Protein AF-A0A2Z7A1F0-F1 (afdb_monomer)

pLDDT: mean 88.59, std 11.19, range [42.72, 98.81]

Radius of gyration: 43.14 Å; Cα contacts (8 Å, |Δi|>4): 1505; chains: 1; bounding box: 91×86×120 Å

InterPro domains:
  IPR006034 Asparaginase/glutaminase-like [PIRSF001220] (378-522)
  IPR006034 Asparaginase/glutaminase-like [PR00139] (382-393)
  IPR006034 Asparaginase/glutaminase-like [PR00139] (453-471)
  IPR006034 Asparaginase/glutaminase-like [SM00870] (381-658)
  IPR006091 Acyl-CoA dehydrogenase/oxidase, middle domain [PF02770] (1-97)
  IPR009075 Acyl-CoA dehydrogenase/oxidase, C-terminal [PF00441] (109-264)
  IPR009100 Acyl-CoA dehydrogenase/oxidase, N-terminal and middle domain superfamily [SSF56645] (1-118)
  IPR011856 tRNA endonuclease-like domain superfamily [G3DSA:3.40.1350.10] (558-695)
  IPR025364 Domain of unknown function DUF4268 [PF14088] (758-892)
  IPR027474 L-asparaginase, N-terminal [PF00710] (382-523)
  IPR036152 Asparaginase/glutaminase-like superfamily [SSF53774] (375-522)
  IPR036250 Acyl-CoA dehydrogenase-like, C-terminal [SSF47203] (115-269)
  IPR037152 L-asparaginase, N-terminal domain superfamily [G3DSA:3.40.50.1170] (377-557)
  IPR052904 Acyl-CoA dehydrogenase-like protein [PTHR42707] (1-348)

Nearest PDB structures (foldseek):
  4y9j-assembly1_B  TM=9.525E-01  e=9.363E-28  Caenorhabditis elegans
  6sd8-assembly1_X  TM=9.276E-01  e=2.674E-24  Bdellovibrio bacteriovorus HD100
  8up3-assembly2_F  TM=8.622E-01  e=9.710E-15  Rhodospirillum rubrum ATCC 11170
  8upc-assembly1_B-2  TM=8.561E-01  e=1.422E-14  Rhodospirillum rubrum ATCC 11170
  8up6-assembly1_A  TM=8.627E-01  e=4.253E-14  Rhodospirillum rubrum ATCC 11170

Solvent-accessible surface area (backbone atoms only — not comparable to full-atom values): 47850 Å² total; per-residue (Å²): 103,28,29,91,88,26,62,92,53,56,35,73,63,75,26,32,28,42,64,50,100,87,63,51,36,19,33,36,38,58,36,49,60,37,69,53,71,82,47,58,57,48,72,39,62,28,27,43,72,91,50,66,77,45,45,59,25,20,16,26,25,43,31,65,46,41,55,86,96,41,69,33,86,23,57,41,76,79,42,73,64,91,62,88,36,56,79,89,52,55,31,24,27,34,38,33,56,62,26,60,39,43,77,52,80,56,84,37,37,17,66,68,70,48,42,67,58,50,53,52,53,28,44,50,42,15,46,51,19,39,53,50,29,52,51,26,53,51,53,36,52,60,46,22,66,67,43,70,55,98,93,39,34,34,54,74,34,67,70,54,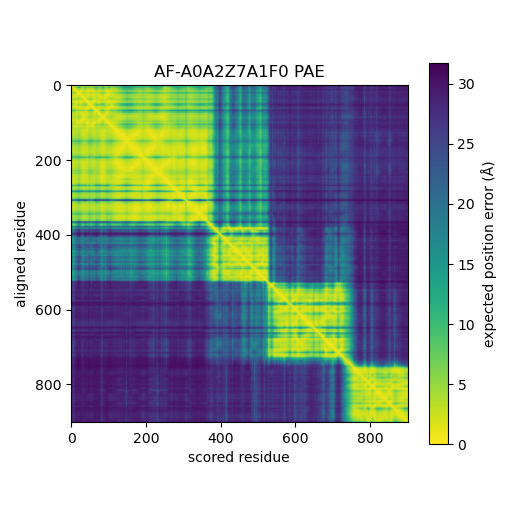36,49,54,54,51,49,50,50,20,51,46,52,28,43,40,49,38,30,51,49,43,52,51,43,50,51,28,52,77,69,72,67,48,57,100,43,42,66,62,33,42,63,34,43,36,41,30,33,20,38,47,26,10,53,46,18,32,52,41,22,49,53,27,26,56,70,52,46,75,59,20,73,35,64,93,70,54,46,40,53,53,33,36,38,28,50,48,40,32,48,58,96,53,32,43,65,59,27,13,54,48,36,53,59,51,30,73,80,58,59,61,50,48,53,53,58,52,40,57,62,34,38,65,82,35,56,68,67,60,49,50,57,37,49,52,43,51,50,53,48,48,52,66,72,68,41,93,75,69,47,65,68,57,53,61,70,34,22,48,22,42,38,50,20,54,40,40,34,52,12,50,25,48,34,29,34,49,16,37,61,32,46,80,71,76,39,62,64,47,45,52,33,36,56,51,40,56,72,72,55,46,74,44,70,62,89,75,54,68,64,60,53,50,60,75,67,61,67,77,62,49,39,41,32,40,32,38,26,16,32,39,20,42,43,75,80,53,98,82,74,56,70,47,54,53,69,82,46,64,65,58,54,47,59,76,69,62,61,96,46,48,72,50,81,47,80,79,44,68,42,53,30,90,70,62,46,73,68,53,44,51,50,56,43,55,55,57,69,72,45,92,60,44,28,30,38,32,40,31,16,72,85,39,40,58,62,46,43,58,69,46,57,79,55,79,84,24,16,38,22,35,29,38,28,92,32,27,50,86,45,90,89,33,49,20,66,59,9,50,52,41,25,57,50,46,34,73,73,51,68,73,43,46,36,38,15,43,88,82,44,77,41,52,72,88,68,71,96,76,56,64,48,74,38,82,89,78,72,45,71,43,81,53,49,78,54,55,43,72,82,69,71,57,45,51,74,82,36,59,49,47,51,42,66,76,44,39,52,60,75,79,48,71,50,47,72,37,36,70,58,48,51,89,52,88,98,52,98,58,66,45,53,33,37,28,33,39,73,81,31,26,42,34,37,36,44,76,34,49,61,49,38,57,75,56,48,58,60,52,50,52,51,50,38,60,60,57,51,72,46,47,60,68,58,52,35,52,50,24,35,57,37,37,60,73,72,67,58,88,74,77,55,39,51,58,53,52,16,52,67,55,76,61,48,59,60,89,76,61,65,49,44,58,79,83,53,48,30,39,40,38,35,15,45,33,78,40,67,70,32,54,53,48,46,55,52,38,44,76,69,75,40,54,52,37,34,29,36,44,48,42,30,53,56,97,94,43,78,47,78,44,58,44,61,66,35,59,39,69,79,54,46,63,54,49,54,58,49,50,55,48,52,50,51,49,53,53,48,52,55,52,50,57,54,50,33,53,53,32,32,55,48,38,45,54,41,50,53,50,29,50,76,68,71,45,70,73,53,75,88,59,76,64,43,65,52,56,53,53,70,31,75,68,86,47,92,45,32,33,41,34,37,37,56,43,63,56,30,37,35,33,34,46,36,27,58,34,62,46,69,58,13,47,54,54,44,53,59,52,56,75,41,39,72,62,52,29,61,72,58,72,50,88,68,45,80,42,63,46,87,95,44,44,43,20,37,42,33,48,76,45,81,39,57,54,78,42,72,88,49,43,68,60,56,40,51,51,44,48,55,48,42,50,42,50,47,66,61,48,56,79,45,46,66,57,56,55,54,78,75,107

Organism: NCBI:txid472368

Structure (mmCIF, N/CA/C/O backbone):
data_AF-A0A2Z7A1F0-F1
#
_entry.id   AF-A0A2Z7A1F0-F1
#
loop_
_atom_site.group_PDB
_atom_site.id
_atom_site.type_symbol
_atom_site.label_atom_id
_atom_site.label_alt_id
_atom_site.label_comp_id
_atom_site.label_asym_id
_atom_site.label_entity_id
_atom_site.label_seq_id
_atom_site.pdbx_PDB_ins_code
_atom_site.Cartn_x
_atom_site.Cartn_y
_atom_site.Cartn_z
_atom_site.occupancy
_atom_site.B_iso_or_equiv
_atom_site.auth_seq_id
_atom_site.auth_comp_id
_atom_site.auth_asym_id
_atom_site.auth_atom_id
_atom_site.pdbx_PDB_model_num
ATOM 1 N N . MET A 1 1 ? 14.629 -7.605 -24.950 1.00 87.38 1 MET A N 1
ATOM 2 C CA . MET A 1 1 ? 15.715 -6.772 -24.371 1.00 87.38 1 MET A CA 1
ATOM 3 C C . MET A 1 1 ? 16.144 -7.298 -23.003 1.00 87.38 1 MET A C 1
ATOM 5 O O . MET A 1 1 ? 17.285 -7.714 -22.891 1.00 87.38 1 MET A O 1
ATOM 9 N N . THR A 1 2 ? 15.239 -7.325 -22.020 1.00 89.56 2 THR A N 1
ATOM 10 C CA . THR A 1 2 ? 15.468 -7.676 -20.603 1.00 89.56 2 THR A CA 1
ATOM 11 C C . THR A 1 2 ? 16.031 -9.076 -20.340 1.00 89.56 2 THR A C 1
ATOM 13 O O . THR A 1 2 ? 15.585 -10.057 -20.940 1.00 89.56 2 THR A O 1
ATOM 16 N N . GLU A 1 3 ? 16.928 -9.161 -19.358 1.00 91.69 3 GLU A N 1
ATOM 17 C CA . GLU A 1 3 ? 17.524 -10.391 -18.816 1.00 91.69 3 GLU A CA 1
ATOM 18 C C . GLU A 1 3 ? 17.419 -10.408 -17.282 1.00 91.69 3 GLU A C 1
ATOM 20 O O . GLU A 1 3 ? 16.985 -9.424 -16.680 1.00 91.69 3 GLU A O 1
ATOM 25 N N . THR A 1 4 ? 17.784 -11.520 -16.637 1.00 83.62 4 THR A N 1
ATOM 26 C CA . THR A 1 4 ? 17.645 -11.701 -15.178 1.00 83.62 4 THR A CA 1
ATOM 27 C C . THR A 1 4 ? 18.424 -10.649 -14.388 1.00 83.62 4 THR A C 1
ATOM 29 O O . THR A 1 4 ? 17.934 -10.148 -13.380 1.00 83.62 4 THR A O 1
ATOM 32 N N . HIS A 1 5 ? 19.603 -10.267 -14.883 1.00 76.50 5 HIS A N 1
ATOM 33 C CA . HIS A 1 5 ? 20.470 -9.270 -14.255 1.00 76.50 5 HIS A CA 1
ATOM 34 C C . HIS A 1 5 ? 20.023 -7.818 -14.484 1.00 76.50 5 HIS A C 1
ATOM 36 O O . HIS A 1 5 ? 20.512 -6.925 -13.797 1.00 76.50 5 HIS A O 1
ATOM 42 N N . GLY A 1 6 ? 19.087 -7.551 -15.406 1.00 73.38 6 GLY A N 1
ATOM 43 C CA . GLY A 1 6 ? 18.656 -6.179 -15.665 1.00 73.38 6 GLY A CA 1
ATOM 44 C C . GLY A 1 6 ? 17.650 -5.997 -16.802 1.00 73.38 6 GLY A C 1
ATOM 45 O O . GLY A 1 6 ? 17.761 -6.572 -17.887 1.00 73.38 6 GLY A O 1
ATOM 46 N N . GLY A 1 7 ? 16.655 -5.139 -16.552 1.00 78.31 7 GLY A N 1
ATOM 47 C CA . GLY A 1 7 ? 15.722 -4.625 -17.563 1.00 78.31 7 GLY A CA 1
ATOM 48 C C . GLY A 1 7 ? 15.906 -3.135 -17.841 1.00 78.31 7 GLY A C 1
ATOM 49 O O . GLY A 1 7 ? 16.023 -2.741 -18.996 1.00 78.31 7 GLY A O 1
ATOM 50 N N . SER A 1 8 ? 15.954 -2.317 -16.786 1.00 79.69 8 SER A N 1
ATOM 51 C CA . SER A 1 8 ? 16.215 -0.873 -16.890 1.00 79.69 8 SER A CA 1
ATOM 52 C C . SER A 1 8 ? 17.673 -0.572 -17.238 1.00 79.69 8 SER A C 1
ATOM 54 O O . SER A 1 8 ? 17.939 0.365 -17.988 1.00 79.69 8 SER A O 1
ATOM 56 N N . ASP A 1 9 ? 18.599 -1.385 -16.723 1.00 84.75 9 ASP A N 1
ATOM 57 C CA . ASP A 1 9 ? 20.003 -1.375 -17.116 1.00 84.75 9 ASP A CA 1
ATOM 58 C C . ASP A 1 9 ? 20.290 -2.567 -18.030 1.00 84.75 9 ASP A C 1
ATOM 60 O O . ASP A 1 9 ? 20.507 -3.695 -17.592 1.00 84.75 9 ASP A O 1
ATOM 64 N N . VAL A 1 10 ? 20.244 -2.307 -19.333 1.00 84.81 10 VAL A N 1
ATOM 65 C CA . VAL A 1 10 ? 20.545 -3.309 -20.360 1.00 84.81 10 VAL A CA 1
ATOM 66 C C . VAL A 1 10 ? 22.049 -3.483 -20.586 1.00 84.81 10 VAL A C 1
ATOM 68 O O . VAL A 1 10 ? 22.439 -4.405 -21.297 1.00 84.81 10 VAL A O 1
ATOM 71 N N . GLY A 1 11 ? 22.910 -2.637 -20.004 1.00 84.38 11 GLY A N 1
ATOM 72 C CA . GLY A 1 11 ? 24.362 -2.666 -20.224 1.00 84.38 11 GLY A CA 1
ATOM 73 C C . GLY A 1 11 ? 25.027 -3.969 -19.776 1.00 84.38 11 GLY A C 1
ATOM 74 O O . GLY A 1 11 ? 26.025 -4.385 -20.374 1.00 84.38 11 GLY A O 1
ATOM 75 N N . HIS A 1 12 ? 24.415 -4.644 -18.801 1.00 86.81 12 HIS A N 1
ATOM 76 C CA . HIS A 1 12 ? 24.808 -5.950 -18.268 1.00 86.81 12 HIS A CA 1
ATOM 77 C C . HIS A 1 12 ? 24.223 -7.146 -19.039 1.00 86.81 12 HIS A C 1
ATOM 79 O O . HIS A 1 12 ? 24.210 -8.254 -18.522 1.00 86.81 12 HIS A O 1
ATOM 85 N N . THR A 1 13 ? 23.757 -6.942 -20.278 1.00 89.75 13 THR A N 1
ATOM 86 C CA . THR A 1 13 ? 23.323 -8.033 -21.170 1.00 89.75 13 THR A CA 1
ATOM 87 C C . THR A 1 13 ? 24.425 -9.093 -21.314 1.00 89.75 13 THR A C 1
ATOM 89 O O . THR A 1 13 ? 25.560 -8.766 -21.692 1.00 89.75 13 THR A O 1
ATOM 92 N N . GLU A 1 14 ? 24.049 -10.346 -21.060 1.00 92.75 14 GLU A N 1
ATOM 93 C CA . GLU A 1 14 ? 24.846 -11.571 -21.166 1.00 92.75 14 GLU A CA 1
ATOM 94 C C . GLU A 1 14 ? 24.609 -12.315 -22.483 1.00 92.75 14 GLU A C 1
ATOM 96 O O . GLU A 1 14 ? 25.438 -13.134 -22.870 1.00 92.75 14 GLU A O 1
ATOM 101 N N . THR A 1 15 ? 23.512 -12.040 -23.204 1.00 96.25 15 THR A N 1
ATOM 102 C CA . THR A 1 15 ? 23.315 -12.620 -24.544 1.00 96.25 15 THR A CA 1
ATOM 103 C C . THR A 1 15 ? 24.455 -12.203 -25.477 1.00 96.25 15 THR A C 1
ATOM 105 O O . THR A 1 15 ? 24.663 -11.010 -25.718 1.00 96.25 15 THR A O 1
ATOM 108 N N . VAL A 1 16 ? 25.147 -13.188 -26.051 1.00 97.19 16 VAL A N 1
ATOM 109 C CA . VAL A 1 16 ? 26.273 -13.013 -26.978 1.00 97.19 16 VAL A CA 1
ATOM 110 C C . VAL A 1 16 ? 25.825 -13.303 -28.409 1.00 97.19 16 VAL A C 1
ATOM 112 O O . VAL A 1 16 ? 25.050 -14.229 -28.648 1.00 97.19 16 VAL A O 1
ATOM 115 N N . ALA A 1 17 ? 26.328 -12.524 -29.364 1.00 97.94 17 ALA A N 1
ATOM 116 C CA . ALA A 1 17 ? 26.225 -12.803 -30.790 1.00 97.94 17 ALA A CA 1
ATOM 117 C C . ALA A 1 17 ? 27.575 -13.325 -31.308 1.00 97.94 17 ALA A C 1
ATOM 119 O O . ALA A 1 17 ? 28.592 -12.651 -31.149 1.00 97.94 17 ALA A O 1
ATOM 120 N N . ARG A 1 18 ? 27.586 -14.508 -31.928 1.00 97.81 18 ARG A N 1
ATOM 121 C CA . ARG A 1 18 ? 28.780 -15.141 -32.522 1.00 97.81 18 ARG A CA 1
ATOM 122 C C . ARG A 1 18 ? 28.551 -15.403 -34.002 1.00 97.81 18 ARG A C 1
ATOM 124 O O . ARG A 1 18 ? 27.425 -15.708 -34.380 1.00 97.81 18 ARG A O 1
ATOM 131 N N . GLN A 1 19 ? 29.588 -15.306 -34.825 1.00 97.50 19 GLN A N 1
ATOM 132 C CA . GLN A 1 19 ? 29.507 -15.792 -36.203 1.00 97.50 19 GLN A CA 1
ATOM 133 C C . GLN A 1 19 ? 29.776 -17.299 -36.228 1.00 97.50 19 GLN A C 1
ATOM 135 O O . GLN A 1 19 ? 30.673 -17.778 -35.535 1.00 97.50 19 GLN A O 1
ATOM 140 N N . ASP A 1 20 ? 28.990 -18.046 -36.999 1.00 95.75 20 ASP A N 1
ATOM 141 C CA . ASP A 1 20 ? 29.297 -19.443 -37.307 1.00 95.75 20 ASP A CA 1
ATOM 142 C C . ASP A 1 20 ? 30.356 -19.568 -38.419 1.00 95.75 20 ASP A C 1
ATOM 144 O O . ASP A 1 20 ? 30.902 -18.572 -38.901 1.00 95.75 20 ASP A O 1
ATOM 148 N N . ALA A 1 21 ? 30.668 -20.806 -38.817 1.00 94.81 21 ALA A N 1
ATOM 149 C CA . ALA A 1 21 ? 31.671 -21.095 -39.844 1.00 94.81 21 ALA A CA 1
ATOM 150 C C . ALA A 1 21 ? 31.342 -20.482 -41.219 1.00 94.81 21 ALA A C 1
ATOM 152 O O . ALA A 1 21 ? 32.260 -20.216 -41.993 1.00 94.81 21 ALA A O 1
ATOM 153 N N . ASP A 1 22 ? 30.062 -20.220 -41.496 1.00 94.75 22 ASP A N 1
ATOM 154 C CA . ASP A 1 22 ? 29.583 -19.610 -42.739 1.00 94.75 22 ASP A CA 1
ATOM 155 C C . ASP A 1 22 ? 29.486 -18.072 -42.628 1.00 94.75 22 ASP A C 1
ATOM 157 O O . ASP A 1 22 ? 29.095 -17.389 -43.576 1.00 94.75 22 ASP A O 1
ATOM 161 N N . GLY A 1 23 ? 29.856 -17.503 -41.473 1.00 93.62 23 GLY A N 1
ATOM 162 C CA . GLY A 1 23 ? 29.822 -16.067 -41.191 1.00 93.62 23 GLY A CA 1
ATOM 163 C C . GLY A 1 23 ? 28.461 -15.541 -40.718 1.00 93.62 23 GLY A C 1
ATOM 164 O O . GLY A 1 23 ? 28.322 -14.331 -40.500 1.00 93.62 23 GLY A O 1
ATOM 165 N N . GLN A 1 24 ? 27.464 -16.410 -40.524 1.00 96.88 24 GLN A N 1
ATOM 166 C CA . GLN A 1 24 ? 26.128 -16.042 -40.060 1.00 96.88 24 GLN A CA 1
ATOM 167 C C . GLN A 1 24 ? 26.150 -15.748 -38.556 1.00 96.88 24 GLN A C 1
ATOM 169 O O . GLN A 1 24 ? 26.597 -16.563 -37.750 1.00 96.88 24 GLN A O 1
ATOM 174 N N . TRP A 1 25 ? 25.618 -14.589 -38.156 1.00 98.06 25 TRP A N 1
ATOM 175 C CA . TRP A 1 25 ? 25.472 -14.248 -36.741 1.00 98.06 25 TRP A CA 1
ATOM 176 C C . TRP A 1 25 ? 24.408 -15.117 -36.073 1.00 98.06 25 TRP A C 1
ATOM 178 O O . TRP A 1 25 ? 23.324 -15.335 -36.624 1.00 98.06 25 TRP A O 1
ATOM 188 N N . ARG A 1 26 ? 24.715 -15.574 -34.861 1.00 98.19 26 ARG A N 1
ATOM 189 C CA . ARG A 1 26 ? 23.868 -16.421 -34.027 1.00 98.19 26 ARG A CA 1
ATOM 190 C C . ARG A 1 26 ? 23.846 -15.928 -32.591 1.00 98.19 26 ARG A C 1
ATOM 192 O O . ARG A 1 26 ? 24.893 -15.604 -32.030 1.00 98.19 26 ARG A O 1
ATOM 199 N N . LEU A 1 27 ? 22.657 -15.875 -31.996 1.00 98.31 27 LEU A N 1
ATOM 200 C CA . LEU A 1 27 ? 22.483 -15.443 -30.611 1.00 98.31 27 LEU A CA 1
ATOM 201 C C . LEU A 1 27 ? 22.499 -16.631 -29.653 1.00 98.31 27 LEU A C 1
ATOM 203 O O . LEU A 1 27 ? 21.802 -17.623 -29.868 1.00 98.31 27 LEU A O 1
ATOM 207 N N . HIS A 1 28 ? 23.247 -16.474 -28.564 1.00 98.00 28 HIS A N 1
ATOM 208 C CA . HIS A 1 28 ? 23.307 -17.409 -27.447 1.00 98.00 28 HIS A CA 1
ATOM 209 C C . HIS A 1 28 ? 23.071 -16.653 -26.140 1.00 98.00 28 HIS A C 1
ATOM 211 O O . HIS A 1 28 ? 23.770 -15.681 -25.854 1.00 98.00 28 HIS A O 1
ATOM 217 N N . GLY A 1 29 ? 22.092 -17.070 -25.340 1.00 95.94 29 GLY A N 1
ATOM 218 C CA . GLY A 1 29 ? 21.779 -16.393 -24.082 1.00 95.94 29 GLY A CA 1
ATOM 219 C C . GLY A 1 29 ? 20.383 -16.687 -23.552 1.00 95.94 29 GLY A C 1
ATOM 220 O O . GLY A 1 29 ? 19.725 -17.646 -23.955 1.00 95.94 29 GLY A O 1
ATOM 221 N N . ARG A 1 30 ? 19.918 -15.858 -22.617 1.00 95.50 30 ARG A N 1
ATOM 222 C CA . ARG A 1 30 ? 18.574 -15.961 -22.036 1.00 95.50 30 ARG A CA 1
ATOM 223 C C . ARG A 1 30 ? 17.905 -14.601 -22.017 1.00 95.50 30 ARG A C 1
ATOM 225 O O . ARG A 1 30 ? 18.516 -13.619 -21.609 1.00 95.50 30 ARG A O 1
ATOM 232 N N . LYS A 1 31 ? 16.635 -14.543 -22.420 1.00 96.00 31 LYS A N 1
ATOM 233 C CA . LYS A 1 31 ? 15.797 -13.348 -22.268 1.00 96.00 31 LYS A CA 1
ATOM 234 C C . LYS A 1 31 ? 14.712 -13.623 -21.242 1.00 96.00 31 LYS A C 1
ATOM 236 O O . LYS A 1 31 ? 13.958 -14.588 -21.345 1.00 96.00 31 LYS A O 1
ATOM 241 N N . TRP A 1 32 ? 14.650 -12.748 -20.243 1.00 94.50 32 TRP A N 1
ATOM 242 C CA . TRP A 1 32 ? 13.833 -12.957 -19.053 1.00 94.50 32 TRP A CA 1
ATOM 243 C C . TRP A 1 32 ? 12.364 -12.596 -19.280 1.00 94.50 32 TRP A C 1
ATOM 245 O O . TRP A 1 32 ? 11.496 -13.293 -18.769 1.00 94.50 32 TRP A O 1
ATOM 255 N N . PHE A 1 33 ? 12.080 -11.547 -20.059 1.00 94.06 33 PHE A N 1
ATOM 256 C CA . PHE A 1 33 ? 10.723 -11.158 -20.459 1.00 94.06 33 PHE A CA 1
ATOM 257 C C . PHE A 1 33 ? 10.636 -10.995 -21.979 1.00 94.06 33 PHE A C 1
ATOM 259 O O . PHE A 1 33 ? 11.135 -10.013 -22.534 1.00 94.06 33 PHE A O 1
ATOM 266 N N . SER A 1 34 ? 9.949 -11.936 -22.624 1.00 95.56 34 SER A N 1
ATOM 267 C CA . SER A 1 34 ? 9.634 -11.921 -24.055 1.00 95.56 34 SER A CA 1
ATOM 268 C C . SER A 1 34 ? 8.124 -12.036 -24.248 1.00 95.56 34 SER A C 1
ATOM 270 O O . SER A 1 34 ? 7.560 -13.130 -24.234 1.00 95.56 34 SER A O 1
ATOM 272 N N . SER A 1 35 ? 7.455 -10.889 -24.360 1.00 95.06 35 SER A N 1
ATOM 273 C CA . SER A 1 35 ? 6.019 -10.814 -24.649 1.00 95.06 35 SER A CA 1
ATOM 274 C C . SER A 1 35 ? 5.721 -11.164 -26.104 1.00 95.06 35 SER A C 1
ATOM 276 O O . SER A 1 35 ? 6.557 -10.933 -26.972 1.00 95.06 35 SER A O 1
ATOM 278 N N . ALA A 1 36 ? 4.519 -11.691 -26.357 1.00 94.00 36 ALA A N 1
ATOM 279 C CA . ALA A 1 36 ? 4.073 -12.125 -27.681 1.00 94.00 36 ALA A CA 1
ATOM 280 C C . ALA A 1 36 ? 5.047 -13.123 -28.336 1.00 94.00 36 ALA A C 1
ATOM 282 O O . ALA A 1 36 ? 5.388 -13.000 -29.506 1.00 94.00 36 ALA A O 1
ATOM 283 N N . VAL A 1 37 ? 5.467 -14.156 -27.595 1.00 91.25 37 VAL A N 1
ATOM 284 C CA . VAL A 1 37 ? 6.425 -15.193 -28.058 1.00 91.25 37 VAL A CA 1
ATOM 285 C C . VAL A 1 37 ? 5.915 -16.073 -29.222 1.00 91.25 37 VAL A C 1
ATOM 287 O O . VAL A 1 37 ? 6.589 -16.994 -29.685 1.00 91.25 37 VAL A O 1
ATOM 290 N N . VAL A 1 38 ? 4.690 -15.814 -29.673 1.00 90.56 38 VAL A N 1
ATOM 291 C CA . VAL A 1 38 ? 4.079 -16.382 -30.881 1.00 90.56 38 VAL A CA 1
ATOM 292 C C . VAL A 1 38 ? 4.322 -15.522 -32.127 1.00 90.56 38 VAL A C 1
ATOM 294 O O . VAL A 1 38 ? 3.952 -15.937 -33.216 1.00 90.56 38 VAL A O 1
ATOM 297 N N . GLY A 1 39 ? 4.909 -14.328 -31.977 1.00 91.56 39 GLY A N 1
ATOM 298 C CA . GLY A 1 39 ? 5.285 -13.470 -33.098 1.00 91.56 39 GLY A CA 1
ATOM 299 C C . GLY A 1 39 ? 6.344 -14.127 -33.981 1.00 91.56 39 GLY A C 1
ATOM 300 O O . GLY A 1 39 ? 7.088 -14.985 -33.511 1.00 91.56 39 GLY A O 1
ATOM 301 N N . GLU A 1 40 ? 6.398 -13.714 -35.247 1.00 94.38 40 GLU A N 1
ATOM 302 C CA . GLU A 1 40 ? 7.246 -14.306 -36.299 1.00 94.38 40 GLU A CA 1
ATOM 303 C C . GLU A 1 40 ? 8.675 -13.745 -36.317 1.00 94.38 40 GLU A C 1
ATOM 305 O O . GLU A 1 40 ? 9.597 -14.377 -36.837 1.00 94.38 40 GLU A O 1
ATOM 310 N N . ALA A 1 41 ? 8.868 -12.573 -35.712 1.00 94.75 41 ALA A N 1
ATOM 311 C CA . ALA A 1 41 ? 10.161 -11.926 -35.592 1.00 94.75 41 ALA A CA 1
ATOM 312 C C . ALA A 1 41 ? 10.270 -11.099 -34.308 1.00 94.75 41 ALA A C 1
ATOM 314 O O . ALA A 1 41 ? 9.270 -10.714 -33.697 1.00 94.75 41 ALA A O 1
ATOM 315 N N . ALA A 1 42 ? 11.505 -10.794 -33.917 1.00 95.56 42 ALA A N 1
ATOM 316 C CA . ALA A 1 42 ? 11.810 -9.929 -32.790 1.00 95.56 42 ALA A CA 1
ATOM 317 C C . ALA A 1 42 ? 13.060 -9.079 -33.046 1.00 95.56 42 ALA A C 1
ATOM 319 O O . ALA A 1 42 ? 13.912 -9.404 -33.873 1.00 95.56 42 ALA A O 1
ATOM 320 N N . LEU A 1 43 ? 13.181 -7.999 -32.273 1.00 96.00 43 LEU A N 1
ATOM 321 C CA . LEU A 1 43 ? 14.423 -7.248 -32.138 1.00 96.00 43 LEU A CA 1
ATOM 322 C C . LEU A 1 43 ? 15.123 -7.641 -30.836 1.00 96.00 43 LEU A C 1
ATOM 324 O O . LEU A 1 43 ? 14.540 -7.588 -29.747 1.00 96.00 43 LEU A O 1
ATOM 328 N N . ALA A 1 44 ? 16.389 -8.028 -30.942 1.00 95.75 44 ALA A N 1
ATOM 329 C CA . ALA A 1 44 ? 17.197 -8.500 -29.831 1.00 95.75 44 ALA A CA 1
ATOM 330 C C . ALA A 1 44 ? 18.457 -7.647 -29.671 1.00 95.75 44 ALA A C 1
ATOM 332 O O . ALA A 1 44 ? 19.171 -7.371 -30.629 1.00 95.75 44 ALA A O 1
ATOM 333 N N . LEU A 1 45 ? 18.748 -7.257 -28.429 1.00 96.06 45 LEU A N 1
ATOM 334 C CA . LEU A 1 45 ? 20.065 -6.745 -28.065 1.00 96.06 45 LEU A CA 1
ATOM 335 C C . LEU A 1 45 ? 20.954 -7.917 -27.663 1.00 96.06 45 LEU A C 1
ATOM 337 O O . LEU A 1 45 ? 20.545 -8.747 -26.842 1.00 96.06 45 LEU A O 1
ATOM 341 N N . ALA A 1 46 ? 22.156 -7.948 -28.220 1.00 97.00 46 ALA A N 1
ATOM 342 C CA . ALA A 1 46 ? 23.193 -8.908 -27.881 1.00 97.00 46 ALA A CA 1
ATOM 343 C C . ALA A 1 46 ? 24.570 -8.247 -27.983 1.00 97.00 46 ALA A C 1
ATOM 345 O O . ALA A 1 46 ? 24.740 -7.234 -28.667 1.00 97.00 46 ALA A O 1
ATOM 346 N N . ARG A 1 47 ? 25.551 -8.819 -27.290 1.00 96.75 47 ARG A N 1
ATOM 347 C CA . ARG A 1 47 ? 26.946 -8.386 -27.333 1.00 96.75 47 ARG A CA 1
ATOM 348 C C . ARG A 1 47 ? 27.692 -9.191 -28.398 1.00 96.75 47 ARG A C 1
ATOM 350 O O . ARG A 1 47 ? 27.803 -10.404 -28.228 1.00 96.75 47 ARG A O 1
ATOM 357 N N . PRO A 1 48 ? 28.193 -8.576 -29.481 1.00 97.06 48 PRO A N 1
ATOM 358 C CA . PRO A 1 48 ? 29.077 -9.273 -30.409 1.00 97.06 48 PRO A CA 1
ATOM 359 C C . PRO A 1 48 ? 30.294 -9.849 -29.675 1.00 97.06 48 PRO A C 1
ATOM 361 O O . PRO A 1 48 ? 30.841 -9.213 -28.773 1.00 97.06 48 PRO A O 1
ATOM 364 N N . GLU A 1 49 ? 30.713 -11.059 -30.032 1.00 94.88 49 GLU A N 1
ATOM 365 C CA . GLU A 1 49 ? 31.891 -11.686 -29.436 1.00 94.88 49 GLU A CA 1
ATOM 366 C C . GLU A 1 49 ? 33.144 -10.822 -29.647 1.00 94.88 49 GLU A C 1
ATOM 368 O O . GLU A 1 49 ? 33.388 -10.303 -30.735 1.00 94.88 49 GLU A O 1
ATOM 373 N N . GLY A 1 50 ? 33.91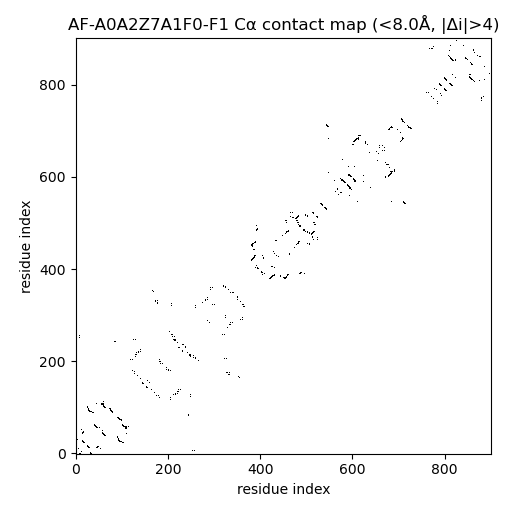1 -10.617 -28.573 1.00 90.94 50 GLY A N 1
ATOM 374 C CA . GLY A 1 50 ? 35.064 -9.713 -28.567 1.00 90.94 50 GLY A CA 1
ATOM 375 C C . GLY A 1 50 ? 34.730 -8.227 -28.371 1.00 90.94 50 GLY A C 1
ATOM 376 O O . GLY A 1 50 ? 35.652 -7.427 -28.216 1.00 90.94 50 GLY A O 1
ATOM 377 N N . ALA A 1 51 ? 33.452 -7.832 -28.323 1.00 91.31 51 ALA A N 1
ATOM 378 C CA . ALA A 1 51 ? 33.068 -6.467 -27.964 1.00 91.31 51 ALA A CA 1
ATOM 379 C C . ALA A 1 51 ? 33.272 -6.195 -26.460 1.00 91.31 51 ALA A C 1
ATOM 381 O O . ALA A 1 51 ? 33.195 -7.098 -25.625 1.00 91.31 51 ALA A O 1
ATOM 382 N N . GLY A 1 52 ? 33.515 -4.927 -26.110 1.00 88.94 52 GLY A N 1
ATOM 383 C CA . GLY A 1 52 ? 33.715 -4.489 -24.724 1.00 88.94 52 GLY A CA 1
ATOM 384 C C . GLY A 1 52 ? 32.474 -4.632 -23.829 1.00 88.94 52 GLY A C 1
ATOM 385 O O . GLY A 1 52 ? 31.434 -5.163 -24.223 1.00 88.94 52 GLY A O 1
ATOM 386 N N . SER A 1 53 ? 32.565 -4.136 -22.596 1.00 87.75 53 SER A N 1
ATOM 387 C CA . SER A 1 53 ? 31.453 -4.120 -21.637 1.00 87.75 53 SER A CA 1
ATOM 388 C C . SER A 1 53 ? 30.556 -2.879 -21.790 1.00 87.75 53 SER A C 1
ATOM 390 O O . SER A 1 53 ? 30.862 -1.941 -22.527 1.00 87.75 53 SER A O 1
ATOM 392 N N . GLY A 1 54 ? 29.413 -2.878 -21.096 1.00 87.31 54 GLY A N 1
ATOM 393 C CA . GLY A 1 54 ? 28.487 -1.743 -21.063 1.00 87.31 54 GLY A CA 1
ATOM 394 C C . GLY A 1 54 ? 27.537 -1.657 -22.262 1.00 87.31 54 GLY A C 1
ATOM 395 O O . GLY A 1 54 ? 27.541 -2.504 -23.160 1.00 87.31 54 GLY A O 1
ATOM 396 N N . SER A 1 55 ? 26.690 -0.624 -22.248 1.00 86.44 55 SER A N 1
ATOM 397 C CA . SER A 1 55 ? 25.585 -0.424 -23.199 1.00 86.44 55 SER A CA 1
ATOM 398 C C . SER A 1 55 ? 26.032 -0.006 -24.605 1.00 86.44 55 SER A C 1
ATOM 400 O O . SER A 1 55 ? 25.363 -0.351 -25.579 1.00 86.44 55 SER A O 1
ATOM 402 N N . GLY A 1 56 ? 27.166 0.692 -24.728 1.00 89.62 56 GLY A N 1
ATOM 403 C CA . GLY A 1 56 ? 27.738 1.101 -26.019 1.00 89.62 56 GLY A CA 1
ATOM 404 C C . GLY A 1 56 ? 28.273 -0.067 -26.855 1.00 89.62 56 GLY A C 1
ATOM 405 O O . GLY A 1 56 ? 28.304 0.022 -28.077 1.00 89.62 56 GLY A O 1
ATOM 406 N N . ALA A 1 57 ? 28.629 -1.181 -26.212 1.00 93.38 57 ALA A N 1
ATOM 407 C CA . ALA A 1 57 ? 29.139 -2.384 -26.870 1.00 93.38 57 ALA A CA 1
ATOM 408 C C . ALA A 1 57 ? 28.040 -3.376 -27.301 1.00 93.38 57 ALA A C 1
ATOM 410 O O . ALA A 1 57 ? 28.340 -4.435 -27.847 1.00 93.38 57 ALA A O 1
ATOM 411 N N . LEU A 1 58 ? 26.767 -3.066 -27.040 1.00 95.62 58 LEU A N 1
ATOM 412 C CA . LEU A 1 58 ? 25.647 -3.874 -27.518 1.00 95.62 58 LEU A CA 1
ATOM 413 C C . LEU A 1 58 ? 25.328 -3.524 -28.967 1.00 95.62 58 LEU A C 1
ATOM 415 O O . LEU A 1 58 ? 25.372 -2.355 -29.345 1.00 95.62 58 LEU A O 1
ATOM 419 N N . ALA A 1 59 ? 24.921 -4.521 -29.743 1.00 96.69 59 ALA A N 1
ATOM 420 C CA . ALA A 1 59 ? 24.393 -4.355 -31.090 1.00 96.69 59 ALA A CA 1
ATOM 421 C C . ALA A 1 59 ? 22.915 -4.767 -31.136 1.00 96.69 59 ALA A C 1
ATOM 423 O O . ALA A 1 59 ? 22.437 -5.532 -30.290 1.00 96.69 59 ALA A O 1
ATOM 424 N N . LEU A 1 60 ? 22.185 -4.218 -32.107 1.00 97.56 60 LEU A N 1
ATOM 425 C CA . LEU A 1 60 ? 20.790 -4.557 -32.362 1.00 97.56 60 LEU A CA 1
ATOM 426 C C . LEU A 1 60 ? 20.719 -5.608 -33.469 1.00 97.56 60 LEU A C 1
ATOM 428 O O . LEU A 1 60 ? 21.358 -5.466 -34.507 1.00 97.56 60 LEU A O 1
ATOM 432 N N . PHE A 1 61 ? 19.922 -6.645 -33.249 1.00 97.81 61 PHE A N 1
ATOM 433 C CA . PHE A 1 61 ? 19.722 -7.728 -34.199 1.00 97.81 61 PHE A CA 1
ATOM 434 C C . PHE A 1 61 ? 18.239 -7.917 -34.494 1.00 97.81 61 PHE A C 1
ATOM 436 O O . PHE A 1 61 ? 17.407 -7.902 -33.586 1.00 97.81 61 PHE A O 1
ATOM 443 N N . TYR A 1 62 ? 17.928 -8.145 -35.762 1.00 97.56 62 TYR A N 1
ATOM 444 C CA . TYR A 1 62 ? 16.685 -8.757 -36.202 1.00 97.56 62 TYR A CA 1
ATOM 445 C C . TYR A 1 62 ? 16.808 -10.275 -36.066 1.00 97.56 62 TYR A C 1
ATOM 447 O O . TYR A 1 62 ? 17.829 -10.845 -36.452 1.00 97.56 62 TYR A O 1
ATOM 455 N N . VAL A 1 63 ? 15.788 -10.929 -35.516 1.00 96.81 63 VAL A N 1
ATOM 456 C CA . VAL A 1 63 ? 15.700 -12.391 -35.464 1.00 96.81 63 VAL A CA 1
ATOM 457 C C . VAL A 1 63 ? 14.334 -12.843 -35.944 1.00 96.81 63 VAL A C 1
ATOM 459 O O . VAL A 1 63 ? 13.313 -12.280 -35.556 1.00 96.81 63 VAL A O 1
ATOM 462 N N . GLU A 1 64 ? 14.319 -13.896 -36.747 1.00 96.25 64 GLU A N 1
ATOM 463 C CA . GLU A 1 64 ? 13.106 -14.643 -37.054 1.00 96.25 64 GLU A CA 1
ATOM 464 C C . GLU A 1 64 ? 12.932 -15.736 -35.998 1.00 96.25 64 GLU A C 1
ATOM 466 O O . GLU A 1 64 ? 13.847 -16.516 -35.726 1.00 96.25 64 GLU A O 1
ATOM 471 N N . THR A 1 65 ? 11.756 -15.805 -35.396 1.00 94.44 65 THR A N 1
ATOM 472 C CA . THR A 1 65 ? 11.453 -16.717 -34.280 1.00 94.44 65 THR A CA 1
ATOM 473 C C . THR A 1 65 ? 10.697 -17.961 -34.742 1.00 94.44 65 THR A C 1
ATOM 475 O O . THR A 1 65 ? 10.689 -18.974 -34.036 1.00 94.44 65 THR A O 1
ATOM 478 N N . MET A 1 66 ? 10.106 -17.908 -35.936 1.00 92.50 66 MET A N 1
ATOM 479 C CA . MET A 1 66 ? 9.284 -18.964 -36.524 1.00 92.50 66 MET A CA 1
ATOM 480 C C . MET A 1 66 ? 9.872 -19.462 -37.859 1.00 92.50 66 MET A C 1
ATOM 482 O O . MET A 1 66 ? 10.685 -18.797 -38.503 1.00 92.50 66 MET A O 1
ATOM 486 N N . ASP A 1 67 ? 9.481 -20.670 -38.247 1.00 89.12 67 ASP A N 1
ATOM 487 C CA . ASP A 1 67 ? 9.698 -21.309 -39.543 1.00 89.12 67 ASP A CA 1
ATOM 488 C C . ASP A 1 67 ? 8.353 -21.898 -39.999 1.00 89.12 67 ASP A C 1
ATOM 490 O O . ASP A 1 67 ? 7.916 -22.963 -39.547 1.00 89.12 67 ASP A O 1
ATOM 494 N N . GLY A 1 68 ? 7.609 -21.116 -40.786 1.00 86.94 68 GLY A N 1
ATOM 495 C CA . GLY A 1 68 ? 6.185 -21.356 -41.019 1.00 86.94 68 GLY A CA 1
ATOM 496 C C . GLY A 1 68 ? 5.399 -21.376 -39.702 1.00 86.94 68 GLY A C 1
ATOM 497 O O . GLY A 1 68 ? 5.462 -20.438 -38.913 1.00 86.94 68 GLY A O 1
ATOM 498 N N . ALA A 1 69 ? 4.665 -22.462 -39.445 1.00 85.50 69 ALA A N 1
ATOM 499 C CA . ALA A 1 69 ? 3.907 -22.639 -38.201 1.00 85.50 69 ALA A CA 1
ATOM 500 C C . ALA A 1 69 ? 4.756 -23.162 -37.021 1.00 85.50 69 ALA A C 1
ATOM 502 O O . ALA A 1 69 ? 4.268 -23.211 -35.890 1.00 85.50 69 ALA A O 1
ATOM 503 N N . ALA A 1 70 ? 6.001 -23.585 -37.263 1.00 90.31 70 ALA A N 1
ATOM 504 C CA . ALA A 1 70 ? 6.884 -24.137 -36.241 1.00 90.31 70 ALA A CA 1
ATOM 505 C C . ALA A 1 70 ? 7.810 -23.059 -35.665 1.00 90.31 70 ALA A C 1
ATOM 507 O O . ALA A 1 70 ? 8.130 -22.075 -36.320 1.00 90.31 70 ALA A O 1
ATOM 508 N N . ARG A 1 71 ? 8.277 -23.242 -34.429 1.00 91.75 71 ARG A N 1
ATOM 509 C CA . ARG A 1 71 ? 9.295 -22.365 -33.834 1.00 91.75 71 ARG A CA 1
ATOM 510 C C . ARG A 1 71 ? 10.684 -22.758 -34.328 1.00 91.75 71 ARG A C 1
ATOM 512 O O . ARG A 1 71 ? 10.974 -23.950 -34.428 1.00 91.75 71 ARG A O 1
ATOM 519 N N . LYS A 1 72 ? 11.564 -21.779 -34.570 1.00 94.38 72 LYS A N 1
ATOM 520 C CA . LYS A 1 72 ? 12.959 -22.084 -34.915 1.00 94.38 72 LYS A CA 1
ATOM 521 C C . LYS A 1 72 ? 13.646 -22.837 -33.760 1.00 94.38 72 LYS A C 1
ATOM 523 O O . LYS A 1 72 ? 13.541 -22.384 -32.621 1.00 94.38 72 LYS A O 1
ATOM 528 N N . PRO A 1 73 ? 14.405 -23.919 -34.030 1.00 91.69 73 PRO A N 1
ATOM 529 C CA . PRO A 1 73 ? 15.028 -24.738 -32.983 1.00 91.69 73 PRO A CA 1
ATOM 530 C C . PRO A 1 73 ? 15.940 -23.969 -32.018 1.00 91.69 73 PRO A C 1
ATOM 532 O O . PRO A 1 73 ? 16.027 -24.326 -30.850 1.00 91.69 73 PRO A O 1
A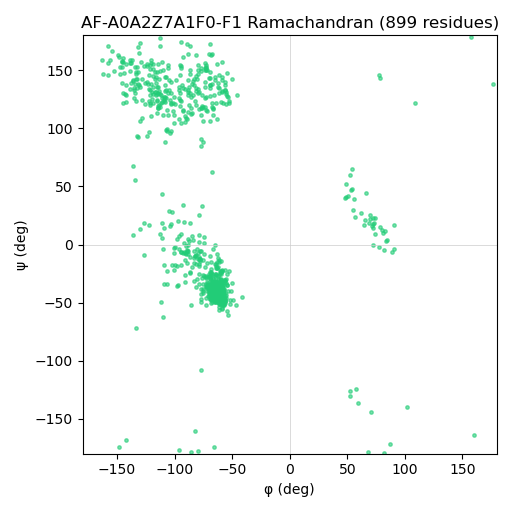TOM 535 N N . GLY A 1 74 ? 16.581 -22.892 -32.487 1.00 93.75 74 GLY A N 1
ATOM 536 C CA . GLY A 1 74 ? 17.463 -22.058 -31.665 1.00 93.75 74 GLY A CA 1
ATOM 537 C C . GLY A 1 74 ? 16.750 -21.143 -30.661 1.00 93.75 74 GLY A C 1
ATOM 538 O O . GLY A 1 74 ? 17.421 -20.383 -29.968 1.00 93.75 74 GLY A O 1
ATOM 539 N N . LEU A 1 75 ? 15.413 -21.175 -30.585 1.00 95.94 75 LEU A N 1
ATOM 540 C CA . LEU A 1 75 ? 14.623 -20.472 -29.573 1.00 95.94 75 LEU A CA 1
ATOM 541 C C . LEU A 1 75 ? 13.799 -21.486 -28.777 1.00 95.94 75 LEU A C 1
ATOM 543 O O . LEU A 1 75 ? 12.815 -22.040 -29.267 1.00 95.94 75 LEU A O 1
ATOM 547 N N . VAL A 1 76 ? 14.161 -21.675 -27.513 1.00 95.00 76 VAL A N 1
ATOM 548 C CA . VAL A 1 76 ? 13.448 -22.543 -26.572 1.00 95.00 76 VAL A CA 1
ATOM 549 C C . VAL A 1 76 ? 12.653 -21.670 -25.603 1.00 95.00 76 VAL A C 1
ATOM 551 O O . VAL A 1 76 ? 13.170 -20.684 -25.085 1.00 95.00 76 VAL A O 1
ATOM 554 N N . ILE A 1 77 ? 11.382 -22.007 -25.369 1.00 95.50 77 ILE A N 1
ATOM 555 C CA . ILE A 1 77 ? 10.617 -21.420 -24.260 1.00 95.50 77 ILE A CA 1
ATOM 556 C C . ILE A 1 77 ? 10.869 -22.272 -23.028 1.00 95.50 77 ILE A C 1
ATOM 558 O O . ILE A 1 77 ? 10.489 -23.440 -23.017 1.00 95.50 77 ILE A O 1
ATOM 562 N N . ASP A 1 78 ? 11.421 -21.662 -21.984 1.00 94.69 78 ASP A N 1
ATOM 563 C CA . ASP A 1 78 ? 11.620 -22.336 -20.702 1.00 94.69 78 ASP A CA 1
ATOM 564 C C . ASP A 1 78 ? 10.295 -22.416 -19.934 1.00 94.69 78 ASP A C 1
ATOM 566 O O . ASP A 1 78 ? 9.905 -23.465 -19.426 1.00 94.69 78 ASP A O 1
ATOM 570 N N . ARG A 1 79 ? 9.573 -21.289 -19.867 1.00 95.81 79 ARG A N 1
ATOM 571 C CA . ARG A 1 79 ? 8.252 -21.189 -19.231 1.00 95.81 79 ARG A CA 1
ATOM 572 C C . ARG A 1 79 ? 7.502 -19.933 -19.656 1.00 95.81 79 ARG A C 1
ATOM 574 O O . ARG A 1 79 ? 8.107 -18.924 -20.024 1.00 95.81 79 ARG A O 1
ATOM 581 N N . LEU A 1 80 ? 6.181 -19.961 -19.497 1.00 97.69 80 LEU A N 1
ATOM 582 C CA . LEU A 1 80 ? 5.369 -18.746 -19.468 1.00 97.69 80 LEU A CA 1
ATOM 583 C C . LEU A 1 80 ? 5.458 -18.082 -18.088 1.00 97.69 80 LEU A C 1
ATOM 585 O O . LEU A 1 80 ? 5.667 -18.743 -17.068 1.00 97.69 80 LEU A O 1
ATOM 589 N N . LYS A 1 81 ? 5.334 -16.756 -18.057 1.00 96.44 81 LYS A N 1
ATOM 590 C CA . LYS A 1 81 ? 5.278 -15.992 -16.811 1.00 96.44 81 LYS A CA 1
ATOM 591 C C . LYS A 1 81 ? 3.870 -16.069 -16.228 1.00 96.44 81 LYS A C 1
ATOM 593 O O . LYS A 1 81 ? 2.905 -15.774 -16.927 1.00 96.44 81 LYS A O 1
ATOM 598 N N . ASP A 1 82 ? 3.790 -16.404 -14.945 1.00 97.44 82 ASP A N 1
ATOM 599 C CA . ASP A 1 82 ? 2.599 -16.182 -14.128 1.00 97.44 82 ASP A CA 1
ATOM 600 C C . ASP A 1 82 ? 2.571 -14.700 -13.719 1.00 97.44 82 ASP A C 1
ATOM 602 O O . ASP A 1 82 ? 3.534 -14.194 -13.134 1.00 97.44 82 ASP A O 1
ATOM 606 N N . LYS A 1 83 ? 1.548 -13.965 -14.159 1.00 97.38 83 LYS A N 1
ATOM 607 C CA . LYS A 1 83 ? 1.505 -12.492 -14.140 1.00 97.38 83 LYS A CA 1
ATOM 608 C C . LYS A 1 83 ? 0.276 -12.004 -13.384 1.00 97.38 83 LYS A C 1
ATOM 610 O O . LYS A 1 83 ? -0.749 -12.667 -13.375 1.00 97.38 83 LYS A O 1
ATOM 615 N N . LEU A 1 84 ? 0.338 -10.785 -12.846 1.00 97.69 84 LEU A N 1
ATOM 616 C CA . LEU A 1 84 ? -0.821 -10.120 -12.234 1.00 97.69 84 LEU A CA 1
ATOM 617 C C . LEU A 1 84 ? -1.983 -9.924 -13.229 1.00 97.69 84 LEU A C 1
ATOM 619 O O . LEU A 1 84 ? -3.128 -10.238 -12.924 1.00 97.69 84 LEU A O 1
ATOM 623 N N . GLY A 1 85 ? -1.683 -9.407 -14.418 1.00 96.75 85 GLY A N 1
ATOM 624 C CA . GLY A 1 85 ? -2.639 -9.179 -15.505 1.00 96.75 85 GLY A CA 1
ATOM 625 C C . GLY A 1 85 ? -2.008 -9.483 -16.860 1.00 96.75 85 GLY A C 1
ATOM 626 O O . GLY A 1 85 ? -0.906 -10.041 -16.934 1.00 96.75 85 GLY A O 1
ATOM 627 N N . THR A 1 86 ? -2.668 -9.087 -17.944 1.00 97.12 86 THR A N 1
ATOM 628 C CA . THR A 1 86 ? -2.313 -9.388 -19.340 1.00 97.12 86 THR A CA 1
ATOM 629 C C . THR A 1 86 ? -2.204 -10.892 -19.593 1.00 97.12 86 THR A C 1
ATOM 631 O O . THR A 1 86 ? -1.272 -11.358 -20.254 1.00 97.12 86 THR A O 1
ATOM 634 N N . HIS A 1 87 ? -3.100 -11.677 -18.996 1.00 96.19 87 HIS A N 1
ATOM 635 C CA . HIS A 1 87 ? -3.055 -13.144 -19.054 1.00 96.19 87 HIS A CA 1
ATOM 636 C C . HIS A 1 87 ? -3.202 -13.667 -20.483 1.00 96.19 87 HIS A C 1
ATOM 638 O O . HIS A 1 87 ? -2.587 -14.669 -20.835 1.00 96.19 87 HIS A O 1
ATOM 644 N N . GLU A 1 88 ? -3.921 -12.935 -21.331 1.00 94.38 88 GLU A N 1
ATOM 645 C CA . GLU A 1 88 ? -4.118 -13.240 -22.748 1.00 94.38 88 GLU A CA 1
ATOM 646 C C . GLU A 1 88 ? -2.833 -13.085 -23.574 1.00 94.38 88 GLU A C 1
ATOM 648 O O . GLU A 1 88 ? -2.719 -13.654 -24.658 1.00 94.38 88 GLU A O 1
ATOM 653 N N . LEU A 1 89 ? -1.854 -12.318 -23.081 1.00 96.50 89 LEU A N 1
ATOM 654 C CA . LEU A 1 89 ? -0.582 -12.086 -23.759 1.00 96.50 89 LEU A CA 1
ATOM 655 C C . LEU A 1 89 ? 0.446 -13.142 -23.322 1.00 96.50 89 LEU A C 1
ATOM 657 O O . LEU A 1 89 ? 0.944 -13.059 -22.193 1.00 96.50 89 LEU A O 1
ATOM 661 N N . PRO A 1 90 ? 0.853 -14.087 -24.193 1.00 95.94 90 PRO A N 1
ATOM 662 C CA . PRO A 1 90 ? 1.861 -15.078 -23.843 1.00 95.94 90 PRO A CA 1
ATOM 663 C C . PRO A 1 90 ? 3.226 -14.401 -23.690 1.00 95.94 90 PRO A C 1
ATOM 665 O O . PRO A 1 90 ? 3.871 -14.005 -24.666 1.00 95.94 90 PRO A O 1
ATOM 668 N N . THR A 1 91 ? 3.660 -14.262 -22.441 1.00 97.38 91 THR A N 1
ATOM 669 C CA . THR A 1 91 ? 4.966 -13.714 -22.073 1.00 97.38 91 THR A CA 1
ATOM 670 C C . THR A 1 91 ? 5.832 -14.837 -21.536 1.00 97.38 91 THR A C 1
ATOM 672 O O . THR A 1 91 ? 5.446 -15.506 -20.580 1.00 97.38 91 THR A O 1
ATOM 675 N N . ALA A 1 92 ? 6.999 -15.035 -22.139 1.00 96.31 92 ALA A N 1
ATOM 676 C CA . ALA A 1 92 ? 7.871 -16.162 -21.849 1.00 96.31 92 ALA A CA 1
ATOM 677 C C . ALA A 1 92 ? 9.239 -15.736 -21.315 1.00 96.31 92 ALA A C 1
ATOM 679 O O . ALA A 1 92 ? 9.732 -14.638 -21.585 1.00 96.31 92 ALA A O 1
ATOM 680 N N . GLU A 1 93 ? 9.845 -16.661 -20.584 1.00 97.06 93 GLU A N 1
ATOM 681 C CA . GLU A 1 93 ? 11.292 -16.784 -20.471 1.00 97.06 93 GLU A CA 1
ATOM 682 C C . GLU A 1 93 ? 11.792 -17.641 -21.631 1.00 97.06 93 GLU A C 1
ATOM 684 O O . GLU A 1 93 ? 11.208 -18.697 -21.904 1.00 97.06 93 GLU A O 1
ATOM 689 N N . ILE A 1 94 ? 12.815 -17.164 -22.340 1.00 96.19 94 ILE A N 1
ATOM 690 C CA . ILE A 1 94 ? 13.339 -17.856 -23.518 1.00 96.19 94 ILE A CA 1
ATOM 691 C C . ILE A 1 94 ? 14.845 -18.054 -23.423 1.00 96.19 94 ILE A C 1
ATOM 693 O O . ILE A 1 94 ? 15.584 -17.156 -23.002 1.00 96.19 94 ILE A O 1
ATOM 697 N N . HIS A 1 95 ? 15.286 -19.204 -23.910 1.00 96.50 95 HIS A N 1
ATOM 698 C CA . HIS A 1 95 ? 16.678 -19.536 -24.121 1.00 96.50 95 HIS A CA 1
ATOM 699 C C . HIS A 1 95 ? 16.995 -19.487 -25.618 1.00 96.50 95 HIS A C 1
ATOM 701 O O . HIS A 1 95 ? 16.258 -20.025 -26.446 1.00 96.50 95 HIS A O 1
ATOM 707 N N . LEU A 1 96 ? 18.073 -18.783 -25.957 1.00 97.44 96 LEU A N 1
ATOM 708 C CA . LEU A 1 96 ? 18.601 -18.672 -27.308 1.00 97.44 96 LEU A CA 1
ATOM 709 C C . LEU A 1 96 ? 19.829 -19.570 -27.401 1.00 97.44 96 LEU A C 1
ATOM 711 O O . LEU A 1 96 ? 20.788 -19.364 -26.652 1.00 97.44 96 LEU A O 1
ATOM 715 N N . ASP A 1 97 ? 19.797 -20.527 -28.318 1.00 96.69 97 ASP A N 1
ATOM 716 C CA . ASP A 1 97 ? 20.920 -21.410 -28.609 1.00 96.69 97 ASP A CA 1
ATOM 717 C C . ASP A 1 97 ? 21.161 -21.469 -30.116 1.00 96.69 97 ASP A C 1
ATOM 719 O O . ASP A 1 97 ? 20.531 -22.220 -30.860 1.00 96.69 97 ASP A O 1
ATOM 723 N N . GLY A 1 98 ? 22.040 -20.593 -30.595 1.00 96.69 98 GLY A N 1
ATOM 724 C CA . GLY A 1 98 ? 22.420 -20.570 -31.999 1.00 96.69 98 GLY A CA 1
ATOM 725 C C . GLY A 1 98 ? 21.351 -19.988 -32.928 1.00 96.69 98 GLY A C 1
ATOM 726 O O . GLY A 1 98 ? 21.368 -20.299 -34.124 1.00 96.69 98 GLY A O 1
ATOM 727 N N . LEU A 1 99 ? 20.427 -19.161 -32.415 1.00 97.62 99 LEU A N 1
ATOM 728 C CA . LEU A 1 99 ? 19.349 -18.562 -33.212 1.00 97.62 99 LEU A CA 1
ATOM 729 C C . LEU A 1 99 ? 19.933 -17.622 -34.283 1.00 97.62 99 LEU A C 1
ATOM 731 O O . LEU A 1 99 ? 20.609 -16.662 -33.900 1.00 97.62 99 LEU A O 1
ATOM 735 N N . PRO A 1 100 ? 19.673 -17.844 -35.589 1.00 97.25 100 PRO A N 1
ATOM 736 C CA . PRO A 1 100 ? 20.129 -16.947 -36.647 1.00 97.25 100 PRO A CA 1
ATOM 737 C C . PRO A 1 100 ? 19.646 -15.511 -36.438 1.00 97.25 100 PRO A C 1
ATOM 739 O O . PRO A 1 100 ? 18.491 -15.276 -36.077 1.00 97.25 100 PRO A O 1
ATOM 742 N N . ALA A 1 101 ? 20.545 -14.560 -36.668 1.00 97.81 101 ALA A N 1
ATOM 743 C CA . ALA A 1 101 ? 20.315 -13.152 -36.404 1.00 97.81 101 ALA A CA 1
ATOM 744 C C . ALA A 1 101 ? 20.973 -12.259 -37.454 1.00 97.81 101 ALA A C 1
ATOM 746 O O . ALA A 1 101 ? 22.052 -12.559 -37.955 1.00 97.81 101 ALA A O 1
ATOM 747 N N . TRP A 1 102 ? 20.354 -11.122 -37.750 1.00 97.88 102 TRP A N 1
ATOM 748 C CA . TRP A 1 102 ? 20.857 -10.157 -38.722 1.00 97.88 102 TRP A CA 1
ATOM 749 C C . TRP A 1 102 ? 21.122 -8.825 -38.029 1.00 97.88 102 TRP A C 1
ATOM 751 O O . TRP A 1 102 ? 20.196 -8.273 -37.430 1.00 97.88 102 TRP A O 1
ATOM 761 N N . PRO A 1 103 ? 22.359 -8.300 -38.070 1.00 96.69 103 PRO A N 1
ATOM 762 C CA . PRO A 1 103 ? 22.653 -6.984 -37.523 1.00 96.69 103 PRO A CA 1
ATOM 763 C C . PRO A 1 103 ? 21.760 -5.915 -38.157 1.00 96.69 103 PRO A C 1
ATOM 765 O O . PRO A 1 103 ? 21.624 -5.852 -39.379 1.00 96.69 103 PRO A O 1
ATOM 768 N N . LEU A 1 104 ? 21.174 -5.061 -37.325 1.00 95.19 104 LEU A N 1
ATOM 769 C CA . LEU A 1 104 ? 20.491 -3.851 -37.760 1.00 95.19 104 LEU A CA 1
ATOM 770 C C . LEU A 1 104 ? 21.372 -2.657 -37.416 1.00 95.19 104 LEU A C 1
ATOM 772 O O . LEU A 1 104 ? 21.559 -2.351 -36.241 1.00 95.19 104 LEU A O 1
ATOM 776 N N . GLY A 1 105 ? 21.901 -2.011 -38.457 1.00 93.25 105 GLY A N 1
ATOM 777 C CA . GLY A 1 105 ? 22.832 -0.891 -38.347 1.00 93.25 105 GLY A CA 1
ATOM 778 C C . GLY A 1 105 ? 24.215 -1.305 -37.841 1.00 93.25 105 GLY A C 1
ATOM 779 O O . GLY A 1 105 ? 24.740 -2.352 -38.217 1.00 93.25 105 GLY A O 1
ATOM 780 N N . GLU A 1 106 ? 24.846 -0.449 -37.038 1.00 93.25 106 GLU A N 1
ATOM 781 C CA . GLU A 1 106 ? 26.214 -0.673 -36.558 1.00 93.25 106 GLU A CA 1
ATOM 782 C C . GLU A 1 106 ? 26.269 -1.781 -35.493 1.00 93.25 106 GLU A C 1
ATOM 784 O O . GLU A 1 106 ? 25.352 -1.934 -34.684 1.00 93.25 106 GLU A O 1
ATOM 789 N N . LEU A 1 107 ? 27.394 -2.504 -35.409 1.00 95.44 107 LEU A N 1
ATOM 790 C CA . LEU A 1 107 ? 27.665 -3.494 -34.351 1.00 95.44 107 LEU A CA 1
ATOM 791 C C . LEU A 1 107 ? 28.042 -2.845 -33.001 1.00 95.44 107 LEU A C 1
ATOM 793 O O . LEU A 1 107 ? 28.855 -3.365 -32.241 1.00 95.44 107 LEU A O 1
ATOM 797 N N . ALA A 1 108 ? 27.458 -1.686 -32.714 1.00 93.38 108 ALA A N 1
ATOM 798 C CA . ALA A 1 108 ? 27.653 -0.904 -31.505 1.00 93.38 108 ALA A CA 1
ATOM 799 C C . ALA A 1 108 ? 26.415 -0.035 -31.249 1.00 93.38 108 ALA A C 1
ATOM 801 O O . ALA A 1 108 ? 25.574 0.170 -32.125 1.00 93.38 108 ALA A O 1
ATOM 802 N N . ASN A 1 109 ? 26.303 0.526 -30.047 1.00 91.88 109 ASN A N 1
ATOM 803 C CA . ASN A 1 109 ? 25.259 1.486 -29.683 1.00 91.88 109 ASN A CA 1
ATOM 804 C C . ASN A 1 109 ? 23.817 0.991 -29.925 1.00 91.88 109 ASN A C 1
ATOM 806 O O . ASN A 1 109 ? 22.915 1.800 -30.146 1.00 91.88 109 ASN A O 1
ATOM 810 N N . GLY A 1 110 ? 23.561 -0.316 -29.846 1.00 92.25 110 GLY A N 1
ATOM 811 C CA . GLY A 1 110 ? 22.254 -0.928 -30.118 1.00 92.25 110 GLY A CA 1
ATOM 812 C C . GLY A 1 110 ? 21.111 -0.342 -29.280 1.00 92.25 110 GLY A C 1
ATOM 813 O O . GLY A 1 110 ? 19.984 -0.232 -29.755 1.00 92.25 110 GLY A O 1
ATOM 814 N N . VAL A 1 111 ? 21.401 0.136 -28.062 1.00 88.88 111 VAL A N 1
ATOM 815 C CA . VAL A 1 111 ? 20.426 0.846 -27.209 1.00 88.88 111 VAL A CA 1
ATOM 816 C C . VAL A 1 111 ? 19.949 2.158 -27.846 1.00 88.88 111 VAL A C 1
ATOM 818 O O . VAL A 1 111 ? 18.775 2.507 -27.748 1.00 88.88 111 VAL A O 1
ATOM 821 N N . ARG A 1 112 ? 20.836 2.886 -28.533 1.00 89.50 112 ARG A N 1
ATOM 822 C CA . ARG A 1 112 ? 20.465 4.086 -29.296 1.00 89.50 112 ARG A CA 1
ATOM 823 C C . ARG A 1 112 ? 19.656 3.708 -30.535 1.00 89.50 112 ARG A C 1
ATOM 825 O O . ARG A 1 112 ? 18.698 4.400 -30.863 1.00 89.50 112 ARG A O 1
ATOM 832 N N . GLN A 1 113 ? 20.017 2.604 -31.186 1.00 92.12 113 GLN A N 1
ATOM 833 C CA . GLN A 1 113 ? 19.361 2.133 -32.407 1.00 92.12 113 GLN A CA 1
ATOM 834 C C . GLN A 1 113 ? 17.932 1.625 -32.166 1.00 92.12 113 GLN A C 1
ATOM 836 O O . GLN A 1 113 ? 17.081 1.774 -33.035 1.00 92.12 113 GLN A O 1
ATOM 841 N N . VAL A 1 114 ? 17.630 1.093 -30.975 1.00 91.31 114 VAL A N 1
ATOM 842 C CA . VAL A 1 114 ? 16.267 0.657 -30.609 1.00 91.31 114 VAL A CA 1
ATOM 843 C C . VAL A 1 114 ? 15.368 1.809 -30.125 1.00 91.31 114 VAL A C 1
ATOM 845 O O . VAL A 1 114 ? 14.158 1.638 -29.986 1.00 91.31 114 VAL A O 1
ATOM 848 N N . ALA A 1 115 ? 15.915 3.007 -29.888 1.00 87.31 115 ALA A N 1
ATOM 849 C CA . ALA A 1 115 ? 15.156 4.142 -29.357 1.00 87.31 115 ALA A CA 1
ATOM 850 C C . ALA A 1 115 ? 13.921 4.551 -30.197 1.00 87.31 115 ALA A C 1
ATOM 852 O O . ALA A 1 115 ? 12.890 4.840 -29.588 1.00 87.31 115 ALA A O 1
ATOM 853 N N . PRO A 1 116 ? 13.946 4.535 -31.548 1.00 89.62 116 PRO A N 1
ATOM 854 C CA . PRO A 1 116 ? 12.750 4.802 -32.351 1.00 89.62 116 PRO A CA 1
ATOM 855 C C . PRO A 1 116 ? 11.604 3.822 -32.063 1.00 89.62 116 PRO A C 1
ATOM 857 O O . PRO A 1 116 ? 10.469 4.253 -31.885 1.00 89.62 116 PRO A O 1
ATOM 860 N N . MET A 1 117 ? 11.905 2.524 -31.911 1.00 91.81 117 MET A N 1
ATOM 861 C CA . MET A 1 117 ? 10.912 1.517 -31.510 1.00 91.81 117 MET A CA 1
ATOM 862 C C . MET A 1 117 ? 10.325 1.856 -30.136 1.00 91.81 117 MET A C 1
ATOM 864 O O . MET A 1 117 ? 9.108 1.841 -29.973 1.00 91.81 117 MET A O 1
ATOM 868 N N . LEU A 1 118 ? 11.176 2.223 -29.170 1.00 90.50 118 LEU A N 1
ATOM 869 C CA . LEU A 1 118 ? 10.727 2.614 -27.830 1.00 90.50 118 LEU A CA 1
ATOM 870 C C . LEU A 1 118 ? 9.806 3.844 -27.858 1.00 90.50 118 LEU A C 1
ATOM 872 O O . LEU A 1 118 ? 8.879 3.930 -27.058 1.00 90.50 118 LEU A O 1
ATOM 876 N N . ASN A 1 119 ? 10.014 4.800 -28.766 1.00 89.88 119 ASN A N 1
ATOM 877 C CA . ASN A 1 119 ? 9.115 5.951 -28.894 1.00 89.88 119 ASN A CA 1
ATOM 878 C C . ASN A 1 119 ? 7.710 5.530 -29.349 1.00 89.88 119 ASN A C 1
ATOM 880 O O . ASN A 1 119 ? 6.716 6.011 -28.797 1.00 89.88 119 ASN A O 1
ATOM 884 N N . VAL A 1 120 ? 7.624 4.584 -30.289 1.00 95.50 120 VAL A N 1
ATOM 885 C CA . VAL A 1 120 ? 6.349 4.022 -30.758 1.00 95.50 120 VAL A CA 1
ATOM 886 C C . VAL A 1 120 ? 5.679 3.210 -29.648 1.00 95.50 120 VAL A C 1
ATOM 888 O O . VAL A 1 120 ? 4.515 3.454 -29.333 1.00 95.50 120 VAL A O 1
ATOM 891 N N . THR A 1 121 ? 6.403 2.299 -28.986 1.00 96.44 121 THR A N 1
ATOM 892 C CA . THR A 1 121 ? 5.831 1.450 -27.922 1.00 96.44 121 THR A CA 1
ATOM 893 C C . THR A 1 121 ? 5.395 2.263 -26.705 1.00 96.44 121 THR A C 1
ATOM 895 O O . THR A 1 121 ? 4.350 1.978 -26.124 1.00 96.44 121 THR A O 1
ATOM 898 N N . ARG A 1 122 ? 6.126 3.321 -26.333 1.00 97.94 122 ARG A N 1
ATOM 899 C CA . ARG A 1 122 ? 5.742 4.232 -25.239 1.00 97.94 122 ARG A CA 1
ATOM 900 C C . ARG A 1 122 ? 4.521 5.079 -25.590 1.00 97.94 122 ARG A C 1
ATOM 902 O O . ARG A 1 122 ? 3.665 5.275 -24.729 1.00 97.94 122 ARG A O 1
ATOM 909 N N . THR A 1 123 ? 4.411 5.534 -26.838 1.00 97.75 123 THR A N 1
ATOM 910 C CA . THR A 1 123 ? 3.199 6.204 -27.335 1.00 97.75 123 THR A CA 1
ATOM 911 C C . THR A 1 123 ? 2.006 5.246 -27.292 1.00 97.75 123 THR A C 1
ATOM 913 O O . THR A 1 123 ? 0.971 5.577 -26.715 1.00 97.75 123 THR A O 1
ATOM 916 N N . TRP A 1 124 ? 2.170 4.017 -27.790 1.00 97.50 124 TRP A N 1
ATOM 917 C CA . TRP A 1 124 ? 1.140 2.975 -27.737 1.00 97.50 124 TRP A CA 1
ATOM 918 C C . TRP A 1 124 ? 0.728 2.629 -26.303 1.00 97.50 124 TRP A C 1
ATOM 920 O O . TRP A 1 124 ? -0.455 2.501 -26.002 1.00 97.50 124 TRP A O 1
ATOM 930 N N . ASN A 1 125 ? 1.693 2.547 -25.387 1.00 98.50 125 ASN A N 1
ATOM 931 C CA . ASN A 1 125 ? 1.439 2.360 -23.965 1.00 98.50 125 ASN A CA 1
ATOM 932 C C . ASN A 1 125 ? 0.555 3.478 -23.399 1.00 98.50 125 ASN A C 1
ATOM 934 O O . ASN A 1 125 ? -0.370 3.188 -22.646 1.00 98.50 125 ASN A O 1
ATOM 938 N N . ALA A 1 126 ? 0.843 4.743 -23.721 1.00 98.69 126 ALA A N 1
ATOM 939 C CA . ALA A 1 126 ? 0.037 5.870 -23.255 1.00 98.69 126 ALA A CA 1
ATOM 940 C C . ALA A 1 126 ? -1.403 5.794 -23.791 1.00 98.69 126 ALA A C 1
ATOM 942 O O . ALA A 1 126 ? -2.353 5.978 -23.032 1.00 98.69 126 ALA A O 1
ATOM 943 N N . VAL A 1 127 ? -1.573 5.432 -25.066 1.00 98.62 127 VAL A N 1
ATOM 944 C CA . VAL A 1 127 ? -2.895 5.200 -25.672 1.00 98.62 127 VAL A CA 1
ATOM 945 C C . VAL A 1 127 ? -3.624 4.037 -24.991 1.00 98.62 127 VAL A C 1
ATOM 947 O O . VAL A 1 127 ? -4.790 4.179 -24.631 1.00 98.62 127 VAL A O 1
ATOM 950 N N . GLY A 1 128 ? -2.946 2.912 -24.747 1.00 98.50 128 GLY A N 1
ATOM 951 C CA . GLY A 1 128 ? -3.514 1.757 -24.046 1.00 98.50 128 GLY A CA 1
ATOM 952 C C . GLY A 1 128 ? -3.970 2.092 -22.623 1.00 98.50 128 GLY A C 1
ATOM 953 O O . GLY A 1 128 ? -5.075 1.720 -22.225 1.00 98.50 128 GLY A O 1
ATOM 954 N N . ALA A 1 129 ? -3.167 2.865 -21.889 1.00 98.75 129 ALA A N 1
ATOM 955 C CA . ALA A 1 129 ? -3.510 3.363 -20.560 1.00 98.75 129 ALA A CA 1
ATOM 956 C C . ALA A 1 129 ? -4.777 4.237 -20.592 1.00 98.75 129 ALA A C 1
ATOM 958 O O . ALA A 1 129 ? -5.690 4.038 -19.792 1.00 98.75 129 ALA A O 1
ATOM 959 N N . VAL A 1 130 ? -4.869 5.166 -21.547 1.00 98.75 130 VAL A N 1
ATOM 960 C CA . VAL A 1 130 ? -6.048 6.026 -21.744 1.00 98.75 130 VAL A CA 1
ATOM 961 C C . VAL A 1 130 ? -7.279 5.218 -22.166 1.00 98.75 130 VAL A C 1
ATOM 963 O O . VAL A 1 130 ? -8.377 5.501 -21.691 1.00 98.75 130 VAL A O 1
ATOM 966 N N . ALA A 1 131 ? -7.126 4.178 -22.987 1.00 98.69 131 ALA A N 1
ATOM 967 C CA . ALA A 1 131 ? -8.231 3.296 -23.364 1.00 98.69 131 ALA A CA 1
ATOM 968 C C . ALA A 1 131 ? -8.813 2.537 -22.155 1.00 98.69 131 ALA A C 1
ATOM 970 O O . ALA A 1 131 ? -10.035 2.424 -22.031 1.00 98.69 131 ALA A O 1
ATOM 971 N N . HIS A 1 132 ? -7.961 2.080 -21.230 1.00 98.38 132 HIS A N 1
ATOM 972 C CA . HIS A 1 132 ? -8.407 1.458 -19.977 1.00 98.38 132 HIS A CA 1
ATOM 973 C C . HIS A 1 132 ? -9.144 2.457 -19.083 1.00 98.38 132 HIS A C 1
ATOM 975 O O . HIS A 1 132 ? -10.233 2.150 -18.601 1.00 98.38 132 HIS A O 1
ATOM 981 N N . MET A 1 133 ? -8.609 3.676 -18.931 1.00 98.81 133 MET A N 1
ATOM 982 C CA . MET A 1 133 ? -9.289 4.759 -18.208 1.00 98.81 133 MET A CA 1
ATOM 983 C C . MET A 1 133 ? -10.671 5.053 -18.806 1.00 98.81 133 MET A C 1
ATOM 985 O O . MET A 1 133 ? -11.652 5.130 -18.070 1.00 98.81 133 MET A O 1
ATOM 989 N N . ALA A 1 134 ? -10.768 5.157 -20.136 1.00 98.62 134 ALA A N 1
ATOM 990 C CA . ALA A 1 134 ? -12.030 5.400 -20.832 1.00 98.62 134 ALA A CA 1
ATOM 991 C C . ALA A 1 134 ? -13.061 4.305 -20.533 1.00 98.62 134 ALA A C 1
ATOM 993 O O . ALA A 1 134 ? -14.216 4.607 -20.228 1.00 98.62 134 ALA A O 1
ATOM 994 N N . ARG A 1 135 ? -12.645 3.030 -20.593 1.00 98.62 135 ARG A N 1
ATOM 995 C CA . ARG A 1 135 ? -13.517 1.892 -20.278 1.00 98.62 135 ARG A CA 1
ATOM 996 C C . ARG A 1 135 ? -13.975 1.930 -18.822 1.00 98.62 135 ARG A C 1
ATOM 998 O O . ARG A 1 135 ? -15.165 1.761 -18.572 1.00 98.62 135 ARG A O 1
ATOM 1005 N N . ALA A 1 136 ? -13.054 2.170 -17.895 1.00 98.44 136 ALA A N 1
ATOM 1006 C CA . ALA A 1 136 ? -13.331 2.229 -16.465 1.00 98.44 136 ALA A CA 1
ATOM 1007 C C . ALA A 1 136 ? -14.349 3.336 -16.127 1.00 98.44 136 ALA A C 1
ATOM 1009 O O . ALA A 1 136 ? -15.367 3.064 -15.494 1.00 98.44 136 ALA A O 1
ATOM 1010 N N . VAL A 1 137 ? -14.133 4.558 -16.630 1.00 98.62 137 VAL A N 1
ATOM 1011 C CA . VAL A 1 137 ? -15.050 5.696 -16.437 1.00 98.62 137 VAL A CA 1
ATOM 1012 C C . VAL A 1 137 ? -16.418 5.431 -17.069 1.00 98.62 137 VAL A C 1
ATOM 1014 O O . VAL A 1 137 ? -17.443 5.727 -16.456 1.00 98.62 137 VAL A O 1
ATOM 1017 N N . ALA A 1 138 ? -16.456 4.857 -18.276 1.00 98.62 138 ALA A N 1
ATOM 1018 C CA . ALA A 1 138 ? -17.712 4.549 -18.955 1.00 98.62 138 ALA A CA 1
ATOM 1019 C C . ALA A 1 138 ? -18.559 3.548 -18.160 1.00 98.62 138 ALA A C 1
ATOM 1021 O O . ALA A 1 138 ? -19.741 3.803 -17.949 1.00 98.62 138 ALA A O 1
ATOM 1022 N N . LEU A 1 139 ? -17.951 2.455 -17.689 1.00 98.62 139 LEU A N 1
ATOM 1023 C CA . LEU A 1 139 ? -18.630 1.444 -16.880 1.00 98.62 139 LEU A CA 1
ATOM 1024 C C . LEU A 1 139 ? -19.104 2.019 -15.540 1.00 98.62 139 LEU A C 1
ATOM 1026 O O . LEU A 1 139 ? -20.257 1.816 -15.169 1.00 98.62 139 LEU A O 1
ATOM 1030 N N . ALA A 1 140 ? -18.250 2.766 -14.834 1.00 98.56 140 ALA A N 1
ATOM 1031 C CA . ALA A 1 140 ? -18.603 3.356 -13.543 1.00 98.56 140 ALA A CA 1
ATOM 1032 C C . ALA A 1 140 ? -19.779 4.340 -13.661 1.00 98.56 140 ALA A C 1
ATOM 1034 O O . ALA A 1 140 ? -20.725 4.267 -12.879 1.00 98.56 140 ALA A O 1
ATOM 1035 N N . ARG A 1 141 ? -19.772 5.211 -14.680 1.00 98.50 141 ARG A N 1
ATOM 1036 C CA . ARG A 1 141 ? -20.881 6.143 -14.945 1.00 98.50 141 ARG A CA 1
ATOM 1037 C C . ARG A 1 141 ? -22.179 5.405 -15.271 1.00 98.50 141 ARG A C 1
ATOM 1039 O O . ARG A 1 141 ? -23.219 5.706 -14.698 1.00 98.50 141 ARG A O 1
ATOM 1046 N N . ASP A 1 142 ? -22.101 4.430 -16.167 1.00 98.62 142 ASP A N 1
ATOM 1047 C CA . ASP A 1 142 ? -23.234 3.618 -16.615 1.00 98.62 142 ASP A CA 1
ATOM 1048 C C . ASP A 1 142 ? -23.870 2.814 -15.462 1.00 98.62 142 ASP A C 1
ATOM 1050 O O . ASP A 1 142 ? -25.094 2.691 -15.353 1.00 98.62 142 ASP A O 1
ATOM 1054 N N . TYR A 1 143 ? -23.048 2.313 -14.540 1.00 98.50 143 TYR A N 1
ATOM 1055 C CA . TYR A 1 143 ? -23.523 1.692 -13.308 1.00 98.50 143 TYR A CA 1
ATOM 1056 C C . TYR A 1 143 ? -24.161 2.710 -12.362 1.00 98.50 143 TYR A C 1
ATOM 1058 O O . TYR A 1 143 ? -25.225 2.440 -11.798 1.00 98.50 143 TYR A O 1
ATOM 1066 N N . ALA A 1 144 ? -23.565 3.896 -12.223 1.00 98.31 144 ALA A N 1
ATOM 1067 C CA . ALA A 1 144 ? -24.064 4.939 -11.336 1.00 98.31 144 ALA A CA 1
ATOM 1068 C C . ALA A 1 144 ? -25.448 5.476 -11.741 1.00 98.31 144 ALA A C 1
ATOM 1070 O O . ALA A 1 144 ? -26.240 5.854 -10.877 1.00 98.31 144 ALA A O 1
ATOM 1071 N N . GLU A 1 145 ? -25.764 5.466 -13.037 1.00 98.38 145 GLU A N 1
ATOM 1072 C CA . GLU A 1 145 ? -27.086 5.828 -13.570 1.00 98.38 145 GLU A CA 1
ATOM 1073 C C . GLU A 1 145 ? -28.182 4.815 -13.199 1.00 98.38 145 GLU A C 1
ATOM 1075 O O . GLU A 1 145 ? -29.357 5.174 -13.141 1.00 98.38 145 GLU A O 1
ATOM 1080 N N . ARG A 1 146 ? -27.827 3.553 -12.920 1.00 97.75 146 ARG A N 1
ATOM 1081 C CA . ARG A 1 146 ? -28.802 2.474 -12.660 1.00 97.75 146 ARG A CA 1
ATOM 1082 C C . ARG A 1 146 ? -28.852 2.020 -11.212 1.00 97.75 146 ARG A C 1
ATOM 1084 O O . ARG A 1 146 ? -29.909 1.621 -10.722 1.00 97.75 146 ARG A O 1
ATOM 1091 N N . ARG A 1 147 ? -27.716 2.027 -10.518 1.00 97.94 147 ARG A N 1
ATOM 1092 C CA . ARG A 1 147 ? -27.626 1.530 -9.148 1.00 97.94 147 ARG A CA 1
ATOM 1093 C C . ARG A 1 147 ? -28.292 2.515 -8.197 1.00 97.94 147 ARG A C 1
ATOM 1095 O O . ARG A 1 147 ? -27.824 3.637 -8.035 1.00 97.94 147 ARG A O 1
ATOM 1102 N N . GLN A 1 148 ? -29.339 2.064 -7.511 1.00 97.94 148 GLN A N 1
ATOM 1103 C CA . GLN A 1 148 ? -29.969 2.841 -6.448 1.00 97.94 148 GLN A CA 1
ATOM 1104 C C . GLN A 1 148 ? -29.293 2.603 -5.095 1.00 97.94 148 GLN A C 1
ATOM 1106 O O . GLN A 1 148 ? -29.038 1.460 -4.703 1.00 97.94 148 GLN A O 1
ATOM 1111 N N . ALA A 1 149 ? -29.050 3.688 -4.365 1.00 94.75 149 ALA A N 1
ATOM 1112 C CA . ALA A 1 149 ? -28.641 3.673 -2.966 1.00 94.75 149 ALA A CA 1
ATOM 1113 C C . ALA A 1 149 ? -29.241 4.888 -2.253 1.00 94.75 149 ALA A C 1
ATOM 1115 O O . ALA A 1 149 ? -29.279 5.984 -2.813 1.00 94.75 149 ALA A O 1
ATOM 1116 N N . PHE A 1 150 ? -29.717 4.695 -1.020 1.00 95.94 150 PHE A N 1
ATOM 1117 C CA . PHE A 1 150 ? -30.350 5.755 -0.223 1.00 95.94 150 PHE A CA 1
ATOM 1118 C C . PHE A 1 150 ? -31.463 6.509 -0.983 1.00 95.94 150 PHE A C 1
ATOM 1120 O O . PHE A 1 150 ? -31.552 7.732 -0.921 1.00 95.94 150 PHE A O 1
ATOM 1127 N N . GLY A 1 151 ? -32.294 5.772 -1.731 1.00 95.44 151 GLY A N 1
ATOM 1128 C CA . GLY A 1 151 ? -33.503 6.299 -2.378 1.00 95.44 151 GLY A CA 1
ATOM 1129 C C . GLY A 1 151 ? -33.320 6.995 -3.732 1.00 95.44 151 GLY A C 1
ATOM 1130 O O . GLY A 1 151 ? -34.308 7.479 -4.272 1.00 95.44 151 GLY A O 1
ATOM 1131 N N . ARG A 1 152 ? -32.106 7.043 -4.300 1.00 97.31 152 ARG A N 1
ATOM 1132 C CA . ARG A 1 152 ? -31.849 7.606 -5.642 1.00 97.31 152 ARG A CA 1
ATOM 1133 C C . ARG A 1 152 ? -30.679 6.910 -6.357 1.00 97.31 152 ARG A C 1
ATOM 1135 O O . ARG A 1 152 ? -29.903 6.217 -5.689 1.00 97.31 152 ARG A O 1
ATOM 1142 N N . PRO A 1 153 ? -30.541 7.052 -7.688 1.00 98.38 153 PRO A N 1
ATOM 1143 C CA . PRO A 1 153 ? -29.361 6.595 -8.419 1.00 98.38 153 PRO A CA 1
ATOM 1144 C C . PRO A 1 153 ? -28.059 7.174 -7.849 1.00 98.38 153 PRO A C 1
ATOM 1146 O O . PRO A 1 153 ? -28.032 8.310 -7.370 1.00 98.38 153 PRO A O 1
ATOM 1149 N N . LEU A 1 154 ? -26.961 6.419 -7.919 1.00 98.06 154 LEU A N 1
ATOM 1150 C CA . LEU A 1 154 ? -25.651 6.882 -7.446 1.00 98.06 154 LEU A CA 1
ATOM 1151 C C . LEU A 1 154 ? -25.179 8.144 -8.176 1.00 98.06 154 LEU A C 1
ATOM 1153 O O . LEU A 1 154 ? -24.548 8.990 -7.552 1.00 98.06 154 LEU A O 1
ATOM 1157 N N . ILE A 1 155 ? -25.522 8.320 -9.454 1.00 98.25 155 ILE A N 1
ATOM 1158 C CA . ILE A 1 155 ? -25.161 9.532 -10.203 1.00 98.25 155 ILE A CA 1
ATOM 1159 C C . ILE A 1 155 ? -25.816 10.806 -9.638 1.00 98.25 155 ILE A C 1
ATOM 1161 O O . ILE A 1 155 ? -25.312 11.905 -9.849 1.00 98.25 155 ILE A O 1
ATOM 1165 N N . GLU A 1 156 ? -26.904 10.673 -8.873 1.00 98.12 156 GLU A N 1
ATOM 1166 C CA . GLU A 1 156 ? -27.562 11.783 -8.173 1.00 98.12 156 GLU A CA 1
ATOM 1167 C C . GLU A 1 156 ? -27.045 11.974 -6.738 1.00 98.12 156 GLU A C 1
ATOM 1169 O O . GLU A 1 156 ? -27.414 12.940 -6.064 1.00 98.12 156 GLU A O 1
ATOM 1174 N N . GLN A 1 157 ? -26.194 11.070 -6.240 1.00 97.94 157 GLN A N 1
ATOM 1175 C CA . GLN A 1 157 ? -25.517 11.244 -4.959 1.00 97.94 157 GLN A CA 1
ATOM 1176 C C . GLN A 1 157 ? -24.357 12.230 -5.143 1.00 97.94 157 GLN A C 1
ATOM 1178 O O . GLN A 1 157 ? -23.412 11.909 -5.868 1.00 97.94 157 GLN A O 1
ATOM 1183 N N . PRO A 1 158 ? -24.364 13.405 -4.475 1.00 97.94 158 PRO A N 1
ATOM 1184 C CA . PRO A 1 158 ? -23.399 14.461 -4.763 1.00 97.94 158 PRO A CA 1
ATOM 1185 C C . PRO A 1 158 ? -21.949 14.000 -4.657 1.00 97.94 158 PRO A C 1
ATOM 1187 O O . PRO A 1 158 ? -21.162 14.287 -5.547 1.00 97.94 158 PRO A O 1
ATOM 1190 N N . LEU A 1 159 ? -21.603 13.237 -3.617 1.00 98.12 159 LEU A N 1
ATOM 1191 C CA . LEU A 1 159 ? -20.235 12.754 -3.430 1.00 98.12 159 LEU A CA 1
ATOM 1192 C C . LEU A 1 159 ? -19.790 11.815 -4.563 1.00 98.12 159 LEU A C 1
ATOM 1194 O O . LEU A 1 159 ? -18.707 11.990 -5.106 1.00 98.12 159 LEU A O 1
ATOM 1198 N N . HIS A 1 160 ? -20.644 10.876 -4.972 1.00 98.44 160 HIS A N 1
ATOM 1199 C CA . HIS A 1 160 ? -20.321 9.934 -6.045 1.00 98.44 160 HIS A CA 1
ATOM 1200 C C . HIS A 1 160 ? -20.209 10.638 -7.407 1.00 98.44 160 HIS A C 1
ATOM 1202 O O . HIS A 1 160 ? -19.291 10.372 -8.181 1.00 98.44 160 HIS A O 1
ATOM 1208 N N . ALA A 1 161 ? -21.095 11.601 -7.679 1.00 97.88 161 ALA A N 1
ATOM 1209 C CA . ALA A 1 161 ? -21.018 12.434 -8.875 1.00 97.88 161 ALA A CA 1
ATOM 1210 C C . ALA A 1 161 ? -19.718 13.259 -8.932 1.00 97.88 161 ALA A C 1
ATOM 1212 O O . ALA A 1 161 ? -19.144 13.418 -10.009 1.00 97.88 161 ALA A O 1
ATOM 1213 N N . GLN A 1 162 ? -19.232 13.759 -7.787 1.00 98.12 162 GLN A N 1
ATOM 1214 C CA . GLN A 1 162 ? -17.943 14.454 -7.699 1.00 98.12 162 GLN A CA 1
ATOM 1215 C C . GLN A 1 162 ? -16.779 13.512 -8.035 1.00 98.12 162 GLN A C 1
ATOM 1217 O O . GLN A 1 162 ? -15.957 13.871 -8.874 1.00 98.12 162 GLN A O 1
ATOM 1222 N N . THR A 1 163 ? -16.756 12.294 -7.481 1.00 98.56 163 THR A N 1
ATOM 1223 C CA . THR A 1 163 ? -15.739 11.277 -7.810 1.00 98.56 163 THR A CA 1
ATOM 1224 C C . THR A 1 163 ? -15.710 10.963 -9.309 1.00 98.56 163 THR A C 1
ATOM 1226 O O . THR A 1 163 ? -14.649 10.993 -9.933 1.00 98.56 163 THR A O 1
ATOM 1229 N N . LEU A 1 164 ? -16.874 10.738 -9.930 1.00 98.50 164 LEU A N 1
ATOM 1230 C CA . LEU A 1 164 ? -16.959 10.478 -11.372 1.00 98.50 164 LEU A CA 1
ATOM 1231 C C . LEU A 1 164 ? -16.485 11.675 -12.209 1.00 98.50 164 LEU A C 1
ATOM 1233 O O . LEU A 1 164 ? -15.796 11.487 -13.215 1.00 98.50 164 LEU A O 1
ATOM 1237 N N . ALA A 1 165 ? -16.826 12.901 -11.804 1.00 98.44 165 ALA A N 1
ATOM 1238 C CA . ALA A 1 165 ? -16.361 14.114 -12.473 1.00 98.44 165 ALA A CA 1
ATOM 1239 C C . ALA A 1 165 ? -14.831 14.274 -12.382 1.00 98.44 165 ALA A C 1
ATOM 1241 O O . ALA A 1 165 ? -14.203 14.685 -13.361 1.00 98.44 165 ALA A O 1
ATOM 1242 N N . ASP A 1 166 ? -14.225 13.891 -11.256 1.00 98.50 166 ASP A N 1
ATOM 1243 C CA . ASP A 1 166 ? -12.772 13.929 -11.048 1.00 98.50 166 ASP A CA 1
ATOM 1244 C C . ASP A 1 166 ? -12.042 12.941 -11.942 1.00 98.50 166 ASP A C 1
ATOM 1246 O O . ASP A 1 166 ? -11.077 13.305 -12.622 1.00 98.50 166 ASP A O 1
ATOM 1250 N N . MET A 1 167 ? -12.538 11.703 -11.987 1.00 98.62 167 MET A N 1
ATOM 1251 C CA . MET A 1 167 ? -12.017 10.672 -12.881 1.00 98.62 167 MET A CA 1
ATOM 1252 C C . MET A 1 167 ? -12.127 11.109 -14.345 1.00 98.62 167 MET A C 1
ATOM 1254 O O . MET A 1 167 ? -11.176 10.945 -15.108 1.00 98.62 167 MET A O 1
ATOM 1258 N N . GLN A 1 168 ? -13.262 11.701 -14.732 1.00 98.62 168 GLN A N 1
ATOM 1259 C CA . GLN A 1 168 ? -13.502 12.185 -16.090 1.00 98.62 168 GLN A CA 1
ATOM 1260 C C . GLN A 1 168 ? -12.534 13.315 -16.478 1.00 98.62 168 GLN A C 1
ATOM 1262 O O . GLN A 1 168 ? -11.975 13.271 -17.573 1.00 98.62 168 GLN A O 1
ATOM 1267 N N . ALA A 1 169 ? -12.296 14.294 -15.599 1.00 98.56 169 ALA A N 1
ATOM 1268 C CA . ALA A 1 169 ? -11.382 15.407 -15.869 1.00 98.56 169 ALA A CA 1
ATOM 1269 C C . ALA A 1 169 ? -9.915 14.952 -15.997 1.00 98.56 169 ALA A C 1
ATOM 1271 O O . ALA A 1 169 ? -9.202 15.387 -16.902 1.00 98.56 169 ALA A O 1
ATOM 1272 N N . GLU A 1 170 ? -9.460 14.046 -15.126 1.00 98.56 170 GLU A N 1
ATOM 1273 C CA . GLU A 1 170 ? -8.111 13.467 -15.214 1.00 98.56 170 GLU A CA 1
ATOM 1274 C C . GLU A 1 170 ? -7.939 12.614 -16.482 1.00 98.56 170 GLU A C 1
ATOM 1276 O O . GLU A 1 170 ? -6.918 12.725 -17.166 1.00 98.56 170 GLU A O 1
ATOM 1281 N N . PHE A 1 171 ? -8.948 11.812 -16.840 1.00 98.75 171 PHE A N 1
ATOM 1282 C CA . PHE A 1 171 ? -8.964 11.053 -18.092 1.00 98.75 171 PHE A CA 1
ATOM 1283 C C . PHE A 1 171 ? -8.872 11.967 -19.323 1.00 98.75 171 PHE A C 1
ATOM 1285 O O . PHE A 1 171 ? -8.091 11.679 -20.228 1.00 98.75 171 PHE A O 1
ATOM 1292 N N . GLU A 1 172 ? -9.622 13.070 -19.367 1.00 98.69 172 GLU A N 1
ATOM 1293 C CA . GLU A 1 172 ? -9.590 14.012 -20.496 1.00 98.69 172 GLU A CA 1
ATOM 1294 C C . GLU A 1 172 ? -8.203 14.640 -20.681 1.00 98.69 172 GLU A C 1
ATOM 1296 O O . GLU A 1 172 ? -7.704 14.702 -21.807 1.00 98.69 172 GLU A O 1
ATOM 1301 N N . GLY A 1 173 ? -7.537 15.037 -19.591 1.00 98.56 173 GLY A N 1
ATOM 1302 C CA . GLY A 1 173 ? -6.165 15.551 -19.654 1.00 98.56 173 GLY A CA 1
ATOM 1303 C C . GLY A 1 173 ? -5.165 14.500 -20.150 1.00 98.56 173 GLY A C 1
ATOM 1304 O O . GLY A 1 173 ? -4.312 14.790 -20.992 1.00 98.56 173 GLY A O 1
ATOM 1305 N N . ALA A 1 174 ? -5.293 13.262 -19.669 1.00 98.75 174 ALA A N 1
ATOM 1306 C CA . ALA A 1 174 ? -4.475 12.131 -20.106 1.00 98.75 174 ALA A CA 1
ATOM 1307 C C . ALA A 1 174 ? -4.672 11.808 -21.591 1.00 98.75 174 ALA A C 1
ATOM 1309 O O . ALA A 1 174 ? -3.698 11.592 -22.315 1.00 98.75 174 ALA A O 1
ATOM 1310 N N . PHE A 1 175 ? -5.927 11.813 -22.046 1.00 98.81 175 PHE A N 1
ATOM 1311 C CA . PHE A 1 175 ? -6.297 11.617 -23.441 1.00 98.81 175 PHE A CA 1
ATOM 1312 C C . PHE A 1 175 ? -5.677 12.694 -24.329 1.00 98.81 175 PHE A C 1
ATOM 1314 O O . PHE A 1 175 ? -4.999 12.366 -25.303 1.00 98.81 175 PHE A O 1
ATOM 1321 N N . ALA A 1 176 ? -5.843 13.968 -23.966 1.00 98.62 176 ALA A N 1
ATOM 1322 C CA . ALA A 1 176 ? -5.312 15.082 -24.741 1.00 98.62 176 ALA A CA 1
ATOM 1323 C C . ALA A 1 176 ? -3.786 14.986 -24.905 1.00 98.62 176 ALA A C 1
ATOM 1325 O O . ALA A 1 176 ? -3.281 15.119 -26.019 1.00 98.62 176 ALA A O 1
ATOM 1326 N N . LEU A 1 177 ? -3.053 14.678 -23.827 1.00 98.81 177 LEU A N 1
ATOM 1327 C CA . LEU A 1 177 ? -1.598 14.530 -23.887 1.00 98.81 177 LEU A CA 1
ATOM 1328 C C . LEU A 1 177 ? -1.158 13.323 -24.730 1.00 98.81 177 LEU A C 1
ATOM 1330 O O . LEU A 1 177 ? -0.236 13.447 -25.535 1.00 98.81 177 LEU A O 1
ATOM 1334 N N . ALA A 1 178 ? -1.799 12.160 -24.566 1.00 98.75 178 ALA A N 1
ATOM 1335 C CA . ALA A 1 178 ? -1.445 10.957 -25.321 1.00 98.75 178 ALA A CA 1
ATOM 1336 C C . ALA A 1 178 ? -1.635 11.154 -26.835 1.00 98.75 178 ALA A C 1
ATOM 1338 O O . ALA A 1 178 ? -0.774 10.764 -27.626 1.00 98.75 178 ALA A O 1
ATOM 1339 N N . PHE A 1 179 ? -2.730 11.802 -27.240 1.00 98.50 179 PHE A N 1
ATOM 1340 C CA . PHE A 1 179 ? -3.005 12.072 -28.650 1.00 98.50 179 PHE A CA 1
ATOM 1341 C C . PHE A 1 179 ? -2.174 13.227 -29.222 1.00 98.50 179 PHE A C 1
ATOM 1343 O O . PHE A 1 179 ? -1.826 13.172 -30.399 1.00 98.50 179 PHE A O 1
ATOM 1350 N N . GLU A 1 180 ? -1.773 14.217 -28.419 1.00 98.19 180 GLU A N 1
ATOM 1351 C CA . GLU A 1 180 ? -0.794 15.224 -28.857 1.00 98.19 180 GLU A CA 1
ATOM 1352 C C . GLU A 1 180 ? 0.567 14.574 -29.156 1.00 98.19 180 GLU A C 1
ATOM 1354 O O . GLU A 1 180 ? 1.177 14.880 -30.178 1.00 98.19 180 GLU A O 1
ATOM 1359 N N . VAL A 1 181 ? 1.019 13.613 -28.337 1.00 98.31 181 VAL A N 1
ATOM 1360 C CA . VAL A 1 181 ? 2.242 12.837 -28.626 1.00 98.31 181 VAL A CA 1
ATOM 1361 C C . VAL A 1 181 ? 2.101 12.036 -29.920 1.00 98.31 181 VAL A C 1
ATOM 1363 O O . VAL A 1 181 ? 3.009 12.066 -30.747 1.00 98.31 181 VAL A O 1
ATOM 1366 N N . ALA A 1 182 ? 0.964 11.370 -30.139 1.00 97.75 182 ALA A N 1
ATOM 1367 C CA . ALA A 1 182 ? 0.711 10.647 -31.387 1.00 97.75 182 ALA A CA 1
ATOM 1368 C C . ALA A 1 182 ? 0.718 11.585 -32.612 1.00 97.75 182 ALA A C 1
ATOM 1370 O O . ALA A 1 182 ? 1.304 11.261 -33.645 1.00 97.75 182 ALA A O 1
ATOM 1371 N N . GLN A 1 183 ? 0.121 12.774 -32.490 1.00 97.06 183 GLN A N 1
ATOM 1372 C CA . GLN A 1 183 ? 0.121 13.785 -33.547 1.00 97.06 183 GLN A CA 1
ATOM 1373 C C . GLN A 1 183 ? 1.528 14.340 -33.819 1.00 97.06 183 GLN A C 1
ATOM 1375 O O . GLN A 1 183 ? 1.895 14.546 -34.977 1.00 97.06 183 GLN A O 1
ATOM 1380 N N . LEU A 1 184 ? 2.321 14.593 -32.774 1.00 96.25 184 LEU A N 1
ATOM 1381 C CA . LEU A 1 184 ? 3.716 15.026 -32.892 1.00 96.25 184 LEU A CA 1
ATOM 1382 C C . LEU A 1 184 ? 4.581 13.963 -33.567 1.00 96.25 184 LEU A C 1
ATOM 1384 O O . LEU A 1 184 ? 5.348 14.299 -34.467 1.00 96.25 184 LEU A O 1
ATOM 1388 N N . LEU A 1 185 ? 4.423 12.694 -33.180 1.00 95.81 185 LEU A N 1
ATOM 1389 C CA . LEU A 1 185 ? 5.115 11.572 -33.811 1.00 95.81 185 LEU A CA 1
ATOM 1390 C C . LEU A 1 185 ? 4.822 11.538 -35.315 1.00 95.81 185 LEU A C 1
ATOM 1392 O O . LEU A 1 185 ? 5.754 11.565 -36.115 1.00 95.81 185 LEU A O 1
ATOM 1396 N N . GLY A 1 186 ? 3.542 11.611 -35.695 1.00 95.38 186 GLY A N 1
ATOM 1397 C CA . GLY A 1 186 ? 3.140 11.650 -37.100 1.00 95.38 186 GLY A CA 1
ATOM 1398 C C . GLY A 1 186 ? 3.746 12.831 -37.866 1.00 95.38 186 GLY A C 1
ATOM 1399 O O . GLY A 1 186 ? 4.274 12.639 -38.960 1.00 95.38 186 GLY A O 1
ATOM 1400 N N . ARG A 1 187 ? 3.740 14.044 -37.291 1.00 95.12 187 ARG A N 1
ATOM 1401 C CA . ARG A 1 187 ? 4.364 15.231 -37.911 1.00 95.12 187 ARG A CA 1
ATOM 1402 C C . ARG A 1 187 ? 5.862 15.049 -38.144 1.00 95.12 187 ARG A C 1
ATOM 1404 O O . ARG A 1 187 ? 6.349 15.410 -39.213 1.00 95.12 187 ARG A O 1
ATOM 1411 N N . VAL A 1 188 ? 6.580 14.494 -37.167 1.00 93.56 188 VAL A N 1
ATOM 1412 C CA . VAL A 1 188 ? 8.022 14.230 -37.273 1.00 93.56 188 VAL A CA 1
ATOM 1413 C C . VAL A 1 188 ? 8.308 13.190 -38.356 1.00 93.56 188 VAL A C 1
ATOM 1415 O O . VAL A 1 188 ? 9.156 13.433 -39.210 1.00 93.56 188 VAL A O 1
ATOM 1418 N N . GLU A 1 189 ? 7.570 12.081 -38.382 1.00 92.62 189 GLU A N 1
ATOM 1419 C CA . GLU A 1 189 ? 7.752 11.016 -39.380 1.00 92.62 189 GLU A CA 1
ATOM 1420 C C . GLU A 1 189 ? 7.432 11.473 -40.811 1.00 92.62 189 GLU A C 1
ATOM 1422 O O . GLU A 1 189 ? 8.076 11.031 -41.759 1.00 92.62 189 GLU A O 1
ATOM 1427 N N . HIS A 1 190 ? 6.483 12.399 -40.975 1.00 94.06 190 HIS A N 1
ATOM 1428 C CA . HIS A 1 190 ? 6.099 12.945 -42.282 1.00 94.06 190 HIS A CA 1
ATOM 1429 C C . HIS A 1 190 ? 6.940 14.154 -42.718 1.00 94.06 190 HIS A C 1
ATOM 1431 O O . HIS A 1 190 ? 6.655 14.752 -43.755 1.00 94.06 190 HIS A O 1
ATOM 1437 N N . GLY A 1 191 ? 7.947 14.562 -41.937 1.00 92.62 191 GLY A N 1
ATOM 1438 C CA . GLY A 1 191 ? 8.752 15.749 -42.243 1.00 92.62 191 GLY A CA 1
ATOM 1439 C C . GLY A 1 191 ? 7.969 17.069 -42.184 1.00 92.62 191 GLY A C 1
ATOM 1440 O O . GLY A 1 191 ? 8.395 18.059 -42.769 1.00 92.62 191 GLY A O 1
ATOM 1441 N N . ALA A 1 192 ? 6.835 17.096 -41.475 1.00 94.19 192 ALA A N 1
ATOM 1442 C CA . ALA A 1 192 ? 5.970 18.264 -41.272 1.00 94.19 192 ALA A CA 1
ATOM 1443 C C . ALA A 1 192 ? 6.147 18.897 -39.873 1.00 94.19 192 ALA A C 1
ATOM 1445 O O . ALA A 1 192 ? 5.278 19.627 -39.393 1.00 94.19 192 ALA A O 1
ATOM 1446 N N . ALA A 1 193 ? 7.249 18.573 -39.195 1.00 90.94 193 ALA A N 1
ATOM 1447 C CA . ALA A 1 193 ? 7.580 19.047 -37.859 1.00 90.94 193 ALA A CA 1
ATOM 1448 C C . ALA A 1 193 ? 8.015 20.523 -37.854 1.00 90.94 193 ALA A C 1
ATOM 1450 O O . ALA A 1 193 ? 8.845 20.946 -38.659 1.00 90.94 193 ALA A O 1
ATOM 1451 N N . ALA A 1 194 ? 7.499 21.297 -36.899 1.00 88.94 194 ALA A N 1
ATOM 1452 C CA . ALA A 1 194 ? 8.003 22.632 -36.587 1.00 88.94 194 ALA A CA 1
ATOM 1453 C C . ALA A 1 194 ? 9.420 22.563 -35.958 1.00 88.94 194 ALA A C 1
ATOM 1455 O O . ALA A 1 194 ? 9.804 21.507 -35.447 1.00 88.94 194 ALA A O 1
ATOM 1456 N N . PRO A 1 195 ? 10.192 23.675 -35.914 1.00 83.19 195 PRO A N 1
ATOM 1457 C CA . PRO A 1 195 ? 11.588 23.688 -35.442 1.00 83.19 195 PRO A CA 1
ATOM 1458 C C . PRO A 1 195 ? 11.848 23.079 -34.051 1.00 83.19 195 PRO A C 1
ATOM 1460 O O . PRO A 1 195 ? 12.960 22.632 -33.787 1.00 83.19 195 PRO A O 1
ATOM 1463 N N . HIS A 1 196 ? 10.832 23.009 -33.183 1.00 87.44 196 HIS A N 1
ATOM 1464 C CA . HIS A 1 196 ? 10.927 22.439 -31.831 1.00 87.44 196 HIS A CA 1
ATOM 1465 C C . HIS A 1 19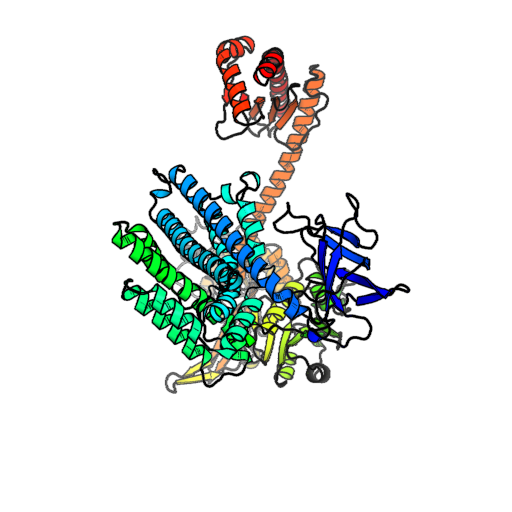6 ? 10.172 21.112 -31.650 1.00 87.44 196 HIS A C 1
ATOM 1467 O O . HIS A 1 196 ? 10.269 20.500 -30.588 1.00 87.44 196 HIS A O 1
ATOM 1473 N N . ASP A 1 197 ? 9.442 20.627 -32.662 1.00 91.31 197 ASP A N 1
ATOM 1474 C CA . ASP A 1 197 ? 8.565 19.454 -32.522 1.00 91.31 197 ASP A CA 1
ATOM 1475 C C . ASP A 1 197 ? 9.361 18.179 -32.198 1.00 91.31 197 ASP A C 1
ATOM 1477 O O . ASP A 1 197 ? 8.899 17.347 -31.422 1.00 91.31 197 ASP A O 1
ATOM 1481 N N . ALA A 1 198 ? 10.581 18.032 -32.725 1.00 91.62 198 ALA A N 1
ATOM 1482 C CA . ALA A 1 198 ? 11.431 16.876 -32.428 1.00 91.62 198 ALA A CA 1
ATOM 1483 C C . ALA A 1 198 ? 11.904 16.852 -30.960 1.00 91.62 198 ALA A C 1
ATOM 1485 O O . ALA A 1 198 ? 11.893 15.801 -30.314 1.00 91.62 198 ALA A O 1
ATOM 1486 N N . GLN A 1 199 ? 12.288 18.011 -30.414 1.00 92.56 199 GLN A N 1
ATOM 1487 C CA . GLN A 1 199 ? 12.665 18.158 -29.002 1.00 92.56 199 GLN A CA 1
ATOM 1488 C C . GLN A 1 199 ? 11.447 17.974 -28.092 1.00 92.56 199 GLN A C 1
ATOM 1490 O O . GLN A 1 199 ? 11.516 17.262 -27.087 1.00 92.56 199 GLN A O 1
ATOM 1495 N N . LEU A 1 200 ? 10.308 18.548 -28.484 1.00 95.44 200 LEU A N 1
ATOM 1496 C CA . LEU A 1 200 ? 9.048 18.388 -27.774 1.00 95.44 200 LEU A CA 1
ATOM 1497 C C . LEU A 1 200 ? 8.609 16.921 -27.746 1.00 95.44 200 LEU A C 1
ATOM 1499 O O . LEU A 1 200 ? 8.258 16.421 -26.684 1.00 95.44 200 LEU A O 1
ATOM 1503 N N . LEU A 1 201 ? 8.697 16.196 -28.864 1.00 95.94 201 LEU A N 1
ATOM 1504 C CA . LEU A 1 201 ? 8.398 14.763 -28.933 1.00 95.94 201 LEU A CA 1
ATOM 1505 C C . LEU A 1 201 ? 9.326 13.948 -28.019 1.00 95.94 201 LEU A C 1
ATOM 1507 O O . LEU A 1 201 ? 8.858 13.067 -27.290 1.00 95.94 201 LEU A O 1
ATOM 1511 N N . ARG A 1 202 ? 10.630 14.263 -28.011 1.00 94.81 202 ARG A N 1
ATOM 1512 C CA . ARG A 1 202 ? 11.636 13.616 -27.151 1.00 94.81 202 ARG A CA 1
ATOM 1513 C C . ARG A 1 202 ? 11.323 13.768 -25.659 1.00 94.81 202 ARG A C 1
ATOM 1515 O O . ARG A 1 202 ? 11.641 12.853 -24.892 1.00 94.81 202 ARG A O 1
ATOM 1522 N N . LEU A 1 203 ? 10.714 14.889 -25.270 1.00 96.75 203 LEU A N 1
ATOM 1523 C CA . LEU A 1 203 ? 10.285 15.176 -23.903 1.00 96.75 203 LEU A CA 1
ATOM 1524 C C . LEU A 1 203 ? 8.894 14.605 -23.594 1.00 96.75 203 LEU A C 1
ATOM 1526 O O . LEU A 1 203 ? 8.731 13.891 -22.610 1.00 96.75 203 LEU A O 1
ATOM 1530 N N . LEU A 1 204 ? 7.882 14.882 -24.417 1.00 97.94 204 LEU A N 1
ATOM 1531 C CA . LEU A 1 204 ? 6.495 14.517 -24.120 1.00 97.94 204 LEU A CA 1
ATOM 1532 C C . LEU A 1 204 ? 6.242 13.010 -24.181 1.00 97.94 204 LEU A C 1
ATOM 1534 O O . LEU A 1 204 ? 5.398 12.525 -23.436 1.00 97.94 204 LEU A O 1
ATOM 1538 N N . THR A 1 205 ? 6.977 12.247 -24.995 1.00 98.19 205 THR A N 1
ATOM 1539 C CA . THR A 1 205 ? 6.802 10.785 -25.082 1.00 98.19 205 THR A CA 1
ATOM 1540 C C . THR A 1 205 ? 7.009 10.079 -23.729 1.00 98.19 205 THR A C 1
ATOM 1542 O O . THR A 1 205 ? 6.093 9.383 -23.276 1.00 98.19 205 THR A O 1
ATOM 1545 N N . PRO A 1 206 ? 8.155 10.239 -23.026 1.00 97.88 206 PRO A N 1
ATOM 1546 C CA . PRO A 1 206 ? 8.319 9.655 -21.696 1.00 97.88 206 PRO A CA 1
ATOM 1547 C C . PRO A 1 206 ? 7.346 10.249 -20.666 1.00 97.88 206 PRO A C 1
ATOM 1549 O O . PRO A 1 206 ? 6.837 9.489 -19.840 1.00 97.88 206 PRO A O 1
ATOM 1552 N N . LEU A 1 207 ? 7.031 11.552 -20.733 1.00 98.62 207 LEU A N 1
ATOM 1553 C CA . LEU A 1 207 ? 6.075 12.207 -19.825 1.00 98.62 207 LEU A CA 1
ATOM 1554 C C . LEU A 1 207 ? 4.652 11.640 -19.952 1.00 98.62 207 LEU A C 1
ATOM 1556 O O . LEU A 1 207 ? 4.018 11.315 -18.946 1.00 98.62 207 LEU A O 1
ATOM 1560 N N . ALA A 1 208 ? 4.161 11.468 -21.179 1.00 98.75 208 ALA A N 1
ATOM 1561 C CA . ALA A 1 208 ? 2.854 10.885 -21.447 1.00 98.75 208 ALA A CA 1
ATOM 1562 C C . ALA A 1 208 ? 2.800 9.447 -20.933 1.00 98.75 208 ALA A C 1
ATOM 1564 O O . ALA A 1 208 ? 1.904 9.103 -20.164 1.00 98.75 208 ALA A O 1
ATOM 1565 N N . LYS A 1 209 ? 3.795 8.619 -21.270 1.00 98.56 209 LYS A N 1
ATOM 1566 C CA . LYS A 1 209 ? 3.862 7.221 -20.827 1.00 98.56 209 LYS A CA 1
ATOM 1567 C C . LYS A 1 209 ? 3.858 7.110 -19.300 1.00 98.56 209 LYS A C 1
ATOM 1569 O O . LYS A 1 209 ? 3.049 6.369 -18.741 1.00 98.56 209 LYS A O 1
ATOM 1574 N N . LEU A 1 210 ? 4.748 7.832 -18.614 1.00 98.38 210 LEU A N 1
ATOM 1575 C CA . LEU A 1 210 ? 4.898 7.707 -17.161 1.00 98.38 210 LEU A CA 1
ATOM 1576 C C . LEU A 1 210 ? 3.660 8.202 -16.407 1.00 98.38 210 LEU A C 1
ATOM 1578 O O . LEU A 1 210 ? 3.267 7.575 -15.421 1.00 98.38 210 LEU A O 1
ATOM 1582 N N . TRP A 1 211 ? 3.041 9.296 -16.865 1.00 98.69 211 TRP A N 1
ATOM 1583 C CA . TRP A 1 211 ? 1.903 9.894 -16.171 1.00 98.69 211 TRP A CA 1
ATOM 1584 C C . TRP A 1 211 ? 0.626 9.095 -16.422 1.00 98.69 211 TRP A C 1
ATOM 1586 O O . TRP A 1 211 ? -0.023 8.682 -15.460 1.00 98.69 211 TRP A O 1
ATOM 1596 N N . THR A 1 212 ? 0.317 8.787 -17.686 1.00 98.81 212 THR A N 1
ATOM 1597 C CA . THR A 1 212 ? -0.875 7.999 -18.041 1.00 98.81 212 THR A CA 1
ATOM 1598 C C . THR A 1 212 ? -0.825 6.595 -17.444 1.00 98.81 212 THR A C 1
ATOM 1600 O O . THR A 1 212 ? -1.832 6.138 -16.913 1.00 98.81 212 THR A O 1
ATOM 1603 N N . GLY A 1 213 ? 0.341 5.936 -17.419 1.00 98.50 213 GLY A N 1
ATOM 1604 C CA . GLY A 1 213 ? 0.489 4.617 -16.798 1.00 98.50 213 GLY A CA 1
ATOM 1605 C C . GLY A 1 213 ? 0.196 4.624 -15.293 1.00 98.50 213 GLY A C 1
ATOM 1606 O O . GLY A 1 213 ? -0.465 3.722 -14.789 1.00 98.50 213 GLY A O 1
ATOM 1607 N N . LYS A 1 214 ? 0.630 5.660 -14.560 1.00 98.38 214 LYS A N 1
ATOM 1608 C CA . LYS A 1 214 ? 0.293 5.811 -13.133 1.00 98.38 214 LYS A CA 1
ATOM 1609 C C . LYS A 1 214 ? -1.170 6.186 -12.913 1.00 98.38 214 LYS A C 1
ATOM 1611 O O . LYS A 1 214 ? -1.767 5.716 -11.946 1.00 98.38 214 LYS A O 1
ATOM 1616 N N . LEU A 1 215 ? -1.725 7.022 -13.784 1.00 98.62 215 LEU A N 1
ATOM 1617 C CA . LEU A 1 215 ? -3.104 7.478 -13.682 1.00 98.62 215 LEU A CA 1
ATOM 1618 C C . LEU A 1 215 ? -4.111 6.370 -14.022 1.00 98.62 215 LEU A C 1
ATOM 1620 O O . LEU A 1 215 ? -5.133 6.279 -13.350 1.00 98.62 215 LEU A O 1
ATOM 1624 N N . ALA A 1 216 ? -3.798 5.487 -14.978 1.00 98.81 216 ALA A N 1
ATOM 1625 C CA . ALA A 1 216 ? -4.645 4.349 -15.337 1.00 98.81 216 ALA A CA 1
ATOM 1626 C C . ALA A 1 216 ? -4.968 3.467 -14.130 1.00 98.81 216 ALA A C 1
ATOM 1628 O O . ALA A 1 216 ? -6.129 3.143 -13.907 1.00 98.81 216 ALA A O 1
ATOM 1629 N N . VAL A 1 217 ? -3.959 3.141 -13.319 1.00 98.75 217 VAL A N 1
ATOM 1630 C CA . VAL A 1 217 ? -4.127 2.332 -12.103 1.00 98.75 217 VAL A CA 1
ATOM 1631 C C . VAL A 1 217 ? -5.059 3.024 -11.113 1.00 98.75 217 VAL A C 1
ATOM 1633 O O . VAL A 1 217 ? -5.986 2.400 -10.608 1.00 98.75 217 VAL A O 1
ATOM 1636 N N . ARG A 1 218 ? -4.852 4.328 -10.877 1.00 98.56 218 ARG A N 1
ATOM 1637 C CA . ARG A 1 218 ? -5.698 5.122 -9.974 1.00 98.56 218 ARG A CA 1
ATOM 1638 C C . ARG A 1 218 ? -7.152 5.137 -10.447 1.00 98.56 218 ARG A C 1
ATOM 1640 O O . ARG A 1 218 ? -8.036 4.825 -9.663 1.00 98.56 218 ARG A O 1
ATOM 1647 N N . ILE A 1 219 ? -7.392 5.470 -11.716 1.00 98.75 219 ILE A N 1
ATOM 1648 C CA . ILE A 1 219 ? -8.750 5.558 -12.271 1.00 98.75 219 ILE A CA 1
ATOM 1649 C C . ILE A 1 219 ? -9.425 4.187 -12.305 1.00 98.75 219 ILE A C 1
ATOM 1651 O O . ILE A 1 219 ? -10.597 4.095 -11.963 1.00 98.75 219 ILE A O 1
ATOM 1655 N N . CYS A 1 220 ? -8.717 3.120 -12.683 1.00 98.75 220 CYS A N 1
ATOM 1656 C CA . CYS A 1 220 ? -9.304 1.781 -12.671 1.00 98.75 220 CYS A CA 1
ATOM 1657 C C . CYS A 1 220 ? -9.654 1.351 -11.242 1.00 98.75 220 CYS A C 1
ATOM 1659 O O . CYS A 1 220 ? -10.748 0.848 -11.029 1.00 98.75 220 CYS A O 1
ATOM 1661 N N . SER A 1 221 ? -8.786 1.609 -10.259 1.00 98.75 221 SER A N 1
ATOM 1662 C CA . SER A 1 221 ? -9.067 1.298 -8.851 1.00 98.75 221 SER A CA 1
ATOM 1663 C C . SER A 1 221 ? -10.304 2.037 -8.332 1.00 98.75 221 SER A C 1
ATOM 1665 O O . SER A 1 221 ? -11.183 1.413 -7.748 1.00 98.75 221 SER A O 1
ATOM 1667 N N . GLU A 1 222 ? -10.404 3.342 -8.592 1.00 98.75 222 GLU A N 1
ATOM 1668 C CA . GLU A 1 222 ? -11.565 4.155 -8.205 1.00 98.75 222 GLU A CA 1
ATOM 1669 C C . GLU A 1 222 ? -12.844 3.684 -8.920 1.00 98.75 222 GLU A C 1
ATOM 1671 O O . GLU A 1 222 ? -13.920 3.608 -8.329 1.00 98.75 222 GLU A O 1
ATOM 1676 N N . ALA A 1 223 ? -12.728 3.298 -10.197 1.00 98.56 223 ALA A N 1
ATOM 1677 C CA . ALA A 1 223 ? -13.847 2.750 -10.951 1.00 98.56 223 ALA A CA 1
ATOM 1678 C C . ALA A 1 223 ? -14.359 1.449 -10.335 1.00 98.56 223 ALA A C 1
ATOM 1680 O O . ALA A 1 223 ? -15.567 1.303 -10.225 1.00 98.56 223 ALA A O 1
ATOM 1681 N N . LEU A 1 224 ? -13.481 0.532 -9.912 1.00 98.56 224 LEU A N 1
ATOM 1682 C CA . LEU A 1 224 ? -13.886 -0.682 -9.195 1.00 98.56 224 LEU A CA 1
ATOM 1683 C C . LEU A 1 224 ? -14.651 -0.336 -7.913 1.00 98.56 224 LEU A C 1
ATOM 1685 O O . LEU A 1 224 ? -15.714 -0.901 -7.662 1.00 98.56 224 LEU A O 1
ATOM 1689 N N . GLU A 1 225 ? -14.148 0.619 -7.131 1.00 98.69 225 GLU A N 1
ATOM 1690 C CA . GLU A 1 225 ? -14.798 1.061 -5.894 1.00 98.69 225 GLU A CA 1
ATOM 1691 C C . GLU A 1 225 ? -16.203 1.634 -6.146 1.00 98.69 225 GLU A C 1
ATOM 1693 O O . GLU A 1 225 ? -17.119 1.385 -5.359 1.00 98.69 225 GLU A O 1
ATOM 1698 N N . CYS A 1 226 ? -16.436 2.278 -7.297 1.00 98.44 226 CYS A N 1
ATOM 1699 C CA . CYS A 1 226 ? -17.770 2.741 -7.696 1.00 98.44 226 CYS A CA 1
ATOM 1700 C C . CYS A 1 226 ? -18.808 1.604 -7.810 1.00 98.44 226 CYS A C 1
ATOM 1702 O O . CYS A 1 226 ? -20.008 1.857 -7.672 1.00 98.44 226 CYS A O 1
ATOM 1704 N N . PHE A 1 227 ? -18.376 0.354 -8.022 1.00 98.31 227 PHE A N 1
ATOM 1705 C CA . PHE A 1 227 ? -19.243 -0.833 -8.033 1.00 98.31 227 PHE A CA 1
ATOM 1706 C C . PHE A 1 227 ? -19.420 -1.478 -6.647 1.00 98.31 227 PHE A C 1
ATOM 1708 O O . PHE A 1 227 ? -20.222 -2.407 -6.496 1.00 98.31 227 PHE A O 1
ATOM 1715 N N . GLY A 1 228 ? -18.705 -1.004 -5.623 1.00 97.38 228 GLY A N 1
ATOM 1716 C CA . GLY A 1 228 ? -18.659 -1.620 -4.300 1.00 97.38 228 GLY A CA 1
ATOM 1717 C C . GLY A 1 228 ? -18.149 -3.060 -4.371 1.00 97.38 228 GLY A C 1
ATOM 1718 O O . GLY A 1 228 ? -17.218 -3.365 -5.112 1.00 97.38 228 GLY A O 1
ATOM 1719 N N . GLY A 1 229 ? -18.795 -3.977 -3.643 1.00 97.19 229 GLY A N 1
ATOM 1720 C CA . GLY A 1 229 ? -18.388 -5.387 -3.612 1.00 97.19 229 GLY A CA 1
ATOM 1721 C C . GLY A 1 229 ? -18.316 -6.052 -4.992 1.00 97.19 229 GLY A C 1
ATOM 1722 O O . GLY A 1 229 ? -17.425 -6.863 -5.212 1.00 97.19 229 GLY A O 1
ATOM 1723 N N . ALA A 1 230 ? -19.182 -5.670 -5.942 1.00 96.88 230 ALA A N 1
ATOM 1724 C CA . ALA A 1 230 ? -19.167 -6.222 -7.300 1.00 96.88 230 ALA A CA 1
ATOM 1725 C C . ALA A 1 230 ? -17.882 -5.868 -8.066 1.00 96.88 230 ALA A C 1
ATOM 1727 O O . ALA A 1 230 ? -17.389 -6.684 -8.838 1.00 96.88 230 ALA A O 1
ATOM 1728 N N . GLY A 1 231 ? -17.291 -4.699 -7.802 1.00 97.75 231 GLY A N 1
ATOM 1729 C CA . GLY A 1 231 ? -16.023 -4.295 -8.410 1.00 97.75 231 GLY A CA 1
ATOM 1730 C C . GLY A 1 231 ? -14.846 -5.188 -8.029 1.00 97.75 231 GLY A C 1
ATOM 1731 O O . GLY A 1 231 ? -13.846 -5.205 -8.736 1.00 97.75 231 GLY A O 1
ATOM 1732 N N . TYR A 1 232 ? -14.967 -5.956 -6.946 1.00 98.00 232 TYR A N 1
ATOM 1733 C CA . TYR A 1 232 ? -13.927 -6.861 -6.464 1.00 98.00 232 TYR A CA 1
ATOM 1734 C C . TYR A 1 232 ? -14.090 -8.309 -6.961 1.00 98.00 232 TYR A C 1
ATOM 1736 O O . TYR A 1 232 ? -13.214 -9.137 -6.719 1.00 98.00 232 TYR A O 1
ATOM 1744 N N . ILE A 1 233 ? -15.191 -8.643 -7.647 1.00 98.06 233 ILE A N 1
ATOM 1745 C CA . ILE A 1 233 ? -15.472 -10.018 -8.089 1.00 98.06 233 ILE A CA 1
ATOM 1746 C C . ILE A 1 233 ? -15.001 -10.220 -9.534 1.00 98.06 233 ILE A C 1
ATOM 1748 O O . ILE A 1 233 ? -15.415 -9.498 -10.440 1.00 98.06 233 ILE A O 1
ATOM 1752 N N . GLU A 1 234 ? -14.141 -11.217 -9.753 1.00 97.44 234 GLU A N 1
ATOM 1753 C CA . GLU A 1 234 ? -13.495 -11.488 -11.051 1.00 97.44 234 GLU A CA 1
ATOM 1754 C C . GLU A 1 234 ? -14.481 -11.800 -12.188 1.00 97.44 234 GLU A C 1
ATOM 1756 O O . GLU A 1 234 ? -14.246 -11.399 -13.326 1.00 97.44 234 GLU A O 1
ATOM 1761 N N . ASP A 1 235 ? -15.614 -12.449 -11.903 1.00 96.75 235 ASP A N 1
ATOM 1762 C CA . ASP A 1 235 ? -16.608 -12.816 -12.924 1.00 96.75 235 ASP A CA 1
ATOM 1763 C C . ASP A 1 235 ? -17.364 -11.615 -13.525 1.00 96.75 235 ASP A C 1
ATOM 1765 O O . ASP A 1 235 ? -18.020 -11.748 -14.559 1.00 96.75 235 ASP A O 1
ATOM 1769 N N . THR A 1 236 ? -17.212 -10.421 -12.944 1.00 97.00 236 THR A N 1
ATOM 1770 C CA . THR A 1 236 ? -17.706 -9.161 -13.521 1.00 97.00 236 THR A CA 1
ATOM 1771 C C . THR A 1 236 ? -16.811 -8.619 -14.637 1.00 97.00 236 THR A C 1
ATOM 1773 O O . THR A 1 236 ? -17.228 -7.733 -15.385 1.00 97.00 236 THR A O 1
ATOM 1776 N N . GLY A 1 237 ? -15.565 -9.097 -14.732 1.00 95.44 237 GLY A N 1
ATOM 1777 C CA . GLY A 1 237 ? -14.536 -8.556 -15.623 1.00 95.44 237 GLY A CA 1
ATOM 1778 C C . GLY A 1 237 ? -13.964 -7.196 -15.194 1.00 95.44 237 GLY A C 1
ATOM 1779 O O . GLY A 1 237 ? -13.071 -6.679 -15.865 1.00 95.44 237 GLY A O 1
ATOM 1780 N N . LEU A 1 238 ? -14.427 -6.602 -14.085 1.00 97.25 238 LEU A N 1
ATOM 1781 C CA . LEU A 1 238 ? -13.902 -5.328 -13.582 1.00 97.25 238 LEU A CA 1
ATOM 1782 C C . LEU A 1 238 ? -12.471 -5.464 -13.032 1.00 97.25 238 LEU A C 1
ATOM 1784 O O . LEU A 1 238 ? -11.625 -4.671 -13.455 1.00 97.25 238 LEU A O 1
ATOM 1788 N N . PRO A 1 239 ? -12.131 -6.467 -12.188 1.00 98.38 239 PRO A N 1
ATOM 1789 C CA . PRO A 1 239 ? -10.766 -6.627 -11.677 1.00 98.38 239 PRO A CA 1
ATOM 1790 C C . PRO A 1 239 ? -9.693 -6.745 -12.753 1.00 98.38 239 PRO A C 1
ATOM 1792 O O . PRO A 1 239 ? -8.584 -6.237 -12.567 1.00 98.38 239 PRO A O 1
ATOM 1795 N N . GLN A 1 240 ? -10.033 -7.321 -13.908 1.00 97.94 240 GLN A N 1
ATOM 1796 C CA . GLN A 1 240 ? -9.132 -7.385 -15.052 1.00 97.94 240 GLN A CA 1
ATOM 1797 C C . GLN A 1 240 ? -8.643 -5.997 -15.487 1.00 97.94 240 GLN A C 1
ATOM 1799 O O . GLN A 1 240 ? -7.449 -5.833 -15.726 1.00 97.94 240 GLN A O 1
ATOM 1804 N N . LEU A 1 241 ? -9.510 -4.976 -15.512 1.00 97.12 241 LEU A N 1
ATOM 1805 C CA . LEU A 1 241 ? -9.112 -3.617 -15.902 1.00 97.12 241 LEU A CA 1
ATOM 1806 C C . LEU A 1 241 ? -7.993 -3.074 -15.008 1.00 97.12 241 LEU A C 1
ATOM 1808 O O . LEU A 1 241 ? -7.049 -2.466 -15.510 1.00 97.12 241 LEU A O 1
ATOM 1812 N N . LEU A 1 242 ? -8.074 -3.310 -13.695 1.00 98.38 242 LEU A N 1
ATOM 1813 C CA . LEU A 1 242 ? -7.053 -2.872 -12.744 1.00 98.38 242 LEU A CA 1
ATOM 1814 C C . LEU A 1 242 ? -5.771 -3.707 -12.859 1.00 98.38 242 LEU A C 1
ATOM 1816 O O . LEU A 1 242 ? -4.674 -3.141 -12.894 1.00 98.38 242 LEU A O 1
ATOM 1820 N N . ARG A 1 243 ? -5.901 -5.039 -12.937 1.00 98.44 243 ARG A N 1
ATOM 1821 C CA . ARG A 1 243 ? -4.761 -5.957 -13.085 1.00 98.44 243 ARG A CA 1
ATOM 1822 C C . ARG A 1 243 ? -3.961 -5.649 -14.352 1.00 98.44 243 ARG A C 1
ATOM 1824 O O . ARG A 1 243 ? -2.731 -5.609 -14.299 1.00 98.44 243 ARG A O 1
ATOM 1831 N N . ASP A 1 244 ? -4.647 -5.361 -15.454 1.00 98.50 244 ASP A N 1
ATOM 1832 C CA . ASP A 1 244 ? -4.033 -5.040 -16.740 1.00 98.50 244 ASP A CA 1
ATOM 1833 C C . ASP A 1 244 ? -3.460 -3.618 -16.746 1.00 98.50 244 ASP A C 1
ATOM 1835 O O . ASP A 1 244 ? -2.322 -3.422 -17.174 1.00 98.50 244 ASP A O 1
ATOM 1839 N N . ALA A 1 245 ? -4.163 -2.628 -16.178 1.00 98.31 245 ALA A N 1
ATOM 1840 C CA . ALA A 1 245 ? -3.679 -1.246 -16.107 1.00 98.31 245 ALA A CA 1
ATOM 1841 C C . ALA A 1 245 ? -2.322 -1.107 -15.391 1.00 98.31 245 ALA A C 1
ATOM 1843 O O . ALA A 1 245 ? -1.524 -0.228 -15.736 1.00 98.31 245 ALA A O 1
ATOM 1844 N N . GLN A 1 246 ? -2.027 -1.983 -14.425 1.00 98.44 246 GLN A N 1
ATOM 1845 C CA . GLN A 1 246 ? -0.768 -1.969 -13.676 1.00 98.44 246 GLN A CA 1
ATOM 1846 C C . GLN A 1 246 ? 0.468 -2.148 -14.570 1.00 98.44 246 GLN A C 1
ATOM 1848 O O . GLN A 1 246 ? 1.529 -1.589 -14.270 1.00 98.44 246 GLN A O 1
ATOM 1853 N N . VAL A 1 247 ? 0.353 -2.869 -15.691 1.00 98.00 247 VAL A N 1
ATOM 1854 C CA . VAL A 1 247 ? 1.497 -3.133 -16.577 1.00 98.00 247 VAL A CA 1
ATOM 1855 C C . VAL A 1 247 ? 2.048 -1.847 -17.206 1.00 98.00 247 VAL A C 1
ATOM 1857 O O . VAL A 1 247 ? 3.264 -1.712 -17.366 1.00 98.00 247 VAL A O 1
ATOM 1860 N N . TYR A 1 248 ? 1.186 -0.855 -17.472 1.00 98.19 248 TYR A N 1
ATOM 1861 C CA . TYR A 1 248 ? 1.552 0.392 -18.152 1.00 98.19 248 TYR A CA 1
ATOM 1862 C C . TYR A 1 248 ? 2.554 1.244 -17.370 1.00 98.19 248 TYR A C 1
ATOM 1864 O O . TYR A 1 248 ? 3.312 2.017 -17.961 1.00 98.19 248 TYR A O 1
ATOM 1872 N N . ALA A 1 249 ? 2.600 1.106 -16.043 1.00 97.62 249 ALA A N 1
ATOM 1873 C CA . ALA A 1 249 ? 3.580 1.785 -15.198 1.00 97.62 249 ALA A CA 1
ATOM 1874 C C . ALA A 1 249 ? 4.935 1.050 -15.121 1.00 97.62 249 ALA A C 1
ATOM 1876 O O . ALA A 1 249 ? 5.905 1.627 -14.625 1.00 97.62 249 ALA A O 1
ATOM 1877 N N . ILE A 1 250 ? 5.010 -0.194 -15.610 1.00 97.06 250 ILE A N 1
ATOM 1878 C CA . ILE A 1 250 ? 6.137 -1.113 -15.402 1.00 97.06 250 ILE A CA 1
ATOM 1879 C C . ILE A 1 250 ? 6.926 -1.341 -16.695 1.00 97.06 250 ILE A C 1
ATOM 1881 O O . ILE A 1 250 ? 8.111 -1.008 -16.747 1.00 97.06 250 ILE A O 1
ATOM 1885 N N . TRP A 1 251 ? 6.297 -1.904 -17.735 1.00 94.56 251 TRP A N 1
ATOM 1886 C CA . TRP A 1 251 ? 6.998 -2.264 -18.977 1.00 94.56 251 TRP A CA 1
ATOM 1887 C C . TRP A 1 251 ? 7.430 -1.024 -19.774 1.00 94.56 251 TRP A C 1
ATOM 1889 O O . TRP A 1 251 ? 6.963 0.081 -19.502 1.00 94.56 251 TRP A O 1
ATOM 1899 N N . GLU A 1 252 ? 8.350 -1.168 -20.731 1.00 91.88 252 GLU A N 1
ATOM 1900 C CA . GLU A 1 252 ? 8.820 -0.055 -21.587 1.00 91.88 252 GLU A CA 1
ATOM 1901 C C . GLU A 1 252 ? 9.393 1.165 -20.816 1.00 91.88 252 GLU A C 1
ATOM 1903 O O . GLU A 1 252 ? 9.435 2.293 -21.319 1.00 91.88 252 GLU A O 1
ATOM 1908 N N . GLY A 1 253 ? 9.859 0.934 -19.582 1.00 93.50 253 GLY A N 1
ATOM 1909 C CA . GLY A 1 253 ? 10.456 1.925 -18.684 1.00 93.50 253 GLY A CA 1
ATOM 1910 C C . GLY A 1 253 ? 9.549 2.277 -17.504 1.00 93.50 253 GLY A C 1
ATOM 1911 O O . GLY A 1 253 ? 8.432 2.766 -17.682 1.00 93.50 253 GLY A O 1
ATOM 1912 N N . THR A 1 254 ? 10.038 2.069 -16.282 1.00 97.44 254 THR A N 1
ATOM 1913 C CA . THR A 1 254 ? 9.297 2.431 -15.065 1.00 97.44 254 THR A CA 1
ATOM 1914 C C . THR A 1 254 ? 9.166 3.947 -14.927 1.00 97.44 254 THR A C 1
ATOM 1916 O O . THR A 1 254 ? 9.907 4.708 -15.553 1.00 97.44 254 THR A O 1
ATOM 1919 N N . THR A 1 255 ? 8.249 4.410 -14.072 1.00 97.75 255 THR A N 1
ATOM 1920 C CA . THR A 1 255 ? 8.040 5.849 -13.840 1.00 97.75 255 THR A CA 1
ATOM 1921 C C . THR A 1 255 ? 9.344 6.577 -13.504 1.00 97.75 255 THR A C 1
ATOM 1923 O O . THR A 1 255 ? 9.641 7.572 -14.148 1.00 97.75 255 THR A O 1
ATOM 1926 N N . ASN A 1 256 ? 10.161 6.054 -12.580 1.00 96.81 256 ASN A N 1
ATOM 1927 C CA . ASN A 1 256 ? 11.425 6.696 -12.195 1.00 96.81 256 ASN A CA 1
ATOM 1928 C C . ASN A 1 256 ? 12.442 6.707 -13.350 1.00 96.81 256 ASN A C 1
ATOM 1930 O O . ASN A 1 256 ? 13.085 7.725 -13.589 1.00 96.81 256 ASN A O 1
ATOM 1934 N N . VAL A 1 257 ? 12.557 5.608 -14.107 1.00 95.88 257 VAL A N 1
ATOM 1935 C CA . VAL A 1 257 ? 13.469 5.533 -15.264 1.00 95.88 257 VAL A CA 1
ATOM 1936 C C . VAL A 1 257 ? 13.093 6.568 -16.323 1.00 95.88 257 VAL A C 1
ATOM 1938 O O . VAL A 1 257 ? 13.971 7.231 -16.874 1.00 95.88 257 VAL A O 1
ATOM 1941 N N . LEU A 1 258 ? 11.796 6.739 -16.591 1.00 97.31 258 LEU A N 1
ATOM 1942 C CA . LEU A 1 258 ? 11.306 7.736 -17.543 1.00 97.31 258 LEU A CA 1
ATOM 1943 C C . LEU A 1 258 ? 11.375 9.166 -16.998 1.00 97.31 258 LEU A C 1
ATOM 1945 O O . LEU A 1 258 ? 11.555 10.090 -17.782 1.00 97.31 258 LEU A O 1
ATOM 1949 N N . SER A 1 259 ? 11.307 9.365 -15.680 1.00 97.12 259 SER A N 1
ATOM 1950 C CA . SER A 1 259 ? 11.590 10.663 -15.056 1.00 97.12 259 SER A CA 1
ATOM 1951 C C . SER A 1 259 ? 13.052 11.075 -15.242 1.00 97.12 259 SER A C 1
ATOM 1953 O O . SER A 1 259 ? 13.322 12.208 -15.631 1.00 97.12 259 SER A O 1
ATOM 1955 N N . LEU A 1 260 ? 13.996 10.144 -15.072 1.00 95.44 260 LEU A N 1
ATOM 1956 C CA . LEU A 1 260 ? 15.416 10.377 -15.370 1.00 95.44 260 LEU A CA 1
ATOM 1957 C C . LEU A 1 260 ? 15.679 10.541 -16.876 1.00 95.44 260 LEU A C 1
ATOM 1959 O O . LEU A 1 260 ? 16.616 11.225 -17.284 1.00 95.44 260 LEU A O 1
ATOM 1963 N N . ASP A 1 261 ? 14.886 9.891 -17.729 1.00 94.19 261 ASP A N 1
ATOM 1964 C CA . ASP A 1 261 ? 14.936 10.098 -19.180 1.00 94.19 261 ASP A CA 1
ATOM 1965 C C . ASP A 1 261 ? 14.423 11.488 -19.585 1.00 94.19 261 ASP A C 1
ATOM 1967 O O . ASP A 1 261 ? 15.035 12.142 -20.427 1.00 94.19 261 ASP A O 1
ATOM 1971 N N . ALA A 1 262 ? 13.353 11.971 -18.946 1.00 94.88 262 ALA A N 1
ATOM 1972 C CA . ALA A 1 262 ? 12.857 13.332 -19.123 1.00 94.88 262 ALA A CA 1
ATOM 1973 C C . ALA A 1 262 ? 13.896 14.363 -18.659 1.00 94.88 262 ALA A C 1
ATOM 1975 O O . ALA A 1 262 ? 14.183 15.296 -19.400 1.00 94.88 262 ALA A O 1
ATOM 1976 N N . LEU A 1 263 ? 14.543 14.152 -17.505 1.00 93.19 263 LEU A N 1
ATOM 1977 C CA . LEU A 1 263 ? 15.633 15.017 -17.036 1.00 93.19 263 LEU A CA 1
ATOM 1978 C C . LEU A 1 263 ? 16.785 15.091 -18.056 1.00 93.19 263 LEU A C 1
ATOM 1980 O O . LEU A 1 263 ? 17.286 16.172 -18.354 1.00 93.19 263 LEU A O 1
ATOM 1984 N N . ARG A 1 264 ? 17.153 13.959 -18.674 1.00 91.94 264 ARG A N 1
ATOM 1985 C CA . ARG A 1 264 ? 18.143 13.925 -19.767 1.00 91.94 264 ARG A CA 1
ATOM 1986 C C . ARG A 1 264 ? 17.682 14.667 -21.022 1.00 91.94 264 ARG A C 1
ATOM 1988 O O . ARG A 1 264 ? 18.511 15.288 -21.679 1.00 91.94 264 ARG A O 1
ATOM 1995 N N . ALA A 1 265 ? 16.396 14.612 -21.368 1.00 92.44 265 ALA A N 1
ATOM 1996 C CA . ALA A 1 265 ? 15.850 15.373 -22.494 1.00 92.44 265 ALA A CA 1
ATOM 1997 C C . ALA A 1 265 ? 15.927 16.894 -22.253 1.00 92.44 265 ALA A C 1
ATOM 1999 O O . ALA A 1 265 ? 16.227 17.646 -23.178 1.00 92.44 265 ALA A O 1
ATOM 2000 N N . LEU A 1 266 ? 15.729 17.326 -21.004 1.00 92.31 266 LEU A N 1
ATOM 2001 C CA . LEU A 1 266 ? 15.778 18.731 -20.584 1.00 92.31 266 LEU A CA 1
ATOM 2002 C C . LEU A 1 266 ? 17.202 19.308 -20.533 1.00 92.31 266 LEU A C 1
ATOM 2004 O O . LEU A 1 266 ? 17.363 20.520 -20.600 1.00 92.31 266 LEU A O 1
ATOM 2008 N N . ALA A 1 267 ? 18.242 18.471 -20.475 1.00 85.81 267 ALA A N 1
ATOM 2009 C CA . ALA A 1 267 ? 19.631 18.924 -20.339 1.00 85.81 267 ALA A CA 1
ATOM 2010 C C . ALA A 1 267 ? 20.142 19.797 -21.506 1.00 85.81 267 ALA A C 1
ATOM 2012 O O . ALA A 1 267 ? 21.150 20.479 -21.354 1.00 85.81 267 ALA A O 1
ATOM 2013 N N . SER A 1 268 ? 19.487 19.752 -22.673 1.00 75.25 268 SER A N 1
ATOM 2014 C CA . SER A 1 268 ? 19.938 20.462 -23.882 1.00 75.25 268 SER A CA 1
ATOM 2015 C C . SER A 1 268 ? 19.266 21.819 -24.130 1.00 75.25 268 SER A C 1
ATOM 2017 O O . SER A 1 268 ? 19.932 22.718 -24.630 1.00 75.25 268 SER A O 1
ATOM 2019 N N . ASP A 1 269 ? 17.982 21.975 -23.785 1.00 79.31 269 ASP A N 1
ATOM 2020 C CA . ASP A 1 269 ? 17.164 23.172 -24.091 1.00 79.31 269 ASP A CA 1
ATOM 2021 C C . ASP A 1 269 ? 16.309 23.635 -22.889 1.00 79.31 269 ASP A C 1
ATOM 2023 O O . ASP A 1 269 ? 15.425 24.486 -23.005 1.00 79.31 269 ASP A O 1
ATOM 2027 N N . GLY A 1 270 ? 16.519 23.041 -21.708 1.00 87.75 270 GLY A N 1
ATOM 2028 C CA . GLY A 1 270 ? 15.664 23.267 -20.546 1.00 87.75 270 GLY A CA 1
ATOM 2029 C C . GLY A 1 270 ? 14.190 23.037 -20.893 1.00 87.75 270 GLY A C 1
ATOM 2030 O O . GLY A 1 270 ? 13.825 22.025 -21.494 1.00 87.75 270 GLY A O 1
ATOM 2031 N N . LEU A 1 271 ? 13.335 23.999 -20.536 1.00 93.56 271 LEU A N 1
ATOM 2032 C CA . LEU A 1 271 ? 11.896 23.976 -20.830 1.00 93.56 271 LEU A CA 1
ATOM 2033 C C . LEU A 1 271 ? 11.504 24.715 -22.125 1.00 93.56 271 LEU A C 1
ATOM 2035 O O . LEU A 1 271 ? 10.308 24.898 -22.355 1.00 93.56 271 LEU A O 1
ATOM 2039 N N . GLY A 1 272 ? 12.458 25.141 -22.963 1.00 93.38 272 GLY A N 1
ATOM 2040 C CA . GLY A 1 272 ? 12.219 26.006 -24.129 1.00 93.38 272 GLY A CA 1
ATOM 2041 C C . GLY A 1 272 ? 11.153 25.470 -25.088 1.00 93.38 272 GLY A C 1
ATOM 2042 O O . GLY A 1 272 ? 10.091 26.080 -25.251 1.00 93.38 272 GLY A O 1
ATOM 2043 N N . ALA A 1 273 ? 11.386 24.285 -25.659 1.00 93.56 273 ALA A N 1
ATOM 2044 C CA . ALA A 1 273 ? 10.429 23.621 -26.550 1.00 93.56 273 ALA A CA 1
ATOM 2045 C C . ALA A 1 273 ? 9.023 23.451 -25.934 1.00 93.56 273 ALA A C 1
ATOM 2047 O O . ALA A 1 273 ? 8.017 23.653 -26.620 1.00 93.56 273 ALA A O 1
ATOM 2048 N N . LEU A 1 274 ? 8.934 23.116 -24.639 1.00 95.94 274 LEU A N 1
ATOM 2049 C CA . LEU A 1 274 ? 7.652 22.937 -23.950 1.00 95.94 274 LEU A CA 1
ATOM 2050 C C . LEU A 1 274 ? 6.920 24.266 -23.735 1.00 95.94 274 LEU A C 1
ATOM 2052 O O . LEU A 1 274 ? 5.722 24.336 -23.994 1.00 95.94 274 LEU A O 1
ATOM 2056 N N . ARG A 1 275 ? 7.619 25.321 -23.297 1.00 95.81 275 ARG A N 1
ATOM 2057 C CA . ARG A 1 275 ? 7.027 26.655 -23.101 1.00 95.81 275 ARG A CA 1
ATOM 2058 C C . ARG A 1 275 ? 6.486 27.227 -24.404 1.00 95.81 275 ARG A C 1
ATOM 2060 O O . ARG A 1 275 ? 5.377 27.749 -24.413 1.00 95.81 275 ARG A O 1
ATOM 2067 N N . ASN A 1 276 ? 7.218 27.056 -25.504 1.00 94.69 276 ASN A N 1
ATOM 2068 C CA . ASN A 1 276 ? 6.765 27.485 -26.826 1.00 94.69 276 ASN A CA 1
ATOM 2069 C C . ASN A 1 276 ? 5.462 26.781 -27.237 1.00 94.69 276 ASN A C 1
ATOM 2071 O O . ASN A 1 276 ? 4.530 27.427 -27.717 1.00 94.69 276 ASN A O 1
ATOM 2075 N N . ALA A 1 277 ? 5.371 25.466 -27.014 1.00 95.31 277 ALA A N 1
ATOM 2076 C CA . ALA A 1 277 ? 4.166 24.698 -27.315 1.00 95.31 277 ALA A CA 1
ATOM 2077 C C . ALA A 1 277 ? 2.982 25.090 -26.416 1.00 95.31 277 ALA A C 1
ATOM 2079 O O . ALA A 1 277 ? 1.880 25.323 -26.911 1.00 95.31 277 ALA A O 1
ATOM 2080 N N . VAL A 1 278 ? 3.219 25.221 -25.108 1.00 96.38 278 VAL A N 1
ATOM 2081 C CA . VAL A 1 278 ? 2.203 25.616 -24.123 1.00 96.38 278 VAL A CA 1
ATOM 2082 C C . VAL A 1 278 ? 1.643 27.005 -24.430 1.00 96.38 278 VAL A C 1
ATOM 2084 O O . VAL A 1 278 ? 0.424 27.146 -24.516 1.00 96.38 278 VAL A O 1
ATOM 2087 N N . ALA A 1 279 ? 2.504 27.986 -24.714 1.00 94.38 279 ALA A N 1
ATOM 2088 C CA . ALA A 1 279 ? 2.082 29.333 -25.092 1.00 94.38 279 ALA A CA 1
ATOM 2089 C C . ALA A 1 279 ? 1.206 29.332 -26.358 1.00 94.38 279 ALA A C 1
ATOM 2091 O O . ALA A 1 279 ? 0.221 30.067 -26.437 1.00 94.38 279 ALA A O 1
ATOM 2092 N N . ALA A 1 280 ? 1.521 28.479 -27.341 1.00 93.50 280 ALA A N 1
ATOM 2093 C CA . ALA A 1 280 ? 0.697 28.315 -28.537 1.00 93.50 280 ALA A CA 1
ATOM 2094 C C . ALA A 1 280 ? -0.665 27.667 -28.226 1.00 93.50 280 ALA A C 1
ATOM 2096 O O . ALA A 1 280 ? -1.686 28.090 -28.766 1.00 93.50 280 ALA A O 1
ATOM 2097 N N . TRP A 1 281 ? -0.712 26.664 -27.344 1.00 95.06 281 TRP A N 1
ATOM 2098 C CA . TRP A 1 281 ? -1.959 25.996 -26.954 1.00 95.06 281 TRP A CA 1
ATOM 2099 C C . TRP A 1 281 ? -2.881 26.876 -26.103 1.00 95.06 281 TRP A C 1
ATOM 2101 O O . TRP A 1 281 ? -4.096 26.704 -26.154 1.00 95.06 281 TRP A O 1
ATOM 2111 N N . GLN A 1 282 ? -2.326 27.832 -25.360 1.00 90.12 282 GLN A N 1
ATOM 2112 C CA . GLN A 1 282 ? -3.076 28.751 -24.500 1.00 90.12 282 GLN A CA 1
ATOM 2113 C C . GLN A 1 282 ? -3.671 29.963 -25.239 1.00 90.12 282 GLN A C 1
ATOM 2115 O O . GLN A 1 282 ? -4.402 30.742 -24.623 1.00 90.12 282 GLN A O 1
ATOM 2120 N N . GLN A 1 283 ? -3.392 30.157 -26.535 1.00 86.00 283 GLN A N 1
ATOM 2121 C CA . GLN A 1 283 ? -3.899 31.318 -27.277 1.00 86.00 283 GLN A CA 1
ATOM 2122 C C . GLN A 1 283 ? -5.435 31.381 -27.254 1.00 86.00 283 GLN A C 1
ATOM 2124 O O . GLN A 1 283 ? -6.118 30.461 -27.700 1.00 86.00 283 GLN A O 1
ATOM 2129 N N . GLY A 1 284 ? -5.979 32.490 -26.739 1.00 77.69 284 GLY A N 1
ATOM 2130 C CA . GLY A 1 284 ? -7.427 32.684 -26.587 1.00 77.69 284 GLY A CA 1
ATOM 2131 C C . GLY A 1 284 ? -8.074 31.851 -25.468 1.00 77.69 284 GLY A C 1
ATOM 2132 O O . GLY A 1 284 ? -9.296 31.714 -25.457 1.00 77.69 284 GLY A O 1
ATOM 2133 N N . GLY A 1 285 ? -7.274 31.278 -24.561 1.00 80.44 285 GLY A N 1
ATOM 2134 C CA . GLY A 1 285 ? -7.721 30.479 -23.418 1.00 80.44 285 GLY A CA 1
ATOM 2135 C C . GLY A 1 285 ? -8.080 31.285 -22.163 1.00 80.44 285 GLY A C 1
ATOM 2136 O O . GLY A 1 285 ? -8.018 32.512 -22.136 1.00 80.44 285 GLY A O 1
ATOM 2137 N N . ASP A 1 286 ? -8.462 30.569 -21.103 1.00 87.56 286 ASP A N 1
ATOM 2138 C CA . ASP A 1 286 ? -8.799 31.131 -19.787 1.00 87.56 286 ASP A CA 1
ATOM 2139 C C . ASP A 1 286 ? -7.550 31.731 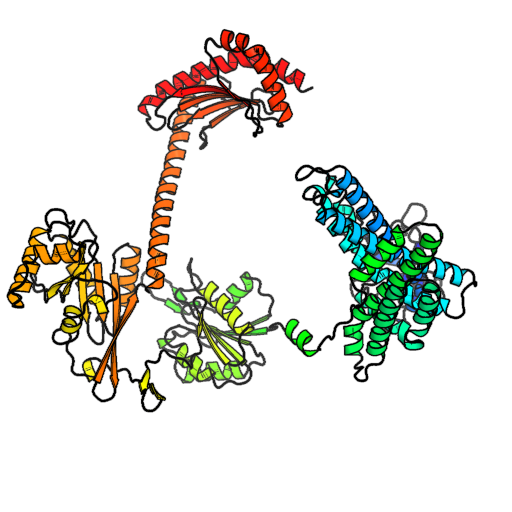-19.095 1.00 87.56 286 ASP A C 1
ATOM 2141 O O . ASP A 1 286 ? -6.591 30.992 -18.843 1.00 87.56 286 ASP A O 1
ATOM 2145 N N . PRO A 1 287 ? -7.542 33.033 -18.732 1.00 91.25 287 PRO A N 1
ATOM 2146 C CA . PRO A 1 287 ? -6.418 33.670 -18.041 1.00 91.25 287 PRO A CA 1
ATOM 2147 C C . PRO A 1 287 ? -6.038 33.005 -16.714 1.00 91.25 287 PRO A C 1
ATOM 2149 O O . PRO A 1 287 ? -4.863 32.990 -16.348 1.00 91.25 287 PRO A O 1
ATOM 2152 N N . HIS A 1 288 ? -7.007 32.438 -15.987 1.00 92.00 288 HIS A N 1
ATOM 2153 C CA . HIS A 1 288 ? -6.726 31.748 -14.729 1.00 92.00 288 HIS A CA 1
ATOM 2154 C C . HIS A 1 288 ? -5.976 30.433 -14.969 1.00 92.00 288 HIS A C 1
ATOM 2156 O O . HIS A 1 288 ? -5.014 30.124 -14.264 1.00 92.00 288 HIS A O 1
ATOM 2162 N N . ALA A 1 289 ? -6.379 29.690 -16.004 1.00 94.94 289 ALA A N 1
ATOM 2163 C CA . ALA A 1 289 ? -5.667 28.494 -16.434 1.00 94.94 289 ALA A CA 1
ATOM 2164 C C . ALA A 1 289 ? -4.246 28.835 -16.899 1.00 94.94 289 ALA A C 1
ATOM 2166 O O . ALA A 1 289 ? -3.308 28.137 -16.519 1.00 94.94 289 ALA A O 1
ATOM 2167 N N . ALA A 1 290 ? -4.085 29.918 -17.669 1.00 96.06 290 ALA A N 1
ATOM 2168 C CA . ALA A 1 290 ? -2.778 30.382 -18.125 1.00 96.06 290 ALA A CA 1
ATOM 2169 C C . ALA A 1 290 ? -1.833 30.655 -16.947 1.00 96.06 290 ALA A C 1
ATOM 2171 O O . ALA A 1 290 ? -0.772 30.043 -16.865 1.00 96.06 290 ALA A O 1
ATOM 2172 N N . PHE A 1 291 ? -2.284 31.448 -15.969 1.00 96.19 291 PHE A N 1
ATOM 2173 C CA . PHE A 1 291 ? -1.514 31.739 -14.760 1.00 96.19 291 PHE A CA 1
ATOM 2174 C C . PHE A 1 291 ? -1.089 30.473 -14.001 1.00 96.19 291 PHE A C 1
ATOM 2176 O O . PHE A 1 291 ? 0.072 30.341 -13.620 1.00 96.19 291 PHE A O 1
ATOM 2183 N N . ALA A 1 292 ? -2.009 29.527 -13.782 1.00 97.12 292 ALA A N 1
ATOM 2184 C CA . ALA A 1 292 ? -1.705 28.301 -13.044 1.00 97.12 292 ALA A CA 1
ATOM 2185 C C . ALA A 1 292 ? -0.668 27.420 -13.765 1.00 97.12 292 ALA A C 1
ATOM 2187 O O . ALA A 1 292 ? 0.200 26.826 -13.120 1.00 97.12 292 ALA A O 1
ATOM 2188 N N . ILE A 1 293 ? -0.758 27.332 -15.095 1.00 97.94 293 ILE A N 1
ATOM 2189 C CA . ILE A 1 293 ? 0.183 26.580 -15.931 1.00 97.94 293 ILE A CA 1
ATOM 2190 C C . ILE A 1 293 ? 1.561 27.247 -15.912 1.00 97.94 293 ILE A C 1
ATOM 2192 O O . ILE A 1 293 ? 2.556 26.558 -15.676 1.00 97.94 293 ILE A O 1
ATOM 2196 N N . ASP A 1 294 ? 1.615 28.565 -16.106 1.00 97.06 294 ASP A N 1
ATOM 2197 C CA . ASP A 1 294 ? 2.865 29.328 -16.135 1.00 97.06 294 ASP A CA 1
ATOM 2198 C C . ASP A 1 294 ? 3.576 29.262 -14.784 1.00 97.06 294 ASP A C 1
ATOM 2200 O O . ASP A 1 294 ? 4.752 28.912 -14.733 1.00 97.06 294 ASP A O 1
ATOM 2204 N N . ALA A 1 295 ? 2.845 29.437 -13.679 1.00 97.38 295 ALA A N 1
ATOM 2205 C CA . ALA A 1 295 ? 3.393 29.299 -12.332 1.00 97.38 295 ALA A CA 1
ATOM 2206 C C . ALA A 1 295 ? 3.997 27.903 -12.081 1.00 97.38 295 ALA A C 1
ATOM 2208 O O . ALA A 1 295 ? 5.055 27.778 -11.462 1.00 97.38 295 ALA A O 1
ATOM 2209 N N . ALA A 1 296 ? 3.358 26.837 -12.577 1.00 97.75 296 ALA A N 1
ATOM 2210 C CA . ALA A 1 296 ? 3.887 25.480 -12.453 1.00 97.75 296 ALA A CA 1
ATOM 2211 C C . ALA A 1 296 ? 5.145 25.256 -13.314 1.00 97.75 296 ALA A C 1
ATOM 2213 O O . ALA A 1 296 ? 6.069 24.564 -12.880 1.00 97.75 296 ALA A O 1
ATOM 2214 N N . LEU A 1 297 ? 5.202 25.837 -14.518 1.00 97.62 297 LEU A N 1
ATOM 2215 C CA . LEU A 1 297 ? 6.391 25.788 -15.375 1.00 97.62 297 LEU A CA 1
ATOM 2216 C C . LEU A 1 297 ? 7.541 26.633 -14.812 1.00 97.62 297 LEU A C 1
ATOM 2218 O O . LEU A 1 297 ? 8.699 26.236 -14.935 1.00 97.62 297 LEU A O 1
ATOM 2222 N N . ASP A 1 298 ? 7.243 27.764 -14.176 1.00 96.31 298 ASP A N 1
ATOM 2223 C CA . ASP A 1 298 ? 8.223 28.624 -13.507 1.00 96.31 298 ASP A CA 1
ATOM 2224 C C . ASP A 1 298 ? 8.825 27.926 -12.289 1.00 96.31 298 ASP A C 1
ATOM 2226 O O . ASP A 1 298 ? 10.046 27.900 -12.142 1.00 96.31 298 ASP A O 1
ATOM 2230 N N . ALA A 1 299 ? 8.002 27.256 -11.479 1.00 94.31 299 ALA A N 1
ATOM 2231 C CA . ALA A 1 299 ? 8.493 26.417 -10.388 1.00 94.31 299 ALA A CA 1
ATOM 2232 C C . ALA A 1 299 ? 9.378 25.265 -10.901 1.00 94.31 299 ALA A C 1
ATOM 2234 O O . ALA A 1 299 ? 10.428 24.981 -10.327 1.00 94.31 299 ALA A O 1
ATOM 2235 N N . ALA A 1 300 ? 8.988 24.620 -12.008 1.00 94.38 300 ALA A N 1
ATOM 2236 C CA . ALA A 1 300 ? 9.787 23.573 -12.643 1.00 94.38 300 ALA A CA 1
ATOM 2237 C C . ALA A 1 300 ? 11.129 24.097 -13.188 1.00 94.38 300 ALA A C 1
ATOM 2239 O O . ALA A 1 300 ? 12.138 23.407 -13.056 1.00 94.38 300 ALA A O 1
ATOM 2240 N N . ALA A 1 301 ? 11.155 25.304 -13.764 1.00 92.94 301 ALA A N 1
ATOM 2241 C CA . ALA A 1 301 ? 12.388 25.965 -14.196 1.00 92.94 301 ALA A CA 1
ATOM 2242 C C . ALA A 1 301 ? 13.294 26.281 -12.999 1.00 92.94 301 ALA A C 1
ATOM 2244 O O . ALA A 1 301 ? 14.452 25.884 -12.990 1.00 92.94 301 ALA A O 1
ATOM 2245 N N . GLY A 1 302 ? 12.743 26.886 -11.941 1.00 89.94 302 GLY A N 1
ATOM 2246 C CA . GLY A 1 302 ? 13.495 27.185 -10.722 1.00 89.94 302 GLY A CA 1
ATOM 2247 C C . GLY A 1 302 ? 14.102 25.940 -10.067 1.00 89.94 302 GLY A C 1
ATOM 2248 O O . GLY A 1 302 ? 15.213 26.001 -9.552 1.00 89.94 302 GLY A O 1
ATOM 2249 N N . HIS A 1 303 ? 13.415 24.796 -10.137 1.00 87.25 303 HIS A N 1
ATOM 2250 C CA . HIS A 1 303 ? 13.947 23.519 -9.655 1.00 87.25 303 HIS A CA 1
ATOM 2251 C C . HIS A 1 303 ? 15.108 22.984 -10.510 1.00 87.25 303 HIS A C 1
ATOM 2253 O O . HIS A 1 303 ? 16.024 22.372 -9.970 1.00 87.25 303 HIS A O 1
ATOM 2259 N N . LEU A 1 304 ? 15.088 23.215 -11.827 1.00 87.56 304 LEU A N 1
ATOM 2260 C CA . LEU A 1 304 ? 16.194 22.863 -12.727 1.00 87.56 304 LEU A CA 1
ATOM 2261 C C . LEU A 1 304 ? 17.412 23.782 -12.538 1.00 87.56 304 LEU A C 1
ATOM 2263 O O . LEU A 1 304 ? 18.541 23.305 -12.625 1.00 87.56 304 LEU A O 1
ATOM 2267 N N . ASP A 1 305 ? 17.176 25.067 -12.261 1.00 82.44 305 ASP A N 1
ATOM 2268 C CA . ASP A 1 305 ? 18.203 26.116 -12.180 1.00 82.44 305 ASP A CA 1
ATOM 2269 C C . ASP A 1 305 ? 18.802 26.299 -10.766 1.00 82.44 305 ASP A C 1
ATOM 2271 O O . ASP A 1 305 ? 19.678 27.143 -10.560 1.00 82.44 305 ASP A O 1
ATOM 2275 N N . ALA A 1 306 ? 18.333 25.542 -9.766 1.00 73.19 306 ALA A N 1
ATOM 2276 C CA . ALA A 1 306 ? 18.712 25.725 -8.367 1.00 73.19 306 ALA A CA 1
ATOM 2277 C C . ALA A 1 306 ? 20.245 25.581 -8.135 1.00 73.19 306 ALA A C 1
ATOM 2279 O O . ALA A 1 306 ? 20.834 24.572 -8.535 1.00 73.19 306 ALA A O 1
ATOM 2280 N N . PRO A 1 307 ? 20.907 26.524 -7.418 1.00 56.88 307 PRO A N 1
ATOM 2281 C CA . PRO A 1 307 ? 22.371 26.559 -7.223 1.00 56.88 307 PRO A CA 1
ATOM 2282 C C . PRO A 1 307 ? 22.990 25.371 -6.467 1.00 56.88 307 PRO A C 1
ATOM 2284 O O . PRO A 1 307 ? 24.212 25.274 -6.373 1.00 56.88 307 PRO A O 1
ATOM 2287 N N . SER A 1 308 ? 22.170 24.483 -5.903 1.00 54.06 308 SER A N 1
ATOM 2288 C CA . SER A 1 308 ? 22.577 23.306 -5.131 1.00 54.06 308 SER A CA 1
ATOM 2289 C C . SER A 1 308 ? 22.471 22.005 -5.929 1.00 54.06 308 SER A C 1
ATOM 2291 O O . SER A 1 308 ? 22.217 20.962 -5.331 1.00 54.06 308 SER A O 1
ATOM 2293 N N . ALA A 1 309 ? 22.605 22.045 -7.258 1.00 56.66 309 ALA A N 1
ATOM 2294 C CA . ALA A 1 309 ? 22.511 20.873 -8.126 1.00 56.66 309 ALA A CA 1
ATOM 2295 C C . ALA A 1 309 ? 23.684 19.887 -7.925 1.00 56.66 309 ALA A C 1
ATOM 2297 O O . ALA A 1 309 ? 24.443 19.590 -8.848 1.00 56.66 309 ALA A O 1
ATOM 2298 N N . ASP A 1 310 ? 23.814 19.323 -6.722 1.00 70.44 310 ASP A N 1
ATOM 2299 C CA . ASP A 1 310 ? 24.236 17.940 -6.611 1.00 70.44 310 ASP A CA 1
ATOM 2300 C C . ASP A 1 310 ? 23.295 17.142 -7.512 1.00 70.44 310 ASP A C 1
ATOM 2302 O O . ASP A 1 310 ? 22.065 17.199 -7.400 1.00 70.44 310 ASP A O 1
ATOM 2306 N N . ARG A 1 311 ? 23.891 16.424 -8.456 1.00 78.62 311 ARG A N 1
ATOM 2307 C CA . ARG A 1 311 ? 23.180 15.547 -9.375 1.00 78.62 311 ARG A CA 1
ATOM 2308 C C . ARG A 1 311 ? 22.231 14.612 -8.621 1.00 78.62 311 ARG A C 1
ATOM 2310 O O . ARG A 1 311 ? 21.149 14.336 -9.131 1.00 78.62 311 ARG A O 1
ATOM 2317 N N . ALA A 1 312 ? 22.589 14.193 -7.407 1.00 81.88 312 ALA A N 1
ATOM 2318 C CA . ALA A 1 312 ? 21.733 13.372 -6.558 1.00 81.88 312 ALA A CA 1
ATOM 2319 C C . ALA A 1 312 ? 20.409 14.064 -6.181 1.00 81.88 312 ALA A C 1
ATOM 2321 O O . ALA A 1 312 ? 19.358 13.424 -6.218 1.00 81.88 312 ALA A O 1
ATOM 2322 N N . ALA A 1 313 ? 20.423 15.367 -5.882 1.00 80.12 313 ALA A N 1
ATOM 2323 C CA . ALA A 1 313 ? 19.220 16.121 -5.525 1.00 80.12 313 ALA A CA 1
ATOM 2324 C C . ALA A 1 313 ? 18.276 16.299 -6.728 1.00 80.12 313 ALA A C 1
ATOM 2326 O O . ALA A 1 313 ? 17.066 16.098 -6.607 1.00 80.12 313 ALA A O 1
ATOM 2327 N N . LEU A 1 314 ? 18.826 16.590 -7.914 1.00 84.69 314 LEU A N 1
ATOM 2328 C CA . LEU A 1 314 ? 18.042 16.654 -9.154 1.00 84.69 314 LEU A CA 1
ATOM 2329 C C . LEU A 1 314 ? 17.454 15.287 -9.531 1.00 84.69 314 LEU A C 1
ATOM 2331 O O . LEU A 1 314 ? 16.298 15.201 -9.949 1.00 84.69 314 LEU A O 1
ATOM 2335 N N . GLU A 1 315 ? 18.221 14.205 -9.370 1.00 89.06 315 GLU A N 1
ATOM 2336 C CA . GLU A 1 315 ? 17.733 12.842 -9.602 1.00 89.06 315 GLU A CA 1
ATOM 2337 C C . GLU A 1 315 ? 16.626 12.458 -8.601 1.00 89.06 315 GLU A C 1
ATOM 2339 O O . GLU A 1 315 ? 15.625 11.860 -9.007 1.00 89.06 315 GLU A O 1
ATOM 2344 N N . ALA A 1 316 ? 16.738 12.870 -7.331 1.00 87.94 316 ALA A N 1
ATOM 2345 C CA . ALA A 1 316 ? 15.706 12.670 -6.310 1.00 87.94 316 ALA A CA 1
ATOM 2346 C C . ALA A 1 316 ? 14.400 13.422 -6.639 1.00 87.94 316 ALA A C 1
ATOM 2348 O O . ALA A 1 316 ? 13.307 12.861 -6.516 1.00 87.94 316 ALA A O 1
ATOM 2349 N N . GLY A 1 317 ? 14.501 14.664 -7.127 1.00 89.38 317 GLY A N 1
ATOM 2350 C CA . GLY A 1 317 ? 13.360 15.494 -7.538 1.00 89.38 317 GLY A CA 1
ATOM 2351 C C . GLY A 1 317 ? 12.763 15.149 -8.911 1.00 89.38 317 GLY A C 1
ATOM 2352 O O . GLY A 1 317 ? 11.632 15.546 -9.217 1.00 89.38 317 GLY A O 1
ATOM 2353 N N . ALA A 1 318 ? 13.464 14.361 -9.738 1.00 92.94 318 ALA A N 1
ATOM 2354 C CA . ALA A 1 318 ? 13.137 14.140 -11.151 1.00 92.94 318 ALA A CA 1
ATOM 2355 C C . ALA A 1 318 ? 11.701 13.649 -11.391 1.00 92.94 318 ALA A C 1
ATOM 2357 O O . ALA A 1 318 ? 11.066 14.008 -12.388 1.00 92.94 318 ALA A O 1
ATOM 2358 N N . ARG A 1 319 ? 11.156 12.826 -10.486 1.00 95.50 319 ARG A N 1
ATOM 2359 C CA . ARG A 1 319 ? 9.781 12.324 -10.611 1.00 95.50 319 ARG A CA 1
ATOM 2360 C C . ARG A 1 319 ? 8.739 13.414 -10.398 1.00 95.50 319 ARG A C 1
ATOM 2362 O O . ARG A 1 319 ? 7.775 13.480 -11.163 1.00 95.50 319 ARG A O 1
ATOM 2369 N N . GLY A 1 320 ? 8.931 14.253 -9.383 1.00 95.38 320 GLY A N 1
ATOM 2370 C CA . GLY A 1 320 ? 8.056 15.391 -9.111 1.00 95.38 320 GLY A CA 1
ATOM 2371 C C . GLY A 1 320 ? 8.076 16.396 -10.258 1.00 95.38 320 GLY A C 1
ATOM 2372 O O . GLY A 1 320 ? 7.021 16.843 -10.718 1.00 95.38 320 GLY A O 1
ATOM 2373 N N . LEU A 1 321 ? 9.269 16.662 -10.796 1.00 95.62 321 LEU A N 1
ATOM 2374 C CA . LEU A 1 321 ? 9.456 17.498 -11.978 1.00 95.62 321 LEU A CA 1
ATOM 2375 C C . LEU A 1 321 ? 8.700 16.931 -13.186 1.00 95.62 321 LEU A C 1
ATOM 2377 O O . LEU A 1 321 ? 7.851 17.610 -13.757 1.00 95.62 321 LEU A O 1
ATOM 2381 N N . ALA A 1 322 ? 8.938 15.666 -13.537 1.00 97.62 322 ALA A N 1
ATOM 2382 C CA . ALA A 1 322 ? 8.306 15.032 -14.691 1.00 97.62 322 ALA A CA 1
ATOM 2383 C C . ALA A 1 322 ? 6.767 15.038 -14.607 1.00 97.62 322 ALA A C 1
ATOM 2385 O O . ALA A 1 322 ? 6.088 15.352 -15.585 1.00 97.62 322 ALA A O 1
ATOM 2386 N N . LEU A 1 323 ? 6.196 14.736 -13.435 1.00 98.19 323 LEU A N 1
ATOM 2387 C CA . LEU A 1 323 ? 4.744 14.779 -13.237 1.00 98.19 323 LEU A CA 1
ATOM 2388 C C . LEU A 1 323 ? 4.183 16.204 -13.325 1.00 98.19 323 LEU A C 1
ATOM 2390 O O . LEU A 1 323 ? 3.092 16.377 -13.864 1.00 98.19 323 LEU A O 1
ATOM 2394 N N . THR A 1 324 ? 4.924 17.206 -12.843 1.00 98.38 324 THR A N 1
ATOM 2395 C CA . THR A 1 324 ? 4.547 18.622 -12.985 1.00 98.38 324 THR A CA 1
ATOM 2396 C C . THR A 1 324 ? 4.465 19.003 -14.462 1.00 98.38 324 THR A C 1
ATOM 2398 O O . THR A 1 324 ? 3.431 19.487 -14.915 1.00 98.38 324 THR A O 1
ATOM 2401 N N . LEU A 1 325 ? 5.501 18.690 -15.247 1.00 98.50 325 LEU A N 1
ATOM 2402 C CA . LEU A 1 325 ? 5.541 19.003 -16.680 1.00 98.50 325 LEU A CA 1
ATOM 2403 C C . LEU A 1 325 ? 4.431 18.296 -17.471 1.00 98.50 325 LEU A C 1
ATOM 2405 O O . LEU A 1 325 ? 3.780 18.924 -18.306 1.00 98.50 325 LEU A O 1
ATOM 2409 N N . ALA A 1 326 ? 4.176 17.012 -17.190 1.00 98.69 326 ALA A N 1
ATOM 2410 C CA . ALA A 1 326 ? 3.107 16.256 -17.843 1.00 98.69 326 ALA A CA 1
ATOM 2411 C C . ALA A 1 326 ? 1.724 16.879 -17.582 1.00 98.69 326 ALA A C 1
ATOM 2413 O O . ALA A 1 326 ? 0.929 17.038 -18.510 1.00 98.69 326 ALA A O 1
ATOM 2414 N N . ARG A 1 327 ? 1.449 17.274 -16.330 1.00 98.56 327 ARG A N 1
ATOM 2415 C CA . ARG A 1 327 ? 0.179 17.907 -15.950 1.00 98.56 327 ARG A CA 1
ATOM 2416 C C . ARG A 1 327 ? 0.040 19.312 -16.523 1.00 98.56 327 ARG A C 1
ATOM 2418 O O . ARG A 1 327 ? -1.045 19.645 -16.986 1.00 98.56 327 ARG A O 1
ATOM 2425 N N . SER A 1 328 ? 1.108 20.108 -16.552 1.00 98.62 328 SER A N 1
ATOM 2426 C CA . SER A 1 328 ? 1.093 21.435 -17.183 1.00 98.62 328 SER A CA 1
ATOM 2427 C C . SER A 1 328 ? 0.806 21.349 -18.684 1.00 98.62 328 SER A C 1
ATOM 2429 O O . SER A 1 328 ? -0.039 22.089 -19.186 1.00 98.62 328 SER A O 1
ATOM 2431 N N . ALA A 1 329 ? 1.427 20.398 -19.393 1.00 98.56 329 ALA A N 1
ATOM 2432 C CA . ALA A 1 329 ? 1.137 20.149 -20.806 1.00 98.56 329 ALA A CA 1
ATOM 2433 C C . ALA A 1 329 ? -0.326 19.719 -21.021 1.00 98.56 329 ALA A C 1
ATOM 2435 O O . ALA A 1 329 ? -1.016 20.269 -21.877 1.00 98.56 329 ALA A O 1
ATOM 2436 N N . ALA A 1 330 ? -0.829 18.784 -20.207 1.00 98.62 330 ALA A N 1
ATOM 2437 C CA . ALA A 1 330 ? -2.220 18.340 -20.268 1.00 98.62 330 ALA A CA 1
ATOM 2438 C C . ALA A 1 330 ? -3.219 19.479 -19.993 1.00 98.62 330 ALA A C 1
ATOM 2440 O O . ALA A 1 330 ? -4.198 19.624 -20.722 1.00 98.62 330 ALA A O 1
ATOM 2441 N N . ALA A 1 331 ? -2.956 20.327 -18.994 1.00 98.44 331 ALA A N 1
ATOM 2442 C CA . ALA A 1 331 ? -3.787 21.490 -18.684 1.00 98.44 331 ALA A CA 1
ATOM 2443 C C . ALA A 1 331 ? -3.829 22.497 -19.842 1.00 98.44 331 ALA A C 1
ATOM 2445 O O . ALA A 1 331 ? -4.902 22.997 -20.174 1.00 98.44 331 ALA A O 1
ATOM 2446 N N . ALA A 1 332 ? -2.693 22.763 -20.493 1.00 98.38 332 ALA A N 1
ATOM 2447 C CA . ALA A 1 332 ? -2.637 23.644 -21.659 1.00 98.38 332 ALA A CA 1
ATOM 2448 C C . ALA A 1 332 ? -3.445 23.086 -22.844 1.00 98.38 332 ALA A C 1
ATOM 2450 O O . ALA A 1 332 ? -4.166 23.826 -23.515 1.00 98.38 332 ALA A O 1
ATOM 2451 N N . LEU A 1 333 ? -3.401 21.769 -23.065 1.00 98.19 333 LEU A N 1
ATOM 2452 C CA . LEU A 1 333 ? -4.206 21.103 -24.092 1.00 98.19 333 LEU A CA 1
ATOM 2453 C C . LEU A 1 333 ? -5.710 21.131 -23.766 1.00 98.19 333 LEU A C 1
ATOM 2455 O O . LEU A 1 333 ? -6.525 21.361 -24.662 1.00 98.19 333 LEU A O 1
ATOM 2459 N N . LEU A 1 334 ? -6.088 20.966 -22.494 1.00 97.81 334 LEU A N 1
ATOM 2460 C CA . LEU A 1 334 ? -7.472 21.146 -22.043 1.00 97.81 334 LEU A CA 1
ATOM 2461 C C . LEU A 1 334 ? -7.938 22.599 -22.201 1.00 97.81 334 LEU A C 1
ATOM 2463 O O . LEU A 1 334 ? -9.072 22.829 -22.612 1.00 97.81 334 LEU A O 1
ATOM 2467 N N . ALA A 1 335 ? -7.071 23.583 -21.943 1.00 97.19 335 ALA A N 1
ATOM 2468 C CA . ALA A 1 335 ? -7.367 24.997 -22.169 1.00 97.19 335 ALA A CA 1
ATOM 2469 C C . ALA A 1 335 ? -7.627 25.296 -23.652 1.00 97.19 335 ALA A C 1
ATOM 2471 O O . ALA A 1 335 ? -8.621 25.949 -23.978 1.00 97.19 335 ALA A O 1
ATOM 2472 N N . ARG A 1 336 ? -6.811 24.727 -24.551 1.00 96.44 336 ARG A N 1
ATOM 2473 C CA . ARG A 1 336 ? -7.024 24.774 -26.008 1.00 96.44 336 ARG A CA 1
ATOM 2474 C C . ARG A 1 336 ? -8.397 24.219 -26.392 1.00 96.44 336 ARG A C 1
ATOM 2476 O O . ARG A 1 336 ? -9.139 24.844 -27.150 1.00 96.44 336 ARG A O 1
ATOM 2483 N N . GLN A 1 337 ? -8.751 23.048 -25.859 1.00 95.62 337 GLN A N 1
ATOM 2484 C CA . GLN A 1 337 ? -10.041 22.407 -26.125 1.00 95.62 337 GLN A CA 1
ATOM 2485 C C . GLN A 1 337 ? -11.215 23.221 -25.564 1.00 95.62 337 GLN A C 1
ATOM 2487 O O . GLN A 1 337 ? -12.227 23.380 -26.246 1.00 95.62 337 GLN A O 1
ATOM 2492 N N . ALA A 1 338 ? -11.079 23.764 -24.353 1.00 96.00 338 ALA A N 1
ATOM 2493 C CA . ALA A 1 338 ? -12.085 24.609 -23.721 1.00 96.00 338 ALA A CA 1
ATOM 2494 C C . ALA A 1 338 ? -12.360 25.877 -24.533 1.00 96.00 338 ALA A C 1
ATOM 2496 O O . ALA A 1 338 ? -13.522 26.171 -24.800 1.00 96.00 338 ALA A O 1
ATOM 2497 N N . ALA A 1 339 ? -11.323 26.576 -24.999 1.00 94.75 339 ALA A N 1
ATOM 2498 C CA . ALA A 1 339 ? -11.481 27.750 -25.857 1.00 94.75 339 ALA A CA 1
ATOM 2499 C C . ALA A 1 339 ? -12.204 27.404 -27.172 1.00 94.75 339 ALA A C 1
ATOM 2501 O O . ALA A 1 339 ? -13.150 28.085 -27.578 1.00 94.75 339 ALA A O 1
ATOM 2502 N N . TRP A 1 340 ? -11.809 26.297 -27.810 1.00 94.31 340 TRP A N 1
ATOM 2503 C CA . TRP A 1 340 ? -12.424 25.829 -29.054 1.00 94.31 340 TRP A CA 1
ATOM 2504 C C . TRP A 1 340 ? -13.911 25.465 -28.892 1.00 94.31 340 TRP A C 1
ATOM 2506 O O . TRP A 1 340 ? -14.718 25.773 -29.778 1.00 94.31 340 TRP A O 1
ATOM 2516 N N . ALA A 1 341 ? -14.270 24.818 -27.780 1.00 94.88 341 ALA A N 1
ATOM 2517 C CA . ALA A 1 341 ? -15.634 24.386 -27.472 1.00 94.88 341 ALA A CA 1
ATOM 2518 C C . ALA A 1 341 ? -16.526 25.556 -27.033 1.00 94.88 341 ALA A C 1
ATOM 2520 O O . ALA A 1 341 ? -17.661 25.678 -27.497 1.00 94.88 341 ALA A O 1
ATOM 2521 N N . GLN A 1 342 ? -15.984 26.478 -26.232 1.00 92.81 342 GLN A N 1
ATOM 2522 C CA . GLN A 1 342 ? -16.681 27.681 -25.780 1.00 92.81 342 GLN A CA 1
ATOM 2523 C C . GLN A 1 342 ? -17.118 28.551 -26.964 1.00 92.81 342 GLN A C 1
ATOM 2525 O O . GLN A 1 342 ? -18.253 29.023 -26.996 1.00 92.81 342 GLN A O 1
ATOM 2530 N N . ALA A 1 343 ? -16.262 28.698 -27.983 1.00 91.44 343 ALA A N 1
ATOM 2531 C CA . ALA A 1 343 ? -16.596 29.403 -29.224 1.00 91.44 343 ALA A CA 1
ATOM 2532 C C . ALA A 1 343 ? -17.770 28.766 -30.003 1.00 91.44 343 ALA A C 1
ATOM 2534 O O . ALA A 1 343 ? -18.314 29.384 -30.916 1.00 91.44 343 ALA A O 1
ATOM 2535 N N . ARG A 1 344 ? -18.163 27.536 -29.652 1.00 94.81 344 ARG A N 1
ATOM 2536 C CA . ARG A 1 344 ? -19.271 26.764 -30.240 1.00 94.81 344 ARG A CA 1
ATOM 2537 C C . ARG A 1 344 ? -20.439 26.557 -29.270 1.00 94.81 344 ARG A C 1
ATOM 2539 O O . ARG A 1 344 ? -21.355 25.807 -29.587 1.00 94.81 344 ARG A O 1
ATOM 2546 N N . GLY A 1 345 ? -20.419 27.220 -28.112 1.00 94.56 345 GLY A N 1
ATOM 2547 C CA . GLY A 1 345 ? -21.481 27.141 -27.109 1.00 94.56 345 GLY A CA 1
ATOM 2548 C C . GLY A 1 345 ? -21.438 25.902 -26.207 1.00 94.56 345 GLY A C 1
ATOM 2549 O O . GLY A 1 345 ? -22.410 25.661 -25.497 1.00 94.56 345 GLY A O 1
ATOM 2550 N N . ASP A 1 346 ? -20.344 25.131 -26.199 1.00 95.62 346 ASP A N 1
ATOM 2551 C CA . ASP A 1 346 ? -20.166 23.989 -25.293 1.00 95.62 346 ASP A CA 1
ATOM 2552 C C . ASP A 1 346 ? -19.254 24.350 -24.108 1.00 95.62 346 ASP A C 1
ATOM 2554 O O . ASP A 1 346 ? -18.060 24.611 -24.267 1.00 95.62 346 ASP A O 1
ATOM 2558 N N . ALA A 1 347 ? -19.827 24.335 -22.902 1.00 95.06 347 ALA A N 1
ATOM 2559 C CA . ALA A 1 347 ? -19.138 24.667 -21.657 1.00 95.06 347 ALA A CA 1
ATOM 2560 C C . ALA A 1 347 ? -18.529 23.451 -20.924 1.00 95.06 347 ALA A C 1
ATOM 2562 O O . ALA A 1 347 ? -17.819 23.638 -19.928 1.00 95.06 347 ALA A O 1
ATOM 2563 N N . ARG A 1 348 ? -18.781 22.207 -21.367 1.00 96.56 348 ARG A N 1
ATOM 2564 C CA . ARG A 1 348 ? -18.323 20.985 -20.672 1.00 96.56 348 ARG A CA 1
ATOM 2565 C C . ARG A 1 348 ? -16.794 20.892 -20.598 1.00 96.56 348 ARG A C 1
ATOM 2567 O O . ARG A 1 348 ? -16.293 20.672 -19.494 1.00 96.56 348 ARG A O 1
ATOM 2574 N N . PRO A 1 349 ? -16.024 21.138 -21.676 1.00 96.31 349 PRO A N 1
ATOM 2575 C CA . PRO A 1 349 ? -14.563 21.098 -21.589 1.00 96.31 349 PRO A CA 1
ATOM 2576 C C . PRO A 1 349 ? -13.979 22.163 -20.647 1.00 96.31 349 PRO A C 1
ATOM 2578 O O . PRO A 1 349 ? -12.994 21.906 -19.961 1.00 96.31 349 PRO A O 1
ATOM 2581 N N . ALA A 1 350 ? -14.618 23.333 -20.529 1.00 95.50 350 ALA A N 1
ATOM 2582 C CA . ALA A 1 350 ? -14.208 24.353 -19.562 1.00 95.50 350 ALA A CA 1
ATOM 2583 C C . ALA A 1 350 ? -14.445 23.903 -18.106 1.00 95.50 350 ALA A C 1
ATOM 2585 O O . ALA A 1 350 ? -13.654 24.228 -17.220 1.00 95.50 350 ALA A O 1
ATOM 2586 N N . ALA A 1 351 ? -15.508 23.133 -17.841 1.00 96.75 351 ALA A N 1
ATOM 2587 C CA . ALA A 1 351 ? -15.720 22.509 -16.534 1.00 96.75 351 ALA A CA 1
ATOM 2588 C C . ALA A 1 351 ? -14.658 21.437 -16.232 1.00 96.75 351 ALA A C 1
ATOM 2590 O O . ALA A 1 351 ? -14.114 21.430 -15.126 1.00 96.75 351 ALA A O 1
ATOM 2591 N N . GLY A 1 352 ? -14.312 20.605 -17.222 1.00 97.31 352 GLY A N 1
ATOM 2592 C CA . GLY A 1 352 ? -13.223 19.626 -17.128 1.00 97.31 352 GLY A CA 1
ATOM 2593 C C . GLY A 1 352 ? -11.877 20.282 -16.806 1.00 97.31 352 GLY A C 1
ATOM 2594 O O . GLY A 1 352 ? -11.212 19.876 -15.855 1.00 97.31 352 GLY A O 1
ATOM 2595 N N . LEU A 1 353 ? -11.524 21.365 -17.509 1.00 97.75 353 LEU A N 1
ATOM 2596 C CA . LEU A 1 353 ? -10.313 22.151 -17.245 1.00 97.75 353 LEU A CA 1
ATOM 2597 C C . LEU A 1 353 ? -10.269 22.688 -15.811 1.00 97.75 353 LEU A C 1
ATOM 2599 O O . LEU A 1 353 ? -9.280 22.477 -15.111 1.00 97.75 353 LEU A O 1
ATOM 2603 N N . ARG A 1 354 ? -11.332 23.366 -15.353 1.00 97.12 354 ARG A N 1
ATOM 2604 C CA . ARG A 1 354 ? -11.383 23.910 -13.984 1.00 97.12 354 ARG A CA 1
ATOM 2605 C C . ARG A 1 354 ? -11.209 22.813 -12.940 1.00 97.12 354 ARG A C 1
ATOM 2607 O O . ARG A 1 354 ? -10.498 23.013 -11.958 1.00 97.12 354 ARG A O 1
ATOM 2614 N N . ARG A 1 355 ? -11.828 21.650 -13.160 1.00 97.38 355 ARG A N 1
ATOM 2615 C CA . ARG A 1 355 ? -11.710 20.515 -12.244 1.00 97.38 355 ARG A CA 1
ATOM 2616 C C . ARG A 1 355 ? -10.302 19.927 -12.236 1.00 97.38 355 ARG A C 1
ATOM 2618 O O . ARG A 1 355 ? -9.734 19.742 -11.166 1.00 97.38 355 ARG A O 1
ATOM 2625 N N . PHE A 1 356 ? -9.707 19.738 -13.412 1.00 98.31 356 PHE A N 1
ATOM 2626 C CA . PHE A 1 356 ? -8.329 19.273 -13.554 1.00 98.31 356 PHE A CA 1
ATOM 2627 C C . PHE A 1 356 ? -7.325 20.202 -12.851 1.00 98.31 356 PHE A C 1
ATOM 2629 O O . PHE A 1 356 ? -6.447 19.732 -12.125 1.00 98.31 356 PHE A O 1
ATOM 2636 N N . LEU A 1 357 ? -7.485 21.522 -13.007 1.00 97.62 357 LEU A N 1
ATOM 2637 C CA . LEU A 1 357 ? -6.674 22.527 -12.309 1.00 97.62 357 LEU A CA 1
ATOM 2638 C C . LEU A 1 357 ? -6.865 22.469 -10.788 1.00 97.62 357 LEU A C 1
ATOM 2640 O O . LEU A 1 357 ? -5.888 22.592 -10.050 1.00 97.62 357 LEU A O 1
ATOM 2644 N N . GLY A 1 358 ? -8.089 22.211 -10.317 1.00 96.50 358 GLY A N 1
ATOM 2645 C CA . GLY A 1 358 ? -8.403 22.034 -8.896 1.00 96.50 358 GLY A CA 1
ATOM 2646 C C . GLY A 1 358 ? -7.646 20.883 -8.222 1.00 96.50 358 GLY A C 1
ATOM 2647 O O . GLY A 1 358 ? -7.405 20.933 -7.020 1.00 96.50 358 GLY A O 1
ATOM 2648 N N . HIS A 1 359 ? -7.190 19.880 -8.979 1.00 96.25 359 HIS A N 1
ATOM 2649 C CA . HIS A 1 359 ? -6.342 18.798 -8.459 1.00 96.25 359 HIS A CA 1
ATOM 2650 C C . HIS A 1 359 ? -4.855 19.180 -8.338 1.00 96.25 359 HIS A C 1
ATOM 2652 O O . HIS A 1 359 ? -4.038 18.375 -7.872 1.00 96.25 359 HIS A O 1
ATOM 2658 N N . GLY A 1 360 ? -4.483 20.385 -8.774 1.00 95.75 360 GLY A N 1
ATOM 2659 C CA . GLY A 1 360 ? -3.126 20.920 -8.740 1.00 95.75 360 GLY A CA 1
ATOM 2660 C C . GLY A 1 360 ? -2.219 20.375 -9.846 1.00 95.75 360 GLY A C 1
ATOM 2661 O O . GLY A 1 360 ? -2.309 19.210 -10.246 1.00 95.75 360 GLY A O 1
ATOM 2662 N N . LEU A 1 361 ? -1.313 21.225 -10.332 1.00 97.12 361 LEU A N 1
ATOM 2663 C CA . LEU A 1 361 ? -0.307 20.877 -11.345 1.00 97.12 361 LEU A CA 1
ATOM 2664 C C . LEU A 1 361 ? 1.051 20.541 -10.718 1.00 97.12 361 LEU A C 1
ATOM 2666 O O . LEU A 1 361 ? 1.733 19.631 -11.183 1.00 97.12 361 LEU A O 1
ATOM 2670 N N . LEU A 1 362 ? 1.411 21.232 -9.633 1.00 95.38 362 LEU A N 1
ATOM 2671 C CA . LEU A 1 362 ? 2.706 21.105 -8.975 1.00 95.38 362 LEU A CA 1
ATOM 2672 C C . LEU A 1 362 ? 2.830 19.778 -8.210 1.00 95.38 362 LEU A C 1
ATOM 2674 O O . LEU A 1 362 ? 1.979 19.427 -7.386 1.00 95.38 362 LEU A O 1
ATOM 2678 N N . ARG A 1 363 ? 3.903 19.038 -8.498 1.00 94.62 363 ARG A N 1
ATOM 2679 C CA . ARG A 1 363 ? 4.289 17.778 -7.837 1.00 94.62 363 ARG A CA 1
ATOM 2680 C C . ARG A 1 363 ? 5.751 17.780 -7.381 1.00 94.62 363 ARG A C 1
ATOM 2682 O O . ARG A 1 363 ? 6.284 16.720 -7.069 1.00 94.62 363 ARG A O 1
ATOM 2689 N N . LEU A 1 364 ? 6.393 18.948 -7.377 1.00 89.00 364 LEU A N 1
ATOM 2690 C CA . LEU A 1 364 ? 7.719 19.133 -6.793 1.00 89.00 364 LEU A CA 1
ATOM 2691 C C . LEU A 1 364 ? 7.643 18.908 -5.279 1.00 89.00 364 LEU A C 1
ATOM 2693 O O . LEU A 1 364 ? 6.662 19.296 -4.647 1.00 89.00 364 LEU A O 1
ATOM 2697 N N . ALA A 1 365 ? 8.669 18.277 -4.721 1.00 71.56 365 ALA A N 1
ATOM 2698 C CA . ALA A 1 365 ? 8.835 18.118 -3.286 1.00 71.56 365 ALA A CA 1
ATOM 2699 C C . ALA A 1 365 ? 10.267 18.517 -2.925 1.00 71.56 365 ALA A C 1
ATOM 2701 O O . ALA A 1 365 ? 11.196 18.130 -3.638 1.00 71.56 365 ALA A O 1
ATOM 2702 N N . ASP A 1 366 ? 10.439 19.252 -1.827 1.00 63.75 366 ASP A N 1
ATOM 2703 C CA . ASP A 1 366 ? 11.756 19.491 -1.239 1.00 63.75 366 ASP A CA 1
ATOM 2704 C C . ASP A 1 366 ? 12.184 18.208 -0.523 1.00 63.75 366 ASP A C 1
ATOM 2706 O O . ASP A 1 366 ? 11.867 17.975 0.642 1.00 63.75 366 ASP A O 1
ATOM 2710 N N . ALA A 1 367 ? 12.829 17.304 -1.257 1.00 58.84 367 ALA A N 1
ATOM 2711 C CA . ALA A 1 367 ? 13.357 16.077 -0.682 1.00 58.84 367 ALA A CA 1
ATOM 2712 C C . ALA A 1 367 ? 14.651 16.401 0.074 1.00 58.84 367 ALA A C 1
ATOM 2714 O O . ALA A 1 367 ? 15.737 16.381 -0.505 1.00 58.84 367 ALA A O 1
ATOM 2715 N N . GLY A 1 368 ? 14.541 16.704 1.369 1.00 60.50 368 GLY A N 1
ATOM 2716 C CA . GLY A 1 368 ? 15.699 16.688 2.257 1.00 60.50 368 GLY A CA 1
ATOM 2717 C C . GLY A 1 368 ? 16.361 15.308 2.190 1.00 60.50 368 GLY A C 1
ATOM 2718 O O . GLY A 1 368 ? 15.720 14.285 2.454 1.00 60.50 368 GLY A O 1
ATOM 2719 N N . THR A 1 369 ? 17.636 15.256 1.803 1.00 61.81 369 THR A N 1
ATOM 2720 C CA . THR A 1 369 ? 18.405 14.000 1.749 1.00 61.81 369 THR A CA 1
ATOM 2721 C C . THR A 1 369 ? 18.484 13.329 3.120 1.00 61.81 369 THR A C 1
ATOM 2723 O O . THR A 1 369 ? 18.494 12.102 3.202 1.00 61.81 369 THR A O 1
ATOM 2726 N N . ASP A 1 370 ? 18.453 14.130 4.185 1.00 66.38 370 ASP A N 1
ATOM 2727 C CA . ASP A 1 370 ? 18.559 13.679 5.571 1.00 66.38 370 ASP A CA 1
ATOM 2728 C C . ASP A 1 370 ? 17.312 12.905 6.015 1.00 66.38 370 ASP A C 1
ATOM 2730 O O . ASP A 1 370 ? 17.434 11.792 6.521 1.00 66.38 370 ASP A O 1
ATOM 2734 N N . ASP A 1 371 ? 16.109 13.414 5.732 1.00 71.44 371 ASP A N 1
ATOM 2735 C CA . ASP A 1 371 ? 14.853 12.717 6.045 1.00 71.44 371 ASP A CA 1
ATOM 2736 C C . ASP A 1 371 ? 14.738 11.401 5.274 1.00 71.44 371 ASP A C 1
ATOM 2738 O O . ASP A 1 371 ? 14.304 10.385 5.814 1.00 71.44 371 ASP A O 1
ATOM 2742 N N . THR A 1 372 ? 15.178 11.389 4.012 1.00 73.38 372 THR A N 1
ATOM 2743 C CA . THR A 1 372 ? 15.194 10.163 3.204 1.00 73.38 372 THR A CA 1
ATOM 2744 C C . THR A 1 372 ? 16.127 9.121 3.817 1.00 73.38 372 THR A C 1
ATOM 2746 O O . THR A 1 372 ? 15.746 7.957 3.950 1.00 73.38 372 THR A O 1
ATOM 2749 N N . ALA A 1 373 ? 17.333 9.527 4.225 1.00 68.38 373 ALA A N 1
ATOM 2750 C CA . ALA A 1 373 ? 18.278 8.639 4.890 1.00 68.38 373 ALA A CA 1
ATOM 2751 C C . ALA A 1 373 ? 17.723 8.119 6.225 1.00 68.38 373 ALA A C 1
ATOM 2753 O O . ALA A 1 373 ? 17.849 6.930 6.502 1.00 68.38 373 ALA A O 1
ATOM 2754 N N . LEU A 1 374 ? 17.054 8.966 7.013 1.00 71.56 374 LEU A N 1
ATOM 2755 C CA . LEU A 1 374 ? 16.419 8.580 8.276 1.00 71.56 374 LEU A CA 1
ATOM 2756 C C . LEU A 1 374 ? 15.266 7.588 8.077 1.00 71.56 374 LEU A C 1
ATOM 2758 O O . LEU A 1 374 ? 15.161 6.622 8.826 1.00 71.56 374 LEU A O 1
ATOM 2762 N N . LEU A 1 375 ? 14.423 7.791 7.062 1.00 71.69 375 LEU A N 1
ATOM 2763 C CA . LEU A 1 375 ? 13.285 6.913 6.769 1.00 71.69 375 LEU A CA 1
ATOM 2764 C C . LEU A 1 375 ? 13.705 5.561 6.176 1.00 71.69 375 LEU A C 1
ATOM 2766 O O . LEU A 1 375 ? 12.993 4.572 6.343 1.00 71.69 375 LEU A O 1
ATOM 2770 N N . LEU A 1 376 ? 14.840 5.510 5.473 1.00 73.50 376 LEU A N 1
ATOM 2771 C CA . LEU A 1 376 ? 15.397 4.275 4.911 1.00 73.50 376 LEU A CA 1
ATOM 2772 C C . LEU A 1 376 ? 16.379 3.570 5.858 1.00 73.50 376 LEU A C 1
ATOM 2774 O O . LEU A 1 376 ? 16.727 2.413 5.613 1.00 73.50 376 LEU A O 1
ATOM 2778 N N . ALA A 1 377 ? 16.835 4.239 6.920 1.00 65.25 377 ALA A N 1
ATOM 2779 C CA . ALA A 1 377 ? 17.730 3.656 7.905 1.00 65.25 377 ALA A CA 1
ATOM 2780 C C . ALA A 1 377 ? 17.010 2.546 8.679 1.00 65.25 377 ALA A C 1
ATOM 2782 O O . ALA A 1 377 ? 16.121 2.787 9.491 1.00 65.25 377 ALA A O 1
ATOM 2783 N N . THR A 1 378 ? 17.434 1.308 8.455 1.00 66.88 378 THR A N 1
ATOM 2784 C CA . THR A 1 378 ? 16.994 0.141 9.222 1.00 66.88 378 THR A CA 1
ATOM 2785 C C . THR A 1 378 ? 18.185 -0.500 9.920 1.00 66.88 378 THR A C 1
ATOM 2787 O O . THR A 1 378 ? 19.323 -0.425 9.447 1.00 66.88 378 THR A O 1
ATOM 2790 N N . MET A 1 379 ? 17.946 -1.138 11.068 1.00 78.75 379 MET A N 1
ATOM 2791 C CA . MET A 1 379 ? 18.971 -1.952 11.718 1.00 78.75 379 MET A CA 1
ATOM 2792 C C . MET A 1 379 ? 19.340 -3.119 10.796 1.00 78.75 379 MET A C 1
ATOM 2794 O O . MET A 1 379 ? 18.571 -4.058 10.634 1.00 78.75 379 MET A O 1
ATOM 2798 N N . GLN A 1 380 ? 20.536 -3.067 10.212 1.00 80.56 380 GLN A N 1
ATOM 2799 C CA . GLN A 1 380 ? 21.036 -4.132 9.338 1.00 80.56 380 GLN A CA 1
ATOM 2800 C C . GLN A 1 380 ? 21.574 -5.328 10.135 1.00 80.56 380 GLN A C 1
ATOM 2802 O O . GLN A 1 380 ? 21.435 -6.471 9.702 1.00 80.56 380 GLN A O 1
ATOM 2807 N N . HIS A 1 381 ? 22.174 -5.064 11.305 1.00 90.19 381 HIS A N 1
ATOM 2808 C CA . HIS A 1 381 ? 22.845 -6.082 12.110 1.00 90.19 381 HIS A CA 1
ATOM 2809 C C . HIS A 1 381 ? 22.685 -5.824 13.622 1.00 90.19 381 HIS A C 1
ATOM 2811 O O . HIS A 1 381 ? 22.947 -4.712 14.092 1.00 90.19 381 HIS A O 1
ATOM 2817 N N . LEU A 1 382 ? 22.279 -6.860 14.364 1.00 93.94 382 LEU A N 1
ATOM 2818 C CA . LEU A 1 382 ? 22.232 -6.938 15.825 1.00 93.94 382 LEU A CA 1
ATOM 2819 C C . LEU A 1 382 ? 23.320 -7.870 16.394 1.00 93.94 382 LEU A C 1
ATOM 2821 O O . LEU A 1 382 ? 23.328 -9.066 16.117 1.00 93.94 382 LEU A O 1
ATOM 2825 N N . THR A 1 383 ? 24.183 -7.362 17.274 1.00 96.12 383 THR A N 1
ATOM 2826 C CA . THR A 1 383 ? 25.060 -8.222 18.087 1.00 96.12 383 THR A CA 1
ATOM 2827 C C . THR A 1 383 ? 24.313 -8.704 19.321 1.00 96.12 383 THR A C 1
ATOM 2829 O O . THR A 1 383 ? 23.804 -7.891 20.089 1.00 96.12 383 THR A O 1
ATOM 2832 N N . ILE A 1 384 ? 24.312 -10.008 19.574 1.00 95.62 384 ILE A N 1
ATOM 2833 C CA . ILE A 1 384 ? 23.700 -10.603 20.759 1.00 95.62 384 ILE A CA 1
ATOM 2834 C C . ILE A 1 384 ? 24.792 -11.194 21.641 1.00 95.62 384 ILE A C 1
ATOM 2836 O O . ILE A 1 384 ? 25.506 -12.103 21.235 1.00 95.62 384 ILE A O 1
ATOM 2840 N N . VAL A 1 385 ? 24.907 -10.711 22.870 1.00 94.44 385 VAL A N 1
ATOM 2841 C CA . VAL A 1 385 ? 25.850 -11.222 23.866 1.00 94.44 385 VAL A CA 1
ATOM 2842 C C . VAL A 1 385 ? 25.071 -11.986 24.928 1.00 94.44 385 VAL A C 1
ATOM 2844 O O . VAL A 1 385 ? 24.124 -11.458 25.508 1.00 94.44 385 VAL A O 1
ATOM 2847 N N . THR A 1 386 ? 25.436 -13.237 25.199 1.00 92.19 386 THR A N 1
ATOM 2848 C CA . THR A 1 386 ? 24.687 -14.064 26.159 1.00 92.19 386 THR A CA 1
ATOM 2849 C C . THR A 1 386 ? 25.535 -14.410 27.368 1.00 92.19 386 THR A C 1
ATOM 2851 O O . THR A 1 386 ? 26.618 -14.990 27.227 1.00 92.19 386 THR A O 1
ATOM 2854 N N . THR A 1 387 ? 25.042 -14.070 28.561 1.00 86.31 387 THR A N 1
ATOM 2855 C CA . THR A 1 387 ? 25.732 -14.363 29.828 1.00 86.31 387 THR A CA 1
ATOM 2856 C C . THR A 1 387 ? 25.174 -15.592 30.554 1.00 86.31 387 THR A C 1
ATOM 2858 O O . THR A 1 387 ? 25.749 -16.054 31.547 1.00 86.31 387 THR A O 1
ATOM 2861 N N . GLY A 1 388 ? 24.068 -16.138 30.043 1.00 71.12 388 GLY A N 1
ATOM 2862 C CA . GLY A 1 388 ? 23.250 -17.152 30.691 1.00 71.12 388 GLY A CA 1
ATOM 2863 C C . GLY A 1 388 ? 21.994 -16.537 31.308 1.00 71.12 388 GLY A C 1
ATOM 2864 O O . GLY A 1 388 ? 21.359 -15.653 30.736 1.00 71.12 388 GLY A O 1
ATOM 2865 N N . GLY A 1 389 ? 21.632 -17.001 32.504 1.00 75.31 389 GLY A N 1
ATOM 2866 C CA . GLY A 1 389 ? 20.394 -16.602 33.171 1.00 75.31 389 GLY A CA 1
ATOM 2867 C C . GLY A 1 389 ? 19.195 -17.462 32.774 1.00 75.31 389 GLY A C 1
ATOM 2868 O O . GLY A 1 389 ? 19.331 -18.514 32.152 1.00 75.31 389 GLY A O 1
ATOM 2869 N N . THR A 1 390 ? 18.006 -17.044 33.206 1.00 75.12 390 THR A N 1
ATOM 2870 C CA . THR A 1 390 ? 16.795 -17.871 33.160 1.00 75.12 390 THR A CA 1
ATOM 2871 C C . THR A 1 390 ? 16.399 -18.300 31.753 1.00 75.12 390 THR A C 1
ATOM 2873 O O . THR A 1 390 ? 16.012 -19.451 31.593 1.00 75.12 390 THR A O 1
ATOM 2876 N N . ILE A 1 391 ? 16.575 -17.439 30.742 1.00 79.69 391 ILE A N 1
ATOM 2877 C CA . ILE A 1 391 ? 16.267 -17.735 29.328 1.00 79.69 391 ILE A CA 1
ATOM 2878 C C . ILE A 1 391 ? 16.918 -19.055 28.880 1.00 79.69 391 ILE A C 1
ATOM 2880 O O . ILE A 1 391 ? 16.268 -19.863 28.218 1.00 79.69 391 ILE A O 1
ATOM 2884 N N . ASP A 1 392 ? 18.153 -19.307 29.319 1.00 79.12 392 ASP A N 1
ATOM 2885 C CA . ASP A 1 392 ? 18.967 -20.453 28.907 1.00 79.12 392 ASP A CA 1
ATOM 2886 C C . ASP A 1 392 ? 18.920 -21.636 29.903 1.00 79.12 392 ASP A C 1
ATOM 2888 O O . ASP A 1 392 ? 19.650 -22.615 29.726 1.00 79.12 392 ASP A O 1
ATOM 2892 N N . LYS A 1 393 ? 18.106 -21.587 30.972 1.00 76.88 393 LYS A N 1
ATOM 2893 C CA . LYS A 1 393 ? 18.054 -22.660 31.991 1.00 76.88 393 LYS A CA 1
ATOM 2894 C C . LYS A 1 393 ? 17.430 -23.953 31.445 1.00 76.88 393 LYS A C 1
ATOM 2896 O O . LYS A 1 393 ? 16.394 -23.944 30.785 1.00 76.88 393 LYS A O 1
ATOM 2901 N N . ILE A 1 394 ? 18.046 -25.085 31.789 1.00 66.19 394 ILE A N 1
ATOM 2902 C CA . ILE A 1 394 ? 17.567 -26.447 31.523 1.00 66.19 394 ILE A CA 1
ATOM 2903 C C . ILE A 1 394 ? 17.423 -27.167 32.870 1.00 66.19 394 ILE A C 1
ATOM 2905 O O . ILE A 1 394 ? 18.398 -27.276 33.618 1.00 66.19 394 ILE A O 1
ATOM 2909 N N . TYR A 1 395 ? 16.213 -27.643 33.165 1.00 58.66 395 TYR A N 1
ATOM 2910 C CA . TYR A 1 395 ? 15.890 -28.444 34.350 1.00 58.66 395 TYR A CA 1
ATOM 2911 C C . TYR A 1 395 ? 15.924 -29.932 33.985 1.00 58.66 395 TYR A C 1
ATOM 2913 O O . TYR A 1 395 ? 15.430 -30.302 32.918 1.00 58.66 395 TYR A O 1
ATOM 2921 N N . PHE A 1 396 ? 16.538 -30.764 34.832 1.00 47.19 396 PHE A N 1
ATOM 2922 C CA . PHE A 1 396 ? 16.767 -32.186 34.534 1.00 47.19 396 PHE A CA 1
ATOM 2923 C C . PHE A 1 396 ? 15.907 -33.147 35.367 1.00 47.19 396 PHE A C 1
ATOM 2925 O O . PHE A 1 396 ? 15.766 -34.298 34.957 1.00 47.19 396 PHE A O 1
ATOM 2932 N N . ASP A 1 397 ? 15.324 -32.710 36.490 1.00 43.75 397 ASP A N 1
ATOM 2933 C CA . ASP A 1 397 ? 14.520 -33.571 37.364 1.00 43.75 397 ASP A CA 1
ATOM 2934 C C . ASP A 1 397 ? 13.526 -32.817 38.279 1.00 43.75 397 ASP A C 1
ATOM 2936 O O . ASP A 1 397 ? 13.562 -31.592 38.422 1.00 43.75 397 ASP A O 1
ATOM 2940 N N . ASP A 1 398 ? 12.651 -33.590 38.937 1.00 43.03 398 ASP A N 1
ATOM 2941 C CA . ASP A 1 398 ? 11.655 -33.137 39.923 1.00 43.03 398 ASP A CA 1
ATOM 2942 C C . ASP A 1 398 ? 12.283 -32.580 41.222 1.00 43.03 398 ASP A C 1
ATOM 2944 O O . ASP A 1 398 ? 11.572 -32.096 42.105 1.00 43.03 398 ASP A O 1
ATOM 2948 N N . LYS A 1 399 ? 13.618 -32.637 41.368 1.00 42.72 399 LYS A N 1
ATOM 2949 C CA . LYS A 1 399 ? 14.361 -32.142 42.541 1.00 42.72 399 LYS A CA 1
ATOM 2950 C C . LYS A 1 399 ? 14.911 -30.726 42.363 1.00 42.72 399 LYS A C 1
ATOM 2952 O O . LYS A 1 399 ? 15.564 -30.221 43.272 1.00 42.72 399 LYS A O 1
ATOM 2957 N N . SER A 1 400 ? 14.556 -30.047 41.270 1.00 51.78 400 SER A N 1
ATOM 2958 C CA . SER A 1 400 ? 14.911 -28.646 40.990 1.00 51.78 400 SER A CA 1
ATOM 2959 C C . SER A 1 400 ? 16.400 -28.386 40.711 1.00 51.78 400 SER A C 1
ATOM 2961 O O . SER A 1 400 ? 16.822 -27.226 40.739 1.00 51.78 400 SER A O 1
ATOM 2963 N N . ASP A 1 401 ? 17.189 -29.411 40.373 1.00 46.75 401 ASP A N 1
ATOM 2964 C CA . ASP A 1 401 ? 18.561 -29.206 39.897 1.00 46.75 401 ASP A CA 1
ATOM 2965 C C . ASP A 1 401 ? 18.547 -28.661 38.453 1.00 46.75 401 ASP A C 1
ATOM 2967 O O . ASP A 1 401 ? 17.932 -29.227 37.540 1.00 46.75 401 ASP A O 1
ATOM 2971 N N . TYR A 1 402 ? 19.232 -27.532 38.226 1.00 61.09 402 TYR A N 1
ATOM 2972 C CA . TYR A 1 402 ? 19.278 -26.850 36.925 1.00 61.09 402 TYR A CA 1
ATOM 2973 C C . TYR A 1 402 ? 20.707 -26.596 36.440 1.00 61.09 402 TYR A C 1
ATOM 2975 O O . TYR A 1 402 ? 21.643 -26.440 37.224 1.00 61.09 402 TYR A O 1
ATOM 2983 N N . LYS A 1 403 ? 20.877 -26.498 35.116 1.00 70.38 403 LYS A N 1
ATOM 2984 C CA . LYS A 1 403 ? 22.094 -25.955 34.487 1.00 70.38 403 LYS A CA 1
ATOM 2985 C C . LYS A 1 403 ? 21.737 -24.891 33.461 1.00 70.38 403 LYS A C 1
ATOM 2987 O O . LYS A 1 403 ? 20.639 -24.884 32.913 1.00 70.38 403 LYS A O 1
ATOM 2992 N N . ILE A 1 404 ? 22.688 -24.009 33.174 1.00 66.25 404 ILE A N 1
ATOM 2993 C CA . ILE A 1 404 ? 22.575 -23.045 32.076 1.00 66.25 404 ILE A CA 1
ATOM 2994 C C . ILE A 1 404 ? 23.055 -23.727 30.791 1.00 66.25 404 ILE A C 1
ATOM 2996 O O . ILE A 1 404 ? 24.198 -24.183 30.704 1.00 66.25 404 ILE A O 1
ATOM 3000 N N . GLY A 1 405 ? 22.138 -23.857 29.836 1.00 64.69 405 GLY A N 1
ATOM 3001 C CA . GLY A 1 405 ? 22.305 -24.547 28.564 1.00 64.69 405 GLY A CA 1
ATOM 3002 C C . GLY A 1 405 ? 22.990 -23.711 27.483 1.00 64.69 405 GLY A C 1
ATOM 3003 O O . GLY A 1 405 ? 23.705 -22.749 27.757 1.00 64.69 405 GLY A O 1
ATOM 3004 N N . ALA A 1 406 ? 22.805 -24.120 26.227 1.00 77.75 406 ALA A N 1
ATOM 3005 C CA . ALA A 1 406 ? 23.223 -23.326 25.075 1.00 77.75 406 ALA A CA 1
ATOM 3006 C C . ALA A 1 406 ? 22.285 -22.115 24.885 1.00 77.75 406 ALA A C 1
ATOM 3008 O O . ALA A 1 406 ? 21.097 -22.247 25.194 1.00 77.75 406 ALA A O 1
ATOM 3009 N N . PRO A 1 407 ? 22.775 -20.988 24.335 1.00 82.12 407 PRO A N 1
ATOM 3010 C CA . PRO A 1 407 ? 21.953 -19.805 24.087 1.00 82.12 407 PRO A CA 1
ATOM 3011 C C . PRO A 1 407 ? 20.693 -20.137 23.286 1.00 82.12 407 PRO A C 1
ATOM 3013 O O . PRO A 1 407 ? 20.791 -20.668 22.180 1.00 82.12 407 PRO A O 1
ATOM 3016 N N . GLN A 1 408 ? 19.514 -19.837 23.829 1.00 86.00 408 GLN A N 1
ATOM 3017 C CA . GLN A 1 408 ? 18.237 -20.133 23.159 1.00 86.00 408 GLN A CA 1
ATOM 3018 C C . GLN A 1 408 ? 17.796 -19.011 22.207 1.00 86.00 408 GLN A C 1
ATOM 3020 O O . GLN A 1 408 ? 17.072 -19.254 21.246 1.00 86.00 408 GLN A O 1
ATOM 3025 N N . ILE A 1 409 ? 18.270 -17.782 22.428 1.00 88.38 409 ILE A N 1
ATOM 3026 C CA . ILE A 1 409 ? 17.842 -16.596 21.673 1.00 88.38 409 ILE A CA 1
ATOM 3027 C C . ILE A 1 409 ? 18.059 -16.704 20.156 1.00 88.38 409 ILE A C 1
ATOM 3029 O O . ILE A 1 409 ? 17.212 -16.248 19.393 1.00 88.38 409 ILE A O 1
ATOM 3033 N N . GLY A 1 410 ? 19.146 -17.339 19.704 1.00 87.69 410 GLY A N 1
ATOM 3034 C CA . GLY A 1 410 ? 19.411 -17.502 18.271 1.00 87.69 410 GLY A CA 1
ATOM 3035 C C . GLY A 1 410 ? 18.372 -18.379 17.567 1.00 87.69 410 GLY A C 1
ATOM 3036 O O . GLY A 1 410 ? 17.929 -18.054 16.469 1.00 87.69 410 GLY A O 1
ATOM 3037 N N . GLU A 1 411 ? 17.932 -19.455 18.223 1.00 87.69 411 GLU A N 1
ATOM 3038 C CA . GLU A 1 411 ? 16.887 -20.339 17.700 1.00 87.69 411 GLU A CA 1
ATOM 3039 C C . GLU A 1 411 ? 15.530 -19.625 17.661 1.00 87.69 411 GLU A C 1
ATOM 3041 O O . GLU A 1 411 ? 14.830 -19.692 16.652 1.00 87.69 411 GLU A O 1
ATOM 3046 N N . ILE A 1 412 ? 15.205 -18.865 18.713 1.00 88.50 412 ILE A N 1
ATOM 3047 C CA . ILE A 1 412 ? 13.967 -18.076 18.802 1.00 88.50 412 ILE A CA 1
ATOM 3048 C C . ILE A 1 412 ? 13.885 -17.065 17.650 1.00 88.50 412 ILE A C 1
ATOM 3050 O O . ILE A 1 412 ? 12.890 -17.029 16.931 1.00 88.50 412 ILE A O 1
ATOM 3054 N N . LEU A 1 413 ? 14.933 -16.263 17.433 1.00 89.81 413 LEU A N 1
ATOM 3055 C CA . LEU A 1 413 ? 14.940 -15.263 16.358 1.00 89.81 413 LEU A CA 1
ATOM 3056 C C . LEU A 1 413 ? 14.918 -15.905 14.963 1.00 89.81 413 LEU A C 1
ATOM 3058 O O . LEU A 1 413 ? 14.276 -15.371 14.058 1.00 89.81 413 LEU A O 1
ATOM 3062 N N . GLY A 1 414 ? 15.565 -17.064 14.800 1.00 87.31 414 GLY A N 1
ATOM 3063 C CA . GLY A 1 414 ? 15.519 -17.841 13.561 1.00 87.31 414 GLY A CA 1
ATOM 3064 C C . GLY A 1 414 ? 14.112 -18.348 13.233 1.00 87.31 414 GLY A C 1
ATOM 3065 O O . GLY A 1 414 ? 13.657 -18.197 12.101 1.00 87.31 414 GLY A O 1
ATOM 3066 N N . GLN A 1 415 ? 13.393 -18.887 14.221 1.00 87.31 415 GLN A N 1
ATOM 3067 C CA . GLN A 1 415 ? 12.009 -19.349 14.052 1.00 87.31 415 GLN A CA 1
ATOM 3068 C C . GLN A 1 415 ? 11.032 -18.197 13.774 1.00 87.31 415 GLN A C 1
ATOM 3070 O O . GLN A 1 415 ? 10.078 -18.374 13.020 1.00 87.31 415 GLN A O 1
ATOM 3075 N N . LEU A 1 416 ? 11.280 -17.015 14.349 1.00 86.50 416 LEU A N 1
ATOM 3076 C CA . LEU A 1 416 ? 10.472 -15.814 14.116 1.00 86.50 416 LEU A CA 1
ATOM 3077 C C . LEU A 1 416 ? 10.721 -15.158 12.746 1.00 86.50 416 LEU A C 1
ATOM 3079 O O . LEU A 1 416 ? 9.940 -14.297 12.349 1.00 86.50 416 LEU A O 1
ATOM 3083 N N . GLY A 1 417 ? 11.781 -15.539 12.023 1.00 83.06 417 GLY A N 1
ATOM 3084 C CA . GLY A 1 417 ? 12.067 -15.023 10.680 1.00 83.06 417 GLY A CA 1
ATOM 3085 C C . GLY A 1 417 ? 12.411 -13.531 10.651 1.00 83.06 417 GLY A C 1
ATOM 3086 O O . GLY A 1 417 ? 11.896 -12.795 9.809 1.00 83.06 417 GLY A O 1
ATOM 3087 N N . VAL A 1 418 ? 13.250 -13.065 11.582 1.00 89.25 418 VAL A N 1
ATOM 3088 C CA . VAL A 1 418 ? 13.626 -11.643 11.676 1.00 89.25 418 VAL A CA 1
ATOM 3089 C C . VAL A 1 418 ? 14.290 -11.110 10.396 1.00 89.25 418 VAL A C 1
ATOM 3091 O O . VAL A 1 418 ? 15.056 -11.805 9.735 1.00 89.25 418 VAL A O 1
ATOM 3094 N N . ALA A 1 419 ? 14.016 -9.845 10.057 1.00 84.19 419 ALA A N 1
ATOM 3095 C CA . ALA A 1 419 ? 14.460 -9.206 8.809 1.00 84.19 419 ALA A CA 1
ATOM 3096 C C . ALA A 1 419 ? 15.891 -8.626 8.847 1.00 84.19 419 ALA A C 1
ATOM 3098 O O . ALA A 1 419 ? 16.323 -7.988 7.888 1.00 84.19 419 ALA A O 1
ATOM 3099 N N . PHE A 1 420 ? 16.616 -8.815 9.950 1.00 88.44 420 PHE A N 1
ATOM 3100 C CA . PHE A 1 420 ? 17.969 -8.304 10.171 1.00 88.44 420 PHE A CA 1
ATOM 3101 C C . PHE A 1 420 ? 18.949 -9.451 10.429 1.00 88.44 420 PHE A C 1
ATOM 3103 O O . PHE A 1 420 ? 18.561 -10.525 10.890 1.00 88.44 420 PHE A O 1
ATOM 3110 N N . GLN A 1 421 ? 20.233 -9.216 10.161 1.00 91.00 421 GLN A N 1
ATOM 3111 C CA . GLN A 1 421 ? 21.289 -10.169 10.501 1.00 91.00 421 GLN A CA 1
ATOM 3112 C C . GLN A 1 421 ? 21.604 -10.101 11.997 1.00 91.00 421 GLN A C 1
ATOM 3114 O O . GLN A 1 421 ? 21.470 -9.043 12.621 1.00 91.00 421 GLN A O 1
ATOM 3119 N N . PHE A 1 422 ? 22.021 -11.218 12.587 1.00 93.62 422 PHE A N 1
ATOM 3120 C CA . PHE A 1 422 ? 22.456 -11.240 13.976 1.00 93.62 422 PHE A CA 1
ATOM 3121 C C . PHE A 1 422 ? 23.552 -12.270 14.225 1.00 93.62 422 PHE A C 1
ATOM 3123 O O . PHE A 1 422 ? 23.528 -13.363 13.661 1.00 93.62 422 PHE A O 1
ATOM 3130 N N . ASP A 1 423 ? 24.445 -11.930 15.150 1.00 93.38 423 ASP A N 1
ATOM 3131 C CA . ASP A 1 423 ? 25.481 -12.816 15.671 1.00 93.38 423 ASP A CA 1
ATOM 3132 C C . ASP A 1 423 ? 25.228 -13.079 17.155 1.00 93.38 423 ASP A C 1
ATOM 3134 O O . ASP A 1 423 ? 24.954 -12.152 17.919 1.00 93.38 423 ASP A O 1
ATOM 3138 N N . VAL A 1 424 ? 25.345 -14.339 17.584 1.00 93.12 424 VAL A N 1
ATOM 3139 C CA . VAL A 1 424 ? 25.220 -14.724 18.998 1.00 93.12 424 VAL A CA 1
ATOM 3140 C C . VAL A 1 424 ? 26.599 -15.060 19.554 1.00 93.12 424 VAL A C 1
ATOM 3142 O O . VAL A 1 424 ? 27.220 -16.040 19.145 1.00 93.12 424 VAL A O 1
ATOM 3145 N N . ILE A 1 425 ? 27.059 -14.266 20.518 1.00 92.19 425 ILE A N 1
ATOM 3146 C CA . ILE A 1 425 ? 28.348 -14.404 21.197 1.00 92.19 425 ILE A CA 1
ATOM 3147 C C . ILE A 1 425 ? 28.108 -14.924 22.625 1.00 92.19 425 ILE A C 1
ATOM 3149 O O . ILE A 1 425 ? 27.783 -14.145 23.531 1.00 92.19 425 ILE A O 1
ATOM 3153 N N . PRO A 1 426 ? 28.259 -16.240 22.861 1.00 89.00 426 PRO A N 1
ATOM 3154 C CA . PRO A 1 426 ? 28.168 -16.808 24.197 1.00 89.00 426 PRO A CA 1
ATOM 3155 C C . PRO A 1 426 ? 29.439 -16.540 24.993 1.00 89.00 426 PRO A C 1
ATOM 3157 O O . PRO A 1 426 ? 30.485 -17.121 24.711 1.00 89.00 426 PRO A O 1
ATOM 3160 N N . ILE A 1 427 ? 29.340 -15.694 26.016 1.00 85.88 427 ILE A N 1
ATOM 3161 C CA . ILE A 1 427 ? 30.497 -15.292 26.829 1.00 85.88 427 ILE A CA 1
ATOM 3162 C C . ILE A 1 427 ? 30.516 -15.926 28.216 1.00 85.88 427 ILE A C 1
ATOM 3164 O O . ILE A 1 427 ? 31.586 -16.227 28.735 1.00 85.88 427 ILE A O 1
ATOM 3168 N N . LEU A 1 428 ? 29.348 -16.153 28.820 1.00 82.31 428 LEU A N 1
ATOM 3169 C CA . LEU A 1 428 ? 29.220 -16.738 30.152 1.00 82.31 428 LEU A CA 1
ATOM 3170 C C . LEU A 1 428 ? 28.068 -17.750 30.160 1.00 82.31 428 LEU A C 1
ATOM 3172 O O . LEU A 1 428 ? 27.173 -17.712 29.317 1.00 82.31 428 LEU A O 1
ATOM 3176 N N . ARG A 1 429 ? 28.100 -18.662 31.134 1.00 82.25 429 ARG A N 1
ATOM 3177 C CA . ARG A 1 429 ? 26.996 -19.579 31.466 1.00 82.25 429 ARG A CA 1
ATOM 3178 C C . ARG A 1 429 ? 26.794 -19.603 32.977 1.00 82.25 429 ARG A C 1
ATOM 3180 O O . ARG A 1 429 ? 26.920 -20.649 33.613 1.00 82.25 429 ARG A O 1
ATOM 3187 N N . LYS A 1 430 ? 26.585 -18.421 33.558 1.00 79.06 430 LYS A N 1
ATOM 3188 C CA . LYS A 1 430 ? 26.512 -18.213 35.010 1.00 79.06 430 LYS A CA 1
ATOM 3189 C C . LYS A 1 430 ? 25.137 -17.704 35.419 1.00 79.06 430 LYS A C 1
ATOM 3191 O O . LYS A 1 430 ? 24.460 -17.017 34.658 1.00 79.06 430 LYS A O 1
ATOM 3196 N N . ASP A 1 431 ? 24.718 -18.073 36.625 1.00 77.81 431 ASP A N 1
ATOM 3197 C CA . ASP A 1 431 ? 23.558 -17.445 37.253 1.00 77.81 431 ASP A CA 1
ATOM 3198 C C . ASP A 1 431 ? 23.923 -15.999 37.629 1.00 77.81 431 ASP A C 1
ATOM 3200 O O . ASP A 1 431 ? 25.069 -15.742 38.010 1.00 77.81 431 ASP A O 1
ATOM 3204 N N . SER A 1 432 ? 22.983 -15.054 37.512 1.00 82.38 432 SER A N 1
ATOM 3205 C CA . SER A 1 432 ? 23.235 -13.626 37.761 1.00 82.38 432 SER A CA 1
ATOM 3206 C C . SER A 1 432 ? 23.828 -13.368 39.144 1.00 82.38 432 SER A C 1
ATOM 3208 O O . SER A 1 432 ? 24.692 -12.502 39.282 1.00 82.38 432 SER A O 1
ATOM 3210 N N . LEU A 1 433 ? 23.432 -14.148 40.153 1.00 78.44 433 LEU A N 1
ATOM 3211 C CA . LEU A 1 433 ? 23.947 -14.034 41.522 1.00 78.44 433 LEU A CA 1
ATOM 3212 C C . LEU A 1 433 ? 25.448 -14.353 41.646 1.00 78.44 433 LEU A C 1
ATOM 3214 O O . LEU A 1 433 ? 26.075 -13.987 42.637 1.00 78.44 433 LEU A O 1
ATOM 3218 N N . HIS A 1 434 ? 26.034 -15.014 40.646 1.00 83.75 434 HIS A N 1
ATOM 3219 C CA . HIS A 1 434 ? 27.449 -15.386 40.606 1.00 83.75 434 HIS A CA 1
ATOM 3220 C C . HIS A 1 434 ? 28.256 -14.610 39.556 1.00 83.75 434 HIS A C 1
ATOM 3222 O O . HIS A 1 434 ? 29.431 -14.913 39.352 1.00 83.75 434 HIS A O 1
ATOM 3228 N N . VAL A 1 435 ? 27.651 -13.623 38.886 1.00 84.38 435 VAL A N 1
ATOM 3229 C CA . VAL A 1 435 ? 28.356 -12.731 37.954 1.00 84.38 435 VAL A CA 1
ATOM 3230 C C . VAL A 1 435 ? 29.236 -11.769 38.757 1.00 84.38 435 VAL A C 1
ATOM 3232 O O . VAL A 1 435 ? 28.733 -10.947 39.532 1.00 84.38 435 VAL A O 1
ATOM 3235 N N . THR A 1 436 ? 30.553 -11.873 38.580 1.00 90.31 436 THR A N 1
ATOM 3236 C CA . THR A 1 436 ? 31.558 -11.048 39.272 1.00 90.31 436 THR A CA 1
ATOM 3237 C C . THR A 1 436 ? 31.877 -9.764 38.500 1.00 90.31 436 THR A C 1
ATOM 3239 O O . THR A 1 436 ? 31.441 -9.568 37.367 1.00 90.31 436 THR A O 1
ATOM 3242 N N . ASP A 1 437 ? 32.661 -8.863 39.094 1.00 89.31 437 ASP A N 1
ATOM 3243 C CA . ASP A 1 437 ? 33.104 -7.648 38.396 1.00 89.31 437 ASP A CA 1
ATOM 3244 C C . ASP A 1 437 ? 34.059 -7.947 37.232 1.00 89.31 437 ASP A C 1
ATOM 3246 O O . ASP A 1 437 ? 34.032 -7.251 36.217 1.00 89.31 437 ASP A O 1
ATOM 3250 N N . GLU A 1 438 ? 34.841 -9.026 37.330 1.00 90.62 438 GLU A N 1
ATOM 3251 C CA . GLU A 1 438 ? 35.672 -9.527 36.229 1.00 90.62 438 GLU A CA 1
ATOM 3252 C C . GLU A 1 438 ? 34.805 -10.025 35.062 1.00 90.62 438 GLU A C 1
ATOM 3254 O O . GLU A 1 438 ? 35.072 -9.696 33.905 1.00 90.62 438 GLU A O 1
ATOM 3259 N N . ASP A 1 439 ? 33.699 -10.716 35.361 1.00 92.00 439 ASP A N 1
ATOM 3260 C CA . ASP A 1 439 ? 32.716 -11.116 34.351 1.00 92.00 439 ASP A CA 1
ATOM 3261 C C . ASP A 1 439 ? 32.097 -9.887 33.659 1.00 92.00 439 ASP A C 1
ATOM 3263 O O . ASP A 1 439 ? 31.972 -9.859 32.436 1.00 92.00 439 ASP A O 1
ATOM 3267 N N . ARG A 1 440 ? 31.756 -8.830 34.412 1.00 93.38 440 ARG A N 1
ATOM 3268 C CA . ARG A 1 440 ? 31.221 -7.573 33.847 1.00 93.38 440 ARG A CA 1
ATOM 3269 C C . ARG A 1 440 ? 32.229 -6.858 32.952 1.00 93.38 440 ARG A C 1
ATOM 3271 O O . ARG A 1 440 ? 31.844 -6.332 31.905 1.00 93.38 440 ARG A O 1
ATOM 3278 N N . ALA A 1 441 ? 33.507 -6.869 33.324 1.00 91.19 441 ALA A N 1
ATOM 3279 C CA . ALA A 1 441 ? 34.581 -6.333 32.493 1.00 91.19 441 ALA A CA 1
ATOM 3280 C C . ALA A 1 441 ? 34.728 -7.115 31.176 1.00 91.19 441 ALA A C 1
ATOM 3282 O O . ALA A 1 441 ? 34.920 -6.503 30.124 1.00 91.19 441 ALA A O 1
ATOM 3283 N N . LEU A 1 442 ? 34.561 -8.442 31.209 1.00 93.19 442 LEU A N 1
ATOM 3284 C CA . LEU A 1 442 ? 34.563 -9.291 30.015 1.00 93.19 442 LEU A CA 1
ATOM 3285 C C . LEU A 1 442 ? 33.358 -9.026 29.096 1.00 93.19 442 LEU A C 1
ATOM 3287 O O . LEU A 1 442 ? 33.526 -8.942 27.877 1.00 93.19 442 LEU A O 1
ATOM 3291 N N . ILE A 1 443 ? 32.151 -8.859 29.657 1.00 93.75 443 ILE A N 1
ATOM 3292 C CA . ILE A 1 443 ? 30.953 -8.475 28.885 1.00 93.75 443 ILE A CA 1
ATOM 3293 C C . ILE A 1 443 ? 31.230 -7.168 28.135 1.00 93.75 443 ILE A C 1
ATOM 3295 O O . ILE A 1 443 ? 30.997 -7.069 26.930 1.00 93.75 443 ILE A O 1
ATOM 3299 N N . ARG A 1 444 ? 31.773 -6.173 28.844 1.00 94.25 444 ARG A N 1
ATOM 3300 C CA . ARG A 1 444 ? 32.088 -4.859 28.283 1.00 94.25 444 ARG A CA 1
ATOM 3301 C C . ARG A 1 444 ? 33.109 -4.936 27.150 1.00 94.25 444 ARG A C 1
ATOM 3303 O O . ARG A 1 444 ? 32.822 -4.442 26.062 1.00 94.25 444 ARG A O 1
ATOM 3310 N N . SER A 1 445 ? 34.264 -5.559 27.383 1.00 93.56 445 SER A N 1
ATOM 3311 C CA . SER A 1 445 ? 35.329 -5.636 26.375 1.00 93.56 445 SER A CA 1
ATOM 3312 C C . SER A 1 445 ? 34.882 -6.400 25.125 1.00 93.56 445 SER A C 1
ATOM 3314 O O . SER A 1 445 ? 35.240 -6.022 24.011 1.00 93.56 445 SER A O 1
ATOM 3316 N N . THR A 1 446 ? 34.023 -7.414 25.288 1.00 94.12 446 THR A N 1
ATOM 3317 C CA . THR A 1 446 ? 33.414 -8.137 24.162 1.00 94.12 446 THR A CA 1
ATOM 3318 C C . THR A 1 446 ? 32.538 -7.218 23.314 1.00 94.12 446 THR A C 1
ATOM 3320 O O . THR A 1 446 ? 32.647 -7.243 22.090 1.00 94.12 446 THR A O 1
ATOM 3323 N N . ILE A 1 447 ? 31.688 -6.400 23.946 1.00 94.94 447 ILE A N 1
ATOM 3324 C CA . ILE A 1 447 ? 30.789 -5.460 23.257 1.00 94.94 447 ILE A CA 1
ATOM 3325 C C . ILE A 1 447 ? 31.576 -4.346 22.552 1.00 94.94 447 ILE A C 1
ATOM 3327 O O . ILE A 1 447 ? 31.248 -3.982 21.419 1.00 94.94 447 ILE A O 1
ATOM 3331 N N . GLU A 1 448 ? 32.613 -3.815 23.203 1.00 94.00 448 GLU A N 1
ATOM 3332 C CA . GLU A 1 448 ? 33.505 -2.792 22.639 1.00 94.00 448 GLU A CA 1
ATOM 3333 C C . GLU A 1 448 ? 34.264 -3.310 21.407 1.00 94.00 448 GLU A C 1
ATOM 3335 O O . GLU A 1 448 ? 34.469 -2.553 20.460 1.00 94.00 448 GLU A O 1
ATOM 3340 N N . ALA A 1 449 ? 34.612 -4.600 21.371 1.00 93.06 449 ALA A N 1
ATOM 3341 C CA . ALA A 1 449 ? 35.286 -5.220 20.232 1.00 93.06 449 ALA A CA 1
ATOM 3342 C C . ALA A 1 449 ? 34.390 -5.407 18.990 1.00 93.06 449 ALA A C 1
ATOM 3344 O O . ALA A 1 449 ? 34.911 -5.650 17.902 1.00 93.06 449 ALA A O 1
ATOM 3345 N N . GLN A 1 450 ? 33.060 -5.307 19.121 1.00 92.31 450 GLN A N 1
ATOM 3346 C CA . GLN A 1 450 ? 32.150 -5.483 17.985 1.00 92.31 450 GLN A CA 1
ATOM 3347 C C . GLN A 1 450 ? 31.989 -4.188 17.178 1.00 92.31 450 GLN A C 1
ATOM 3349 O O . GLN A 1 450 ? 31.834 -3.117 17.767 1.00 92.31 450 GLN A O 1
ATOM 3354 N N . PRO A 1 451 ? 31.919 -4.249 15.838 1.00 89.50 451 PRO A N 1
ATOM 3355 C CA . PRO A 1 451 ? 31.766 -3.054 15.004 1.00 89.50 451 PRO A CA 1
ATOM 3356 C C . PRO A 1 451 ? 30.323 -2.520 14.969 1.00 89.50 451 PRO A C 1
ATOM 3358 O O . PRO A 1 451 ? 30.081 -1.416 14.488 1.00 89.50 451 PRO A O 1
ATOM 3361 N N . HIS A 1 452 ? 29.348 -3.291 15.458 1.00 91.69 452 HIS A N 1
ATOM 3362 C CA . HIS A 1 452 ? 27.926 -2.981 15.317 1.00 91.69 452 HIS A CA 1
ATOM 3363 C C . HIS A 1 452 ? 27.422 -2.002 16.387 1.00 91.69 452 HIS A C 1
ATOM 3365 O O . HIS A 1 452 ? 27.824 -2.063 17.552 1.00 91.69 452 HIS A O 1
ATOM 3371 N N . ARG A 1 453 ? 26.515 -1.103 15.984 1.00 91.62 453 ARG A N 1
ATOM 3372 C CA . ARG A 1 453 ? 25.874 -0.107 16.861 1.00 91.62 453 ARG A CA 1
ATOM 3373 C C . ARG A 1 453 ? 24.863 -0.731 17.827 1.00 91.62 453 ARG A C 1
ATOM 3375 O O . ARG A 1 453 ? 24.797 -0.318 18.979 1.00 91.62 453 ARG A O 1
ATOM 3382 N N . HIS A 1 454 ? 24.076 -1.700 17.362 1.00 95.38 454 HIS A N 1
ATOM 3383 C CA . HIS A 1 454 ? 22.969 -2.286 18.120 1.00 95.38 454 HIS A CA 1
ATOM 3384 C C . HIS A 1 454 ? 23.411 -3.572 18.817 1.00 95.38 454 HIS A C 1
ATOM 3386 O O . HIS A 1 454 ? 23.935 -4.486 18.173 1.00 95.38 454 HIS A O 1
ATOM 3392 N N . VAL A 1 455 ? 23.191 -3.637 20.129 1.00 96.38 455 VAL A N 1
ATOM 3393 C CA . VAL A 1 455 ? 23.637 -4.738 20.981 1.00 96.38 455 VAL A CA 1
ATOM 3394 C C . VAL A 1 455 ? 22.514 -5.168 21.919 1.00 96.38 455 VAL A C 1
ATOM 3396 O O . VAL A 1 455 ? 21.928 -4.351 22.626 1.00 96.38 455 VAL A O 1
ATOM 3399 N N . LEU A 1 456 ? 22.248 -6.468 21.965 1.00 96.56 456 LEU A N 1
ATOM 3400 C CA . LEU A 1 456 ? 21.323 -7.090 22.903 1.00 96.56 456 LEU A CA 1
ATOM 3401 C C . LEU A 1 456 ? 22.097 -8.011 23.844 1.00 96.56 456 LEU A C 1
ATOM 3403 O O . LEU A 1 456 ? 22.866 -8.855 23.397 1.00 96.56 456 LEU A O 1
ATOM 3407 N N . VAL A 1 457 ? 21.882 -7.878 25.147 1.00 95.94 457 VAL A N 1
ATOM 3408 C CA . VAL A 1 457 ? 22.497 -8.736 26.159 1.00 95.94 457 VAL A CA 1
ATOM 3409 C C . VAL A 1 457 ? 21.414 -9.555 26.845 1.00 95.94 457 VAL A C 1
ATOM 3411 O O . VAL A 1 457 ? 20.523 -8.999 27.485 1.00 95.94 457 VAL A O 1
ATOM 3414 N N . THR A 1 458 ? 21.495 -10.880 26.750 1.00 94.06 458 THR A N 1
ATOM 3415 C CA . THR A 1 458 ? 20.658 -11.757 27.585 1.00 94.06 458 THR A CA 1
ATOM 3416 C C . THR A 1 458 ? 21.351 -11.984 28.921 1.00 94.06 458 THR A C 1
ATOM 3418 O O . THR A 1 458 ? 22.536 -12.325 28.961 1.00 94.06 458 THR A O 1
ATOM 3421 N N . HIS A 1 459 ? 20.627 -11.723 30.009 1.00 92.75 459 HIS A N 1
ATOM 3422 C CA . HIS A 1 459 ? 21.163 -11.713 31.365 1.00 92.75 459 HIS A CA 1
ATOM 3423 C C . HIS A 1 459 ? 20.130 -12.228 32.381 1.00 92.75 459 HIS A C 1
ATOM 3425 O O . HIS A 1 459 ? 18.920 -12.094 32.194 1.00 92.75 459 HIS A O 1
ATOM 3431 N N . GLY A 1 460 ? 20.600 -12.795 33.496 1.00 85.19 460 GLY A N 1
ATOM 3432 C CA . GLY A 1 460 ? 19.741 -13.111 34.644 1.00 85.19 460 GLY A CA 1
ATOM 3433 C C . GLY A 1 460 ? 19.248 -11.847 35.363 1.00 85.19 460 GLY A C 1
ATOM 3434 O O . GLY A 1 460 ? 19.933 -10.825 35.372 1.00 85.19 460 GLY A O 1
ATOM 3435 N N . THR A 1 461 ? 18.055 -11.884 35.949 1.00 82.81 461 THR A N 1
ATOM 3436 C CA . THR A 1 461 ? 17.372 -10.677 36.445 1.00 82.81 461 THR A CA 1
ATOM 3437 C C . THR A 1 461 ? 17.983 -10.083 37.713 1.00 82.81 461 THR A C 1
ATOM 3439 O O . THR A 1 461 ? 17.886 -8.875 37.903 1.00 82.81 461 THR A O 1
ATOM 3442 N N . ASP A 1 462 ? 18.644 -10.884 38.554 1.00 79.81 462 ASP A N 1
ATOM 3443 C CA . ASP A 1 462 ? 19.055 -10.455 39.902 1.00 79.81 462 ASP A CA 1
ATOM 3444 C C . ASP A 1 462 ? 20.139 -9.373 39.916 1.00 79.81 462 ASP A C 1
ATOM 3446 O O . ASP A 1 462 ? 20.144 -8.529 40.805 1.00 79.81 462 ASP A O 1
ATOM 3450 N N . THR A 1 463 ? 21.061 -9.398 38.947 1.00 86.31 463 THR A N 1
ATOM 3451 C CA . THR A 1 463 ? 22.218 -8.478 38.892 1.00 86.31 463 THR A CA 1
ATOM 3452 C C . THR A 1 463 ? 22.339 -7.733 37.558 1.00 86.31 463 THR A C 1
ATOM 3454 O O . THR A 1 463 ? 23.402 -7.230 37.179 1.00 86.31 463 THR A O 1
ATOM 3457 N N . MET A 1 464 ? 21.246 -7.692 36.789 1.00 89.50 464 MET A N 1
ATOM 3458 C CA . MET A 1 464 ? 21.210 -7.075 35.458 1.00 89.50 464 MET A CA 1
ATOM 3459 C C . MET A 1 464 ? 21.496 -5.570 35.509 1.00 89.50 464 MET A C 1
ATOM 3461 O O . MET A 1 464 ? 22.153 -5.035 34.617 1.00 89.50 464 MET A O 1
ATOM 3465 N N . VAL A 1 465 ? 21.032 -4.886 36.557 1.00 88.81 465 VAL A N 1
ATOM 3466 C CA . VAL A 1 465 ? 21.196 -3.434 36.726 1.00 88.81 465 VAL A CA 1
ATOM 3467 C C . VAL A 1 465 ? 22.666 -3.072 36.959 1.00 88.81 465 VAL A C 1
ATOM 3469 O O . VAL A 1 465 ? 23.156 -2.070 36.444 1.00 88.81 465 VAL A O 1
ATOM 3472 N N . GLU A 1 466 ? 23.391 -3.895 37.705 1.00 88.81 466 GLU A N 1
ATOM 3473 C CA . GLU A 1 466 ? 24.818 -3.774 37.993 1.00 88.81 466 GLU A CA 1
ATOM 3474 C C . GLU A 1 466 ? 25.630 -3.929 36.709 1.00 88.81 466 GLU A C 1
ATOM 3476 O O . GLU A 1 466 ? 26.491 -3.099 36.418 1.00 88.81 466 GLU A O 1
ATOM 3481 N N . THR A 1 467 ? 25.305 -4.937 35.895 1.00 91.56 467 THR A N 1
ATOM 3482 C CA . THR A 1 467 ? 25.908 -5.117 34.569 1.00 91.56 467 THR A CA 1
ATOM 3483 C C . THR A 1 467 ? 25.598 -3.928 33.654 1.00 91.56 467 THR A C 1
ATOM 3485 O O . THR A 1 467 ? 26.509 -3.384 33.033 1.00 91.56 467 THR A O 1
ATOM 3488 N N . ALA A 1 468 ? 24.350 -3.451 33.623 1.00 92.25 468 ALA A N 1
ATOM 3489 C CA . ALA A 1 468 ? 23.952 -2.294 32.821 1.00 92.25 468 ALA A CA 1
ATOM 3490 C C . ALA A 1 468 ? 24.736 -1.018 33.192 1.00 92.25 468 ALA A C 1
ATOM 3492 O O . ALA A 1 468 ? 25.171 -0.278 32.311 1.00 92.25 468 ALA A O 1
ATOM 3493 N N . LYS A 1 469 ? 24.998 -0.787 34.486 1.00 89.44 469 LYS A N 1
ATOM 3494 C CA . LYS A 1 469 ? 25.813 0.347 34.962 1.00 89.44 469 LYS A CA 1
ATOM 3495 C C . LYS A 1 469 ? 27.259 0.294 34.463 1.00 89.44 469 LYS A C 1
ATOM 3497 O O . LYS A 1 469 ? 27.810 1.338 34.129 1.00 89.44 469 LYS A O 1
ATOM 3502 N N . VAL A 1 470 ? 27.870 -0.891 34.384 1.00 90.19 470 VAL A N 1
ATOM 3503 C CA . VAL A 1 470 ? 29.238 -1.051 33.846 1.00 90.19 470 VAL A CA 1
ATOM 3504 C C . VAL A 1 470 ? 29.284 -0.756 32.342 1.00 90.19 470 VAL A C 1
ATOM 3506 O O . VAL A 1 470 ? 30.265 -0.191 31.853 1.00 90.19 470 VAL A O 1
ATOM 3509 N N . LEU A 1 471 ? 28.214 -1.096 31.619 1.00 92.81 471 LEU A N 1
ATOM 3510 C CA . LEU A 1 471 ? 28.091 -0.878 30.176 1.00 92.81 471 LEU A CA 1
ATOM 3511 C C . LEU A 1 471 ? 27.743 0.570 29.803 1.00 92.81 471 LEU A C 1
ATOM 3513 O O . LEU A 1 471 ? 27.981 0.965 28.666 1.00 92.81 471 LEU A O 1
ATOM 3517 N N . ALA A 1 472 ? 27.230 1.379 30.738 1.00 87.00 472 ALA A N 1
ATOM 3518 C CA . ALA A 1 472 ? 26.803 2.763 30.491 1.00 87.00 472 ALA A CA 1
ATOM 3519 C C . ALA A 1 472 ? 27.901 3.669 29.903 1.00 87.00 472 ALA A C 1
ATOM 3521 O O . ALA A 1 472 ? 27.605 4.687 29.285 1.00 87.00 472 ALA A O 1
ATOM 3522 N N . ALA A 1 473 ? 29.170 3.299 30.090 1.00 76.31 473 ALA A N 1
ATOM 3523 C CA . ALA A 1 473 ? 30.326 4.040 29.599 1.00 76.31 473 ALA A CA 1
ATOM 3524 C C . ALA A 1 473 ? 30.772 3.654 28.174 1.00 76.31 473 ALA A C 1
ATOM 3526 O O . ALA A 1 473 ? 31.811 4.141 27.733 1.00 76.31 473 ALA A O 1
ATOM 3527 N N . VAL A 1 474 ? 30.049 2.774 27.471 1.00 89.25 474 VAL A N 1
ATOM 3528 C CA . VAL A 1 474 ? 30.387 2.355 26.102 1.00 89.25 474 VAL A CA 1
ATOM 3529 C C . VAL A 1 474 ? 29.789 3.351 25.091 1.00 89.25 474 VAL A C 1
ATOM 3531 O O . VAL A 1 474 ? 28.566 3.422 24.968 1.00 89.25 474 VAL A O 1
ATOM 3534 N N . PRO A 1 475 ? 30.608 4.136 24.364 1.00 88.75 475 PRO A N 1
ATOM 3535 C CA . PRO A 1 475 ? 30.107 5.162 23.452 1.00 88.75 475 PRO A CA 1
ATOM 3536 C C . PRO A 1 475 ? 29.633 4.578 22.112 1.00 88.75 475 PRO A C 1
ATOM 3538 O O . PRO A 1 475 ? 30.134 3.551 21.656 1.00 88.75 475 PRO A O 1
ATOM 3541 N N . GLY A 1 476 ? 28.711 5.281 21.445 1.00 89.56 476 GLY A N 1
ATOM 3542 C CA . GLY A 1 476 ? 28.331 5.006 20.051 1.00 89.56 476 GLY A CA 1
ATOM 3543 C C . GLY A 1 476 ? 27.498 3.739 19.835 1.00 89.56 476 GLY A C 1
ATOM 3544 O O . GLY A 1 476 ? 27.467 3.211 18.721 1.00 89.56 476 GLY A O 1
ATOM 3545 N N . LYS A 1 477 ? 26.887 3.196 20.896 1.00 93.44 477 LYS A N 1
ATOM 3546 C CA . LYS A 1 477 ? 26.110 1.953 20.852 1.00 93.44 477 LYS A CA 1
ATOM 3547 C C . LYS A 1 477 ? 24.778 2.093 21.578 1.00 93.44 477 LYS A C 1
ATOM 3549 O O . LYS A 1 477 ? 24.678 2.793 22.582 1.00 93.44 477 LYS A O 1
ATOM 3554 N N . VAL A 1 478 ? 23.780 1.364 21.090 1.00 95.12 478 VAL A N 1
ATOM 3555 C CA . VAL A 1 478 ? 22.513 1.111 21.785 1.00 95.12 478 VAL A CA 1
ATOM 3556 C C . VAL A 1 478 ? 22.612 -0.287 22.380 1.00 95.12 478 VAL A C 1
ATOM 3558 O O . VAL A 1 478 ? 22.671 -1.268 21.638 1.00 95.12 478 VAL A O 1
ATOM 3561 N N . ILE A 1 479 ? 22.676 -0.385 23.705 1.00 96.81 479 ILE A N 1
ATOM 3562 C CA . ILE A 1 479 ? 22.819 -1.656 24.419 1.00 96.81 479 ILE A CA 1
ATOM 3563 C C . ILE A 1 479 ? 21.551 -1.896 25.228 1.00 96.81 479 ILE A C 1
ATOM 3565 O O . ILE A 1 479 ? 21.236 -1.143 26.146 1.00 96.81 479 ILE A O 1
ATOM 3569 N N . VAL A 1 480 ? 20.832 -2.968 24.924 1.00 97.25 480 VAL A N 1
ATOM 3570 C CA . VAL A 1 480 ? 19.643 -3.363 25.683 1.00 97.25 480 VAL A CA 1
ATOM 3571 C C . VAL A 1 480 ? 19.927 -4.665 26.409 1.00 97.25 480 VAL A C 1
ATOM 3573 O O . VAL A 1 480 ? 20.392 -5.621 25.801 1.00 97.25 480 VAL A O 1
ATOM 3576 N N . LEU A 1 481 ? 19.651 -4.718 27.708 1.00 96.62 481 LEU A N 1
ATOM 3577 C CA . LEU A 1 481 ? 19.696 -5.942 28.495 1.00 96.62 481 LEU A CA 1
ATOM 3578 C C . LEU A 1 481 ? 18.279 -6.498 28.653 1.00 96.62 481 LEU A C 1
ATOM 3580 O O . LEU A 1 481 ? 17.324 -5.745 28.849 1.00 96.62 481 LEU A O 1
ATOM 3584 N N . THR A 1 482 ? 18.141 -7.817 28.594 1.00 95.31 482 THR A N 1
ATOM 3585 C CA . THR A 1 482 ? 16.864 -8.497 28.816 1.00 95.31 482 THR A CA 1
ATOM 3586 C C . THR A 1 482 ? 17.054 -9.834 29.520 1.00 95.31 482 THR A C 1
ATOM 3588 O O . THR A 1 482 ? 18.132 -10.429 29.484 1.00 95.31 482 THR A O 1
ATOM 3591 N N . GLY A 1 483 ? 15.998 -10.302 30.174 1.00 91.75 483 GLY A N 1
ATOM 3592 C CA . GLY A 1 483 ? 15.952 -11.556 30.913 1.00 91.75 483 GLY A CA 1
ATOM 3593 C C . GLY A 1 483 ? 14.551 -12.157 30.864 1.00 91.75 483 GLY A C 1
ATOM 3594 O O . GLY A 1 483 ? 13.669 -11.657 30.169 1.00 91.75 483 GLY A O 1
ATOM 3595 N N . ALA A 1 484 ? 14.342 -13.244 31.599 1.00 86.75 484 ALA A N 1
ATOM 3596 C CA . ALA A 1 484 ? 13.036 -13.885 31.725 1.00 86.75 484 ALA A CA 1
ATOM 3597 C C . ALA A 1 484 ? 12.827 -14.408 33.146 1.00 86.75 484 ALA A C 1
ATOM 3599 O O . ALA A 1 484 ? 13.795 -14.702 33.857 1.00 86.75 484 ALA A O 1
ATOM 3600 N N . LEU A 1 485 ? 11.568 -14.539 33.548 1.00 82.19 485 LEU A N 1
ATOM 3601 C CA . LEU A 1 485 ? 11.165 -15.188 34.794 1.00 82.19 485 LEU A CA 1
ATOM 3602 C C . LEU A 1 485 ? 11.088 -16.708 34.632 1.00 82.19 485 LEU A C 1
ATOM 3604 O O . LEU A 1 485 ? 11.410 -17.434 35.572 1.00 82.19 485 LEU A O 1
ATOM 3608 N N . ASN A 1 486 ? 10.738 -17.183 33.434 1.00 77.12 486 ASN A N 1
ATOM 3609 C CA . ASN A 1 486 ? 10.662 -18.600 33.096 1.00 77.12 486 ASN A CA 1
ATOM 3610 C C . ASN A 1 486 ? 11.636 -18.962 31.965 1.00 77.12 486 ASN A C 1
ATOM 3612 O O . ASN A 1 486 ? 11.820 -18.172 31.035 1.00 77.12 486 ASN A O 1
ATOM 3616 N N . PRO A 1 487 ? 12.241 -20.164 31.973 1.00 80.25 487 PRO A N 1
ATOM 3617 C CA . PRO A 1 487 ? 13.129 -20.582 30.893 1.00 80.25 487 PRO A CA 1
ATOM 3618 C C . PRO A 1 487 ? 12.425 -20.651 29.549 1.00 80.25 487 PRO A C 1
ATOM 3620 O O . PRO A 1 487 ? 11.270 -21.062 29.483 1.00 80.25 487 PRO A O 1
ATOM 3623 N N . ALA A 1 488 ? 13.135 -20.327 28.466 1.00 78.56 488 ALA A N 1
ATOM 3624 C CA . ALA A 1 488 ? 12.535 -20.228 27.134 1.00 78.56 488 ALA A CA 1
ATOM 3625 C C . ALA A 1 488 ? 11.902 -21.538 26.634 1.00 78.56 488 ALA A C 1
ATOM 3627 O O . ALA A 1 488 ? 11.017 -21.518 25.785 1.00 78.56 488 ALA A O 1
ATOM 3628 N N . ARG A 1 489 ? 12.338 -22.683 27.172 1.00 76.81 489 ARG A N 1
ATOM 3629 C CA . ARG A 1 489 ? 11.826 -24.013 26.808 1.00 76.81 489 ARG A CA 1
ATOM 3630 C C . ARG A 1 489 ? 10.473 -24.355 27.432 1.00 76.81 489 ARG A C 1
ATOM 3632 O O . ARG A 1 489 ? 9.884 -25.366 27.062 1.00 76.81 489 ARG A O 1
ATOM 3639 N N . PHE A 1 490 ? 10.008 -23.579 28.407 1.00 74.25 490 PHE A N 1
ATOM 3640 C CA . PHE A 1 490 ? 8.765 -23.867 29.115 1.00 74.25 490 PHE A CA 1
ATOM 3641 C C . PHE A 1 490 ? 7.580 -23.300 28.326 1.00 74.25 490 PHE A C 1
ATOM 3643 O O . PHE A 1 490 ? 7.641 -22.178 27.818 1.00 74.25 490 PHE A O 1
ATOM 3650 N N . GLN A 1 491 ? 6.481 -24.057 28.241 1.00 66.56 491 GLN A N 1
ATOM 3651 C CA . GLN A 1 491 ? 5.235 -23.533 27.676 1.00 66.56 491 GLN A CA 1
ATOM 3652 C C . GLN A 1 491 ? 4.747 -22.342 28.512 1.00 66.56 491 GLN A C 1
ATOM 3654 O O . GLN A 1 491 ? 4.697 -22.423 29.737 1.00 66.56 491 GLN A O 1
ATOM 3659 N N . GLY A 1 492 ? 4.415 -21.233 27.846 1.00 67.75 492 GLY A N 1
ATOM 3660 C CA . GLY A 1 492 ? 4.018 -19.987 28.510 1.00 67.75 492 GLY A CA 1
ATOM 3661 C C . GLY A 1 492 ? 5.179 -19.151 29.068 1.00 67.75 492 GLY A C 1
ATOM 3662 O O . GLY A 1 492 ? 4.938 -18.263 29.881 1.00 67.75 492 GLY A O 1
ATOM 3663 N N . SER A 1 493 ? 6.431 -19.415 28.665 1.00 80.31 493 SER A N 1
ATOM 3664 C CA . SER A 1 493 ? 7.577 -18.579 29.050 1.00 80.31 493 SER A CA 1
ATOM 3665 C C . SER A 1 493 ? 7.453 -17.140 28.533 1.00 80.31 493 SER A C 1
ATOM 3667 O O . SER A 1 493 ? 7.113 -16.898 27.375 1.00 80.31 493 SER A O 1
ATOM 3669 N N . ASP A 1 494 ? 7.824 -16.181 29.381 1.00 83.81 494 ASP A N 1
ATOM 3670 C CA . ASP A 1 494 ? 7.921 -14.757 29.060 1.00 83.81 494 ASP A CA 1
ATOM 3671 C C . ASP A 1 494 ? 9.155 -14.411 28.203 1.00 83.81 494 ASP A C 1
ATOM 3673 O O . ASP A 1 494 ? 9.265 -13.293 27.699 1.00 83.81 494 ASP A O 1
ATOM 3677 N N . ALA A 1 495 ? 10.071 -15.361 27.978 1.00 87.00 495 ALA A N 1
ATOM 3678 C CA . ALA A 1 495 ? 11.323 -15.129 27.260 1.00 87.00 495 ALA A CA 1
ATOM 3679 C C . ALA A 1 495 ? 11.113 -14.603 25.833 1.00 87.00 495 ALA A C 1
ATOM 3681 O O . ALA A 1 495 ? 11.771 -13.643 25.438 1.00 87.00 495 ALA A O 1
ATOM 3682 N N . VAL A 1 496 ? 10.184 -15.188 25.066 1.00 88.56 496 VAL A N 1
ATOM 3683 C CA . VAL A 1 496 ? 9.915 -14.760 23.679 1.00 88.56 496 VAL A CA 1
ATOM 3684 C C . VAL A 1 496 ? 9.394 -13.323 23.650 1.00 88.56 496 VAL A C 1
ATOM 3686 O O . VAL A 1 496 ? 9.846 -12.514 22.840 1.00 88.56 496 VAL A O 1
ATOM 3689 N N . PHE A 1 497 ? 8.492 -12.984 24.574 1.00 89.94 497 PHE A N 1
ATOM 3690 C CA . PHE A 1 497 ? 7.943 -11.637 24.695 1.00 89.94 497 PHE A CA 1
ATOM 3691 C C . PHE A 1 497 ? 9.015 -10.617 25.099 1.00 89.94 497 PHE A C 1
ATOM 3693 O O . PHE A 1 497 ? 9.126 -9.560 24.477 1.00 89.94 497 PHE A O 1
ATOM 3700 N N . ASN A 1 498 ? 9.855 -10.947 26.083 1.00 92.88 498 ASN A N 1
ATOM 3701 C CA . ASN A 1 498 ? 10.931 -10.069 26.544 1.00 92.88 498 ASN A CA 1
ATOM 3702 C C . ASN A 1 498 ? 12.004 -9.855 25.471 1.00 92.88 498 ASN A C 1
ATOM 3704 O O . ASN A 1 498 ? 12.439 -8.722 25.271 1.00 92.88 498 ASN A O 1
ATOM 3708 N N . ILE A 1 499 ? 12.365 -10.900 24.720 1.00 93.00 499 ILE A N 1
ATOM 3709 C CA . ILE A 1 499 ? 13.267 -10.795 23.564 1.00 93.00 499 ILE A CA 1
ATOM 3710 C C . ILE A 1 499 ? 12.654 -9.887 22.496 1.00 93.00 499 ILE A C 1
ATOM 3712 O O . ILE A 1 499 ? 13.333 -8.981 22.018 1.00 93.00 499 ILE A O 1
ATOM 3716 N N . GLY A 1 500 ? 11.373 -10.070 22.159 1.00 91.12 500 GLY A N 1
ATOM 3717 C CA . GLY A 1 500 ? 10.670 -9.198 21.215 1.00 91.12 500 GLY A CA 1
ATOM 3718 C C . GLY A 1 500 ? 10.669 -7.733 21.666 1.00 91.12 500 GLY A C 1
ATOM 3719 O O . GLY A 1 500 ? 11.020 -6.842 20.892 1.00 91.12 500 GLY A O 1
ATOM 3720 N N . CYS A 1 501 ? 10.368 -7.485 22.943 1.00 92.81 501 CYS A N 1
ATOM 3721 C CA . CYS A 1 501 ? 10.419 -6.153 23.547 1.00 92.81 501 CYS A CA 1
ATOM 3722 C C . CYS A 1 501 ? 11.828 -5.544 23.479 1.00 92.81 501 CYS A C 1
ATOM 3724 O O . CYS A 1 501 ? 11.980 -4.361 23.179 1.00 92.81 501 CYS A O 1
ATOM 3726 N N . ALA A 1 502 ? 12.866 -6.338 23.740 1.00 94.81 502 ALA A N 1
ATOM 3727 C CA . ALA A 1 502 ? 14.246 -5.875 23.727 1.00 94.81 502 ALA A CA 1
ATOM 3728 C C . ALA A 1 502 ? 14.770 -5.601 22.310 1.00 94.81 502 ALA A C 1
ATOM 3730 O O . ALA A 1 502 ? 15.479 -4.619 22.098 1.00 94.81 502 ALA A O 1
ATOM 3731 N N . VAL A 1 503 ? 14.367 -6.412 21.328 1.00 94.12 503 VAL A N 1
ATOM 3732 C CA . VAL A 1 503 ? 14.641 -6.185 19.901 1.00 94.12 503 VAL A CA 1
ATOM 3733 C C . VAL A 1 503 ? 13.938 -4.922 19.397 1.00 94.12 503 VAL A C 1
ATOM 3735 O O . VAL A 1 503 ? 14.511 -4.182 18.600 1.00 94.12 503 VAL A O 1
ATOM 3738 N N . ALA A 1 504 ? 12.720 -4.630 19.856 1.00 91.50 504 ALA A N 1
ATOM 3739 C CA . ALA A 1 504 ? 12.069 -3.358 19.546 1.00 91.50 504 ALA A CA 1
ATOM 3740 C C . ALA A 1 504 ? 12.839 -2.186 20.178 1.00 91.50 504 ALA A C 1
ATOM 3742 O O . ALA A 1 504 ? 13.216 -1.242 19.486 1.00 91.50 504 ALA A O 1
ATOM 3743 N N . ALA A 1 505 ? 13.157 -2.290 21.470 1.00 93.50 505 ALA A N 1
ATOM 3744 C CA . ALA A 1 505 ? 13.881 -1.264 22.210 1.00 93.50 505 ALA A CA 1
ATOM 3745 C C . ALA A 1 505 ? 15.232 -0.920 21.559 1.00 93.50 505 ALA A C 1
ATOM 3747 O O . ALA A 1 505 ? 15.501 0.255 21.315 1.00 93.50 505 ALA A O 1
ATOM 3748 N N . VAL A 1 506 ? 16.046 -1.921 21.202 1.00 93.62 506 VAL A N 1
ATOM 3749 C CA . VAL A 1 506 ? 17.385 -1.688 20.629 1.00 93.62 506 VAL A CA 1
ATOM 3750 C C . VAL A 1 506 ? 17.328 -0.996 19.264 1.00 93.62 506 VAL A C 1
ATOM 3752 O O . VAL A 1 506 ? 18.250 -0.270 18.920 1.00 93.62 506 VAL A O 1
ATOM 3755 N N . GLN A 1 507 ? 16.243 -1.173 18.503 1.00 89.62 507 GLN A N 1
ATOM 3756 C CA . GLN A 1 507 ? 16.053 -0.516 17.204 1.00 89.62 507 GLN A CA 1
ATOM 3757 C C . GLN A 1 507 ? 15.564 0.930 17.328 1.00 89.62 507 GLN A C 1
ATOM 3759 O O . GLN A 1 507 ? 15.832 1.745 16.450 1.00 89.62 507 GLN A O 1
ATOM 3764 N N . THR A 1 508 ? 14.812 1.240 18.385 1.00 89.06 508 THR A N 1
ATOM 3765 C CA . THR A 1 508 ? 14.118 2.533 18.516 1.00 89.06 508 THR A CA 1
ATOM 3766 C C . THR A 1 508 ? 14.817 3.533 19.429 1.00 89.06 508 THR A C 1
ATOM 3768 O O . THR A 1 508 ? 14.547 4.729 19.343 1.00 89.06 508 THR A O 1
ATOM 3771 N N . LEU A 1 509 ? 15.675 3.063 20.336 1.00 90.69 509 LEU A N 1
ATOM 3772 C CA . LEU A 1 509 ? 16.291 3.913 21.350 1.00 90.69 509 LEU A CA 1
ATOM 3773 C C . LEU A 1 509 ? 17.568 4.587 20.828 1.00 90.69 509 LEU A C 1
ATOM 3775 O O . LEU A 1 509 ? 18.260 4.030 19.972 1.00 90.69 509 LEU A O 1
ATOM 3779 N N . PRO A 1 510 ? 17.898 5.790 21.334 1.00 89.50 510 PRO A N 1
ATOM 3780 C CA . PRO A 1 510 ? 19.168 6.436 21.027 1.00 89.50 510 PRO A CA 1
ATOM 3781 C C . PRO A 1 510 ? 20.339 5.694 21.686 1.00 89.50 510 PRO A C 1
ATOM 3783 O O . PRO A 1 510 ? 20.146 4.776 22.483 1.00 89.50 510 PRO A O 1
ATOM 3786 N N . ASP A 1 511 ? 21.567 6.103 21.356 1.00 92.19 511 ASP A N 1
ATOM 3787 C CA . ASP A 1 511 ? 22.780 5.537 21.953 1.00 92.19 511 ASP A CA 1
ATOM 3788 C C . ASP A 1 511 ? 22.726 5.648 23.485 1.00 92.19 511 ASP A C 1
ATOM 3790 O O . ASP A 1 511 ? 22.450 6.713 24.044 1.00 92.19 511 ASP A O 1
ATOM 3794 N N . GLY A 1 512 ? 22.971 4.531 24.165 1.00 92.62 512 GLY A N 1
ATOM 3795 C CA . GLY A 1 512 ? 22.757 4.398 25.600 1.00 92.62 512 GLY A CA 1
ATOM 3796 C C . GLY A 1 512 ? 22.571 2.948 26.033 1.00 92.62 512 GLY A C 1
ATOM 3797 O O . GLY A 1 512 ? 22.592 2.025 25.216 1.00 92.62 512 GLY A O 1
ATOM 3798 N N . VAL A 1 513 ? 22.391 2.752 27.341 1.00 94.88 513 VAL A N 1
ATOM 3799 C CA . VAL A 1 513 ? 22.160 1.433 27.938 1.00 94.88 513 VAL A CA 1
ATOM 3800 C C . VAL A 1 513 ? 20.788 1.388 28.575 1.00 94.88 513 VAL A C 1
ATOM 3802 O O . VAL A 1 513 ? 20.437 2.267 29.358 1.00 94.88 513 VAL A O 1
ATOM 3805 N N . TYR A 1 514 ? 20.036 0.340 28.269 1.00 95.44 514 TYR A N 1
ATOM 3806 C CA . TYR A 1 514 ? 18.657 0.175 28.703 1.00 95.44 514 TYR A CA 1
ATOM 3807 C C . TYR A 1 514 ? 18.403 -1.253 29.166 1.00 95.44 514 TYR A C 1
ATOM 3809 O O . TYR A 1 514 ? 19.110 -2.184 28.789 1.00 95.44 514 TYR A O 1
ATOM 3817 N N . ILE A 1 515 ? 17.359 -1.434 29.964 1.00 94.69 515 ILE A N 1
ATOM 3818 C CA . ILE A 1 515 ? 16.810 -2.750 30.290 1.00 94.69 515 ILE A CA 1
ATOM 3819 C C . ILE A 1 515 ? 15.422 -2.828 29.667 1.00 94.69 515 ILE A C 1
ATOM 3821 O O . ILE A 1 515 ? 14.640 -1.898 29.837 1.00 94.69 515 ILE A O 1
ATOM 3825 N N . ALA A 1 516 ? 15.108 -3.911 28.963 1.00 94.19 516 ALA A N 1
ATOM 3826 C CA . ALA A 1 516 ? 13.793 -4.132 28.371 1.00 94.19 516 ALA A CA 1
ATOM 3827 C C . ALA A 1 516 ? 13.227 -5.483 28.814 1.00 94.19 516 ALA A C 1
ATOM 3829 O O . ALA A 1 516 ? 13.835 -6.531 28.589 1.00 94.19 516 ALA A O 1
ATOM 3830 N N . MET A 1 517 ? 12.069 -5.460 29.469 1.00 90.50 517 MET A N 1
ATOM 3831 C CA . MET A 1 517 ? 11.423 -6.651 30.026 1.00 90.50 517 MET A CA 1
ATOM 3832 C C . MET A 1 517 ? 9.946 -6.350 30.295 1.00 90.50 517 MET A C 1
ATOM 3834 O O . MET A 1 517 ? 9.595 -5.225 30.643 1.00 90.50 517 MET A O 1
ATOM 3838 N N . ASN A 1 518 ? 9.071 -7.340 30.138 1.00 86.75 518 ASN A N 1
ATOM 3839 C CA . ASN A 1 518 ? 7.632 -7.235 30.383 1.00 86.75 518 ASN A CA 1
ATOM 3840 C C . ASN A 1 518 ? 6.980 -6.005 29.716 1.00 86.75 518 ASN A C 1
ATOM 3842 O O . ASN A 1 518 ? 6.150 -5.322 30.314 1.00 86.75 518 ASN A O 1
ATOM 3846 N N . GLY A 1 519 ? 7.383 -5.697 28.477 1.00 85.94 519 GLY A N 1
ATOM 3847 C CA . GLY A 1 519 ? 6.810 -4.603 27.685 1.00 85.94 519 GLY A CA 1
ATOM 3848 C C . GLY A 1 519 ? 7.236 -3.197 28.124 1.00 85.94 519 GLY A C 1
ATOM 3849 O O . GLY A 1 519 ? 6.665 -2.217 27.650 1.00 85.94 519 GLY A O 1
ATOM 3850 N N . ARG A 1 520 ? 8.213 -3.071 29.030 1.00 88.50 520 ARG A N 1
ATOM 3851 C CA . ARG A 1 520 ? 8.722 -1.785 29.525 1.00 88.50 520 ARG A CA 1
ATOM 3852 C C . ARG A 1 520 ? 10.218 -1.650 29.263 1.00 88.50 520 ARG A C 1
ATOM 3854 O O . ARG A 1 520 ? 10.948 -2.639 29.233 1.00 88.50 520 ARG A O 1
ATOM 3861 N N . VAL A 1 521 ? 10.656 -0.402 29.101 1.00 90.31 521 VAL A N 1
ATOM 3862 C CA . VAL A 1 521 ? 12.063 -0.014 28.959 1.00 90.31 521 VAL A CA 1
ATOM 3863 C C . VAL A 1 521 ? 12.458 0.839 30.158 1.00 90.31 521 VAL A C 1
ATOM 3865 O O . VAL A 1 521 ? 11.782 1.818 30.477 1.00 90.31 521 VAL A O 1
ATOM 3868 N N . TRP A 1 522 ? 13.569 0.494 30.800 1.00 88.81 522 TRP A N 1
ATOM 3869 C CA . TRP A 1 522 ? 14.135 1.233 31.922 1.00 88.81 522 TRP A CA 1
ATOM 3870 C C . TRP A 1 522 ? 15.513 1.785 31.590 1.00 88.81 522 TRP A C 1
ATOM 3872 O O . TRP A 1 522 ? 16.341 1.124 30.962 1.00 88.81 522 TRP A O 1
ATOM 3882 N N . ASP A 1 523 ? 15.758 2.990 32.092 1.00 84.25 523 ASP A N 1
ATOM 3883 C CA . ASP A 1 523 ? 17.081 3.593 32.163 1.00 84.25 523 ASP A CA 1
ATOM 3884 C C . ASP A 1 523 ? 17.732 3.164 33.495 1.00 84.25 523 ASP A C 1
ATOM 3886 O O . ASP A 1 523 ? 17.241 3.553 34.563 1.00 84.25 523 ASP A O 1
ATOM 3890 N N . PRO A 1 524 ? 18.819 2.369 33.477 1.00 77.88 524 PRO A N 1
ATOM 3891 C CA . PRO A 1 524 ? 19.481 1.873 34.682 1.00 77.88 524 PRO A CA 1
ATOM 3892 C C . PRO A 1 524 ? 20.067 2.995 35.564 1.00 77.88 524 PRO A C 1
ATOM 3894 O O . PRO A 1 524 ? 20.418 2.737 36.719 1.00 77.88 524 PRO A O 1
ATOM 3897 N N . ALA A 1 525 ? 20.147 4.241 35.073 1.00 66.31 525 ALA A N 1
ATOM 3898 C CA . ALA A 1 525 ? 20.532 5.416 35.857 1.00 66.31 525 ALA A CA 1
ATOM 3899 C C . ALA A 1 525 ? 19.369 6.037 36.670 1.00 66.31 525 ALA A C 1
ATOM 3901 O O . ALA A 1 525 ? 19.611 6.812 37.605 1.00 66.31 525 ALA A O 1
ATOM 3902 N N . LYS A 1 526 ? 18.104 5.695 36.373 1.00 58.16 526 LYS A N 1
ATOM 3903 C CA . LYS A 1 526 ? 16.899 6.261 37.012 1.00 58.16 526 LYS A CA 1
ATOM 3904 C C . LYS A 1 526 ? 16.217 5.245 37.942 1.00 58.16 526 LYS A C 1
ATOM 3906 O O . LYS A 1 526 ? 15.312 4.526 37.537 1.00 58.16 526 LYS A O 1
ATOM 3911 N N . GLY A 1 527 ? 16.629 5.193 39.211 1.00 54.00 527 GLY A N 1
ATOM 3912 C CA . GLY A 1 527 ? 15.918 4.441 40.261 1.00 54.00 527 GLY A CA 1
ATOM 3913 C C . GLY A 1 527 ? 14.712 5.200 40.843 1.00 54.00 527 GLY A C 1
ATOM 3914 O O . GLY A 1 527 ? 14.623 6.418 40.707 1.00 54.00 527 GLY A O 1
ATOM 3915 N N . ALA A 1 528 ? 13.802 4.500 41.535 1.00 51.56 528 ALA A N 1
ATOM 3916 C CA . ALA A 1 528 ? 12.725 5.136 42.303 1.00 51.56 528 ALA A CA 1
ATOM 3917 C C . ALA A 1 528 ? 13.316 5.927 43.486 1.00 51.56 528 ALA A C 1
ATOM 3919 O O . ALA A 1 528 ? 13.956 5.357 44.376 1.00 51.56 528 ALA A O 1
ATOM 3920 N N . TYR A 1 529 ? 13.127 7.245 43.480 1.00 56.59 529 TYR A N 1
ATOM 3921 C CA . TYR A 1 529 ? 13.652 8.161 44.488 1.00 56.59 529 TYR A CA 1
ATOM 3922 C C . TYR A 1 529 ? 12.499 8.837 45.230 1.00 56.59 529 TYR A C 1
ATOM 3924 O O . TYR A 1 529 ? 11.602 9.390 44.601 1.00 56.59 529 TYR A O 1
ATOM 3932 N N . MET A 1 530 ? 12.556 8.837 46.562 1.00 62.03 530 MET A N 1
ATOM 3933 C CA . MET A 1 530 ? 11.740 9.728 47.382 1.00 62.03 530 MET A CA 1
ATOM 3934 C C . MET A 1 530 ? 12.507 11.037 47.578 1.00 62.03 530 MET A C 1
ATOM 3936 O O . MET A 1 530 ? 13.704 11.031 47.890 1.00 62.03 530 MET A O 1
ATOM 3940 N N . PHE A 1 531 ? 11.826 12.158 47.374 1.00 70.69 531 PHE A N 1
ATOM 3941 C CA . PHE A 1 531 ? 12.404 13.489 47.491 1.00 70.69 531 PHE A CA 1
ATOM 3942 C C . PHE A 1 531 ? 11.653 14.297 48.545 1.00 70.69 531 PHE A C 1
ATOM 3944 O O . PHE A 1 531 ? 10.427 14.362 48.519 1.00 70.69 531 PHE A O 1
ATOM 3951 N N . LEU A 1 532 ? 12.387 14.952 49.444 1.00 77.31 532 LEU A N 1
ATOM 3952 C CA . LEU A 1 532 ? 11.824 15.978 50.311 1.00 77.31 532 LEU A CA 1
ATOM 3953 C C . LEU A 1 532 ? 11.767 17.288 49.522 1.00 77.31 532 LEU A C 1
ATOM 3955 O O . LEU A 1 532 ? 12.808 17.789 49.097 1.00 77.31 532 LEU A O 1
ATOM 3959 N N . VAL A 1 533 ? 10.572 17.849 49.340 1.00 76.81 533 VAL A N 1
ATOM 3960 C CA . VAL A 1 533 ? 10.397 19.193 48.774 1.00 76.81 533 VAL A CA 1
ATOM 3961 C C . VAL A 1 533 ? 10.590 20.214 49.890 1.00 76.81 533 VAL A C 1
ATOM 3963 O O . VAL A 1 533 ? 9.889 20.164 50.898 1.00 76.81 533 VAL A O 1
ATOM 3966 N N . ASN A 1 534 ? 11.518 21.152 49.711 1.00 78.25 534 ASN A N 1
ATOM 3967 C CA . ASN A 1 534 ? 11.654 22.332 50.557 1.00 78.25 534 ASN A CA 1
ATOM 3968 C C . ASN A 1 534 ? 11.017 23.538 49.838 1.00 78.25 534 ASN A C 1
ATOM 3970 O O . ASN A 1 534 ? 11.631 24.080 48.912 1.00 78.25 534 ASN A O 1
ATOM 3974 N N . PRO A 1 535 ? 9.814 23.987 50.247 1.00 75.62 535 PRO A N 1
ATOM 3975 C CA . PRO A 1 535 ? 9.116 25.087 49.582 1.00 75.62 535 PRO A CA 1
ATOM 3976 C C . PRO A 1 535 ? 9.810 26.442 49.757 1.00 75.62 535 PRO A C 1
ATOM 3978 O O . PRO A 1 535 ? 9.666 27.311 48.905 1.00 75.62 535 PRO A O 1
ATOM 3981 N N . GLN A 1 536 ? 10.575 26.635 50.839 1.00 80.94 536 GLN A N 1
ATOM 3982 C CA . GLN A 1 536 ? 11.239 27.911 51.133 1.00 80.94 536 GLN A CA 1
ATOM 3983 C C . GLN A 1 536 ? 12.482 28.125 50.266 1.00 80.94 536 GLN A C 1
ATOM 3985 O O . GLN A 1 536 ? 12.742 29.241 49.827 1.00 80.94 536 GLN A O 1
ATOM 3990 N N . SER A 1 537 ? 13.250 27.063 50.005 1.00 83.81 537 SER A N 1
ATOM 3991 C CA . SER A 1 537 ? 14.420 27.117 49.115 1.00 83.81 537 SER A CA 1
ATOM 3992 C C . SER A 1 537 ? 14.108 26.715 47.671 1.00 83.81 537 SER A C 1
ATOM 3994 O O . SER A 1 537 ? 14.969 26.855 46.803 1.00 83.81 537 SER A O 1
ATOM 3996 N N . ASN A 1 538 ? 12.888 26.235 47.403 1.00 77.88 538 ASN A N 1
ATOM 3997 C CA . ASN A 1 538 ? 12.464 25.671 46.122 1.00 77.88 538 ASN A CA 1
ATOM 3998 C C . ASN A 1 538 ? 13.469 24.628 45.594 1.00 77.88 538 ASN A C 1
ATOM 4000 O O . ASN A 1 538 ? 14.015 24.725 44.485 1.00 77.88 538 ASN A O 1
ATOM 4004 N N . ARG A 1 539 ? 13.796 23.660 46.454 1.00 81.38 539 ARG A N 1
ATOM 4005 C CA . ARG A 1 539 ? 14.729 22.563 46.172 1.00 81.38 539 ARG A CA 1
ATOM 4006 C C . ARG A 1 539 ? 14.128 21.238 46.605 1.00 81.38 539 ARG A C 1
ATOM 4008 O O . ARG A 1 539 ? 13.336 21.183 47.543 1.00 81.38 539 ARG A O 1
ATOM 4015 N N . ILE A 1 540 ? 14.554 20.176 45.932 1.00 77.62 540 ILE A N 1
ATOM 4016 C CA . ILE A 1 540 ? 14.289 18.803 46.341 1.00 77.62 540 ILE A CA 1
ATOM 4017 C C . ILE A 1 540 ? 15.573 18.168 46.867 1.00 77.62 540 ILE A C 1
ATOM 4019 O O . ILE A 1 540 ? 16.635 18.327 46.264 1.00 77.62 540 ILE A O 1
ATOM 4023 N N . THR A 1 541 ? 15.474 17.432 47.970 1.00 79.81 541 THR A N 1
ATOM 4024 C CA . THR A 1 541 ? 16.591 16.668 48.536 1.00 79.81 541 THR A CA 1
ATOM 4025 C C . THR A 1 541 ? 16.249 15.191 48.489 1.00 79.81 541 THR A C 1
ATOM 4027 O O . THR A 1 541 ? 15.179 14.778 48.932 1.00 79.81 541 THR A O 1
ATOM 4030 N N . LYS A 1 542 ? 17.152 14.381 47.936 1.00 73.75 542 LYS A N 1
ATOM 4031 C CA . LYS A 1 542 ? 16.977 12.929 47.891 1.00 73.75 542 LYS A CA 1
ATOM 4032 C C . LYS A 1 542 ? 17.004 12.361 49.309 1.00 73.75 542 LYS A C 1
ATOM 4034 O O . LYS A 1 542 ? 17.938 12.627 50.062 1.00 73.75 542 LYS A O 1
ATOM 4039 N N . VAL A 1 543 ? 15.997 11.566 49.646 1.00 78.69 543 VAL A N 1
ATOM 4040 C CA . VAL A 1 543 ? 15.862 10.948 50.964 1.00 78.69 543 VAL A CA 1
ATOM 4041 C C . VAL A 1 543 ? 16.537 9.576 50.982 1.00 78.69 543 VAL A C 1
ATOM 4043 O O . VAL A 1 543 ? 16.366 8.775 50.061 1.00 78.69 543 VAL A O 1
ATOM 4046 N N . GLY A 1 544 ? 17.321 9.306 52.028 1.00 75.75 544 GLY A N 1
ATOM 4047 C CA . GLY A 1 544 ? 17.966 8.012 52.240 1.00 75.75 544 GLY A CA 1
ATOM 4048 C C . GLY A 1 544 ? 17.000 6.981 52.828 1.00 75.75 544 GLY A C 1
ATOM 4049 O O . GLY A 1 544 ? 16.288 7.275 53.790 1.00 75.75 544 GLY A O 1
ATOM 4050 N N . LYS A 1 545 ? 17.001 5.771 52.258 1.00 81.75 545 LYS A N 1
ATOM 4051 C CA . LYS A 1 545 ? 16.383 4.587 52.873 1.00 81.75 545 LYS A CA 1
ATOM 4052 C C . LYS A 1 545 ? 17.204 4.166 54.092 1.00 81.75 545 LYS A C 1
ATOM 4054 O O . LYS A 1 545 ? 18.429 4.258 54.051 1.00 81.75 545 LYS A O 1
ATOM 4059 N N . VAL A 1 546 ? 16.529 3.707 55.137 1.00 85.75 546 VAL A N 1
ATOM 4060 C CA . VAL A 1 546 ? 17.127 3.131 56.354 1.00 85.75 546 VAL A CA 1
ATOM 4061 C C . VAL A 1 546 ? 16.433 1.804 56.667 1.00 85.75 546 VAL A C 1
ATOM 4063 O O . VAL A 1 546 ? 15.382 1.519 56.095 1.00 85.75 546 VAL A O 1
ATOM 4066 N N . SER A 1 547 ? 17.014 0.981 57.537 1.00 87.19 547 SER A N 1
ATOM 4067 C CA . SER A 1 547 ? 16.368 -0.242 58.047 1.00 87.19 547 SER A CA 1
ATOM 4068 C C . SER A 1 547 ? 15.608 0.024 59.354 1.00 87.19 547 SER A C 1
ATOM 4070 O O . SER A 1 547 ? 15.856 1.020 60.040 1.00 87.19 547 SER A O 1
ATOM 4072 N N . PHE A 1 548 ? 14.681 -0.861 59.729 1.00 86.56 548 PHE A N 1
ATOM 4073 C CA . PHE A 1 548 ? 14.011 -0.795 61.032 1.00 86.56 548 PHE A CA 1
ATOM 4074 C C . PHE A 1 548 ? 14.998 -1.035 62.181 1.00 86.56 548 PHE A C 1
ATOM 4076 O O . PHE A 1 548 ? 14.940 -0.330 63.193 1.00 86.56 548 PHE A O 1
ATOM 4083 N N . ALA A 1 549 ? 15.949 -1.959 61.997 1.00 85.12 549 ALA A N 1
ATOM 4084 C CA . ALA A 1 549 ? 17.030 -2.213 62.946 1.00 85.12 549 ALA A CA 1
ATOM 4085 C C . ALA A 1 549 ? 17.889 -0.964 63.221 1.00 85.12 549 ALA A C 1
ATOM 4087 O O . ALA A 1 549 ? 18.188 -0.669 64.378 1.00 85.12 549 ALA A O 1
ATOM 4088 N N . GLU A 1 550 ? 18.240 -0.184 62.191 1.00 83.62 550 GLU A N 1
ATOM 4089 C CA . GLU A 1 550 ? 18.996 1.073 62.341 1.00 83.62 550 GLU A CA 1
ATOM 4090 C C . GLU A 1 550 ? 18.238 2.164 63.107 1.00 83.62 550 GLU A C 1
ATOM 4092 O O . GLU A 1 550 ? 18.857 3.067 63.676 1.00 83.62 550 GLU A O 1
ATOM 4097 N N . LEU A 1 551 ? 16.906 2.111 63.100 1.00 86.75 551 LEU A N 1
ATOM 4098 C CA . LEU A 1 551 ? 16.043 3.049 63.815 1.00 86.75 551 LEU A CA 1
ATOM 4099 C C . LEU A 1 551 ? 15.742 2.604 65.254 1.00 86.75 551 LEU A C 1
ATOM 4101 O O . LEU A 1 551 ? 15.181 3.385 66.020 1.00 86.75 551 LEU A O 1
ATOM 4105 N N . GLY A 1 552 ? 16.126 1.380 65.636 1.00 87.38 552 GLY A N 1
ATOM 4106 C CA . GLY A 1 552 ? 15.818 0.806 66.947 1.00 87.38 552 GLY A CA 1
ATOM 4107 C C . GLY A 1 552 ? 14.336 0.465 67.132 1.00 87.38 552 GLY A C 1
ATOM 4108 O O . GLY A 1 552 ? 13.861 0.397 68.265 1.00 87.38 552 GLY A O 1
ATOM 4109 N N . TYR A 1 553 ? 13.597 0.276 66.035 1.00 90.69 553 TYR A N 1
ATOM 4110 C CA . TYR A 1 553 ? 12.173 -0.043 66.074 1.00 90.69 553 TYR A CA 1
ATOM 4111 C C . TYR A 1 553 ? 11.929 -1.549 66.158 1.00 90.69 553 TYR A C 1
ATOM 4113 O O . TYR A 1 553 ? 12.630 -2.353 65.551 1.00 90.69 553 TYR A O 1
ATOM 4121 N N . GLY A 1 554 ? 10.920 -1.918 66.945 1.00 87.25 554 GLY A N 1
ATOM 4122 C CA . GLY A 1 554 ? 10.498 -3.297 67.184 1.00 87.25 554 GLY A CA 1
ATOM 4123 C C . GLY A 1 554 ? 9.196 -3.638 66.460 1.00 87.25 554 GLY A C 1
ATOM 4124 O O . GLY A 1 554 ? 8.352 -2.767 66.266 1.00 87.25 554 GLY A O 1
ATOM 4125 N N . GLU A 1 555 ? 9.016 -4.916 66.116 1.00 86.94 555 GLU A N 1
ATOM 4126 C CA . GLU A 1 555 ? 7.823 -5.443 65.427 1.00 86.94 555 GLU A CA 1
ATOM 4127 C C . GLU A 1 555 ? 6.541 -5.087 66.193 1.00 86.94 555 GLU A C 1
ATOM 4129 O O . GLU A 1 555 ? 5.694 -4.350 65.692 1.00 86.94 555 GLU A O 1
ATOM 4134 N N . ARG A 1 556 ? 6.470 -5.505 67.464 1.00 85.62 556 ARG A N 1
ATOM 4135 C CA . ARG A 1 556 ? 5.301 -5.310 68.338 1.00 85.62 556 ARG A CA 1
ATOM 4136 C C . ARG A 1 556 ? 5.143 -3.890 68.859 1.00 85.62 556 ARG A C 1
ATOM 4138 O O . ARG A 1 556 ? 4.033 -3.403 68.998 1.00 85.62 556 ARG A O 1
ATOM 4145 N N . THR A 1 557 ? 6.250 -3.234 69.196 1.00 86.62 557 THR A N 1
ATOM 4146 C CA . THR A 1 557 ? 6.221 -1.920 69.856 1.00 86.62 557 THR A CA 1
ATOM 4147 C C . THR A 1 557 ? 6.017 -0.762 68.885 1.00 86.62 557 THR A C 1
ATOM 4149 O O . THR A 1 557 ? 5.696 0.333 69.335 1.00 86.62 557 THR A O 1
ATOM 4152 N N . HIS A 1 558 ? 6.228 -0.981 67.580 1.00 93.06 558 HIS A N 1
ATOM 4153 C CA . HIS A 1 558 ? 6.179 0.078 66.572 1.00 93.06 558 HIS A CA 1
ATOM 4154 C C . HIS A 1 558 ? 5.356 -0.317 65.344 1.00 93.06 558 HIS A C 1
ATOM 4156 O O . HIS A 1 558 ? 4.259 0.202 65.185 1.00 93.06 558 HIS A O 1
ATOM 4162 N N . LEU A 1 559 ? 5.842 -1.227 64.488 1.00 89.44 559 LEU A N 1
ATOM 4163 C CA . LEU A 1 559 ? 5.199 -1.511 63.193 1.00 89.44 559 LEU A CA 1
ATOM 4164 C C . LEU A 1 559 ? 3.746 -1.984 63.361 1.00 89.44 559 LEU A C 1
ATOM 4166 O O . LEU A 1 559 ? 2.848 -1.455 62.708 1.00 89.44 559 LEU A O 1
ATOM 4170 N N . GLN A 1 560 ? 3.515 -2.910 64.294 1.00 92.75 560 GLN A N 1
ATOM 4171 C CA . GLN A 1 560 ? 2.179 -3.389 64.645 1.00 92.75 560 GLN A CA 1
ATOM 4172 C C . GLN A 1 560 ? 1.283 -2.262 65.183 1.00 92.75 560 GLN A C 1
ATOM 4174 O O . GLN A 1 560 ? 0.119 -2.168 64.807 1.00 92.75 560 GLN A O 1
ATOM 4179 N N . GLU A 1 561 ? 1.812 -1.395 66.049 1.00 91.94 561 GLU A N 1
ATOM 4180 C CA . GLU A 1 561 ? 1.060 -0.269 66.611 1.00 91.94 561 GLU A CA 1
ATOM 4181 C C . GLU A 1 561 ? 0.697 0.769 65.548 1.00 91.94 561 GLU A C 1
ATOM 4183 O O . GLU A 1 561 ? -0.402 1.318 65.576 1.00 91.94 561 GLU A O 1
ATOM 4188 N N . TRP A 1 562 ? 1.581 1.031 64.588 1.00 93.56 562 TRP A N 1
ATOM 4189 C CA . TRP A 1 562 ? 1.302 1.966 63.501 1.00 93.56 562 TRP A CA 1
ATOM 4190 C C . TRP A 1 562 ? 0.192 1.456 62.592 1.00 93.56 562 TRP A C 1
ATOM 4192 O O . TRP A 1 562 ? -0.757 2.193 62.346 1.00 93.56 562 TRP A O 1
ATOM 4202 N N . ILE A 1 563 ? 0.266 0.192 62.165 1.00 92.38 563 ILE A N 1
ATOM 4203 C CA . ILE A 1 563 ? -0.779 -0.427 61.337 1.00 92.38 563 ILE A CA 1
ATOM 4204 C C . ILE A 1 563 ? -2.090 -0.519 62.117 1.00 92.38 563 ILE A C 1
ATOM 4206 O O . ILE A 1 563 ? -3.149 -0.249 61.568 1.00 92.38 563 ILE A O 1
ATOM 4210 N N . ALA A 1 564 ? -2.045 -0.840 63.412 1.00 90.88 564 ALA A N 1
ATOM 4211 C CA . ALA A 1 564 ? -3.265 -0.953 64.195 1.00 90.88 564 ALA A CA 1
ATOM 4212 C C . ALA A 1 564 ? -3.994 0.383 64.411 1.00 90.88 564 ALA A C 1
ATOM 4214 O O . ALA A 1 564 ? -5.217 0.397 64.529 1.00 90.88 564 ALA A O 1
ATOM 4215 N N . ASN A 1 565 ? -3.247 1.488 64.501 1.00 90.75 565 ASN A N 1
ATOM 4216 C CA . ASN A 1 565 ? -3.808 2.830 64.672 1.00 90.75 565 ASN A CA 1
ATOM 4217 C C . ASN A 1 565 ? -4.174 3.500 63.335 1.00 90.75 565 ASN A C 1
ATOM 4219 O O . ASN A 1 565 ? -5.031 4.378 63.330 1.00 90.75 565 ASN A O 1
ATOM 4223 N N . GLN A 1 566 ? -3.534 3.102 62.230 1.00 92.62 566 GLN A N 1
ATOM 4224 C CA . GLN A 1 566 ? -3.762 3.636 60.882 1.00 92.62 566 GLN A CA 1
ATOM 4225 C C . GLN A 1 566 ? -3.826 2.489 59.847 1.00 92.62 566 GLN A C 1
ATOM 4227 O O . GLN A 1 566 ? -2.903 2.320 59.042 1.00 92.62 566 GLN A O 1
ATOM 4232 N N . PRO A 1 567 ? -4.867 1.639 59.897 1.00 91.38 567 PRO A N 1
ATOM 4233 C CA . PRO A 1 567 ? -4.940 0.421 59.085 1.00 91.38 567 PRO A CA 1
ATOM 4234 C C . PRO A 1 567 ? -5.148 0.679 57.585 1.00 91.38 567 PRO A C 1
ATOM 4236 O O . PRO A 1 567 ? -4.684 -0.103 56.756 1.00 91.38 567 PRO A O 1
ATOM 4239 N N . ASP A 1 568 ? -5.742 1.816 57.230 1.00 87.81 568 ASP A N 1
ATOM 4240 C CA . ASP A 1 568 ? -5.878 2.342 55.864 1.00 87.81 568 ASP A CA 1
ATOM 4241 C C . ASP A 1 568 ? -4.529 2.584 55.165 1.00 87.81 568 ASP A C 1
ATOM 4243 O O . ASP A 1 568 ? -4.465 2.687 53.938 1.00 87.81 568 ASP A O 1
ATOM 4247 N N . ALA A 1 569 ? -3.416 2.586 55.907 1.00 88.56 569 ALA A N 1
ATOM 4248 C CA . ALA A 1 569 ? -2.075 2.597 55.329 1.00 88.56 569 ALA A CA 1
ATOM 4249 C C . ALA A 1 569 ? -1.757 1.337 54.490 1.00 88.56 569 ALA A C 1
ATOM 4251 O O . ALA A 1 569 ? -0.805 1.355 53.709 1.00 88.56 569 ALA A O 1
ATOM 4252 N N . LEU A 1 570 ? -2.553 0.266 54.611 1.00 90.94 570 LEU A N 1
ATOM 4253 C CA . LEU A 1 570 ? -2.515 -0.917 53.740 1.00 90.94 570 LEU A CA 1
ATOM 4254 C C . LEU A 1 570 ? -3.356 -0.743 52.459 1.00 90.94 570 LEU A C 1
ATOM 4256 O O . LEU A 1 570 ? -3.488 -1.667 51.667 1.00 90.94 570 LEU A O 1
ATOM 4260 N N . GLY A 1 571 ? -3.888 0.453 52.201 1.00 84.38 571 GLY A N 1
ATOM 4261 C CA . GLY A 1 571 ? -4.549 0.789 50.941 1.00 84.38 571 GLY A CA 1
ATOM 4262 C C . GLY A 1 571 ? -6.003 0.326 50.822 1.00 84.38 571 GLY A C 1
ATOM 4263 O O . GLY A 1 571 ? -6.559 0.453 49.728 1.00 84.38 571 GLY A O 1
ATOM 4264 N N . GLU A 1 572 ? -6.599 -0.155 51.914 1.00 86.00 572 GLU A N 1
ATOM 4265 C CA . GLU A 1 572 ? -8.001 -0.560 52.046 1.00 86.00 572 GLU A CA 1
ATOM 4266 C C . GLU A 1 572 ? -8.546 -0.248 53.452 1.00 86.00 572 GLU A C 1
ATOM 4268 O O . GLU A 1 572 ? -7.778 -0.141 54.409 1.00 86.00 572 GLU A O 1
ATOM 4273 N N . ASP A 1 573 ? -9.868 -0.111 53.583 1.00 89.38 573 ASP A N 1
ATOM 4274 C CA . ASP A 1 573 ? -10.521 0.106 54.877 1.00 89.38 573 ASP A CA 1
ATOM 4275 C C . ASP A 1 573 ? -10.556 -1.204 55.676 1.00 89.38 573 ASP A C 1
ATOM 4277 O O . ASP A 1 573 ? -11.198 -2.173 55.265 1.00 89.38 573 ASP A O 1
ATOM 4281 N N . LEU A 1 574 ? -9.905 -1.223 56.844 1.00 94.38 574 LEU A N 1
ATOM 4282 C CA . LEU A 1 574 ? -9.896 -2.368 57.759 1.00 94.38 574 LEU A CA 1
ATOM 4283 C C . LEU A 1 574 ? -10.250 -1.930 59.181 1.00 94.38 574 LEU A C 1
ATOM 4285 O O . LEU A 1 574 ? -9.702 -0.961 59.709 1.00 94.38 574 LEU A O 1
ATOM 4289 N N . LEU A 1 575 ? -11.110 -2.704 59.840 1.00 94.00 575 LEU A N 1
ATOM 4290 C CA . LEU A 1 575 ? -11.423 -2.554 61.256 1.00 94.00 575 LEU A CA 1
ATOM 4291 C C . LEU A 1 575 ? -10.576 -3.522 62.077 1.00 94.00 575 LEU A C 1
ATOM 4293 O O . LEU A 1 575 ? -10.826 -4.726 62.074 1.00 94.00 575 LEU A O 1
ATOM 4297 N N . ILE A 1 576 ? -9.593 -3.009 62.816 1.00 94.88 576 ILE A N 1
ATOM 4298 C CA . ILE A 1 576 ? -8.771 -3.832 63.711 1.00 94.88 576 ILE A CA 1
ATOM 4299 C C . ILE A 1 576 ? -9.603 -4.261 64.919 1.00 94.88 576 ILE A C 1
ATOM 4301 O O . ILE A 1 576 ? -9.987 -3.436 65.752 1.00 94.88 576 ILE A O 1
ATOM 4305 N N . ILE A 1 577 ? -9.844 -5.566 65.030 1.00 92.81 577 ILE A N 1
ATOM 4306 C CA . ILE A 1 577 ? -10.665 -6.141 66.097 1.00 92.81 577 ILE A CA 1
ATOM 4307 C C . ILE A 1 577 ? -9.846 -6.788 67.211 1.00 92.81 577 ILE A C 1
ATOM 4309 O O . ILE A 1 577 ? -10.373 -7.021 68.299 1.00 92.81 577 ILE A O 1
ATOM 4313 N N . GLN A 1 578 ? -8.568 -7.090 66.964 1.00 91.62 578 GLN A N 1
ATOM 4314 C CA . GLN A 1 578 ? -7.679 -7.624 67.987 1.00 91.62 578 GLN A CA 1
ATOM 4315 C C . GLN A 1 578 ? -6.198 -7.398 67.667 1.00 91.62 578 GLN A C 1
ATOM 4317 O O . GLN A 1 578 ? -5.783 -7.513 66.514 1.00 91.62 578 GLN A O 1
ATOM 4322 N N . LYS A 1 579 ? -5.397 -7.185 68.719 1.00 90.56 579 LYS A N 1
ATOM 4323 C CA . LYS A 1 579 ? -3.931 -7.293 68.693 1.00 90.56 579 LYS A CA 1
ATOM 4324 C C . LYS A 1 579 ? -3.484 -8.543 69.432 1.00 90.56 579 LYS A C 1
ATOM 4326 O O . LYS A 1 579 ? -4.054 -8.866 70.476 1.00 90.56 579 LYS A O 1
ATOM 4331 N N . GLU A 1 580 ? -2.429 -9.183 68.941 1.00 84.38 580 GLU A N 1
ATOM 4332 C CA . GLU A 1 580 ? -1.780 -10.301 69.623 1.00 84.38 580 GLU A CA 1
ATOM 4333 C C . GLU A 1 580 ? -2.779 -11.420 69.999 1.00 84.38 580 GLU A C 1
ATOM 4335 O O . GLU A 1 580 ? -2.804 -11.891 71.139 1.00 84.38 580 GLU A O 1
ATOM 4340 N N . PHE A 1 581 ? -3.640 -11.823 69.058 1.00 79.38 581 PHE A N 1
ATOM 4341 C CA . PHE A 1 581 ? -4.697 -12.803 69.313 1.00 79.38 581 PHE A CA 1
ATOM 4342 C C . PHE A 1 581 ? -4.108 -14.192 69.597 1.00 79.38 581 PHE A C 1
ATOM 4344 O O . PHE A 1 581 ? -3.446 -14.783 68.745 1.00 79.38 581 PHE A O 1
ATOM 4351 N N . ASP A 1 582 ? -4.378 -14.704 70.798 1.00 74.31 582 ASP A N 1
ATOM 4352 C CA . ASP A 1 582 ? -3.895 -15.981 71.340 1.00 74.31 582 ASP A CA 1
ATOM 4353 C C . ASP A 1 582 ? -5.043 -16.930 71.743 1.00 74.31 582 ASP A C 1
ATOM 4355 O O . ASP A 1 582 ? -4.841 -17.908 72.457 1.00 74.31 582 ASP A O 1
ATOM 4359 N N . GLY A 1 583 ? -6.266 -16.669 71.264 1.00 65.44 583 GLY A N 1
ATOM 4360 C CA . GLY A 1 583 ? -7.480 -17.427 71.595 1.00 65.44 583 GLY A CA 1
ATOM 4361 C C . GLY A 1 583 ? -7.645 -18.760 70.855 1.00 65.44 583 GLY A C 1
ATOM 4362 O O . GLY A 1 583 ? -8.776 -19.193 70.645 1.00 65.44 583 GLY A O 1
ATOM 4363 N N . PHE A 1 584 ? -6.549 -19.376 70.413 1.00 73.50 584 PHE A N 1
ATOM 4364 C CA . PHE A 1 584 ? -6.547 -20.663 69.723 1.00 73.50 584 PHE A CA 1
ATOM 4365 C C . PHE A 1 584 ? -6.304 -21.774 70.756 1.00 73.50 584 PHE A C 1
ATOM 4367 O O . PHE A 1 584 ? -5.178 -21.924 71.237 1.00 73.50 584 PHE A O 1
ATOM 4374 N N . ASP A 1 585 ? -7.358 -22.511 71.126 1.00 60.00 585 ASP A N 1
ATOM 4375 C CA . ASP A 1 585 ? -7.324 -23.545 72.173 1.00 60.00 585 ASP A CA 1
ATOM 4376 C C . ASP A 1 585 ? -6.088 -24.471 72.028 1.00 60.00 585 ASP A C 1
ATOM 4378 O O . ASP A 1 585 ? -5.802 -24.989 70.949 1.00 60.00 585 ASP A O 1
ATOM 4382 N N . ASP A 1 586 ? -5.332 -24.646 73.120 1.00 61.09 586 ASP A N 1
ATOM 4383 C CA . ASP A 1 586 ? -4.140 -25.507 73.250 1.00 61.09 586 ASP A CA 1
ATOM 4384 C C . ASP A 1 586 ? -2.887 -25.163 72.406 1.00 61.09 586 ASP A C 1
ATOM 4386 O O . ASP A 1 586 ? -1.953 -25.970 72.325 1.00 61.09 586 ASP A O 1
ATOM 4390 N N . THR A 1 587 ? -2.770 -23.948 71.852 1.00 64.62 587 THR A N 1
ATOM 4391 C CA . THR A 1 587 ? -1.544 -23.499 71.152 1.00 64.62 587 THR A CA 1
ATOM 4392 C C . THR A 1 587 ? -0.817 -22.363 71.890 1.00 64.62 587 THR A C 1
ATOM 4394 O O . THR A 1 587 ? -1.425 -21.554 72.582 1.00 64.62 587 THR A O 1
ATOM 4397 N N . ARG A 1 588 ? 0.519 -22.281 71.768 1.00 70.38 588 ARG A N 1
ATOM 4398 C CA . ARG A 1 588 ? 1.320 -21.121 72.238 1.00 70.38 588 ARG A CA 1
ATOM 4399 C C . ARG A 1 588 ? 1.514 -20.066 71.138 1.00 70.38 588 ARG A C 1
ATOM 4401 O O . ARG A 1 588 ? 2.472 -19.296 71.188 1.00 70.38 588 ARG A O 1
ATOM 4408 N N . GLU A 1 589 ? 0.676 -20.100 70.108 1.00 79.00 589 GLU A N 1
ATOM 4409 C CA . GLU A 1 589 ? 0.820 -19.267 68.917 1.00 79.00 589 GLU A CA 1
ATOM 4410 C C . GLU A 1 589 ? -0.013 -17.994 69.041 1.00 79.00 589 GLU A C 1
ATOM 4412 O O . GLU A 1 589 ? -1.011 -17.953 69.758 1.00 79.00 589 GLU A O 1
ATOM 4417 N N . ARG A 1 590 ? 0.436 -16.932 68.373 1.00 82.75 590 ARG A N 1
ATOM 4418 C CA . ARG A 1 590 ? -0.130 -15.597 68.526 1.00 82.75 590 ARG A CA 1
ATOM 4419 C C . ARG A 1 590 ? -0.097 -14.877 67.190 1.00 82.75 590 ARG A C 1
ATOM 4421 O O . ARG A 1 590 ? 0.978 -14.697 66.627 1.00 82.75 590 ARG A O 1
ATOM 4428 N N . LEU A 1 591 ? -1.273 -14.468 66.734 1.00 87.81 591 LEU A N 1
ATOM 4429 C CA . LEU A 1 591 ? -1.457 -13.644 65.546 1.00 87.81 591 LEU A CA 1
ATOM 4430 C C . LEU A 1 591 ? -1.216 -12.171 65.893 1.00 87.81 591 LEU A C 1
ATOM 4432 O O . LEU A 1 591 ? -1.792 -11.683 66.866 1.00 87.81 591 LEU A O 1
ATOM 4436 N N . ASP A 1 592 ? -0.421 -11.457 65.095 1.00 92.12 592 ASP A N 1
ATOM 4437 C CA . ASP A 1 592 ? -0.089 -10.049 65.348 1.00 92.12 592 ASP A CA 1
ATOM 4438 C C . ASP A 1 592 ? -1.325 -9.139 65.337 1.00 92.12 592 ASP A C 1
ATOM 4440 O O . ASP A 1 592 ? -1.597 -8.461 66.332 1.00 92.12 592 ASP A O 1
ATOM 4444 N N . LEU A 1 593 ? -2.094 -9.132 64.243 1.00 94.19 593 LEU A N 1
ATOM 4445 C CA . LEU A 1 593 ? -3.322 -8.345 64.116 1.00 94.19 593 LEU A CA 1
ATOM 4446 C C . LEU A 1 593 ? -4.426 -9.156 63.432 1.00 94.19 593 LEU A C 1
ATOM 4448 O O . LEU A 1 593 ? -4.200 -9.851 62.440 1.00 94.19 593 LEU A O 1
ATOM 4452 N N . LEU A 1 594 ? -5.644 -9.013 63.951 1.00 95.06 594 LEU A N 1
ATOM 4453 C CA . LEU A 1 594 ? -6.862 -9.531 63.338 1.00 95.06 594 LEU A CA 1
ATOM 4454 C C . LEU A 1 594 ? -7.790 -8.362 63.016 1.00 95.06 594 LEU A C 1
ATOM 4456 O O . LEU A 1 594 ? -8.072 -7.534 63.890 1.00 95.06 594 LEU A O 1
ATOM 4460 N N . ALA A 1 595 ? -8.281 -8.321 61.783 1.00 95.62 595 ALA A N 1
ATOM 4461 C CA . ALA A 1 595 ? -9.149 -7.261 61.291 1.00 95.62 595 ALA A CA 1
ATOM 4462 C C . ALA A 1 595 ? -10.390 -7.803 60.566 1.00 95.62 595 ALA A C 1
ATOM 4464 O O . ALA A 1 595 ? -10.487 -9.000 60.289 1.00 95.62 595 ALA A O 1
ATOM 4465 N N . ILE A 1 596 ? -11.333 -6.908 60.278 1.00 94.12 596 ILE A N 1
ATOM 4466 C CA . ILE A 1 596 ? -12.495 -7.131 59.411 1.00 94.12 596 ILE A CA 1
ATOM 4467 C C . ILE A 1 596 ? -12.395 -6.160 58.230 1.00 94.12 596 ILE A C 1
ATOM 4469 O O . ILE A 1 596 ? -12.088 -4.988 58.445 1.00 94.12 596 ILE A O 1
ATOM 4473 N N . ASP A 1 597 ? -12.651 -6.626 57.010 1.00 93.31 597 ASP A N 1
ATOM 4474 C CA . ASP A 1 597 ? -12.774 -5.759 55.830 1.00 93.31 597 ASP A CA 1
ATOM 4475 C C . ASP A 1 597 ? -14.231 -5.365 55.532 1.00 93.31 597 ASP A C 1
ATOM 4477 O O . ASP A 1 597 ? -15.172 -5.859 56.157 1.00 93.31 597 ASP A O 1
ATOM 4481 N N . LYS A 1 598 ? -14.436 -4.480 54.551 1.00 89.62 598 LYS A N 1
ATOM 4482 C CA . LYS A 1 598 ? -15.771 -4.001 54.150 1.00 89.62 598 LYS A CA 1
ATOM 4483 C C . LYS A 1 598 ? -16.721 -5.089 53.628 1.00 89.62 598 LYS A C 1
ATOM 4485 O O . LYS A 1 598 ? -17.919 -4.845 53.555 1.00 89.62 598 LYS A O 1
ATOM 4490 N N . SER A 1 599 ? -16.226 -6.281 53.288 1.00 87.69 599 SER A N 1
ATOM 4491 C CA . SER A 1 599 ? -17.059 -7.422 52.878 1.00 87.69 599 SER A CA 1
ATOM 4492 C C . SER A 1 599 ? -17.501 -8.304 54.055 1.00 87.69 599 SER A C 1
ATOM 4494 O O . SER A 1 599 ? -18.269 -9.249 53.869 1.00 87.69 599 SER A O 1
ATOM 4496 N N . GLY A 1 600 ? -17.019 -8.016 55.269 1.00 87.88 600 GLY A N 1
ATOM 4497 C CA . GLY A 1 600 ? -17.256 -8.833 56.458 1.00 87.88 600 GLY A CA 1
ATOM 4498 C C . GLY A 1 600 ? -16.308 -10.033 56.583 1.00 87.88 600 GLY A C 1
ATOM 4499 O O . GLY A 1 600 ? -16.537 -10.913 57.424 1.00 87.88 600 GLY A O 1
ATOM 4500 N N . ALA A 1 601 ? -15.246 -10.101 55.776 1.00 92.19 601 ALA A N 1
ATOM 4501 C CA . ALA A 1 601 ? -14.223 -11.135 55.870 1.00 92.19 601 ALA A CA 1
ATOM 4502 C C . ALA A 1 601 ? -13.218 -10.841 56.992 1.00 92.19 601 ALA A C 1
ATOM 4504 O O . ALA A 1 601 ? -12.892 -9.687 57.274 1.00 92.19 601 ALA A O 1
ATOM 4505 N N . LEU A 1 602 ? -12.700 -11.900 57.627 1.00 94.56 602 LEU A N 1
ATOM 4506 C CA . LEU A 1 602 ? -11.586 -11.771 58.565 1.00 94.56 602 LEU A CA 1
ATOM 4507 C C . LEU A 1 602 ? -10.268 -11.638 57.805 1.00 94.56 602 LEU A C 1
ATOM 4509 O O . LEU A 1 602 ? -9.956 -12.460 56.941 1.00 94.56 602 LEU A O 1
ATOM 4513 N N . VAL A 1 603 ? -9.475 -10.644 58.192 1.00 95.44 603 VAL A N 1
ATOM 4514 C CA . VAL A 1 603 ? -8.156 -10.366 57.625 1.00 95.44 603 VAL A CA 1
ATOM 4515 C C . VAL A 1 603 ? -7.090 -10.629 58.683 1.00 95.44 603 VAL A C 1
ATOM 4517 O O . VAL A 1 603 ? -7.064 -10.008 59.748 1.00 95.44 603 VAL A O 1
ATOM 4520 N N . VAL A 1 604 ? -6.220 -11.587 58.387 1.00 94.75 604 VAL A N 1
ATOM 4521 C CA . VAL A 1 604 ? -5.086 -12.000 59.214 1.00 94.75 604 VAL A CA 1
ATOM 4522 C C . VAL A 1 604 ? -3.867 -11.213 58.760 1.00 94.75 604 VAL A C 1
ATOM 4524 O O . VAL A 1 604 ? -3.418 -11.394 57.630 1.00 94.75 604 VAL A O 1
ATOM 4527 N N . ILE A 1 605 ? -3.327 -10.349 59.618 1.00 95.75 605 ILE A N 1
ATOM 4528 C CA . ILE A 1 605 ? -2.189 -9.492 59.269 1.00 95.75 605 ILE A CA 1
ATOM 4529 C C . ILE A 1 605 ? -0.981 -9.905 60.111 1.00 95.75 605 ILE A C 1
ATOM 4531 O O . ILE A 1 605 ? -1.006 -9.795 61.337 1.00 95.75 605 ILE A O 1
ATOM 4535 N N . GLU A 1 606 ? 0.073 -10.365 59.440 1.00 95.12 606 GLU A N 1
ATOM 4536 C CA . GLU A 1 606 ? 1.323 -10.816 60.054 1.00 95.12 606 GLU A CA 1
ATOM 4537 C C . GLU A 1 606 ? 2.454 -9.840 59.706 1.00 95.12 606 GLU A C 1
ATOM 4539 O O . GLU A 1 606 ? 2.762 -9.601 58.531 1.00 95.12 606 GLU A O 1
ATOM 4544 N N . ASN A 1 607 ? 3.081 -9.271 60.734 1.00 92.25 607 ASN A N 1
ATOM 4545 C CA . ASN A 1 607 ? 4.082 -8.223 60.596 1.00 92.25 607 ASN A CA 1
ATOM 4546 C C . ASN A 1 607 ? 5.480 -8.792 60.802 1.00 92.25 607 ASN A C 1
ATOM 4548 O O . ASN A 1 607 ? 5.727 -9.596 61.693 1.00 92.25 607 ASN A O 1
ATOM 4552 N N . LYS A 1 608 ? 6.432 -8.343 59.995 1.00 91.75 608 LYS A N 1
ATOM 4553 C CA . LYS A 1 608 ? 7.862 -8.596 60.159 1.00 91.75 608 LYS A CA 1
ATOM 4554 C C . LYS A 1 608 ? 8.613 -7.302 59.856 1.00 91.75 608 LYS A C 1
ATOM 4556 O O . LYS A 1 608 ? 8.146 -6.469 59.085 1.00 91.75 608 LYS A O 1
ATOM 4561 N N . LEU A 1 609 ? 9.764 -7.097 60.496 1.00 89.69 609 LEU A N 1
ATOM 4562 C CA . LEU A 1 609 ? 10.567 -5.883 60.304 1.00 89.69 609 LEU A CA 1
ATOM 4563 C C . LEU A 1 609 ? 11.351 -5.928 58.983 1.00 89.69 609 LEU A C 1
ATOM 4565 O O . LEU A 1 609 ? 10.790 -5.784 57.900 1.00 89.69 609 LEU A O 1
ATOM 4569 N N . ASP A 1 610 ? 12.669 -6.110 59.057 1.00 84.50 610 ASP A N 1
ATOM 4570 C CA . ASP A 1 610 ? 13.549 -5.967 57.899 1.00 84.50 610 ASP A CA 1
ATOM 4571 C C . ASP A 1 610 ? 13.467 -7.148 56.919 1.00 84.50 610 ASP A C 1
ATOM 4573 O O . ASP A 1 610 ? 13.719 -6.975 55.727 1.00 84.50 610 ASP A O 1
ATOM 4577 N N . ASP A 1 611 ? 13.095 -8.332 57.406 1.00 88.19 611 ASP A N 1
ATOM 4578 C CA . ASP A 1 611 ? 13.045 -9.582 56.648 1.00 88.19 611 ASP A CA 1
ATOM 4579 C C . ASP A 1 611 ? 11.834 -10.416 57.081 1.00 88.19 611 ASP A C 1
ATOM 4581 O O . ASP A 1 611 ? 11.557 -10.552 58.271 1.00 88.19 611 ASP A O 1
ATOM 4585 N N . SER A 1 612 ? 11.130 -10.995 56.110 1.00 83.06 612 SER A N 1
ATOM 4586 C CA . SER A 1 612 ? 9.911 -11.778 56.331 1.00 83.06 612 SER A CA 1
ATOM 4587 C C . SER A 1 612 ? 10.127 -13.071 57.128 1.00 83.06 612 SER A C 1
ATOM 4589 O O . SER A 1 612 ? 9.166 -13.691 57.565 1.00 83.06 612 SER A O 1
ATOM 4591 N N . GLY A 1 613 ? 11.366 -13.550 57.260 1.00 86.69 613 GLY A N 1
ATOM 4592 C CA . GLY A 1 613 ? 11.643 -14.923 57.667 1.00 86.69 613 GLY A CA 1
ATOM 4593 C C . GLY A 1 613 ? 11.210 -15.942 56.606 1.00 86.69 613 GLY A C 1
ATOM 4594 O O . GLY A 1 613 ? 10.751 -15.586 55.517 1.00 86.69 613 GLY A O 1
ATOM 4595 N N . ARG A 1 614 ? 11.404 -17.233 56.908 1.00 83.75 614 ARG A N 1
ATOM 4596 C CA . ARG A 1 614 ? 11.032 -18.350 56.016 1.00 83.75 614 ARG A CA 1
ATOM 4597 C C . ARG A 1 614 ? 9.614 -18.864 56.259 1.00 83.75 614 ARG A C 1
ATOM 4599 O O . ARG A 1 614 ? 8.954 -19.282 55.317 1.00 83.75 614 ARG A O 1
ATOM 4606 N N . ASP A 1 615 ? 9.151 -18.799 57.504 1.00 85.81 615 ASP A N 1
ATOM 4607 C CA . ASP A 1 615 ? 7.960 -19.532 57.947 1.00 85.81 615 ASP A CA 1
ATOM 4608 C C . ASP A 1 615 ? 6.687 -18.673 57.991 1.00 85.81 615 ASP A C 1
ATOM 4610 O O . ASP A 1 615 ? 5.612 -19.188 58.288 1.00 85.81 615 ASP A O 1
ATOM 4614 N N . VAL A 1 616 ? 6.780 -17.377 57.673 1.00 90.31 616 VAL A N 1
ATOM 4615 C CA . VAL A 1 616 ? 5.672 -16.420 57.838 1.00 90.31 616 VAL A CA 1
ATOM 4616 C C . VAL A 1 616 ? 4.438 -16.777 57.005 1.00 90.31 616 VAL A C 1
ATOM 4618 O O . VAL A 1 616 ? 3.316 -16.649 57.481 1.00 90.31 616 VAL A O 1
ATOM 4621 N N . ALA A 1 617 ? 4.626 -17.314 55.793 1.00 86.25 617 ALA A N 1
ATOM 4622 C CA . ALA A 1 617 ? 3.514 -17.777 54.962 1.00 86.25 617 ALA A CA 1
ATOM 4623 C C . ALA A 1 617 ? 2.777 -18.950 55.626 1.00 86.25 617 ALA A C 1
ATOM 4625 O O . ALA A 1 617 ? 1.552 -18.972 55.676 1.00 86.25 617 ALA A O 1
ATOM 4626 N N . TRP A 1 618 ? 3.521 -19.905 56.192 1.00 88.62 618 TRP A N 1
ATOM 4627 C CA . TRP A 1 618 ? 2.939 -21.031 56.920 1.00 88.62 618 TRP A CA 1
ATOM 4628 C C . TRP A 1 618 ? 2.235 -20.582 58.206 1.00 88.62 618 TRP A C 1
ATOM 4630 O O . TRP A 1 618 ? 1.142 -21.058 58.507 1.00 88.62 618 TRP A O 1
ATOM 4640 N N . GLN A 1 619 ? 2.829 -19.646 58.950 1.00 88.50 619 GLN A N 1
ATOM 4641 C CA . GLN A 1 619 ? 2.212 -19.046 60.137 1.00 88.50 619 GLN A CA 1
ATOM 4642 C C . GLN A 1 619 ? 0.867 -18.401 59.794 1.00 88.50 619 GLN A C 1
ATOM 4644 O O . GLN A 1 619 ? -0.145 -18.744 60.404 1.00 88.50 619 GLN A O 1
ATOM 4649 N N . ALA A 1 620 ? 0.835 -17.558 58.764 1.00 91.06 620 ALA A N 1
ATOM 4650 C CA . ALA A 1 620 ? -0.375 -16.862 58.361 1.00 91.06 620 ALA A CA 1
ATOM 4651 C C . ALA A 1 620 ? -1.482 -17.807 57.858 1.00 91.06 620 ALA A C 1
ATOM 4653 O O . ALA A 1 620 ? -2.646 -17.613 58.203 1.00 91.06 620 ALA A O 1
ATOM 4654 N N . ILE A 1 621 ? -1.136 -18.878 57.128 1.00 90.88 621 ILE A N 1
ATOM 4655 C CA . ILE A 1 621 ? -2.104 -19.913 56.715 1.00 90.88 621 ILE A CA 1
ATOM 4656 C C . ILE A 1 621 ? -2.731 -20.600 57.932 1.00 90.88 621 ILE A C 1
ATOM 4658 O O . ILE A 1 621 ? -3.946 -20.798 57.964 1.00 90.88 621 ILE A O 1
ATOM 4662 N N . LYS A 1 622 ? -1.931 -20.960 58.947 1.00 90.19 622 LYS A N 1
ATOM 4663 C CA . LYS A 1 622 ? -2.468 -21.559 60.180 1.00 90.19 622 LYS A CA 1
ATOM 4664 C C . LYS A 1 622 ? -3.445 -20.614 60.869 1.00 90.19 622 LYS A C 1
ATOM 4666 O O . LYS A 1 622 ? -4.530 -21.040 61.248 1.00 90.19 622 LYS A O 1
ATOM 4671 N N . TYR A 1 623 ? -3.095 -19.334 60.979 1.00 90.75 623 TYR A N 1
ATOM 4672 C CA . TYR A 1 623 ? -3.968 -18.338 61.596 1.00 90.75 623 TYR A CA 1
ATOM 4673 C C . TYR A 1 623 ? -5.267 -18.138 60.815 1.00 90.75 623 TYR A C 1
ATOM 4675 O O . TYR A 1 623 ? -6.335 -18.161 61.423 1.00 90.75 623 TYR A O 1
ATOM 4683 N N . ALA A 1 624 ? -5.212 -18.056 59.483 1.00 90.56 624 ALA A N 1
ATOM 4684 C CA . ALA A 1 624 ? -6.412 -18.017 58.645 1.00 90.56 624 ALA A CA 1
ATOM 4685 C C . ALA A 1 624 ? -7.288 -19.263 58.856 1.00 90.56 624 ALA A C 1
ATOM 4687 O O . ALA A 1 624 ? -8.499 -19.147 59.056 1.00 90.56 624 ALA A O 1
ATOM 4688 N N . SER A 1 625 ? -6.672 -20.449 58.924 1.00 88.62 625 SER A N 1
ATOM 4689 C CA . SER A 1 625 ? -7.375 -21.698 59.224 1.00 88.62 625 SER A CA 1
ATOM 4690 C C . SER A 1 625 ? -8.053 -21.666 60.592 1.00 88.62 625 SER A C 1
ATOM 4692 O O . SER A 1 625 ? -9.200 -22.095 60.698 1.00 88.62 625 SER A O 1
ATOM 4694 N N . TYR A 1 626 ? -7.399 -21.168 61.639 1.00 88.31 626 TYR A N 1
ATOM 4695 C CA . TYR A 1 626 ? -8.012 -21.090 62.963 1.00 88.31 626 TYR A CA 1
ATOM 4696 C C . TYR A 1 626 ? -9.161 -20.070 62.995 1.00 88.31 626 TYR A C 1
ATOM 4698 O O . TYR A 1 626 ? -10.247 -20.368 63.502 1.00 88.31 626 TYR A O 1
ATOM 4706 N N . CYS A 1 627 ? -8.959 -18.898 62.386 1.00 88.94 627 CYS A N 1
ATOM 4707 C CA . CYS A 1 627 ? -9.959 -17.837 62.277 1.00 88.94 627 CYS A CA 1
ATOM 4708 C C . CYS A 1 627 ? -11.188 -18.247 61.449 1.00 88.94 627 CYS A C 1
ATOM 4710 O O . CYS A 1 627 ? -12.284 -17.759 61.724 1.00 88.94 627 CYS A O 1
ATOM 4712 N N . SER A 1 628 ? -11.057 -19.189 60.508 1.00 89.62 628 SER A N 1
ATOM 4713 C CA . SER A 1 628 ? -12.189 -19.702 59.715 1.00 89.62 628 SER A CA 1
ATOM 4714 C C . SER A 1 628 ? -13.306 -20.330 60.563 1.00 89.62 628 SER A C 1
ATOM 4716 O O . SER A 1 628 ? -14.461 -20.370 60.151 1.00 89.62 628 SER A O 1
ATOM 4718 N N . THR A 1 629 ? -12.991 -20.771 61.786 1.00 86.88 629 THR A N 1
ATOM 4719 C CA . THR A 1 629 ? -13.960 -21.391 62.707 1.00 86.88 629 THR A CA 1
ATOM 4720 C C . THR A 1 629 ? -14.705 -20.385 63.594 1.00 86.88 629 THR A C 1
ATOM 4722 O O . THR A 1 629 ? -15.604 -20.762 64.354 1.00 86.88 629 THR A O 1
ATOM 4725 N N . LEU A 1 630 ? -14.338 -19.099 63.541 1.00 89.62 630 LEU A N 1
ATOM 4726 C CA . LEU A 1 630 ? -14.922 -18.067 64.390 1.00 89.62 630 LEU A CA 1
ATOM 4727 C C . LEU A 1 630 ? -16.320 -17.678 63.900 1.00 89.62 630 LEU A C 1
ATOM 4729 O O . LEU A 1 630 ? -16.498 -17.122 62.821 1.00 89.62 630 LEU A O 1
ATOM 4733 N N . SER A 1 631 ? -17.322 -17.919 64.741 1.00 90.12 631 SER A N 1
ATOM 4734 C CA . SER A 1 631 ? -18.689 -17.450 64.514 1.00 90.12 631 SER A CA 1
ATOM 4735 C C . SER A 1 631 ? -18.813 -15.938 64.724 1.00 90.12 631 SER A C 1
ATOM 4737 O O . SER A 1 631 ? -18.148 -15.385 65.600 1.00 90.12 631 SER A O 1
ATOM 4739 N N . LYS A 1 632 ? -19.777 -15.307 64.048 1.00 89.69 632 LYS A N 1
ATOM 4740 C CA . LYS A 1 632 ? -20.184 -13.899 64.219 1.00 89.69 632 LYS A CA 1
ATOM 4741 C C . LYS A 1 632 ? -20.253 -13.415 65.678 1.00 89.69 632 LYS A C 1
ATOM 4743 O O . LYS A 1 632 ? -19.729 -12.353 65.996 1.00 89.69 632 LYS A O 1
ATOM 4748 N N . THR A 1 633 ? -20.842 -14.201 66.583 1.00 88.56 633 THR A N 1
ATOM 4749 C CA . THR A 1 633 ? -20.928 -13.863 68.018 1.00 88.56 633 THR A CA 1
ATOM 4750 C C . THR A 1 633 ? -19.555 -13.821 68.688 1.00 88.56 633 THR A C 1
ATOM 4752 O O . THR A 1 633 ? -19.208 -12.820 69.306 1.00 88.56 633 THR A O 1
ATOM 4755 N N . LYS A 1 634 ? -18.731 -14.857 68.487 1.00 90.06 634 LYS A N 1
ATOM 4756 C CA . LYS A 1 634 ? -17.338 -14.899 68.965 1.00 90.06 634 LYS A CA 1
ATOM 4757 C C . LYS A 1 634 ? -16.497 -13.734 68.437 1.00 90.06 634 LYS A C 1
ATOM 4759 O O . LYS A 1 634 ? -15.683 -13.209 69.186 1.00 90.06 634 LYS A O 1
ATOM 4764 N N . ILE A 1 635 ? -16.681 -13.324 67.180 1.00 92.38 635 ILE A N 1
ATOM 4765 C CA . ILE A 1 635 ? -15.968 -12.175 66.594 1.00 92.38 635 ILE A CA 1
ATOM 4766 C C . ILE A 1 635 ? -16.314 -10.888 67.355 1.00 92.38 635 ILE A C 1
ATOM 4768 O O . ILE A 1 635 ? -15.411 -10.163 67.774 1.00 92.38 635 ILE A O 1
ATOM 4772 N N . ALA A 1 636 ? -17.603 -10.643 67.613 1.00 91.00 636 ALA A N 1
ATOM 4773 C CA . ALA A 1 636 ? -18.035 -9.502 68.418 1.00 91.00 636 ALA A CA 1
ATOM 4774 C C . ALA A 1 636 ? -17.498 -9.564 69.859 1.00 91.00 636 ALA A C 1
ATOM 4776 O O . ALA A 1 636 ? -17.062 -8.544 70.384 1.00 91.00 636 ALA A O 1
ATOM 4777 N N . ASP A 1 637 ? -17.452 -10.747 70.479 1.00 89.88 637 ASP A N 1
ATOM 4778 C CA . ASP A 1 637 ? -16.896 -10.919 71.829 1.00 89.88 637 ASP A CA 1
ATOM 4779 C C . ASP A 1 637 ? -15.380 -10.656 71.876 1.00 89.88 637 ASP A C 1
ATOM 4781 O O . ASP A 1 637 ? -14.876 -10.048 72.824 1.00 89.88 637 ASP A O 1
ATOM 4785 N N . ILE A 1 638 ? -14.637 -11.109 70.857 1.00 91.25 638 ILE A N 1
ATOM 4786 C CA . ILE A 1 638 ? -13.200 -10.836 70.700 1.00 91.25 638 ILE A CA 1
ATOM 4787 C C . ILE A 1 638 ? -12.974 -9.329 70.606 1.00 91.25 638 ILE A C 1
ATOM 4789 O O . ILE A 1 638 ? -12.102 -8.800 71.304 1.00 91.25 638 ILE A O 1
ATOM 4793 N N . TYR A 1 639 ? -13.783 -8.649 69.793 1.00 93.12 639 TYR A N 1
ATOM 4794 C CA . TYR A 1 639 ? -13.668 -7.212 69.611 1.00 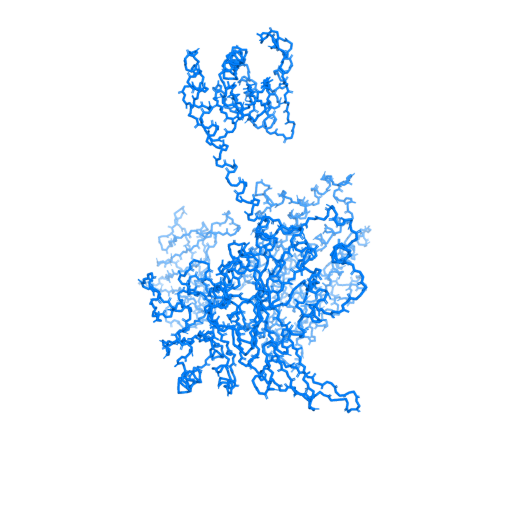93.12 639 TYR A CA 1
ATOM 4795 C C . TYR A 1 639 ? -14.073 -6.432 70.866 1.00 93.12 639 TYR A C 1
ATOM 4797 O O . TYR A 1 639 ? -13.374 -5.502 71.259 1.00 93.12 639 TYR A O 1
ATOM 4805 N N . GLN A 1 640 ? -15.128 -6.853 71.570 1.00 90.81 640 GLN A N 1
ATOM 4806 C CA . GLN A 1 640 ? -15.551 -6.208 72.816 1.00 90.81 640 GLN A CA 1
ATOM 4807 C C . GLN A 1 640 ? -14.451 -6.285 73.878 1.00 90.81 640 GLN A C 1
ATOM 4809 O O . GLN A 1 640 ? -14.082 -5.267 74.455 1.00 90.81 640 GLN A O 1
ATOM 4814 N N . LYS A 1 641 ? -13.835 -7.459 74.061 1.00 89.06 641 LYS A N 1
ATOM 4815 C CA . LYS A 1 641 ? -12.691 -7.616 74.976 1.00 89.06 641 LYS A CA 1
ATOM 4816 C C . LYS A 1 641 ? -11.503 -6.743 74.581 1.00 89.06 641 LYS A C 1
ATOM 4818 O O . LYS A 1 641 ? -10.746 -6.305 75.445 1.00 89.06 641 LYS A O 1
ATOM 4823 N N . TYR A 1 642 ? -11.288 -6.534 73.286 1.00 89.25 642 TYR A N 1
ATOM 4824 C CA . TYR A 1 642 ? -10.241 -5.642 72.803 1.00 89.25 642 TYR A CA 1
ATOM 4825 C C . TYR A 1 642 ? -10.556 -4.173 73.130 1.00 89.25 642 TYR A C 1
ATOM 4827 O O . TYR A 1 642 ? -9.701 -3.497 73.699 1.00 89.25 642 TYR A O 1
ATOM 4835 N N . LEU A 1 643 ? -11.790 -3.714 72.892 1.00 88.00 643 LEU A N 1
ATOM 4836 C CA . LEU A 1 643 ? -12.250 -2.370 73.266 1.00 88.00 643 LEU A CA 1
ATOM 4837 C C . LEU A 1 643 ? -12.113 -2.110 74.772 1.00 88.00 643 LEU A C 1
ATOM 4839 O O . LEU A 1 643 ? -11.586 -1.065 75.165 1.00 88.00 643 LEU A O 1
ATOM 4843 N N . ASP A 1 644 ? -12.506 -3.085 75.597 1.00 86.56 644 ASP A N 1
ATOM 4844 C CA . ASP A 1 644 ? -12.403 -3.007 77.056 1.00 86.56 644 ASP A CA 1
ATOM 4845 C C . ASP A 1 644 ? -10.936 -2.865 77.503 1.00 86.56 644 ASP A C 1
ATOM 4847 O O . ASP A 1 644 ? -10.622 -2.056 78.378 1.00 86.56 644 ASP A O 1
ATOM 4851 N N . ARG A 1 645 ? -10.007 -3.603 76.870 1.00 85.00 645 ARG A N 1
ATOM 4852 C CA . ARG A 1 645 ? -8.558 -3.503 77.143 1.00 85.00 645 ARG A CA 1
ATOM 4853 C C . ARG A 1 645 ? -7.957 -2.170 76.708 1.00 85.00 645 ARG A C 1
ATOM 4855 O O . ARG A 1 645 ? -7.052 -1.674 77.373 1.00 85.00 645 ARG A O 1
ATOM 4862 N N . CYS A 1 646 ? -8.442 -1.603 75.609 1.00 80.06 646 CYS A N 1
ATOM 4863 C CA . CYS A 1 646 ? -7.998 -0.306 75.102 1.00 80.06 646 CYS A CA 1
ATOM 4864 C C . CYS A 1 646 ? -8.606 0.884 75.865 1.00 80.06 646 CYS A C 1
ATOM 4866 O O . CYS A 1 646 ? -8.213 2.021 75.614 1.00 80.06 646 CYS A O 1
ATOM 4868 N N . GLY A 1 647 ? -9.531 0.645 76.802 1.00 73.50 647 GLY A N 1
ATOM 4869 C CA . GLY A 1 647 ? -10.166 1.697 77.598 1.00 73.50 647 GLY A CA 1
ATOM 4870 C C . GLY A 1 647 ? -11.172 2.548 76.816 1.00 73.50 647 GLY A C 1
ATOM 4871 O O . GLY A 1 647 ? -11.432 3.686 77.202 1.00 73.50 647 GLY A O 1
ATOM 4872 N N . HIS A 1 648 ? -11.732 2.029 75.719 1.00 70.94 648 HIS A N 1
ATOM 4873 C CA . HIS A 1 648 ? -12.758 2.732 74.948 1.00 70.94 648 HIS A CA 1
ATOM 4874 C C . HIS A 1 648 ? -14.118 2.661 75.657 1.00 70.94 648 HIS A C 1
ATOM 4876 O O . HIS A 1 648 ? -14.668 1.580 75.834 1.00 70.94 648 HIS A O 1
ATOM 4882 N N . THR A 1 649 ? -14.684 3.813 76.029 1.00 59.75 649 THR A N 1
ATOM 4883 C CA . THR A 1 649 ? -15.979 3.909 76.736 1.00 59.75 649 THR A CA 1
ATOM 4884 C C . THR A 1 649 ? -17.169 4.263 75.837 1.00 59.75 649 THR A C 1
ATOM 4886 O O . THR A 1 649 ? -18.296 4.322 76.322 1.00 59.75 649 THR A O 1
ATOM 4889 N N . GLU A 1 650 ? -16.942 4.510 74.544 1.00 57.19 650 GLU A N 1
ATOM 4890 C CA . GLU A 1 650 ? -17.980 4.875 73.570 1.00 57.19 650 GLU A CA 1
ATOM 4891 C C . GLU A 1 650 ? -18.215 3.750 72.548 1.00 57.19 650 GLU A C 1
ATOM 4893 O O . GLU A 1 650 ? -17.284 3.342 71.840 1.00 57.19 650 GLU A O 1
ATOM 4898 N N . GLY A 1 651 ? -19.471 3.289 72.470 1.00 64.00 651 GLY A N 1
ATOM 4899 C CA . GLY A 1 651 ? -19.963 2.253 71.550 1.00 64.00 651 GLY A CA 1
ATOM 4900 C C . GLY A 1 651 ? -19.612 0.819 71.970 1.00 64.00 651 GLY A C 1
ATOM 4901 O O . GLY A 1 651 ? -18.529 0.565 72.495 1.00 64.00 651 GLY A O 1
ATOM 4902 N N . ASN A 1 652 ? -20.520 -0.134 71.734 1.00 85.06 652 ASN A N 1
ATOM 4903 C CA . ASN A 1 652 ? -20.217 -1.561 71.895 1.00 85.06 652 ASN A CA 1
ATOM 4904 C C . ASN A 1 652 ? -19.634 -2.142 70.586 1.00 85.06 652 ASN A C 1
ATOM 4906 O O . ASN A 1 652 ? -19.740 -1.541 69.515 1.00 85.06 652 ASN A O 1
ATOM 4910 N N . ALA A 1 653 ? -19.003 -3.314 70.660 1.00 88.75 653 ALA A N 1
ATOM 4911 C CA . ALA A 1 653 ? -18.367 -3.958 69.511 1.00 88.75 653 ALA A CA 1
ATOM 4912 C C . ALA A 1 653 ? -19.325 -4.233 68.343 1.00 88.75 653 ALA A C 1
ATOM 4914 O O . ALA A 1 653 ? -18.914 -4.147 67.189 1.00 88.75 653 ALA A O 1
ATOM 4915 N N . ARG A 1 654 ? -20.590 -4.563 68.629 1.00 90.12 654 ARG A N 1
ATOM 4916 C CA . ARG A 1 654 ? -21.593 -4.854 67.598 1.00 90.12 654 ARG A CA 1
ATOM 4917 C C . ARG A 1 654 ? -21.935 -3.602 66.799 1.00 90.12 654 ARG A C 1
ATOM 4919 O O . ARG A 1 654 ? -21.924 -3.666 65.576 1.00 90.12 654 ARG A O 1
ATOM 4926 N N . ASP A 1 655 ? -22.149 -2.481 67.484 1.00 85.50 655 ASP A N 1
ATOM 4927 C CA . ASP A 1 655 ? -22.472 -1.194 66.862 1.00 85.50 655 ASP A CA 1
ATOM 4928 C C . ASP A 1 655 ? -21.320 -0.711 65.973 1.00 85.50 655 ASP A C 1
ATOM 4930 O O . ASP A 1 655 ? -21.548 -0.279 64.850 1.00 85.50 655 ASP A O 1
ATOM 4934 N N . LYS A 1 656 ? -20.069 -0.857 66.432 1.00 88.19 656 LYS A N 1
ATOM 4935 C CA . LYS A 1 656 ? -18.883 -0.460 65.653 1.00 88.19 656 LYS A CA 1
ATOM 4936 C C . LYS A 1 656 ? -18.641 -1.336 64.426 1.00 88.19 656 LYS A C 1
ATOM 4938 O O . LYS A 1 656 ? -18.205 -0.830 63.399 1.00 88.19 656 LYS A O 1
ATOM 4943 N N . ILE A 1 657 ? -18.918 -2.639 64.516 1.00 90.44 657 ILE A N 1
ATOM 4944 C CA . ILE A 1 657 ? -18.855 -3.529 63.348 1.00 90.44 657 ILE A CA 1
ATOM 4945 C C . ILE A 1 657 ? -19.968 -3.169 62.354 1.00 90.44 657 ILE A C 1
ATOM 4947 O O . ILE A 1 657 ? -19.703 -3.082 61.161 1.00 90.44 657 ILE A O 1
ATOM 4951 N N . ALA A 1 658 ? -21.190 -2.936 62.839 1.00 85.38 658 ALA A N 1
ATOM 4952 C CA . ALA A 1 658 ? -22.321 -2.510 62.017 1.00 85.38 658 ALA A CA 1
ATOM 4953 C C . ALA A 1 658 ? -22.048 -1.175 61.304 1.00 85.38 658 ALA A C 1
ATOM 4955 O O . ALA A 1 658 ? -22.250 -1.068 60.099 1.00 85.38 658 ALA A O 1
ATOM 4956 N N . GLU A 1 659 ? -21.523 -0.178 62.020 1.00 87.50 659 GLU A N 1
ATOM 4957 C CA . GLU A 1 659 ? -21.128 1.119 61.459 1.00 87.50 659 GLU A CA 1
ATOM 4958 C C . GLU A 1 659 ? -20.020 0.972 60.409 1.00 87.50 659 GLU A C 1
ATOM 4960 O O . GLU A 1 659 ? -20.091 1.573 59.337 1.00 87.50 659 GLU A O 1
ATOM 4965 N N . PHE A 1 660 ? -19.019 0.131 60.681 1.00 89.69 660 PHE A N 1
ATOM 4966 C CA . PHE A 1 660 ? -17.948 -0.137 59.729 1.00 89.69 660 PHE A CA 1
ATOM 4967 C C . PHE A 1 660 ? -18.452 -0.827 58.453 1.00 89.69 660 PHE A C 1
ATOM 4969 O O . PHE A 1 660 ? -17.926 -0.542 57.383 1.00 89.69 660 PHE A O 1
ATOM 4976 N N . LEU A 1 661 ? -19.484 -1.669 58.533 1.00 87.06 661 LEU A N 1
ATOM 4977 C CA . LEU A 1 661 ? -20.123 -2.334 57.389 1.00 87.06 661 LEU A CA 1
ATOM 4978 C C . LEU A 1 661 ? -21.325 -1.546 56.831 1.00 87.06 661 LEU A C 1
ATOM 4980 O O . LEU A 1 661 ? -22.301 -2.129 56.371 1.00 87.06 661 LEU A O 1
ATOM 4984 N N . ASP A 1 662 ? -21.247 -0.214 56.876 1.00 79.81 662 ASP A N 1
ATOM 4985 C CA . ASP A 1 662 ? -22.192 0.725 56.254 1.00 79.81 662 ASP A CA 1
ATOM 4986 C C . ASP A 1 662 ? -23.604 0.783 56.889 1.00 79.81 662 ASP A C 1
ATOM 4988 O O . ASP A 1 662 ? -24.565 1.237 56.266 1.00 79.81 662 ASP A O 1
ATOM 4992 N N . GLY A 1 663 ? -23.726 0.434 58.175 1.00 63.09 663 GLY A N 1
ATOM 4993 C CA . GLY A 1 663 ? -24.862 0.814 59.030 1.00 63.09 663 GLY A CA 1
ATOM 4994 C C . GLY A 1 663 ? -26.053 -0.151 59.063 1.00 63.09 663 GLY A C 1
ATOM 4995 O O . GLY A 1 663 ? -27.137 0.244 59.500 1.00 63.09 663 GLY A O 1
ATOM 4996 N N . GLU A 1 664 ? -25.888 -1.400 58.624 1.00 61.16 664 GLU A N 1
ATOM 4997 C CA . GLU A 1 664 ? -26.906 -2.445 58.794 1.00 61.16 664 GLU A CA 1
ATOM 4998 C C . GLU A 1 664 ? -27.022 -2.902 60.261 1.00 61.16 664 GLU A C 1
ATOM 5000 O O . GLU A 1 664 ? -26.049 -2.890 61.009 1.00 61.16 664 GLU A O 1
ATOM 5005 N N . ASP A 1 665 ? -28.210 -3.344 60.693 1.00 74.00 665 ASP A N 1
ATOM 5006 C CA . ASP A 1 665 ? -28.381 -3.956 62.019 1.00 74.00 665 ASP A CA 1
ATOM 5007 C C . ASP A 1 665 ? -27.419 -5.150 62.168 1.00 74.00 665 ASP A C 1
ATOM 5009 O O . ASP A 1 665 ? -27.349 -6.010 61.283 1.00 74.00 665 ASP A O 1
ATOM 5013 N N . PHE A 1 666 ? -26.698 -5.230 63.294 1.00 81.31 666 PHE A N 1
ATOM 5014 C CA . PHE A 1 666 ? -25.748 -6.308 63.561 1.00 81.31 666 PHE A CA 1
ATOM 5015 C C . PHE A 1 666 ? -26.397 -7.684 63.427 1.00 81.31 666 PHE A C 1
ATOM 5017 O O . PHE A 1 666 ? -25.692 -8.635 63.136 1.00 81.31 666 PHE A O 1
ATOM 5024 N N . GLU A 1 667 ? -27.707 -7.858 63.593 1.00 79.44 667 GLU A N 1
ATOM 5025 C CA . GLU A 1 667 ? -28.333 -9.167 63.360 1.00 79.44 667 GLU A CA 1
ATOM 5026 C C . GLU A 1 667 ? -28.343 -9.578 61.871 1.00 79.44 667 GLU A C 1
ATOM 5028 O O . GLU A 1 667 ? -28.205 -10.767 61.573 1.00 79.44 667 GLU A O 1
ATOM 5033 N N . ASN A 1 668 ? -28.340 -8.621 60.938 1.00 75.94 668 ASN A N 1
ATOM 5034 C CA . ASN A 1 668 ? -28.422 -8.859 59.491 1.00 75.94 668 ASN A CA 1
ATOM 5035 C C . ASN A 1 668 ? -27.063 -8.934 58.776 1.00 75.94 668 ASN A C 1
ATOM 5037 O O . ASN A 1 668 ? -26.994 -9.510 57.693 1.00 75.94 668 ASN A O 1
ATOM 5041 N N . ILE A 1 669 ? -25.977 -8.448 59.391 1.00 83.12 669 ILE A N 1
ATOM 5042 C CA . ILE A 1 669 ? -24.649 -8.508 58.760 1.00 83.12 669 ILE A CA 1
ATOM 5043 C C . ILE A 1 669 ? -24.157 -9.951 58.577 1.00 83.12 669 ILE A C 1
ATOM 5045 O O . ILE A 1 669 ? -24.336 -10.819 59.445 1.00 83.12 669 ILE A O 1
ATOM 5049 N N . VAL A 1 670 ? -23.457 -10.201 57.478 1.00 83.31 670 VAL A N 1
ATOM 5050 C CA . VAL A 1 670 ? -22.787 -11.474 57.209 1.00 83.31 670 VAL A CA 1
ATOM 5051 C C . VAL A 1 670 ? -21.307 -11.321 57.553 1.00 83.31 670 VAL A C 1
ATOM 5053 O O . VAL A 1 670 ? -20.630 -10.465 57.001 1.00 83.31 670 VAL A O 1
ATOM 5056 N N . LEU A 1 671 ? -20.802 -12.142 58.480 1.00 88.50 671 LEU A N 1
ATOM 5057 C CA . LEU A 1 671 ? -19.391 -12.137 58.875 1.00 88.50 671 LEU A CA 1
ATOM 5058 C C . LEU A 1 671 ? -18.772 -13.518 58.689 1.00 88.50 671 LEU A C 1
ATOM 5060 O O . LEU A 1 671 ? -19.366 -14.515 59.105 1.00 88.50 671 LEU A O 1
ATOM 5064 N N . ASN A 1 672 ? -17.545 -13.540 58.164 1.00 89.25 672 ASN A N 1
ATOM 5065 C CA . ASN A 1 672 ? -16.656 -14.703 58.143 1.00 89.25 672 ASN A CA 1
ATOM 5066 C C . ASN A 1 672 ? -17.304 -15.971 57.549 1.00 89.25 672 ASN A C 1
ATOM 5068 O O . ASN A 1 672 ? -17.444 -16.988 58.231 1.00 89.25 672 ASN A O 1
ATOM 5072 N N . THR A 1 673 ? -17.744 -15.910 56.289 1.00 78.62 673 THR A N 1
ATOM 5073 C CA . THR A 1 673 ? -18.445 -17.031 55.638 1.00 78.62 673 THR A CA 1
ATOM 5074 C C . THR A 1 673 ? -17.500 -17.929 54.852 1.00 78.62 673 THR A C 1
ATOM 5076 O O . THR A 1 673 ? -16.634 -17.461 54.128 1.00 78.62 673 THR A O 1
ATOM 5079 N N . GLY A 1 674 ? -17.671 -19.249 54.961 1.00 77.81 674 GLY A N 1
ATOM 5080 C CA . GLY A 1 674 ? -16.878 -20.209 54.186 1.00 77.81 674 GLY A CA 1
ATOM 5081 C C . GLY A 1 674 ? -15.365 -19.978 54.318 1.00 77.81 674 GLY A C 1
ATOM 5082 O O . GLY A 1 674 ? -14.834 -19.932 55.425 1.00 77.81 674 GLY A O 1
ATOM 5083 N N . THR A 1 675 ? -14.685 -19.834 53.179 1.00 75.31 675 THR A N 1
ATOM 5084 C CA . THR A 1 675 ? -13.227 -19.652 53.066 1.00 75.31 675 THR A CA 1
ATOM 5085 C C . THR A 1 675 ? -12.829 -18.211 52.735 1.00 75.31 675 THR A C 1
ATOM 5087 O O . THR A 1 675 ? -11.820 -17.994 52.072 1.00 75.31 675 THR A O 1
ATOM 5090 N N . THR A 1 676 ? -13.624 -17.215 53.136 1.00 81.56 676 THR A N 1
ATOM 5091 C CA . THR A 1 676 ? -13.390 -15.804 52.775 1.00 81.56 676 THR A CA 1
ATOM 5092 C C . THR A 1 676 ? -12.229 -15.151 53.532 1.00 81.56 676 THR A C 1
ATOM 5094 O O . THR A 1 676 ? -12.065 -13.943 53.437 1.00 81.56 676 THR A O 1
ATOM 5097 N N . GLN A 1 677 ? -11.452 -15.886 54.335 1.00 91.50 677 GLN A N 1
ATOM 5098 C CA . GLN A 1 677 ? -10.381 -15.292 55.139 1.00 91.50 677 GLN A CA 1
ATOM 5099 C C . GLN A 1 677 ? -9.235 -14.813 54.246 1.00 91.50 677 GLN A C 1
ATOM 5101 O O . GLN A 1 677 ? -8.774 -15.538 53.365 1.00 91.50 677 GLN A O 1
ATOM 5106 N N . ARG A 1 678 ? -8.752 -13.605 54.528 1.00 94.06 678 ARG A N 1
ATOM 5107 C CA . ARG A 1 678 ? -7.687 -12.944 53.771 1.00 94.06 678 ARG A CA 1
ATOM 5108 C C . ARG A 1 678 ? -6.417 -12.881 54.600 1.00 94.06 678 ARG A C 1
ATOM 5110 O O . ARG A 1 678 ? -6.471 -12.803 55.830 1.00 94.06 678 ARG A O 1
ATOM 5117 N N . ILE A 1 679 ? -5.271 -12.903 53.933 1.00 95.69 679 ILE A N 1
ATOM 5118 C CA . ILE A 1 679 ? -3.962 -12.824 54.579 1.00 95.69 679 ILE A CA 1
ATOM 5119 C C . ILE A 1 679 ? -3.219 -11.588 54.077 1.00 95.69 679 ILE A C 1
ATOM 5121 O O . ILE A 1 679 ? -3.064 -11.392 52.876 1.00 95.69 679 ILE A O 1
ATOM 5125 N N . ILE A 1 680 ? -2.675 -10.797 54.995 1.00 95.88 680 ILE A N 1
ATOM 5126 C CA . ILE A 1 680 ? -1.760 -9.699 54.693 1.00 95.88 680 ILE A CA 1
ATOM 5127 C C . ILE A 1 680 ? -0.432 -9.968 55.393 1.00 95.88 680 ILE A C 1
ATOM 5129 O O . ILE A 1 680 ? -0.370 -10.157 56.604 1.00 95.88 680 ILE A O 1
ATOM 5133 N N . LEU A 1 681 ? 0.651 -9.967 54.626 1.00 96.62 681 LEU A N 1
ATOM 5134 C CA . LEU A 1 681 ? 2.013 -10.066 55.135 1.00 96.62 681 LEU A CA 1
ATOM 5135 C C . LEU A 1 681 ? 2.704 -8.715 54.968 1.00 96.62 681 LEU A C 1
ATOM 5137 O O . LEU A 1 681 ? 2.690 -8.156 53.871 1.00 96.62 681 LEU A O 1
ATOM 5141 N N . VAL A 1 682 ? 3.362 -8.216 56.013 1.00 95.19 682 VAL A N 1
ATOM 5142 C CA . VAL A 1 682 ? 4.080 -6.933 55.974 1.00 95.19 682 VAL A CA 1
ATOM 5143 C C . VAL A 1 682 ? 5.550 -7.146 56.323 1.00 95.19 682 VAL A C 1
ATOM 5145 O O . VAL A 1 682 ? 5.848 -7.687 57.381 1.00 95.19 682 VAL A O 1
ATOM 5148 N N . ALA A 1 683 ? 6.476 -6.738 55.450 1.00 92.69 683 ALA A N 1
ATOM 5149 C CA . ALA A 1 683 ? 7.923 -6.818 55.701 1.00 92.69 683 ALA A CA 1
ATOM 5150 C C . ALA A 1 683 ? 8.714 -5.830 54.832 1.00 92.69 683 ALA A C 1
ATOM 5152 O O . ALA A 1 683 ? 8.270 -5.470 53.745 1.00 92.69 683 ALA A O 1
ATOM 5153 N N . ALA A 1 684 ? 9.921 -5.420 55.233 1.00 86.56 684 ALA A N 1
ATOM 5154 C CA . ALA A 1 684 ? 10.785 -4.613 54.361 1.00 86.56 684 ALA A CA 1
ATOM 5155 C C . ALA A 1 684 ? 11.359 -5.429 53.190 1.00 86.56 684 ALA A C 1
ATOM 5157 O O . ALA A 1 684 ? 11.544 -4.903 52.088 1.00 86.56 684 ALA A O 1
ATOM 5158 N N . HIS A 1 685 ? 11.619 -6.720 53.405 1.00 83.94 685 HIS A N 1
ATOM 5159 C CA . HIS A 1 685 ? 12.087 -7.652 52.382 1.00 83.94 685 HIS A CA 1
ATOM 5160 C C . HIS A 1 685 ? 11.380 -8.999 52.519 1.00 83.94 685 HIS A C 1
ATOM 5162 O O . HIS A 1 685 ? 11.296 -9.560 53.609 1.00 83.94 685 HIS A O 1
ATOM 5168 N N . PHE A 1 686 ? 10.911 -9.535 51.392 1.00 85.69 686 PHE A N 1
ATOM 5169 C CA . PHE A 1 686 ? 10.318 -10.866 51.323 1.00 85.69 686 PHE A CA 1
ATOM 5170 C C . PHE A 1 686 ? 11.304 -11.859 50.728 1.00 85.69 686 PHE A C 1
ATOM 5172 O O . PHE A 1 686 ? 11.878 -11.621 49.662 1.00 85.69 686 PHE A O 1
ATOM 5179 N N . ARG A 1 687 ? 11.475 -12.995 51.403 1.00 83.25 687 ARG A N 1
ATOM 5180 C CA . ARG A 1 687 ? 12.279 -14.105 50.885 1.00 83.25 687 ARG A CA 1
ATOM 5181 C C . ARG A 1 687 ? 11.562 -14.820 49.744 1.00 83.25 687 ARG A C 1
ATOM 5183 O O . ARG A 1 687 ? 10.333 -14.838 49.683 1.00 83.25 687 ARG A O 1
ATOM 5190 N N . LYS A 1 688 ? 12.333 -15.458 48.861 1.00 72.50 688 LYS A N 1
ATOM 5191 C CA . LYS A 1 688 ? 11.805 -16.162 47.682 1.00 72.50 688 LYS A CA 1
ATOM 5192 C C . LYS A 1 688 ? 10.864 -17.305 48.061 1.00 72.50 688 LYS A C 1
ATOM 5194 O O . LYS A 1 688 ? 9.875 -17.538 47.378 1.00 72.50 688 LYS A O 1
ATOM 5199 N N . GLU A 1 689 ? 11.157 -18.000 49.155 1.00 80.88 689 GLU A N 1
ATOM 5200 C CA . GLU A 1 689 ? 10.318 -19.068 49.697 1.00 80.88 689 GLU A CA 1
ATOM 5201 C C . GLU A 1 689 ? 8.917 -18.541 50.051 1.00 80.88 689 GLU A C 1
ATOM 5203 O O . GLU A 1 689 ? 7.915 -19.193 49.756 1.00 80.88 689 GLU A O 1
ATOM 5208 N N . VAL A 1 690 ? 8.837 -17.322 50.595 1.00 81.94 690 VAL A N 1
ATOM 5209 C CA . VAL A 1 690 ? 7.574 -16.661 50.946 1.00 81.94 690 VAL A CA 1
ATOM 5210 C C . VAL A 1 690 ? 6.847 -16.198 49.690 1.00 81.94 690 VAL A C 1
ATOM 5212 O O . VAL A 1 690 ? 5.696 -16.573 49.493 1.00 81.94 690 VAL A O 1
ATOM 5215 N N . THR A 1 691 ? 7.507 -15.453 48.797 1.00 80.50 691 THR A N 1
ATOM 5216 C CA . THR A 1 691 ? 6.854 -14.937 47.579 1.00 80.50 691 THR A CA 1
ATOM 5217 C C . THR A 1 691 ? 6.394 -16.057 46.645 1.00 80.50 691 THR A C 1
ATOM 5219 O O . THR A 1 691 ? 5.299 -15.975 46.097 1.00 80.50 691 THR A O 1
ATOM 5222 N N . SER A 1 692 ? 7.167 -17.140 46.512 1.00 76.19 692 SER A N 1
ATOM 5223 C CA . SER A 1 692 ? 6.768 -18.331 45.751 1.00 76.19 692 SER A CA 1
ATOM 5224 C C . SER A 1 692 ? 5.540 -19.010 46.353 1.00 76.19 692 SER A C 1
ATOM 5226 O O . SER A 1 692 ? 4.658 -19.436 45.610 1.00 76.19 692 SER A O 1
ATOM 5228 N N . THR A 1 693 ? 5.476 -19.117 47.683 1.00 81.94 693 THR A N 1
ATOM 5229 C CA . THR A 1 693 ? 4.323 -19.709 48.376 1.00 81.94 693 THR A CA 1
ATOM 5230 C C . THR A 1 693 ? 3.087 -18.834 48.192 1.00 81.94 693 THR A C 1
ATOM 5232 O O . THR A 1 693 ? 2.041 -19.340 47.808 1.00 81.94 693 THR A O 1
ATOM 5235 N N . VAL A 1 694 ? 3.211 -17.517 48.370 1.00 85.69 694 VAL A N 1
ATOM 5236 C CA . VAL A 1 694 ? 2.114 -16.553 48.184 1.00 85.69 694 VAL A CA 1
ATOM 5237 C C . VAL A 1 694 ? 1.566 -16.582 46.756 1.00 85.69 694 VAL A C 1
ATOM 5239 O O . VAL A 1 694 ? 0.356 -16.650 46.567 1.00 85.69 694 VAL A O 1
ATOM 5242 N N . LEU A 1 695 ? 2.431 -16.603 45.739 1.00 77.69 695 LEU A N 1
ATOM 5243 C CA . LEU A 1 695 ? 1.996 -16.712 44.342 1.00 77.69 695 LEU A CA 1
ATOM 5244 C C . LEU A 1 695 ? 1.283 -18.041 44.054 1.00 77.69 695 LEU A C 1
ATOM 5246 O O . LEU A 1 695 ? 0.318 -18.070 43.290 1.00 77.69 695 LEU A O 1
ATOM 5250 N N . TRP A 1 696 ? 1.733 -19.138 44.670 1.00 84.94 696 TRP A N 1
ATOM 5251 C CA . TRP A 1 696 ? 1.044 -20.424 44.580 1.00 84.94 696 TRP A CA 1
ATOM 5252 C C . TRP A 1 696 ? -0.345 -20.366 45.234 1.00 84.94 696 TRP A C 1
ATOM 5254 O O . TRP A 1 696 ? -1.314 -20.804 44.621 1.00 84.94 696 TRP A O 1
ATOM 5264 N N . LEU A 1 697 ? -0.465 -19.766 46.424 1.00 85.12 697 LEU A N 1
ATOM 5265 C CA . LEU A 1 697 ? -1.744 -19.572 47.122 1.00 85.12 697 LEU A CA 1
ATOM 5266 C C . LEU A 1 697 ? -2.730 -18.747 46.281 1.00 85.12 697 LEU A C 1
ATOM 5268 O O . LEU A 1 697 ? -3.872 -19.168 46.105 1.00 85.12 697 LEU A O 1
ATOM 5272 N N . LEU A 1 698 ? -2.272 -17.643 45.681 1.00 81.12 698 LEU A N 1
ATOM 5273 C CA . LEU A 1 698 ? -3.083 -16.806 44.788 1.00 81.12 698 LEU A CA 1
ATOM 5274 C C . LEU A 1 698 ? -3.597 -17.584 43.570 1.00 81.12 698 LEU A C 1
ATOM 5276 O O . LEU A 1 698 ? -4.770 -17.484 43.221 1.00 81.12 698 LEU A O 1
ATOM 5280 N N . LYS A 1 699 ? -2.757 -18.433 42.961 1.00 71.94 699 LYS A N 1
ATOM 5281 C CA . LYS A 1 699 ? -3.174 -19.326 41.864 1.00 71.94 699 LYS A CA 1
ATOM 5282 C C . LYS A 1 699 ? -4.264 -20.319 42.293 1.00 71.94 699 LYS A C 1
ATOM 5284 O O . LYS A 1 699 ? -5.045 -20.777 41.463 1.00 71.94 699 LYS A O 1
ATOM 5289 N N . HIS A 1 700 ? -4.316 -20.648 43.578 1.00 82.50 700 HIS A N 1
ATOM 5290 C CA . HIS A 1 700 ? -5.327 -21.508 44.183 1.00 82.50 700 HIS A CA 1
ATOM 5291 C C . HIS A 1 700 ? -6.474 -20.726 44.844 1.00 82.50 700 HIS A C 1
ATOM 5293 O O . HIS A 1 700 ? -7.205 -21.302 45.646 1.00 82.50 700 HIS A O 1
ATOM 5299 N N . GLN A 1 701 ? -6.667 -19.453 44.471 1.00 78.94 701 GLN A N 1
ATOM 5300 C CA . GLN A 1 701 ? -7.769 -18.592 44.926 1.00 78.94 701 GLN A CA 1
ATOM 5301 C C . GLN A 1 701 ? -7.775 -18.339 46.442 1.00 78.94 701 GLN A C 1
ATOM 5303 O O . GLN A 1 701 ? -8.821 -18.093 47.036 1.00 78.94 701 GLN A O 1
ATOM 5308 N N . ILE A 1 702 ? -6.603 -18.393 47.078 1.00 86.62 702 ILE A N 1
ATOM 5309 C CA . ILE A 1 702 ? -6.427 -17.977 48.470 1.00 86.62 702 ILE A CA 1
ATOM 5310 C C . ILE A 1 702 ? -5.941 -16.529 48.446 1.00 86.62 702 ILE A C 1
ATOM 5312 O O . ILE A 1 702 ? -4.886 -16.239 47.876 1.00 86.62 702 ILE A O 1
ATOM 5316 N N . ASP A 1 703 ? -6.716 -15.629 49.048 1.00 88.19 703 ASP A N 1
ATOM 5317 C CA . ASP A 1 703 ? -6.433 -14.196 49.032 1.00 88.19 703 ASP A CA 1
ATOM 5318 C C . ASP A 1 703 ? -5.289 -13.851 49.993 1.00 88.19 703 ASP A C 1
ATOM 5320 O O . ASP A 1 703 ? -5.435 -13.887 51.221 1.00 88.19 703 ASP A O 1
ATOM 5324 N N . VAL A 1 704 ? -4.123 -13.559 49.413 1.00 92.56 704 VAL A N 1
ATOM 5325 C CA . VAL A 1 704 ? -2.905 -13.222 50.146 1.00 92.56 704 VAL A CA 1
ATOM 5326 C C . VAL A 1 704 ? -2.216 -12.020 49.514 1.00 92.56 704 VAL A C 1
ATOM 5328 O O . VAL A 1 704 ? -1.858 -12.047 48.334 1.00 92.56 704 VAL A O 1
ATOM 5331 N N . ALA A 1 705 ? -1.941 -11.002 50.326 1.00 92.56 705 ALA A N 1
ATOM 5332 C CA . ALA A 1 705 ? -1.215 -9.807 49.926 1.00 92.56 705 ALA A CA 1
ATOM 5333 C C . ALA A 1 705 ? 0.125 -9.659 50.666 1.00 92.56 705 ALA A C 1
ATOM 5335 O O . ALA A 1 705 ? 0.248 -9.973 51.850 1.00 92.56 705 ALA A O 1
ATOM 5336 N N . CYS A 1 706 ? 1.141 -9.138 49.976 1.00 93.25 706 CYS A N 1
ATOM 5337 C CA . CYS A 1 706 ? 2.427 -8.748 50.551 1.00 93.25 706 CYS A CA 1
ATOM 5338 C C . CYS A 1 706 ? 2.623 -7.238 50.432 1.00 93.25 706 CYS A C 1
ATOM 5340 O O . CYS A 1 706 ? 2.660 -6.703 49.321 1.00 93.25 706 CYS A O 1
ATOM 5342 N N . PHE A 1 707 ? 2.847 -6.575 51.564 1.00 93.38 707 PHE A N 1
ATOM 5343 C CA . PHE A 1 707 ? 3.156 -5.153 51.653 1.00 93.38 707 PHE A CA 1
ATOM 5344 C C . PHE A 1 707 ? 4.606 -4.938 52.060 1.00 93.38 707 PHE A C 1
ATOM 5346 O O . PHE A 1 707 ? 5.079 -5.427 53.089 1.00 93.38 707 PHE A O 1
ATOM 5353 N N . LYS A 1 708 ? 5.318 -4.170 51.240 1.00 91.81 708 LYS A N 1
ATOM 5354 C CA . LYS A 1 708 ? 6.685 -3.760 51.497 1.00 91.81 708 LYS A CA 1
ATOM 5355 C C . LYS A 1 708 ? 6.712 -2.515 52.373 1.00 91.81 708 LYS A C 1
ATOM 5357 O O . LYS A 1 708 ? 6.364 -1.430 51.914 1.00 91.81 708 LYS A O 1
ATOM 5362 N N . ALA A 1 709 ? 7.209 -2.660 53.597 1.00 90.81 709 ALA A N 1
ATOM 5363 C CA . ALA A 1 709 ? 7.398 -1.552 54.525 1.00 90.81 709 ALA A CA 1
ATOM 5364 C C . ALA A 1 709 ? 8.802 -0.941 54.366 1.00 90.81 709 ALA A C 1
ATOM 5366 O O . ALA A 1 709 ? 9.794 -1.566 54.731 1.00 90.81 709 ALA A O 1
ATOM 5367 N N . THR A 1 710 ? 8.918 0.273 53.818 1.00 89.19 710 THR A N 1
ATOM 5368 C CA . THR A 1 710 ? 10.223 0.946 53.646 1.00 89.19 710 THR A CA 1
ATOM 5369 C C . THR A 1 710 ? 10.300 2.215 54.495 1.00 89.19 710 THR A C 1
ATOM 5371 O O . THR A 1 710 ? 9.583 3.176 54.187 1.00 89.19 710 THR A O 1
ATOM 5374 N N . PRO A 1 711 ? 11.165 2.260 55.529 1.00 88.31 711 PRO A N 1
ATOM 5375 C CA . PRO A 1 711 ? 11.397 3.468 56.299 1.00 88.31 711 PRO A CA 1
ATOM 5376 C C . PRO A 1 711 ? 12.477 4.361 55.666 1.00 88.31 711 PRO A C 1
ATOM 5378 O O . PRO A 1 711 ? 13.460 3.921 55.064 1.00 88.31 711 PRO A O 1
ATOM 5381 N N . TYR A 1 712 ? 12.287 5.662 55.836 1.00 86.06 712 TYR A N 1
ATOM 5382 C CA . TYR A 1 712 ? 13.127 6.731 55.317 1.00 86.06 712 TYR A CA 1
ATOM 5383 C C . TYR A 1 712 ? 13.416 7.729 56.436 1.00 86.06 712 TYR A C 1
ATOM 5385 O O . TYR A 1 712 ? 12.530 8.037 57.232 1.00 86.06 712 TYR A O 1
ATOM 5393 N N . ARG A 1 713 ? 14.632 8.281 56.490 1.00 84.81 713 ARG A N 1
ATOM 5394 C CA . ARG A 1 713 ? 15.019 9.253 57.528 1.00 84.81 713 ARG A CA 1
ATOM 5395 C C . ARG A 1 713 ? 15.464 10.576 56.917 1.00 84.81 713 ARG A C 1
ATOM 5397 O O . ARG A 1 713 ? 16.356 10.593 56.070 1.00 84.81 713 ARG A O 1
ATOM 5404 N N . VAL A 1 714 ? 14.884 11.679 57.395 1.00 82.50 714 VAL A N 1
ATOM 5405 C CA . VAL A 1 714 ? 15.281 13.054 57.037 1.00 82.50 714 VAL A CA 1
ATOM 5406 C C . VAL A 1 714 ? 15.185 13.955 58.260 1.00 82.50 714 VAL A C 1
ATOM 5408 O O . VAL A 1 714 ? 14.146 13.978 58.911 1.00 82.50 714 VAL A O 1
ATOM 5411 N N . ASP A 1 715 ? 16.250 14.695 58.574 1.00 78.25 715 ASP A N 1
ATOM 5412 C CA . ASP A 1 715 ? 16.281 15.710 59.643 1.00 78.25 715 ASP A CA 1
ATOM 5413 C C . ASP A 1 715 ? 15.705 15.233 60.994 1.00 78.25 715 ASP A C 1
ATOM 5415 O O . ASP A 1 715 ? 14.973 15.946 61.678 1.00 78.25 715 ASP A O 1
ATOM 5419 N N . GLY A 1 716 ? 16.002 13.983 61.369 1.00 76.94 716 GLY A N 1
ATOM 5420 C CA . GLY A 1 716 ? 15.521 13.364 62.612 1.00 76.94 716 GLY A CA 1
ATOM 5421 C C . GLY A 1 716 ? 14.066 12.875 62.584 1.00 76.94 716 GLY A C 1
ATOM 5422 O O . GLY A 1 716 ? 13.624 12.265 63.553 1.00 76.94 716 GLY A O 1
ATOM 5423 N N . LYS A 1 717 ? 13.332 13.082 61.484 1.00 81.81 717 LYS A N 1
ATOM 5424 C CA . LYS A 1 717 ? 11.992 12.525 61.252 1.00 81.81 717 LYS A CA 1
ATOM 5425 C C . LYS A 1 717 ? 12.075 11.233 60.444 1.00 81.81 717 LYS A C 1
ATOM 5427 O O . LYS A 1 717 ? 12.926 11.097 59.559 1.00 81.81 717 LYS A O 1
ATOM 5432 N N . VAL A 1 718 ? 11.171 10.304 60.739 1.00 85.44 718 VAL A N 1
ATOM 5433 C CA . VAL A 1 718 ? 11.020 9.045 60.005 1.00 85.44 718 VAL A CA 1
ATOM 5434 C C . VAL A 1 718 ? 9.744 9.100 59.175 1.00 85.44 718 VAL A C 1
ATOM 5436 O O . VAL A 1 718 ? 8.694 9.496 59.672 1.00 85.44 718 VAL A O 1
ATOM 5439 N N . PHE A 1 719 ? 9.852 8.699 57.915 1.00 86.56 719 PHE A N 1
ATOM 5440 C CA . PHE A 1 719 ? 8.734 8.496 57.003 1.00 86.56 719 PHE A CA 1
ATOM 5441 C C . PHE A 1 719 ? 8.646 7.007 56.674 1.00 86.56 719 PHE A C 1
ATOM 5443 O O . PHE A 1 719 ? 9.678 6.355 56.519 1.00 86.56 719 PHE A O 1
ATOM 5450 N N . LEU A 1 720 ? 7.435 6.473 56.554 1.00 87.88 720 LEU A N 1
ATOM 5451 C CA . LEU A 1 720 ? 7.187 5.076 56.209 1.00 87.88 720 LEU A CA 1
ATOM 5452 C C . LEU A 1 720 ? 6.363 5.016 54.924 1.00 87.88 720 LEU A C 1
ATOM 5454 O O . LEU A 1 720 ? 5.421 5.783 54.751 1.00 87.88 720 LEU A O 1
ATOM 5458 N N . THR A 1 721 ? 6.725 4.095 54.039 1.00 88.56 721 THR A N 1
ATOM 5459 C CA . THR A 1 721 ? 5.905 3.708 52.881 1.00 88.56 721 THR A CA 1
ATOM 5460 C C . THR A 1 721 ? 5.500 2.250 53.038 1.00 88.56 721 THR A C 1
ATOM 5462 O O . THR A 1 721 ? 6.321 1.446 53.490 1.00 88.56 721 THR A O 1
ATOM 5465 N N . LEU A 1 722 ? 4.252 1.935 52.698 1.00 88.44 722 LEU A N 1
ATOM 5466 C CA . LEU A 1 722 ? 3.692 0.586 52.675 1.00 88.44 722 LEU A CA 1
ATOM 5467 C C . LEU A 1 722 ? 3.184 0.322 51.258 1.00 88.44 722 LEU A C 1
ATOM 5469 O O . LEU A 1 722 ? 2.096 0.747 50.886 1.00 88.44 722 LEU A O 1
ATOM 5473 N N . ASP A 1 723 ? 4.010 -0.340 50.453 1.00 85.62 723 ASP A N 1
ATOM 5474 C CA . ASP A 1 723 ? 3.709 -0.596 49.044 1.00 85.62 723 ASP A CA 1
ATOM 5475 C C . ASP A 1 723 ? 3.230 -2.040 48.867 1.00 85.62 723 ASP A C 1
ATOM 5477 O O . ASP A 1 723 ? 3.971 -2.974 49.174 1.00 85.62 723 ASP A O 1
ATOM 5481 N N . GLN A 1 724 ? 2.028 -2.261 48.332 1.00 86.69 724 GLN A N 1
ATOM 5482 C CA . GLN A 1 724 ? 1.592 -3.606 47.947 1.00 86.69 724 GLN A CA 1
ATOM 5483 C C . GLN A 1 724 ? 2.445 -4.106 46.772 1.00 86.69 724 GLN A C 1
ATOM 5485 O O . GLN A 1 724 ? 2.445 -3.517 45.689 1.00 86.69 724 GLN A O 1
ATOM 5490 N N . ILE A 1 725 ? 3.193 -5.190 46.981 1.00 84.69 725 ILE A N 1
ATOM 5491 C CA . ILE A 1 725 ? 4.094 -5.766 45.972 1.00 84.69 725 ILE A CA 1
ATOM 5492 C C . ILE A 1 725 ? 3.567 -7.073 45.374 1.00 84.69 725 ILE A C 1
ATOM 5494 O O . ILE A 1 725 ? 3.980 -7.435 44.272 1.00 84.69 725 ILE A O 1
ATOM 5498 N N . ILE A 1 726 ? 2.684 -7.788 46.083 1.00 81.81 726 ILE A N 1
ATOM 5499 C CA . ILE A 1 726 ? 2.030 -9.015 45.607 1.00 81.81 726 ILE A CA 1
ATOM 5500 C C . ILE A 1 726 ? 0.578 -9.033 46.114 1.00 81.81 726 ILE A C 1
ATOM 5502 O O . ILE A 1 726 ? 0.385 -8.850 47.310 1.00 81.81 726 ILE A O 1
ATOM 5506 N N . PRO A 1 727 ? -0.418 -9.272 45.245 1.00 76.50 727 PRO A N 1
ATOM 5507 C CA . PRO A 1 727 ? -0.333 -8.966 43.819 1.00 76.50 727 PRO A CA 1
ATOM 5508 C C . PRO A 1 727 ? -0.075 -7.462 43.611 1.00 76.50 727 PRO A C 1
ATOM 5510 O O . PRO A 1 727 ? -0.352 -6.651 44.490 1.00 76.50 727 PRO A O 1
ATOM 5513 N N . LEU A 1 728 ? 0.488 -7.067 42.466 1.00 72.25 728 LEU A N 1
ATOM 5514 C CA . LEU A 1 728 ? 0.550 -5.641 42.126 1.00 72.25 728 LEU A CA 1
ATOM 5515 C C . LEU A 1 728 ? -0.883 -5.111 41.996 1.00 72.25 728 LEU A C 1
ATOM 5517 O O . LEU A 1 728 ? -1.702 -5.767 41.356 1.00 72.25 728 LEU A O 1
ATOM 5521 N N . ARG A 1 729 ? -1.167 -3.938 42.568 1.00 59.59 729 ARG A N 1
ATOM 5522 C CA . ARG A 1 729 ? -2.523 -3.364 42.654 1.00 59.59 729 ARG A CA 1
ATOM 5523 C C . ARG A 1 729 ? -3.263 -3.368 41.304 1.00 59.59 729 ARG A C 1
ATOM 5525 O O . ARG A 1 729 ? -4.357 -3.908 41.211 1.00 59.59 729 ARG A O 1
ATOM 5532 N N . ASP A 1 730 ? -2.603 -2.920 40.234 1.00 51.50 730 ASP A N 1
ATOM 5533 C CA . ASP A 1 730 ? -3.164 -2.911 38.869 1.00 51.50 730 ASP A CA 1
ATOM 5534 C C . ASP A 1 730 ? -3.400 -4.324 38.290 1.00 51.50 730 ASP A C 1
ATOM 5536 O O . ASP A 1 730 ? -4.269 -4.536 37.447 1.00 51.50 730 ASP A O 1
ATOM 5540 N N . ALA A 1 731 ? -2.608 -5.314 38.716 1.00 52.50 731 ALA A N 1
ATOM 5541 C CA . ALA A 1 731 ? -2.752 -6.702 38.279 1.00 52.50 731 ALA A CA 1
ATOM 5542 C C . ALA A 1 731 ? -3.891 -7.425 39.016 1.00 52.50 731 ALA A C 1
ATOM 5544 O O . ALA A 1 731 ? -4.451 -8.374 38.474 1.00 52.50 731 ALA A O 1
ATOM 5545 N N . GLN A 1 732 ? -4.249 -6.981 40.225 1.00 53.19 732 GLN A N 1
ATOM 5546 C CA . GLN A 1 732 ? -5.348 -7.542 41.012 1.00 53.19 732 GLN A CA 1
ATOM 5547 C C . GLN A 1 732 ? -6.699 -7.332 40.314 1.00 53.19 732 GLN A C 1
ATOM 5549 O O . GLN A 1 732 ? -7.448 -8.292 40.152 1.00 53.19 732 GLN A O 1
ATOM 5554 N N . GLU A 1 733 ? -6.968 -6.124 39.808 1.00 51.03 733 GLU A N 1
ATOM 5555 C CA . GLU A 1 733 ? -8.195 -5.810 39.055 1.00 51.03 733 GLU A CA 1
ATOM 5556 C C . GLU A 1 733 ? -8.318 -6.646 37.770 1.00 51.03 733 GLU A C 1
ATOM 5558 O O . GLU A 1 733 ? -9.392 -7.151 37.442 1.00 51.03 733 GLU A O 1
ATOM 5563 N N . LEU A 1 734 ? -7.201 -6.868 37.068 1.00 44.62 734 LEU A N 1
ATOM 5564 C CA . LEU A 1 734 ? -7.165 -7.697 35.862 1.00 44.62 734 LEU A CA 1
ATOM 5565 C C . LEU A 1 734 ? -7.384 -9.188 36.177 1.00 44.62 734 LEU A C 1
ATOM 5567 O O . LEU A 1 734 ? -8.075 -9.883 35.434 1.00 44.62 734 LEU A O 1
ATOM 5571 N N . MET A 1 735 ? -6.808 -9.686 37.276 1.00 53.00 735 MET A N 1
ATOM 5572 C CA . MET A 1 735 ? -6.970 -11.077 37.714 1.00 53.00 735 MET A CA 1
ATOM 5573 C C . MET A 1 735 ? -8.401 -11.395 38.151 1.00 53.00 735 MET A C 1
ATOM 5575 O O . MET A 1 735 ? -8.839 -12.522 37.927 1.00 53.00 735 MET A O 1
ATOM 5579 N N . ILE A 1 736 ? -9.137 -10.428 38.712 1.00 54.53 736 ILE A N 1
ATOM 5580 C CA . ILE A 1 736 ? -10.565 -10.585 39.037 1.00 54.53 736 ILE A CA 1
ATOM 5581 C C . ILE A 1 736 ? -11.364 -10.853 37.752 1.00 54.53 736 ILE A C 1
ATOM 5583 O O . ILE A 1 736 ? -12.033 -11.879 37.655 1.00 54.53 736 ILE A O 1
ATOM 5587 N N . GLY A 1 737 ? -11.193 -10.021 36.718 1.00 50.03 737 GLY A N 1
ATOM 5588 C CA . GLY A 1 737 ? -11.888 -10.203 35.436 1.00 50.03 737 GLY A CA 1
ATOM 5589 C C . GLY A 1 737 ? -11.455 -11.451 34.650 1.00 50.03 737 GLY A C 1
ATOM 5590 O O . GLY A 1 737 ? -12.267 -12.063 33.957 1.00 50.03 737 GLY A O 1
ATOM 5591 N N . ILE A 1 738 ? -10.188 -11.871 34.763 1.00 51.69 738 ILE A N 1
ATOM 5592 C CA . ILE A 1 738 ? -9.707 -13.135 34.176 1.00 51.69 738 ILE A CA 1
ATOM 5593 C C . ILE A 1 738 ? -10.297 -14.336 34.921 1.00 51.69 738 ILE A C 1
ATOM 5595 O O . ILE A 1 738 ? -10.700 -15.293 34.272 1.00 51.69 738 ILE A O 1
ATOM 5599 N N . SER A 1 739 ? -10.406 -14.279 36.250 1.00 52.22 739 SER A N 1
ATOM 5600 C CA . SER A 1 739 ? -10.952 -15.377 37.058 1.00 52.22 739 SER A CA 1
ATOM 5601 C C . SER A 1 739 ? -12.452 -15.578 36.831 1.00 52.22 739 SER A C 1
ATOM 5603 O O . SER A 1 739 ? -12.902 -16.719 36.740 1.00 52.22 739 SER A O 1
ATOM 5605 N N . GLU A 1 740 ? -13.220 -14.493 36.682 1.00 51.59 740 GLU A N 1
ATOM 5606 C CA . GLU A 1 740 ? -14.641 -14.549 36.303 1.00 51.59 740 GLU A CA 1
ATOM 5607 C C . GLU A 1 740 ? -14.818 -15.199 34.926 1.00 51.59 740 GLU A C 1
ATOM 5609 O O . GLU A 1 740 ? -15.630 -16.111 34.754 1.00 51.59 740 GLU A O 1
ATOM 5614 N N . LYS A 1 741 ? -13.983 -14.799 33.962 1.00 45.97 741 LYS A N 1
ATOM 5615 C CA . LYS A 1 741 ? -13.978 -15.365 32.614 1.00 45.97 741 LYS A CA 1
ATOM 5616 C C . LYS A 1 741 ? -13.529 -16.830 32.589 1.00 45.97 741 LYS A C 1
ATOM 5618 O O . LYS A 1 741 ? -14.139 -17.635 31.895 1.00 45.97 741 LYS A O 1
ATOM 5623 N N . GLU A 1 742 ? -12.497 -17.204 33.344 1.00 51.38 742 GLU A N 1
ATOM 5624 C CA . GLU A 1 742 ? -12.020 -18.590 33.442 1.00 51.38 742 GLU A CA 1
ATOM 5625 C C . GLU A 1 742 ? -13.049 -19.497 34.133 1.00 51.38 742 GLU A C 1
ATOM 5627 O O . GLU A 1 742 ? -13.211 -20.651 33.729 1.00 51.38 742 GLU A O 1
ATOM 5632 N N . GLN A 1 743 ? -13.795 -18.991 35.124 1.00 51.91 743 GLN A N 1
ATOM 5633 C CA . GLN A 1 743 ? -14.939 -19.708 35.691 1.00 51.91 743 GLN A CA 1
ATOM 5634 C C . GLN A 1 743 ? -16.068 -19.876 34.668 1.00 51.91 743 GLN A C 1
ATOM 5636 O O . GLN A 1 743 ? -16.588 -20.986 34.532 1.00 51.91 743 GLN A O 1
ATOM 5641 N N . GLU A 1 744 ? -16.428 -18.831 33.916 1.00 50.09 744 GLU A N 1
ATOM 5642 C CA . GLU A 1 744 ? -17.425 -18.935 32.841 1.00 50.09 744 GLU A CA 1
ATOM 5643 C C . GLU A 1 744 ? -16.999 -19.932 31.755 1.00 50.09 744 GLU A C 1
ATOM 5645 O O . GLU A 1 744 ? -17.800 -20.775 31.341 1.00 50.09 744 GLU A O 1
ATOM 5650 N N . GLU A 1 745 ? -15.737 -19.892 31.325 1.00 47.12 745 GLU A N 1
ATOM 5651 C CA . GLU A 1 745 ? -15.190 -20.774 30.293 1.00 47.12 745 GLU A CA 1
ATOM 5652 C C . GLU A 1 745 ? -15.109 -22.230 30.775 1.00 47.12 745 GLU A C 1
ATOM 5654 O O . GLU A 1 745 ? -15.558 -23.126 30.057 1.00 47.12 745 GLU A O 1
ATOM 5659 N N . GLN A 1 746 ? -14.657 -22.497 32.007 1.00 50.66 746 GLN A N 1
ATOM 5660 C CA . GLN A 1 746 ? -14.639 -23.859 32.562 1.00 50.66 746 GLN A CA 1
ATOM 5661 C C . GLN A 1 746 ? -16.048 -24.435 32.761 1.00 50.66 746 GLN A C 1
ATOM 5663 O O . GLN A 1 746 ? -16.273 -25.632 32.535 1.00 50.66 746 GLN A O 1
ATOM 5668 N N . VAL A 1 747 ? -17.018 -23.607 33.163 1.00 52.56 747 VAL A N 1
ATOM 5669 C CA . VAL A 1 747 ? -18.429 -24.009 33.284 1.00 52.56 747 VAL A CA 1
ATOM 5670 C C . VAL A 1 747 ? -19.032 -24.277 31.900 1.00 52.56 747 VAL A C 1
ATOM 5672 O O . VAL A 1 747 ? -19.726 -25.285 31.714 1.00 52.56 747 VAL A O 1
ATOM 5675 N N . ALA A 1 748 ? -18.727 -23.442 30.905 1.00 49.03 748 ALA A N 1
ATOM 5676 C CA . ALA A 1 748 ? -19.181 -23.616 29.528 1.00 49.03 748 ALA A CA 1
ATOM 5677 C C . ALA A 1 748 ? -18.575 -24.867 28.863 1.00 49.03 748 ALA A C 1
ATOM 5679 O O . ALA A 1 748 ? -19.295 -25.620 28.197 1.00 49.03 748 ALA A O 1
ATOM 5680 N N . GLU A 1 749 ? -17.288 -25.140 29.082 1.00 43.22 749 GLU A N 1
ATOM 5681 C CA . GLU A 1 749 ? -16.566 -26.274 28.497 1.00 43.22 749 GLU A CA 1
ATOM 5682 C C . GLU A 1 749 ? -17.031 -27.617 29.093 1.00 43.22 749 GLU A C 1
ATOM 5684 O O . GLU A 1 749 ? -17.348 -28.557 28.350 1.00 43.22 749 GLU A O 1
ATOM 5689 N N . ARG A 1 750 ? -17.226 -27.693 30.422 1.00 51.38 750 ARG A N 1
ATOM 5690 C CA . ARG A 1 750 ? -17.879 -28.852 31.070 1.00 51.38 750 ARG A CA 1
ATOM 5691 C C . ARG A 1 750 ? -19.321 -29.042 30.595 1.00 51.38 750 ARG A C 1
ATOM 5693 O O . ARG A 1 750 ? -19.749 -30.179 30.363 1.00 51.38 750 ARG A O 1
ATOM 5700 N N . GLY A 1 751 ? -20.067 -27.953 30.409 1.00 54.41 751 GLY A N 1
ATOM 5701 C CA . GLY A 1 751 ? -21.429 -27.988 29.876 1.00 54.41 751 GLY A CA 1
ATOM 5702 C C . GLY A 1 751 ? -21.501 -28.529 28.442 1.00 54.41 751 GLY A C 1
ATOM 5703 O O . GLY A 1 751 ? -22.399 -29.311 28.119 1.00 54.41 751 GLY A O 1
ATOM 5704 N N . MET A 1 752 ? -20.540 -28.174 27.584 1.00 51.19 752 MET A N 1
ATOM 5705 C CA . MET A 1 752 ? -20.485 -28.623 26.188 1.00 51.19 752 MET A CA 1
ATOM 5706 C C . MET A 1 752 ? -20.140 -30.116 26.066 1.00 51.19 752 MET A C 1
ATOM 5708 O O . MET A 1 752 ? -20.816 -30.837 25.326 1.00 51.19 752 MET A O 1
ATOM 5712 N N . LEU A 1 753 ? -19.153 -30.606 26.827 1.00 53.94 753 LEU A N 1
ATOM 5713 C CA . LEU A 1 753 ? -18.779 -32.030 26.847 1.00 53.94 753 LEU A CA 1
ATOM 5714 C C . LEU A 1 753 ? -19.948 -32.924 27.290 1.00 53.94 753 LEU A C 1
ATOM 5716 O O . LEU A 1 753 ? -20.204 -33.966 26.682 1.00 53.94 753 LEU A O 1
ATOM 5720 N N . THR A 1 754 ? -20.716 -32.472 28.283 1.00 65.19 754 THR A N 1
ATOM 5721 C CA . THR A 1 754 ? -21.878 -33.203 28.811 1.00 65.19 754 THR A CA 1
ATOM 5722 C C . THR A 1 754 ? -23.019 -33.294 27.784 1.00 65.19 754 THR A C 1
ATOM 5724 O O . THR A 1 754 ? -23.620 -34.357 27.617 1.00 65.19 754 THR A O 1
ATOM 5727 N N . ARG A 1 755 ? -23.288 -32.220 27.021 1.00 72.19 755 ARG A N 1
ATOM 5728 C CA . ARG A 1 755 ? -24.335 -32.197 25.974 1.00 72.19 755 ARG A CA 1
ATOM 5729 C C . ARG A 1 755 ? -24.009 -33.100 24.782 1.00 72.19 755 ARG A C 1
ATOM 5731 O O . ARG A 1 755 ? -24.911 -33.746 24.252 1.00 72.19 755 ARG A O 1
ATOM 5738 N N . HIS A 1 756 ? -22.743 -33.174 24.363 1.00 79.38 756 HIS A N 1
ATOM 5739 C CA . HIS A 1 756 ? -22.333 -34.057 23.262 1.00 79.38 756 HIS A CA 1
ATOM 5740 C C . HIS A 1 756 ? -22.537 -35.537 23.597 1.00 79.38 756 HIS A C 1
ATOM 5742 O O . HIS A 1 756 ? -23.028 -36.285 22.752 1.00 79.38 756 HIS A O 1
ATOM 5748 N N . GLN A 1 757 ? -22.213 -35.953 24.825 1.00 81.12 757 GLN A N 1
ATOM 5749 C CA . GLN A 1 757 ? -22.441 -37.331 25.262 1.00 81.12 757 GLN A CA 1
ATOM 5750 C C . GLN A 1 757 ? -23.937 -37.665 25.318 1.00 81.12 757 GLN A C 1
ATOM 5752 O O . GLN A 1 757 ? -24.356 -38.732 24.878 1.00 81.12 757 GLN A O 1
ATOM 5757 N N . LEU A 1 758 ? -24.749 -36.727 25.807 1.00 84.50 758 LEU A N 1
ATOM 5758 C CA . LEU A 1 758 ? -26.194 -36.893 25.925 1.00 84.50 758 LEU A CA 1
ATOM 5759 C C . LEU A 1 758 ? -26.869 -37.081 24.552 1.00 84.50 758 LEU A C 1
ATOM 5761 O O . LEU A 1 758 ? -27.711 -37.962 24.403 1.00 84.50 758 LEU A O 1
ATOM 5765 N N . ARG A 1 759 ? -26.440 -36.331 23.526 1.00 88.88 759 ARG A N 1
ATOM 5766 C CA . ARG A 1 759 ? -26.932 -36.481 22.141 1.00 88.88 759 ARG A CA 1
ATOM 5767 C C . ARG A 1 759 ? -26.508 -37.798 21.497 1.00 88.88 759 ARG A C 1
ATOM 5769 O O . ARG A 1 759 ? -27.333 -38.446 20.863 1.00 88.88 759 ARG A O 1
ATOM 5776 N N . LEU A 1 760 ? -25.253 -38.212 21.684 1.00 87.19 760 LEU A N 1
ATOM 5777 C CA . LEU A 1 760 ? -24.763 -39.497 21.171 1.00 87.19 760 LEU A CA 1
ATOM 5778 C C . LEU A 1 760 ? -25.576 -40.671 21.730 1.00 87.19 760 LEU A C 1
ATOM 5780 O O . LEU A 1 760 ? -25.950 -41.574 20.980 1.00 87.19 760 LEU A O 1
ATOM 5784 N N . ASP A 1 761 ? -25.871 -40.637 23.029 1.00 90.75 761 ASP A N 1
ATOM 5785 C CA . ASP A 1 761 ? -26.650 -41.676 23.700 1.00 90.75 761 ASP A CA 1
ATOM 5786 C C . ASP A 1 761 ? -28.117 -41.683 23.235 1.00 90.75 761 ASP A C 1
ATOM 5788 O O . ASP A 1 761 ? -28.669 -42.759 22.994 1.00 90.75 761 ASP A O 1
ATOM 5792 N N . PHE A 1 762 ? -28.734 -40.506 23.076 1.00 93.69 762 PHE A N 1
ATOM 5793 C CA . PHE A 1 762 ? -30.104 -40.382 22.569 1.00 93.69 762 PHE A CA 1
ATOM 5794 C C . PHE A 1 762 ? -30.217 -40.895 21.129 1.00 93.69 762 PHE A C 1
ATOM 5796 O O . PHE A 1 762 ? -31.061 -41.740 20.836 1.00 93.69 762 PHE A O 1
ATOM 5803 N N . TRP A 1 763 ? -29.329 -40.448 20.231 1.00 94.69 763 TRP A N 1
ATOM 5804 C CA . TRP A 1 763 ? -29.367 -40.854 18.825 1.00 94.69 763 TRP A CA 1
ATOM 5805 C C . TRP A 1 763 ? -29.109 -42.338 18.624 1.00 94.69 763 TRP A C 1
ATOM 5807 O O . TRP A 1 763 ? -29.704 -42.927 17.728 1.00 94.69 763 TRP A O 1
ATOM 5817 N N . ARG A 1 764 ? -28.271 -42.956 19.464 1.00 94.12 764 ARG A N 1
ATOM 5818 C CA . ARG A 1 764 ? -28.091 -44.410 19.454 1.00 94.12 764 ARG A CA 1
ATOM 5819 C C . ARG A 1 764 ? -29.417 -45.126 19.724 1.00 94.12 764 ARG A C 1
ATOM 5821 O O . ARG A 1 764 ? -29.821 -45.949 18.916 1.00 94.12 764 ARG A O 1
ATOM 5828 N N . GLN A 1 765 ? -30.131 -44.748 20.785 1.00 94.31 765 GLN A N 1
ATOM 5829 C CA . GLN A 1 765 ? -31.427 -45.358 21.112 1.00 94.31 765 GLN A CA 1
ATOM 5830 C C . GLN A 1 765 ? -32.499 -45.069 20.051 1.00 94.31 765 GLN A C 1
ATOM 5832 O O . GLN A 1 765 ? -33.299 -45.945 19.731 1.00 94.31 765 GLN A O 1
ATOM 5837 N N . ALA A 1 766 ? -32.514 -43.859 19.485 1.00 93.44 766 ALA A N 1
ATOM 5838 C CA . ALA A 1 766 ? -33.460 -43.491 18.437 1.00 93.44 766 ALA A CA 1
ATOM 5839 C C . ALA A 1 766 ? -33.236 -44.292 17.143 1.00 93.44 766 ALA A C 1
ATOM 5841 O O . ALA A 1 766 ? -34.199 -44.750 16.532 1.00 93.44 766 ALA A O 1
ATOM 5842 N N . LEU A 1 767 ? -31.977 -44.487 16.735 1.00 93.88 767 LEU A N 1
ATOM 5843 C CA . LEU A 1 767 ? -31.627 -45.298 15.566 1.00 93.88 767 LEU A CA 1
ATOM 5844 C C . LEU A 1 767 ? -31.970 -46.777 15.779 1.00 93.88 767 LEU A C 1
ATOM 5846 O O . LEU A 1 767 ? -32.598 -47.367 14.901 1.00 93.88 767 LEU A O 1
ATOM 5850 N N . ASP A 1 768 ? -31.670 -47.332 16.958 1.00 92.31 768 ASP A N 1
ATOM 5851 C CA . ASP A 1 768 ? -32.057 -48.703 17.314 1.00 92.31 768 ASP A CA 1
ATOM 5852 C C . ASP A 1 768 ? -33.590 -48.874 17.265 1.00 92.31 768 ASP A C 1
ATOM 5854 O O . ASP A 1 768 ? -34.110 -49.873 16.765 1.00 92.31 768 ASP A O 1
ATOM 5858 N N . ALA A 1 769 ? -34.353 -47.886 17.748 1.00 93.31 769 ALA A N 1
ATOM 5859 C CA . ALA A 1 769 ? -35.815 -47.912 17.697 1.00 93.31 769 ALA A CA 1
ATOM 5860 C C . ALA A 1 769 ? -36.363 -47.817 16.261 1.00 93.31 769 ALA A C 1
ATOM 5862 O O . ALA A 1 769 ? -37.310 -48.528 15.924 1.00 93.31 769 ALA A O 1
ATOM 5863 N N . LEU A 1 770 ? -35.762 -46.987 15.401 1.00 92.31 770 LEU A N 1
ATOM 5864 C CA . LEU A 1 770 ? -36.118 -46.883 13.980 1.00 92.31 770 LEU A CA 1
ATOM 5865 C C . LEU A 1 770 ? -35.855 -48.190 13.222 1.00 92.31 770 LEU A C 1
ATOM 5867 O O . LEU A 1 770 ? -36.686 -48.603 12.406 1.00 92.31 770 LEU A O 1
ATOM 5871 N N . GLU A 1 771 ? -34.733 -48.853 13.508 1.00 90.56 771 GLU A N 1
ATOM 5872 C CA . GLU A 1 771 ? -34.386 -50.153 12.930 1.00 90.56 771 GLU A CA 1
ATOM 5873 C C . GLU A 1 771 ? -35.377 -51.239 13.374 1.00 90.56 771 GLU A C 1
ATOM 5875 O O . GLU A 1 771 ? -35.959 -51.926 12.531 1.00 90.56 771 GLU A O 1
ATOM 5880 N N . ASN A 1 772 ? -35.671 -51.324 14.677 1.00 89.62 772 ASN A N 1
ATOM 5881 C CA . ASN A 1 772 ? -36.668 -52.251 15.229 1.00 89.62 772 ASN A CA 1
ATOM 5882 C C . ASN A 1 772 ? -38.083 -52.005 14.678 1.00 89.62 772 ASN A C 1
ATOM 5884 O O . ASN A 1 772 ? -38.883 -52.930 14.539 1.00 89.62 772 ASN A O 1
ATOM 5888 N N . ALA A 1 773 ? -38.388 -50.758 14.325 1.00 88.38 773 ALA A N 1
ATOM 5889 C CA . ALA A 1 773 ? -39.628 -50.338 13.685 1.00 88.38 773 ALA A CA 1
ATOM 5890 C C . ALA A 1 773 ? -39.683 -50.637 12.169 1.00 88.38 773 ALA A C 1
ATOM 5892 O O . ALA A 1 773 ? -40.670 -50.272 11.514 1.00 88.38 773 ALA A O 1
ATOM 5893 N N . GLY A 1 774 ? -38.647 -51.275 11.607 1.00 86.69 774 GLY A N 1
ATOM 5894 C CA . GLY A 1 774 ? -38.544 -51.666 10.199 1.00 86.69 774 GLY A CA 1
ATOM 5895 C C . GLY A 1 774 ? -38.292 -50.503 9.236 1.00 86.69 774 GLY A C 1
ATOM 5896 O O . GLY A 1 774 ? -38.556 -50.630 8.040 1.00 86.69 774 GLY A O 1
ATOM 5897 N N . MET A 1 775 ? -37.829 -49.349 9.728 1.00 89.69 775 MET A N 1
ATOM 5898 C CA . MET A 1 775 ? -37.649 -48.151 8.910 1.00 89.69 775 MET A CA 1
ATOM 5899 C C . MET A 1 775 ? -36.248 -48.106 8.290 1.00 89.69 775 MET A C 1
ATOM 5901 O O . MET A 1 775 ? -35.262 -47.795 8.949 1.00 89.69 775 MET A O 1
ATOM 5905 N N . THR A 1 776 ? -36.150 -48.330 6.978 1.00 87.50 776 THR A N 1
ATOM 5906 C CA . THR A 1 776 ? -34.858 -48.320 6.262 1.00 87.50 776 THR A CA 1
ATOM 5907 C C . THR A 1 776 ? -34.311 -46.918 5.983 1.00 87.50 776 THR A C 1
ATOM 5909 O O . THR A 1 776 ? -33.199 -46.785 5.473 1.00 87.50 776 THR A O 1
ATOM 5912 N N . LEU A 1 777 ? -35.077 -45.864 6.291 1.00 87.19 777 LEU A N 1
ATOM 5913 C CA . LEU A 1 777 ? -34.735 -44.480 5.962 1.00 87.19 777 LEU A CA 1
ATOM 5914 C C . LEU A 1 777 ? -33.395 -44.048 6.576 1.00 87.19 777 LEU A C 1
ATOM 5916 O O . LEU A 1 777 ? -32.638 -43.346 5.918 1.00 87.19 777 LEU A O 1
ATOM 5920 N N . TYR A 1 778 ? -33.069 -44.502 7.786 1.00 91.12 778 TYR A N 1
ATOM 5921 C CA . TYR A 1 778 ? -31.847 -44.124 8.509 1.00 91.12 778 TYR A CA 1
ATOM 5922 C C . TYR A 1 778 ? -30.806 -45.253 8.609 1.00 91.12 778 TYR A C 1
ATOM 5924 O O . TYR A 1 778 ? -29.840 -45.121 9.350 1.00 91.12 778 TYR A O 1
ATOM 5932 N N . ALA A 1 779 ? -30.945 -46.333 7.828 1.00 85.38 779 ALA A N 1
ATOM 5933 C CA . ALA A 1 779 ? -30.116 -47.542 7.953 1.00 85.38 779 ALA A CA 1
ATOM 5934 C C . ALA A 1 779 ? -28.596 -47.320 7.778 1.00 85.38 779 ALA A C 1
ATOM 5936 O O . ALA A 1 779 ? -27.801 -48.128 8.240 1.00 85.38 779 ALA A O 1
ATOM 5937 N N . ASN A 1 780 ? -28.185 -46.229 7.119 1.00 86.00 780 ASN A N 1
ATOM 5938 C CA . ASN A 1 780 ? -26.776 -45.869 6.907 1.00 86.00 780 ASN A CA 1
ATOM 5939 C C . ASN A 1 780 ? -26.347 -44.615 7.696 1.00 86.00 780 ASN A C 1
ATOM 5941 O O . ASN A 1 780 ? -25.366 -43.967 7.326 1.00 86.00 780 ASN A O 1
ATOM 5945 N N . VAL A 1 781 ? -27.098 -44.216 8.728 1.00 90.12 781 VAL A N 1
ATOM 5946 C CA . VAL A 1 781 ? -26.816 -43.017 9.530 1.00 90.12 781 VAL A CA 1
ATOM 5947 C C . VAL A 1 781 ? -26.313 -43.422 10.912 1.00 90.12 781 VAL A C 1
ATOM 5949 O O . VAL A 1 781 ? -26.959 -44.193 11.610 1.00 90.12 781 VAL A O 1
ATOM 5952 N N . SER A 1 782 ? -25.161 -42.883 11.314 1.00 90.88 782 SER A N 1
ATOM 5953 C CA . SER A 1 782 ? -24.562 -43.133 12.631 1.00 90.88 782 SER A CA 1
ATOM 5954 C C . SER A 1 782 ? -24.956 -42.052 13.649 1.00 90.88 782 SER A C 1
ATOM 5956 O O . SER A 1 782 ? -25.168 -40.903 13.252 1.00 90.88 782 SER A O 1
ATOM 5958 N N . PRO A 1 783 ? -24.982 -42.360 14.963 1.00 89.56 783 PRO A N 1
ATOM 5959 C CA . PRO A 1 783 ? -25.187 -41.358 16.010 1.00 89.56 783 PRO A CA 1
ATOM 5960 C C . PRO A 1 783 ? -24.158 -40.219 15.927 1.00 89.56 783 PRO A C 1
ATOM 5962 O O . PRO A 1 783 ? -22.953 -40.469 15.838 1.00 89.56 783 PRO A O 1
ATOM 5965 N N . GLY A 1 784 ? -24.629 -38.972 15.981 1.00 85.12 784 GLY A N 1
ATOM 5966 C CA . GLY A 1 784 ? -23.802 -37.763 15.900 1.00 85.12 784 GLY A CA 1
ATOM 5967 C C . GLY A 1 784 ? -23.759 -36.957 17.202 1.00 85.12 784 GLY A C 1
ATOM 5968 O O . GLY A 1 784 ? -24.504 -37.218 18.143 1.00 85.12 784 GLY A O 1
ATOM 5969 N N . LYS A 1 785 ? -22.881 -35.947 17.253 1.00 86.12 785 LYS A N 1
ATOM 5970 C CA . LYS A 1 785 ? -22.811 -34.969 18.365 1.00 86.12 785 LYS A CA 1
ATOM 5971 C C . LYS A 1 785 ? -23.767 -33.784 18.178 1.00 86.12 785 LYS A C 1
ATOM 5973 O O . LYS A 1 785 ? -23.960 -32.982 19.099 1.00 86.12 785 LYS A O 1
ATOM 5978 N N . ASP A 1 786 ? -24.344 -33.662 16.989 1.00 88.88 786 ASP A N 1
ATOM 5979 C CA . ASP A 1 786 ? -25.291 -32.614 16.635 1.00 88.88 786 ASP A CA 1
ATOM 5980 C C . ASP A 1 786 ? -26.657 -32.851 17.283 1.00 88.88 786 ASP A C 1
ATOM 5982 O O . ASP A 1 786 ? -27.022 -33.970 17.647 1.00 88.88 786 ASP A O 1
ATOM 5986 N N . ASN A 1 787 ? -27.427 -31.777 17.452 1.00 89.81 787 ASN A N 1
ATOM 5987 C CA . ASN A 1 787 ? -28.805 -31.848 17.941 1.00 89.81 787 ASN A CA 1
ATOM 5988 C C . ASN A 1 787 ? -29.800 -32.269 16.849 1.00 89.81 787 ASN A C 1
ATOM 5990 O O . ASN A 1 787 ? -31.003 -32.207 17.073 1.00 89.81 787 ASN A O 1
ATOM 5994 N N . TRP A 1 788 ? -29.325 -32.670 15.672 1.00 92.31 788 TRP A N 1
ATOM 5995 C CA . TRP A 1 788 ? -30.153 -33.144 14.573 1.00 92.31 788 TRP A CA 1
ATOM 5996 C C . TRP A 1 788 ? -29.517 -34.357 13.899 1.00 92.31 788 TRP A C 1
ATOM 5998 O O . TRP A 1 788 ? -28.302 -34.551 13.952 1.00 92.31 788 TRP A O 1
ATOM 6008 N N . LEU A 1 789 ? -30.352 -35.166 13.253 1.00 92.88 789 LEU A N 1
ATOM 6009 C CA . LEU A 1 789 ? -29.942 -36.353 12.518 1.00 92.88 789 LEU A CA 1
ATOM 6010 C C . LEU A 1 789 ? -30.790 -36.470 11.251 1.00 92.88 789 LEU A C 1
ATOM 6012 O O . LEU A 1 789 ? -32.020 -36.497 11.317 1.00 92.88 789 LEU A O 1
ATOM 6016 N N . ALA A 1 790 ? -30.146 -36.510 10.084 1.00 92.38 790 ALA A N 1
ATOM 6017 C CA . ALA A 1 790 ? -30.845 -36.449 8.803 1.00 92.38 790 ALA A CA 1
ATOM 6018 C C . ALA A 1 790 ? -30.547 -37.632 7.883 1.00 92.38 790 ALA A C 1
ATOM 6020 O O . ALA A 1 790 ? -29.470 -38.222 7.922 1.00 92.38 790 ALA A O 1
ATOM 6021 N N . SER A 1 791 ? -31.505 -37.920 7.005 1.00 92.81 791 SER A N 1
ATOM 6022 C CA . SER A 1 791 ? -31.383 -38.869 5.907 1.00 92.81 791 SER A CA 1
ATOM 6023 C C . SER A 1 791 ? -31.877 -38.265 4.591 1.00 92.81 791 SER A C 1
ATOM 6025 O O . SER A 1 791 ? -32.768 -37.413 4.548 1.00 92.81 791 SER A O 1
ATOM 6027 N N . GLY A 1 792 ? -31.267 -38.692 3.488 1.00 88.56 792 GLY A N 1
ATOM 6028 C CA . GLY A 1 792 ? -31.600 -38.216 2.153 1.00 88.56 792 GLY A CA 1
ATOM 6029 C C . GLY A 1 792 ? -32.929 -38.776 1.651 1.00 88.56 792 GLY A C 1
ATOM 6030 O O . GLY A 1 792 ? -33.210 -39.961 1.781 1.00 88.56 792 GLY A O 1
ATOM 6031 N N . SER A 1 793 ? -33.715 -37.937 0.979 1.00 89.75 793 SER A N 1
ATOM 6032 C CA . SER A 1 793 ? -34.961 -38.364 0.326 1.00 89.75 793 SER A CA 1
ATOM 6033 C C . SER A 1 793 ? -34.754 -39.063 -1.032 1.00 89.75 793 SER A C 1
ATOM 6035 O O . SER A 1 793 ? -35.701 -39.545 -1.645 1.00 89.75 793 SER A O 1
ATOM 6037 N N . GLY A 1 794 ? -33.518 -39.083 -1.549 1.00 86.38 794 GLY A N 1
ATOM 6038 C CA . GLY A 1 794 ? -33.198 -39.488 -2.926 1.00 86.38 794 GLY A CA 1
ATOM 6039 C C . GLY A 1 794 ? -33.238 -38.337 -3.946 1.00 86.38 794 GLY A C 1
ATOM 6040 O O . GLY A 1 794 ? -32.817 -38.510 -5.092 1.00 86.38 794 GLY A O 1
ATOM 6041 N N . LEU A 1 795 ? -33.672 -37.140 -3.537 1.00 90.81 795 LEU A N 1
ATOM 6042 C CA . LEU A 1 795 ? -33.537 -35.892 -4.293 1.00 90.81 795 LEU A CA 1
ATOM 6043 C C . LEU A 1 795 ? -32.499 -34.977 -3.619 1.00 90.81 795 LEU A C 1
ATOM 6045 O O . LEU A 1 795 ? -32.595 -34.693 -2.428 1.00 90.81 795 LEU A O 1
ATOM 6049 N N . SER A 1 796 ? -31.503 -34.503 -4.382 1.00 91.00 796 SER A N 1
ATOM 6050 C CA . SER A 1 796 ? -30.433 -33.634 -3.856 1.00 91.00 796 SER A CA 1
ATOM 6051 C C . SER A 1 796 ? -31.005 -32.397 -3.156 1.00 91.00 796 SER A C 1
ATOM 6053 O O . SER A 1 796 ? -31.829 -31.677 -3.732 1.00 91.00 796 SER A O 1
ATOM 6055 N N . GLY A 1 797 ? -30.556 -32.170 -1.919 1.00 89.50 797 GLY A N 1
ATOM 6056 C CA . GLY A 1 797 ? -30.975 -31.054 -1.073 1.00 89.50 797 GLY A CA 1
ATOM 6057 C C . GLY A 1 797 ? -32.398 -31.161 -0.525 1.00 89.50 797 GLY A C 1
ATOM 6058 O O . GLY A 1 797 ? -32.923 -30.155 -0.072 1.00 89.50 797 GLY A O 1
ATOM 6059 N N . VAL A 1 798 ? -33.024 -32.338 -0.555 1.00 94.19 798 VAL A N 1
ATOM 6060 C CA . VAL A 1 798 ? -34.302 -32.613 0.116 1.00 94.19 798 VAL A CA 1
ATOM 6061 C C . VAL A 1 798 ? -34.082 -33.763 1.095 1.00 94.19 798 VAL A C 1
ATOM 6063 O O . VAL A 1 798 ? -33.651 -34.846 0.685 1.00 94.19 798 VAL A O 1
ATOM 6066 N N . ILE A 1 799 ? -34.321 -33.525 2.382 1.00 95.56 799 ILE A N 1
ATOM 6067 C CA . ILE A 1 799 ? -33.935 -34.438 3.466 1.00 95.56 799 ILE A CA 1
ATOM 6068 C C . ILE A 1 799 ? -35.068 -34.634 4.475 1.00 95.56 799 ILE A C 1
ATOM 6070 O O . ILE A 1 799 ? -35.888 -33.744 4.691 1.00 95.56 799 ILE A O 1
ATOM 6074 N N . TYR A 1 800 ? -35.058 -35.794 5.118 1.00 95.94 800 TYR A N 1
ATOM 6075 C CA . TYR A 1 800 ? -35.816 -36.083 6.329 1.00 95.94 800 TYR A CA 1
ATOM 6076 C C . TYR A 1 800 ? -34.896 -35.851 7.526 1.00 95.94 800 TYR A C 1
ATOM 6078 O O . TYR A 1 800 ? -33.764 -36.333 7.519 1.00 95.94 800 TYR A O 1
ATOM 6086 N N . SER A 1 801 ? -35.328 -35.099 8.533 1.00 95.12 801 SER A N 1
ATOM 6087 C CA . SER A 1 801 ? -34.489 -34.719 9.674 1.00 95.12 801 SER A CA 1
ATOM 6088 C C . SER A 1 801 ? -35.241 -34.903 10.987 1.00 95.12 801 SER A C 1
ATOM 6090 O O . SER A 1 801 ? -36.419 -34.578 11.081 1.00 95.12 801 SER A O 1
ATOM 6092 N N . MET A 1 802 ? -34.5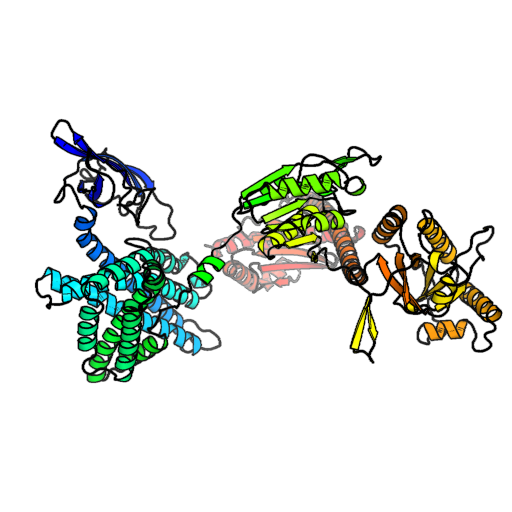65 -35.425 12.004 1.00 95.75 802 MET A N 1
ATOM 6093 C CA . MET A 1 802 ? -35.039 -35.424 13.386 1.00 95.75 802 MET A CA 1
ATOM 6094 C C . MET A 1 802 ? -34.204 -34.434 14.189 1.00 95.75 802 MET A C 1
ATOM 6096 O O . MET A 1 802 ? -33.001 -34.327 13.960 1.00 95.75 802 MET A O 1
ATOM 6100 N N . VAL A 1 803 ? -34.820 -33.735 15.138 1.00 94.56 803 VAL A N 1
ATOM 6101 C CA . VAL A 1 803 ? -34.150 -32.773 16.025 1.00 94.56 803 VAL A CA 1
ATOM 6102 C C . VAL A 1 803 ? -34.407 -33.159 17.475 1.00 94.56 803 VAL A C 1
ATOM 6104 O O . VAL A 1 803 ? -35.515 -33.562 17.819 1.00 94.56 803 VAL A O 1
ATOM 6107 N N . PHE A 1 804 ? -33.383 -33.026 18.311 1.00 93.38 804 PHE A N 1
ATOM 6108 C CA . PHE A 1 804 ? -33.403 -33.318 19.738 1.00 93.38 804 PHE A CA 1
ATOM 6109 C C . PHE A 1 804 ? -32.817 -32.139 20.518 1.00 93.38 804 PHE A C 1
ATOM 6111 O O . PHE A 1 804 ? -31.606 -31.899 20.506 1.00 93.38 804 PHE A O 1
ATOM 6118 N N . ASN A 1 805 ? -33.693 -31.394 21.185 1.00 89.56 805 ASN A N 1
ATOM 6119 C CA . ASN A 1 805 ? -33.358 -30.246 22.021 1.00 89.56 805 ASN A CA 1
ATOM 6120 C C . ASN A 1 805 ? -33.644 -30.555 23.500 1.00 89.56 805 ASN A C 1
ATOM 6122 O O . ASN A 1 805 ? -34.089 -31.644 23.854 1.00 89.56 805 ASN A O 1
ATOM 6126 N N . ALA A 1 806 ? -33.341 -29.604 24.387 1.00 84.88 806 ALA A N 1
ATOM 6127 C CA . ALA A 1 806 ? -33.512 -29.789 25.831 1.00 84.88 806 ALA A CA 1
ATOM 6128 C C . ALA A 1 806 ? -34.988 -29.864 26.263 1.00 84.88 806 ALA A C 1
ATOM 6130 O O . ALA A 1 806 ? -35.286 -30.416 27.320 1.00 84.88 806 ALA A O 1
ATOM 6131 N N . ASP A 1 807 ? -35.878 -29.301 25.456 1.00 90.00 807 ASP A N 1
ATOM 6132 C CA . ASP A 1 807 ? -37.286 -29.032 25.737 1.00 90.00 807 ASP A CA 1
ATOM 6133 C C . ASP A 1 807 ? -38.244 -29.618 24.684 1.00 90.00 807 ASP A C 1
ATOM 6135 O O . ASP A 1 807 ? -39.455 -29.643 24.901 1.00 90.00 807 ASP A O 1
ATOM 6139 N N . GLU A 1 808 ? -37.725 -30.131 23.565 1.00 92.69 808 GLU A N 1
ATOM 6140 C CA . GLU A 1 808 ? -38.535 -30.744 22.511 1.00 92.69 808 GLU A CA 1
ATOM 6141 C C . GLU A 1 808 ? -37.757 -31.741 21.641 1.00 92.69 808 GLU A C 1
ATOM 6143 O O . GLU A 1 808 ? -36.533 -31.666 21.486 1.00 92.69 808 GLU A O 1
ATOM 6148 N N . VAL A 1 809 ? -38.509 -32.620 20.982 1.00 95.38 809 VAL A N 1
ATOM 6149 C CA . VAL A 1 809 ? -38.078 -33.362 19.794 1.00 95.38 809 VAL A CA 1
ATOM 6150 C C . VAL A 1 809 ? -38.910 -32.948 18.588 1.00 95.38 809 VAL A C 1
ATOM 6152 O O . VAL A 1 809 ? -40.085 -32.605 18.719 1.00 95.38 809 VAL A O 1
ATOM 6155 N N . ARG A 1 810 ? -38.313 -32.980 17.393 1.00 96.25 810 ARG A N 1
ATOM 6156 C CA . ARG A 1 810 ? -39.016 -32.651 16.144 1.00 96.25 810 ARG A CA 1
ATOM 6157 C C . ARG A 1 810 ? -38.756 -33.657 15.043 1.00 96.25 810 ARG A C 1
ATOM 6159 O O . ARG A 1 810 ? -37.644 -34.167 14.914 1.00 96.25 810 ARG A O 1
ATOM 6166 N N . ALA A 1 811 ? -39.767 -33.856 14.209 1.00 96.44 811 ALA A N 1
ATOM 6167 C CA . ALA A 1 811 ? -39.671 -34.569 12.945 1.00 96.44 811 ALA A CA 1
ATOM 6168 C C . ALA A 1 811 ? -39.882 -33.569 11.797 1.00 96.44 811 ALA A C 1
ATOM 6170 O O . ALA A 1 811 ? -40.833 -32.788 11.802 1.00 96.44 811 ALA A O 1
ATOM 6171 N N . GLU A 1 812 ? -38.969 -33.557 10.827 1.00 97.12 812 GLU A N 1
ATOM 6172 C CA . GLU A 1 812 ? -38.870 -32.513 9.808 1.00 97.12 812 GLU A CA 1
ATOM 6173 C C . GLU A 1 812 ? -38.710 -33.097 8.397 1.00 97.12 812 GLU A C 1
ATOM 6175 O O . GLU A 1 812 ? -37.958 -34.047 8.164 1.00 97.12 812 GLU A O 1
ATOM 6180 N N . PHE A 1 813 ? -39.355 -32.450 7.427 1.00 97.00 813 PHE A N 1
ATOM 6181 C CA . PHE A 1 813 ? -39.049 -32.559 6.005 1.00 97.00 813 PHE A CA 1
ATOM 6182 C C . PHE A 1 813 ? -38.446 -31.232 5.537 1.00 97.00 813 PHE A C 1
ATOM 6184 O O . PHE A 1 813 ? -39.124 -30.201 5.514 1.00 97.00 813 PHE A O 1
ATOM 6191 N N . ALA A 1 814 ? -37.154 -31.239 5.204 1.00 95.69 814 ALA A N 1
ATOM 6192 C CA . ALA A 1 814 ? -36.387 -30.027 4.937 1.00 95.69 814 ALA A CA 1
ATOM 6193 C C . ALA A 1 814 ? -35.917 -29.928 3.477 1.00 95.69 814 ALA A C 1
ATOM 6195 O O . ALA A 1 814 ? -35.376 -30.867 2.887 1.00 95.69 814 ALA A O 1
ATOM 6196 N N . LEU A 1 815 ? -36.082 -28.732 2.914 1.00 95.81 815 LEU A N 1
ATOM 6197 C CA . LEU A 1 815 ? -35.684 -28.324 1.571 1.00 95.81 815 LEU A CA 1
ATOM 6198 C C . LEU A 1 815 ? -34.455 -27.409 1.678 1.00 95.81 815 LEU A C 1
ATOM 6200 O O . LEU A 1 815 ? -34.570 -26.215 1.936 1.00 95.81 815 LEU A O 1
ATOM 6204 N N . ASN A 1 816 ? -33.267 -27.975 1.479 1.00 92.56 816 ASN A N 1
ATOM 6205 C CA . ASN A 1 816 ? -31.951 -27.353 1.662 1.00 92.56 816 ASN A CA 1
ATOM 6206 C C . ASN A 1 816 ? -31.208 -27.128 0.327 1.00 92.56 816 ASN A C 1
ATOM 6208 O O . ASN A 1 816 ? -29.999 -27.364 0.208 1.00 92.56 816 ASN A O 1
ATOM 6212 N N . ARG A 1 817 ? -31.920 -26.650 -0.699 1.00 91.00 817 ARG A N 1
ATOM 6213 C CA . ARG A 1 817 ? -31.379 -26.280 -2.025 1.00 91.00 817 ARG A CA 1
ATOM 6214 C C . ARG A 1 817 ? -31.080 -24.783 -2.125 1.00 91.00 817 ARG A C 1
ATOM 6216 O O . ARG A 1 817 ? -31.155 -24.081 -1.129 1.00 91.00 817 ARG A O 1
ATOM 6223 N N . ALA A 1 818 ? -30.648 -24.285 -3.290 1.00 89.50 818 ALA A N 1
ATOM 6224 C CA . ALA A 1 818 ? -30.503 -22.839 -3.506 1.00 89.50 818 ALA A CA 1
ATOM 6225 C C . ALA A 1 818 ? -31.795 -22.110 -3.097 1.00 89.50 818 ALA A C 1
ATOM 6227 O O . ALA A 1 818 ? -32.876 -22.653 -3.314 1.00 89.50 818 ALA A O 1
ATOM 6228 N N . ARG A 1 819 ? -31.681 -20.916 -2.495 1.00 88.25 819 ARG A N 1
ATOM 6229 C CA . ARG A 1 819 ? -32.790 -20.224 -1.806 1.00 88.25 819 ARG A CA 1
ATOM 6230 C C . ARG A 1 819 ? -34.079 -20.223 -2.632 1.00 88.25 819 ARG A C 1
ATOM 6232 O O . ARG A 1 819 ? -35.093 -20.715 -2.149 1.00 88.25 819 ARG A O 1
ATOM 6239 N N . ASP A 1 820 ? -34.004 -19.787 -3.886 1.00 89.88 820 ASP A N 1
ATOM 6240 C CA . ASP A 1 820 ? -35.168 -19.689 -4.776 1.00 89.88 820 ASP A CA 1
ATOM 6241 C C . ASP A 1 820 ? -35.779 -21.060 -5.101 1.00 89.88 820 ASP A C 1
ATOM 6243 O O . ASP A 1 820 ? -37.000 -21.207 -5.136 1.00 89.88 820 ASP A O 1
ATOM 6247 N N . GLN A 1 821 ? -34.946 -22.096 -5.253 1.00 91.75 821 GLN A N 1
ATOM 6248 C CA . GLN A 1 821 ? -35.410 -23.470 -5.468 1.00 91.75 821 GLN A CA 1
ATOM 6249 C C . GLN A 1 821 ? -36.116 -24.019 -4.225 1.00 91.75 821 GLN A C 1
ATOM 6251 O O . GLN A 1 821 ? -37.199 -24.583 -4.347 1.00 91.75 821 GLN A O 1
ATOM 6256 N N . SER A 1 822 ? -35.537 -23.843 -3.031 1.00 92.94 822 SER A N 1
ATOM 6257 C CA . SER A 1 822 ? -36.165 -24.282 -1.777 1.00 92.94 822 SER A CA 1
ATOM 6258 C C . SER A 1 822 ? -37.515 -23.605 -1.569 1.00 92.94 822 SER A C 1
ATOM 6260 O O . SER A 1 822 ? -38.474 -24.284 -1.213 1.00 92.94 822 SER A O 1
ATOM 6262 N N . LYS A 1 823 ? -37.612 -22.294 -1.846 1.00 94.81 823 LYS A N 1
ATOM 6263 C CA . LYS A 1 823 ? -38.872 -21.551 -1.703 1.00 94.81 823 LYS A CA 1
ATOM 6264 C C . LYS A 1 823 ? -39.906 -22.002 -2.723 1.00 94.81 823 LYS A C 1
ATOM 6266 O O . LYS A 1 823 ? -41.032 -22.266 -2.340 1.00 94.81 823 LYS A O 1
ATOM 6271 N N . THR A 1 824 ? -39.511 -22.188 -3.981 1.00 93.38 824 THR A N 1
ATOM 6272 C CA . THR A 1 824 ? -40.418 -22.664 -5.039 1.00 93.38 824 THR A CA 1
ATOM 6273 C C . THR A 1 824 ? -40.998 -24.041 -4.710 1.00 93.38 824 THR A C 1
ATOM 6275 O O . THR A 1 824 ? -42.203 -24.256 -4.822 1.00 93.38 824 THR A O 1
ATOM 6278 N N . LEU A 1 825 ? -40.156 -24.978 -4.260 1.00 94.75 825 LEU A N 1
ATOM 6279 C CA . LEU A 1 825 ? -40.608 -26.306 -3.836 1.00 94.75 825 LEU A CA 1
ATOM 6280 C C . LEU A 1 825 ? -41.502 -26.239 -2.595 1.00 94.75 825 LEU A C 1
ATOM 6282 O O . LEU A 1 825 ? -42.490 -26.965 -2.512 1.00 94.75 825 LEU A O 1
ATOM 6286 N N . PHE A 1 826 ? -41.162 -25.372 -1.640 1.00 96.50 826 PHE A N 1
ATOM 6287 C CA . PHE A 1 826 ? -41.956 -25.168 -0.436 1.00 96.50 826 PHE A CA 1
ATOM 6288 C C . PHE A 1 826 ? -43.331 -24.589 -0.763 1.00 96.50 826 PHE A C 1
ATOM 6290 O O . PHE A 1 826 ? -44.328 -25.129 -0.306 1.00 96.50 826 PHE A O 1
ATOM 6297 N N . ASP A 1 827 ? -43.394 -23.548 -1.593 1.00 95.44 827 ASP A N 1
ATOM 6298 C CA . ASP A 1 827 ? -44.638 -22.892 -2.003 1.00 95.44 827 ASP A CA 1
ATOM 6299 C C . ASP A 1 827 ? -45.543 -23.872 -2.772 1.00 95.44 827 ASP A C 1
ATOM 6301 O O . ASP A 1 827 ? -46.761 -23.867 -2.594 1.00 95.44 827 ASP A O 1
ATOM 6305 N N . HIS A 1 828 ? -44.953 -24.783 -3.556 1.00 95.12 828 HIS A N 1
ATOM 6306 C CA . HIS A 1 828 ? -45.692 -25.864 -4.209 1.00 95.12 828 HIS A CA 1
ATOM 6307 C C . HIS A 1 828 ? -46.316 -26.852 -3.210 1.00 95.12 828 HIS A C 1
ATOM 6309 O O . HIS A 1 828 ? -47.469 -27.247 -3.380 1.00 95.12 828 HIS A O 1
ATOM 6315 N N . LEU A 1 829 ? -45.581 -27.250 -2.166 1.00 95.75 829 LEU A N 1
ATOM 6316 C CA . LEU A 1 829 ? -46.125 -28.103 -1.102 1.00 95.75 829 LEU A CA 1
ATOM 6317 C C . LEU A 1 829 ? -47.161 -27.352 -0.257 1.00 95.75 829 LEU A C 1
ATOM 6319 O O . LEU A 1 829 ? -48.193 -27.917 0.087 1.00 95.75 829 LEU A O 1
ATOM 6323 N N . LEU A 1 830 ? -46.920 -26.071 0.024 1.00 95.81 830 LEU A N 1
ATOM 6324 C CA . LEU A 1 830 ? -47.818 -25.215 0.793 1.00 95.81 830 LEU A CA 1
ATOM 6325 C C . LEU A 1 830 ? -49.168 -25.032 0.084 1.00 95.81 830 LEU A C 1
ATOM 6327 O O . LEU A 1 830 ? -50.204 -25.003 0.742 1.00 95.81 830 LEU A O 1
ATOM 6331 N N . ALA A 1 831 ? -49.184 -24.988 -1.251 1.00 95.19 831 ALA A N 1
ATOM 6332 C CA . ALA A 1 831 ? -50.421 -24.970 -2.035 1.00 95.19 831 ALA A CA 1
ATOM 6333 C C . ALA A 1 831 ? -51.276 -26.243 -1.857 1.00 95.19 831 ALA A C 1
ATOM 6335 O O . ALA A 1 831 ? -52.476 -26.214 -2.113 1.00 95.19 831 ALA A O 1
ATOM 6336 N N . GLN A 1 832 ? -50.679 -27.347 -1.396 1.00 94.81 832 GLN A N 1
ATOM 6337 C CA . GLN A 1 832 ? -51.352 -28.614 -1.089 1.00 94.81 832 GLN A CA 1
ATOM 6338 C C . GLN A 1 832 ? -51.536 -28.826 0.424 1.00 94.81 832 GLN A C 1
ATOM 6340 O O . GLN A 1 832 ? -51.795 -29.949 0.855 1.00 94.81 832 GLN A O 1
ATOM 6345 N N . ARG A 1 833 ? -51.386 -27.775 1.244 1.00 95.06 833 ARG A N 1
ATOM 6346 C CA . ARG A 1 833 ? -51.360 -27.874 2.711 1.00 95.06 833 ARG A CA 1
ATOM 6347 C C . ARG A 1 833 ? -52.546 -28.640 3.291 1.00 95.06 833 ARG A C 1
ATOM 6349 O O . ARG A 1 833 ? -52.322 -29.560 4.065 1.00 95.06 833 ARG A O 1
ATOM 6356 N N . GLU A 1 834 ? -53.776 -28.292 2.910 1.00 92.50 834 GLU A N 1
ATOM 6357 C CA . GLU A 1 834 ? -54.984 -28.938 3.450 1.00 92.50 834 GLU A CA 1
ATOM 6358 C C . GLU A 1 834 ? -55.004 -30.443 3.159 1.00 92.50 834 GLU A C 1
ATOM 6360 O O . GLU A 1 834 ? -55.328 -31.249 4.028 1.00 92.50 834 GLU A O 1
ATOM 6365 N N . GLN A 1 835 ? -54.586 -30.836 1.953 1.00 94.19 835 GLN A N 1
ATOM 6366 C CA . GLN A 1 835 ? -54.480 -32.240 1.573 1.00 94.19 835 GLN A CA 1
ATOM 6367 C C . GLN A 1 835 ? -53.373 -32.950 2.366 1.00 94.19 835 GLN A C 1
ATOM 6369 O O . GLN A 1 835 ? -53.583 -34.053 2.862 1.00 94.19 835 GLN A O 1
ATOM 6374 N N . ILE A 1 836 ? -52.200 -32.324 2.496 1.00 94.94 836 ILE A N 1
ATOM 6375 C CA . ILE A 1 836 ? -51.042 -32.893 3.198 1.00 94.94 836 ILE A CA 1
ATOM 6376 C C . ILE A 1 836 ? -51.340 -33.072 4.690 1.00 94.94 836 ILE A C 1
ATOM 6378 O O . ILE A 1 836 ? -51.056 -34.134 5.233 1.00 94.94 836 ILE A O 1
ATOM 6382 N N . GLU A 1 837 ? -51.940 -32.078 5.345 1.00 95.75 837 GLU A N 1
ATOM 6383 C CA . GLU A 1 837 ? -52.335 -32.170 6.757 1.00 95.75 837 GLU A CA 1
ATOM 6384 C C . GLU A 1 837 ? -53.462 -33.197 6.956 1.00 95.75 837 GLU A C 1
ATOM 6386 O O . GLU A 1 837 ? -53.438 -33.946 7.932 1.00 95.75 837 GLU A O 1
ATOM 6391 N N . SER A 1 838 ? -54.394 -33.324 6.002 1.00 92.81 838 SER A N 1
ATOM 6392 C CA . SER A 1 838 ? -55.423 -34.373 6.037 1.00 92.81 838 SER A C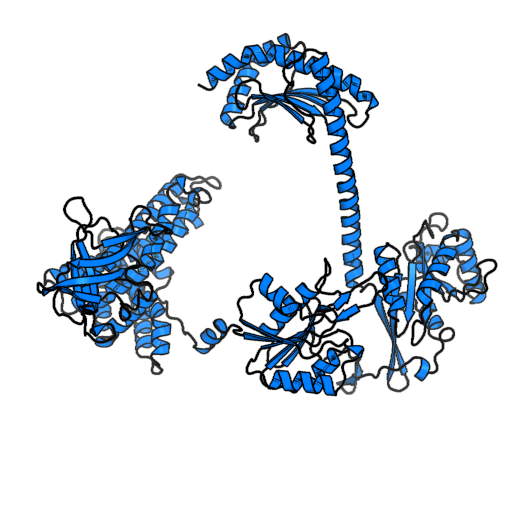A 1
ATOM 6393 C C . SER A 1 838 ? -54.848 -35.784 5.874 1.00 92.81 838 SER A C 1
ATOM 6395 O O . SER A 1 838 ? -55.347 -36.706 6.513 1.00 92.81 838 SER A O 1
ATOM 6397 N N . GLU A 1 839 ? -53.840 -35.980 5.019 1.00 94.25 839 GLU A N 1
ATOM 6398 C CA . GLU A 1 839 ? -53.147 -37.268 4.856 1.00 94.25 839 GLU A CA 1
ATOM 6399 C C . GLU A 1 839 ? -52.244 -37.587 6.057 1.00 94.25 839 GLU A C 1
ATOM 6401 O O . GLU A 1 839 ? -52.106 -38.750 6.433 1.00 94.25 839 GLU A O 1
ATOM 6406 N N . PHE A 1 840 ? -51.641 -36.562 6.668 1.00 95.12 840 PHE A N 1
ATOM 6407 C CA . PHE A 1 840 ? -50.811 -36.695 7.867 1.00 95.12 840 PHE A CA 1
ATOM 6408 C C . PHE A 1 840 ? -51.643 -36.996 9.125 1.00 95.12 840 PHE A C 1
ATOM 6410 O O . PHE A 1 840 ? -51.188 -37.721 10.011 1.00 95.12 840 PHE A O 1
ATOM 6417 N N . GLY A 1 841 ? -52.871 -36.470 9.179 1.00 91.94 841 GLY A N 1
ATOM 6418 C CA . GLY A 1 841 ? -53.842 -36.666 10.258 1.00 91.94 841 GLY A CA 1
ATOM 6419 C C . GLY A 1 841 ? -53.770 -35.628 11.382 1.00 91.94 841 GLY A C 1
ATOM 6420 O O . GLY A 1 841 ? -54.604 -35.664 12.284 1.00 91.94 841 GLY A O 1
ATOM 6421 N N . GLU A 1 842 ? -52.806 -34.705 11.333 1.00 93.69 842 GLU A N 1
ATOM 6422 C CA . GLU A 1 842 ? -52.543 -33.673 12.343 1.00 93.69 842 GLU A CA 1
ATOM 6423 C C . GLU A 1 842 ? -51.994 -32.397 11.666 1.00 93.69 842 GLU A C 1
ATOM 6425 O O . GLU A 1 842 ? -51.391 -32.484 10.590 1.00 93.69 842 GLU A O 1
ATOM 6430 N N . PRO A 1 843 ? -52.194 -31.201 12.254 1.00 93.06 843 PRO A N 1
ATOM 6431 C CA . PRO A 1 843 ? -51.675 -29.959 11.688 1.00 93.06 843 PRO A CA 1
ATOM 6432 C C . PRO A 1 843 ? -50.142 -29.911 11.750 1.00 93.06 843 PRO A C 1
ATOM 6434 O O . PRO A 1 843 ? -49.534 -30.259 12.762 1.00 93.06 843 PRO A O 1
ATOM 6437 N N . LEU A 1 844 ? -49.521 -29.436 10.667 1.00 96.12 844 LEU A N 1
ATOM 6438 C CA . LEU A 1 844 ? -48.070 -29.291 10.541 1.00 96.12 844 LEU A CA 1
ATOM 6439 C C . LEU A 1 844 ? -47.667 -27.817 10.648 1.00 96.12 844 LEU A C 1
ATOM 6441 O O . LEU A 1 844 ? -48.431 -26.907 10.317 1.00 96.12 844 LEU A O 1
ATOM 6445 N N . GLU A 1 845 ? -46.430 -27.566 11.062 1.00 96.44 845 GLU A N 1
ATOM 6446 C CA . GLU A 1 845 ? -45.843 -26.234 11.045 1.00 96.44 845 GLU A CA 1
ATOM 6447 C C . GLU A 1 845 ? -45.041 -26.011 9.756 1.00 96.44 845 GLU A C 1
ATOM 6449 O O . GLU A 1 845 ? -44.103 -26.739 9.421 1.00 96.44 845 GLU A O 1
ATOM 6454 N N . TRP A 1 846 ? -45.404 -24.956 9.032 1.00 97.00 846 TRP A N 1
ATOM 6455 C CA . TRP A 1 846 ? -44.865 -24.633 7.716 1.00 97.00 846 TRP A CA 1
ATOM 6456 C C . TRP A 1 846 ? -43.919 -23.436 7.814 1.00 97.00 846 TRP A C 1
ATOM 6458 O O . TRP A 1 846 ? -44.345 -22.282 7.826 1.00 97.00 846 TRP A O 1
ATOM 6468 N N . ARG A 1 847 ? -42.610 -23.697 7.849 1.00 96.12 847 ARG A N 1
ATOM 6469 C CA . ARG A 1 847 ? -41.566 -22.675 8.000 1.00 96.12 847 ARG A CA 1
ATOM 6470 C C . ARG A 1 847 ? -40.883 -22.386 6.663 1.00 96.12 847 ARG A C 1
ATOM 6472 O O . ARG A 1 847 ? -39.934 -23.068 6.270 1.00 96.12 847 ARG A O 1
ATOM 6479 N N . ARG A 1 848 ? -41.315 -21.318 5.980 1.00 94.12 848 ARG A N 1
ATOM 6480 C CA . ARG A 1 848 ? -40.686 -20.883 4.719 1.00 94.12 848 ARG A CA 1
ATOM 6481 C C . ARG A 1 848 ? -39.247 -20.405 4.923 1.00 94.12 848 ARG A C 1
ATOM 6483 O O . ARG A 1 848 ? -38.413 -20.726 4.084 1.00 94.12 848 ARG A O 1
ATOM 6490 N N . LEU A 1 849 ? -38.948 -19.716 6.032 1.00 92.12 849 LEU A N 1
ATOM 6491 C CA . LEU A 1 849 ? -37.626 -19.180 6.420 1.00 92.12 849 LEU A CA 1
ATOM 6492 C C . LEU A 1 849 ? -36.986 -18.285 5.348 1.00 92.12 849 LEU A C 1
ATOM 6494 O O . LEU A 1 849 ? -35.970 -18.641 4.749 1.00 92.12 849 LEU A O 1
ATOM 6498 N N . ASP A 1 850 ? -37.597 -17.139 5.058 1.00 86.50 850 ASP A N 1
ATOM 6499 C CA . ASP A 1 850 ? -37.234 -16.318 3.899 1.00 86.50 850 ASP A CA 1
ATOM 6500 C C . ASP A 1 850 ? -35.779 -15.858 3.880 1.00 86.50 850 ASP A C 1
ATOM 6502 O O . ASP A 1 850 ? -35.192 -15.803 2.804 1.00 86.50 850 ASP A O 1
ATOM 6506 N N . ASP A 1 851 ? -35.168 -15.593 5.030 1.00 86.75 851 ASP A N 1
ATOM 6507 C CA . ASP A 1 851 ? -33.766 -15.189 5.186 1.00 86.75 851 ASP A CA 1
ATOM 6508 C C . ASP A 1 851 ? -32.768 -16.360 5.095 1.00 86.75 851 ASP A C 1
ATOM 6510 O O . ASP A 1 851 ? -31.559 -16.142 4.995 1.00 86.75 851 ASP A O 1
ATOM 6514 N N . LYS A 1 852 ? -33.250 -17.609 5.105 1.00 84.88 852 LYS A N 1
ATOM 6515 C CA . LYS A 1 852 ? -32.417 -18.815 5.068 1.00 84.88 852 LYS A CA 1
ATOM 6516 C C . LYS A 1 852 ? -32.542 -19.565 3.748 1.00 84.88 852 LYS A C 1
ATOM 6518 O O . LYS A 1 852 ? -33.543 -19.513 3.034 1.00 84.88 852 LYS A O 1
ATOM 6523 N N . LYS A 1 853 ? -31.503 -20.348 3.456 1.00 89.12 853 LYS A N 1
ATOM 6524 C CA . LYS A 1 853 ? -31.473 -21.311 2.348 1.00 89.12 853 LYS A CA 1
ATOM 6525 C C . LYS A 1 853 ? -32.520 -22.428 2.517 1.00 89.12 853 LYS A C 1
ATOM 6527 O O . LYS A 1 853 ? -33.081 -22.898 1.530 1.00 89.12 853 LYS A O 1
ATOM 6532 N N . ALA A 1 854 ? -32.756 -22.839 3.761 1.00 89.50 854 ALA A N 1
ATOM 6533 C CA . ALA A 1 854 ? -33.665 -23.918 4.127 1.00 89.50 854 ALA A CA 1
ATOM 6534 C C . ALA A 1 854 ? -35.137 -23.485 4.064 1.00 89.50 854 ALA A C 1
ATOM 6536 O O . ALA A 1 854 ? -35.442 -22.319 4.302 1.00 89.50 854 ALA A O 1
ATOM 6537 N N . SER A 1 855 ? -36.039 -24.426 3.808 1.00 96.12 855 SER A N 1
ATOM 6538 C CA . SER A 1 855 ? -37.474 -24.333 4.113 1.00 96.12 855 SER A CA 1
ATOM 6539 C C . SER A 1 855 ? -37.914 -25.660 4.720 1.00 96.12 855 SER A C 1
ATOM 6541 O O . SER A 1 855 ? -37.420 -26.705 4.299 1.00 96.12 855 SER A O 1
ATOM 6543 N N . ILE A 1 856 ? -38.777 -25.636 5.733 1.00 96.75 856 ILE A N 1
ATOM 6544 C CA . ILE A 1 856 ? -39.017 -26.801 6.593 1.00 96.75 856 ILE A CA 1
ATOM 6545 C C . ILE A 1 856 ? -40.516 -26.982 6.813 1.00 96.75 856 ILE A C 1
ATOM 6547 O O . ILE A 1 856 ? -41.211 -26.028 7.159 1.00 96.75 856 ILE A O 1
ATOM 6551 N N . VAL A 1 857 ? -40.996 -28.211 6.651 1.00 97.00 857 VAL A N 1
ATOM 6552 C CA . VAL A 1 857 ? -42.283 -28.654 7.198 1.00 97.00 857 VAL A CA 1
ATOM 6553 C C . VAL A 1 857 ? -41.977 -29.505 8.425 1.00 97.00 857 VAL A C 1
ATOM 6555 O O . VAL A 1 857 ? -41.204 -30.458 8.323 1.00 97.00 857 VAL A O 1
ATOM 6558 N N . THR A 1 858 ? -42.496 -29.125 9.589 1.00 96.88 858 THR A N 1
ATOM 6559 C CA . THR A 1 858 ? -42.097 -29.704 10.881 1.00 96.88 858 THR A CA 1
ATOM 6560 C C . THR A 1 858 ? -43.291 -29.961 11.786 1.00 96.88 858 THR A C 1
ATOM 6562 O O . THR A 1 858 ? -44.338 -29.331 11.656 1.00 96.88 858 THR A O 1
ATOM 6565 N N . ILE A 1 859 ? -43.117 -30.897 12.709 1.00 96.69 859 ILE A N 1
ATOM 6566 C CA . ILE A 1 859 ? -43.977 -31.101 13.867 1.00 96.69 859 ILE A CA 1
ATOM 6567 C C . ILE A 1 859 ? -43.082 -31.329 15.084 1.00 96.69 859 ILE A C 1
ATOM 6569 O O . ILE A 1 859 ? -42.031 -31.973 14.973 1.00 96.69 859 ILE A O 1
ATOM 6573 N N . SER A 1 860 ? -43.475 -30.780 16.232 1.00 95.44 860 SER A N 1
ATOM 6574 C CA . SER A 1 860 ? -42.720 -30.869 17.481 1.00 95.44 860 SER A CA 1
ATOM 6575 C C . SER A 1 860 ? -43.524 -31.521 18.599 1.00 95.44 860 SER A C 1
ATOM 6577 O O . SER A 1 860 ? -44.755 -31.496 18.614 1.00 95.44 860 SER A O 1
ATOM 6579 N N . HIS A 1 861 ? -42.799 -32.099 19.548 1.00 94.19 861 HIS A N 1
ATOM 6580 C CA . HIS A 1 861 ? -43.332 -32.645 20.783 1.00 94.19 861 HIS A CA 1
ATOM 6581 C C . HIS A 1 861 ? -42.465 -32.178 21.944 1.00 94.19 861 HIS A C 1
ATOM 6583 O O . HIS A 1 861 ? -41.251 -32.385 21.942 1.00 94.19 861 HIS A O 1
ATOM 6589 N N . ALA A 1 862 ? -43.094 -31.522 22.917 1.00 91.56 862 ALA A N 1
ATOM 6590 C CA . ALA A 1 862 ? -42.413 -31.031 24.103 1.00 91.56 862 ALA A CA 1
ATOM 6591 C C . ALA A 1 862 ? -41.978 -32.212 24.982 1.00 91.56 862 ALA A C 1
ATOM 6593 O O . ALA A 1 862 ? -42.795 -33.060 25.329 1.00 91.56 862 ALA A O 1
ATOM 6594 N N . CYS A 1 863 ? -40.703 -32.257 25.355 1.00 88.06 863 CYS A N 1
ATOM 6595 C CA . CYS A 1 863 ? -40.151 -33.281 26.240 1.00 88.06 863 CYS A CA 1
ATOM 6596 C C . CYS A 1 863 ? -38.946 -32.726 27.001 1.00 88.06 863 CYS A C 1
ATOM 6598 O O . CYS A 1 863 ? -38.190 -31.921 26.460 1.00 88.06 863 CYS A O 1
ATOM 6600 N N . ALA A 1 864 ? -38.693 -33.191 28.224 1.00 86.00 864 ALA A N 1
ATOM 6601 C CA . ALA A 1 864 ? -37.453 -32.848 28.916 1.00 86.00 864 ALA A CA 1
ATOM 6602 C C . ALA A 1 864 ? -36.296 -33.679 28.337 1.00 86.00 864 ALA A C 1
ATOM 6604 O O . ALA A 1 864 ? -35.943 -34.731 28.860 1.00 86.00 864 ALA A O 1
ATOM 6605 N N . GLY A 1 865 ? -35.683 -33.215 27.247 1.00 80.44 865 GLY A N 1
ATOM 6606 C CA . GLY A 1 865 ? -34.657 -33.957 26.511 1.00 80.44 865 GLY A CA 1
ATOM 6607 C C . GLY A 1 865 ? -33.420 -34.305 27.344 1.00 80.44 865 GLY A C 1
ATOM 6608 O O . GLY A 1 865 ? -32.758 -35.303 27.083 1.00 80.44 865 GLY A O 1
ATOM 6609 N N . HIS A 1 866 ? -33.111 -33.552 28.402 1.00 81.00 866 HIS A N 1
ATOM 6610 C CA . HIS A 1 866 ? -32.023 -33.912 29.322 1.00 81.00 866 HIS A CA 1
ATOM 6611 C C . HIS A 1 866 ? -32.399 -34.988 30.358 1.00 81.00 866 HIS A C 1
ATOM 6613 O O . HIS A 1 866 ? -31.506 -35.547 30.996 1.00 81.00 866 HIS A O 1
ATOM 6619 N N . ASP A 1 867 ? -33.685 -35.303 30.514 1.00 86.06 867 ASP A N 1
ATOM 6620 C CA . ASP A 1 867 ? -34.178 -36.362 31.390 1.00 86.06 867 ASP A CA 1
ATOM 6621 C C . ASP A 1 867 ? -34.287 -37.686 30.619 1.00 86.06 867 ASP A C 1
ATOM 6623 O O . ASP A 1 867 ? -35.204 -37.910 29.826 1.00 86.06 867 ASP A O 1
ATOM 6627 N N . ARG A 1 868 ? -33.342 -38.599 30.881 1.00 88.25 868 ARG A N 1
ATOM 6628 C CA . ARG A 1 868 ? -33.279 -39.915 30.223 1.00 88.25 868 ARG A CA 1
ATOM 6629 C C . ARG A 1 868 ? -34.527 -40.766 30.452 1.00 88.25 868 ARG A C 1
ATOM 6631 O O . ARG A 1 868 ? -34.789 -41.658 29.649 1.00 88.25 868 ARG A O 1
ATOM 6638 N N . ALA A 1 869 ? -35.293 -40.515 31.516 1.00 87.19 869 ALA A N 1
ATOM 6639 C CA . ALA A 1 869 ? -36.517 -41.259 31.792 1.00 87.19 869 ALA A CA 1
ATOM 6640 C C . ALA A 1 869 ? -37.622 -40.981 30.757 1.00 87.19 869 ALA A C 1
ATOM 6642 O O . ALA A 1 869 ? -38.457 -41.850 30.522 1.00 87.19 869 ALA A O 1
ATOM 6643 N N . GLN A 1 870 ? -37.598 -39.812 30.105 1.00 86.06 870 GLN A N 1
ATOM 6644 C CA . GLN A 1 870 ? -38.587 -39.418 29.093 1.00 86.06 870 GLN A CA 1
ATOM 6645 C C . GLN A 1 870 ? -38.193 -39.829 27.667 1.00 86.06 870 GLN A C 1
ATOM 6647 O O . GLN A 1 870 ? -38.994 -39.724 26.738 1.00 86.06 870 GLN A O 1
ATOM 6652 N N . TRP A 1 871 ? -36.968 -40.326 27.465 1.00 93.75 871 TRP A N 1
ATOM 6653 C CA . TRP A 1 871 ? -36.475 -40.688 26.135 1.00 93.75 871 TRP A CA 1
ATOM 6654 C C . TRP A 1 871 ? -37.291 -41.775 25.437 1.00 93.75 871 TRP A C 1
ATOM 6656 O O . TRP A 1 871 ? -37.541 -41.605 24.247 1.00 93.75 871 TRP A O 1
ATOM 6666 N N . PRO A 1 872 ? -37.743 -42.857 26.101 1.00 92.56 872 PRO A N 1
ATOM 6667 C CA . PRO A 1 872 ? -38.527 -43.887 25.422 1.00 92.56 872 PRO A CA 1
ATOM 6668 C C . PRO A 1 872 ? -39.809 -43.340 24.780 1.00 92.56 872 PRO A C 1
ATOM 6670 O O . PRO A 1 872 ? -40.147 -43.724 23.660 1.00 92.56 872 PRO A O 1
ATOM 6673 N N . GLU A 1 873 ? -40.493 -42.411 25.453 1.00 92.12 873 GLU A N 1
ATOM 6674 C CA . GLU A 1 873 ? -41.697 -41.751 24.937 1.00 92.12 873 GLU A CA 1
ATOM 6675 C C . GLU A 1 873 ? -41.360 -40.839 23.752 1.00 92.12 873 GLU A C 1
ATOM 6677 O O . GLU A 1 873 ? -41.933 -40.994 22.672 1.00 92.12 873 GLU A O 1
ATOM 6682 N N . ALA A 1 874 ? -40.361 -39.964 23.909 1.00 93.31 874 ALA A N 1
ATOM 6683 C CA . ALA A 1 874 ? -39.926 -39.047 22.856 1.00 93.31 874 ALA A CA 1
ATOM 6684 C C . ALA A 1 874 ? -39.410 -39.782 21.602 1.00 93.31 874 ALA A C 1
ATOM 6686 O O . ALA A 1 874 ? -39.688 -39.372 20.474 1.00 93.31 874 ALA A O 1
ATOM 6687 N N . ILE A 1 875 ? -38.685 -40.890 21.781 1.00 95.56 875 ILE A N 1
ATOM 6688 C CA . ILE A 1 875 ? -38.187 -41.735 20.689 1.00 95.56 875 ILE A CA 1
ATOM 6689 C C . ILE A 1 875 ? -39.344 -42.440 19.984 1.00 95.56 875 ILE A C 1
ATOM 6691 O O . ILE A 1 875 ? -39.392 -42.432 18.756 1.00 95.56 875 ILE A O 1
ATOM 6695 N N . THR A 1 876 ? -40.293 -43.009 20.732 1.00 94.62 876 THR A N 1
ATOM 6696 C CA . THR A 1 876 ? -41.489 -43.637 20.143 1.00 94.62 876 THR A CA 1
ATOM 6697 C C . THR A 1 876 ? -42.262 -42.620 19.306 1.00 94.62 876 THR A C 1
ATOM 6699 O O . THR A 1 876 ? -42.594 -42.887 18.150 1.00 94.62 876 THR A O 1
ATOM 6702 N N . TRP A 1 877 ? -42.446 -41.411 19.843 1.00 96.06 877 TRP A N 1
ATOM 6703 C CA . TRP A 1 877 ? -43.081 -40.312 19.128 1.00 96.06 877 TRP A CA 1
ATOM 6704 C C . TRP A 1 877 ? -42.322 -39.942 17.844 1.00 96.06 877 TRP A C 1
ATOM 6706 O O . TRP A 1 877 ? -42.944 -39.829 16.786 1.00 96.06 877 TRP A O 1
ATOM 6716 N N . LEU A 1 878 ? -40.989 -39.814 17.897 1.00 95.94 878 LEU A N 1
ATOM 6717 C CA . LEU A 1 878 ? -40.152 -39.527 16.724 1.00 95.94 878 LEU A CA 1
ATOM 6718 C C . LEU A 1 878 ? -40.275 -40.607 15.645 1.00 95.94 878 LEU A C 1
ATOM 6720 O O . LEU A 1 878 ? -40.414 -40.274 14.468 1.00 95.94 878 LEU A O 1
ATOM 6724 N N . VAL A 1 879 ? -40.248 -41.885 16.028 1.00 94.62 879 VAL A N 1
ATOM 6725 C CA . VAL A 1 879 ? -40.384 -43.020 15.102 1.00 94.62 879 VAL A CA 1
ATOM 6726 C C . VAL A 1 879 ? -41.731 -42.967 14.383 1.00 94.62 879 VAL A C 1
ATOM 6728 O O . VAL A 1 879 ? -41.780 -43.072 13.154 1.00 94.62 879 VAL A O 1
ATOM 6731 N N . ASP A 1 880 ? -42.821 -42.756 15.120 1.00 94.50 880 ASP A N 1
ATOM 6732 C CA . ASP A 1 880 ? -44.166 -42.717 14.546 1.00 94.50 880 ASP A CA 1
ATOM 6733 C C . ASP A 1 880 ? -44.365 -41.512 13.621 1.00 94.50 880 ASP A C 1
ATOM 6735 O O . ASP A 1 880 ? -44.877 -41.658 12.506 1.00 94.50 880 ASP A O 1
ATOM 6739 N N . HIS A 1 881 ? -43.905 -40.327 14.027 1.00 96.06 881 HIS A N 1
ATOM 6740 C CA . HIS A 1 881 ? -44.081 -39.109 13.236 1.00 96.06 881 HIS A CA 1
ATOM 6741 C C . HIS A 1 881 ? -43.146 -39.063 12.034 1.00 96.06 881 HIS A C 1
ATOM 6743 O O . HIS A 1 881 ? -43.563 -38.630 10.961 1.00 96.06 881 HIS A O 1
ATOM 6749 N N . MET A 1 882 ? -41.928 -39.595 12.143 1.00 95.75 882 MET A N 1
ATOM 6750 C CA . MET A 1 882 ? -41.046 -39.723 10.987 1.00 95.75 882 MET A CA 1
ATOM 6751 C C . MET A 1 882 ? -41.594 -40.733 9.971 1.00 95.75 882 MET A C 1
ATOM 6753 O O . MET A 1 882 ? -41.519 -40.492 8.765 1.00 95.75 882 MET A O 1
ATOM 6757 N N . ARG A 1 883 ? -42.242 -41.814 10.433 1.00 93.75 883 ARG A N 1
ATOM 6758 C CA . ARG A 1 883 ? -42.957 -42.751 9.552 1.00 93.75 883 ARG A CA 1
ATOM 6759 C C . ARG A 1 883 ? -44.096 -42.053 8.805 1.00 93.75 883 ARG A C 1
ATOM 6761 O O . ARG A 1 883 ? -44.188 -42.203 7.586 1.00 93.75 883 ARG A O 1
ATOM 6768 N N . LYS A 1 884 ? -44.925 -41.263 9.500 1.00 94.81 884 LYS A N 1
ATOM 6769 C CA . LYS A 1 884 ? -46.000 -40.465 8.877 1.00 94.81 884 LYS A CA 1
ATOM 6770 C C . LYS A 1 884 ? -45.438 -39.455 7.867 1.00 94.81 884 LYS A C 1
ATOM 6772 O O . LYS A 1 884 ? -45.917 -39.393 6.737 1.00 94.81 884 LYS A O 1
ATOM 6777 N N . ILE A 1 885 ? -44.378 -38.719 8.225 1.00 95.44 885 ILE A N 1
ATOM 6778 C CA . ILE A 1 885 ? -43.710 -37.770 7.316 1.00 95.44 885 ILE A CA 1
ATOM 6779 C C . ILE A 1 885 ? -43.218 -38.506 6.063 1.00 95.44 885 ILE A C 1
ATOM 6781 O O . ILE A 1 885 ? -43.459 -38.060 4.941 1.00 95.44 885 ILE A O 1
ATOM 6785 N N . GLN A 1 886 ? -42.563 -39.657 6.216 1.00 93.50 886 GLN A N 1
ATOM 6786 C CA . GLN A 1 886 ? -42.103 -40.438 5.073 1.00 93.50 886 GLN A CA 1
ATOM 6787 C C . GLN A 1 886 ? -43.273 -40.884 4.183 1.00 93.50 886 GLN A C 1
ATOM 6789 O O . GLN A 1 886 ? -43.194 -40.720 2.966 1.00 93.50 886 GLN A O 1
ATOM 6794 N N . GLN A 1 887 ? -44.361 -41.396 4.767 1.00 93.31 887 GLN A N 1
ATOM 6795 C CA . GLN A 1 887 ? -45.550 -41.851 4.036 1.00 93.31 887 GLN A CA 1
ATOM 6796 C C . GLN A 1 887 ? -46.210 -40.729 3.227 1.00 93.31 887 GLN A C 1
ATOM 6798 O O . GLN A 1 887 ? -46.566 -40.945 2.069 1.00 93.31 887 GLN A O 1
ATOM 6803 N N . VAL A 1 888 ? -46.324 -39.528 3.799 1.00 95.06 888 VAL A N 1
ATOM 6804 C CA . VAL A 1 888 ? -46.971 -38.381 3.145 1.00 95.06 888 VAL A CA 1
ATOM 6805 C C . VAL A 1 888 ? -46.061 -37.736 2.095 1.00 95.06 888 VAL A C 1
ATOM 6807 O O . VAL A 1 888 ? -46.507 -37.406 0.994 1.00 95.06 888 VAL A O 1
ATOM 6810 N N . PHE A 1 889 ? -44.769 -37.562 2.378 1.00 95.56 889 PHE A N 1
ATOM 6811 C CA . PHE A 1 889 ? -43.882 -36.813 1.481 1.00 95.56 889 PHE A CA 1
ATOM 6812 C C . PHE A 1 889 ? -43.184 -37.678 0.425 1.00 95.56 889 PHE A C 1
ATOM 6814 O O . PHE A 1 889 ? -42.872 -37.166 -0.650 1.00 95.56 889 PHE A O 1
ATOM 6821 N N . SER A 1 890 ? -42.972 -38.979 0.659 1.00 93.25 890 SER A N 1
ATOM 6822 C CA . SER A 1 890 ? -42.289 -39.854 -0.310 1.00 93.25 890 SER A CA 1
ATOM 6823 C C . SER A 1 890 ? -42.981 -39.908 -1.688 1.00 93.25 890 SER A C 1
ATOM 6825 O O . SER A 1 890 ? -42.286 -39.711 -2.692 1.00 93.25 890 SER A O 1
ATOM 6827 N N . PRO A 1 891 ? -44.324 -40.039 -1.793 1.00 93.88 891 PRO A N 1
ATOM 6828 C CA . PRO A 1 891 ? -45.031 -40.020 -3.081 1.00 93.88 891 PRO A CA 1
ATOM 6829 C C . PRO A 1 891 ? -44.910 -38.696 -3.850 1.00 93.88 891 PRO A C 1
ATOM 6831 O O . PRO A 1 891 ? -45.103 -38.663 -5.065 1.00 93.88 891 PRO A O 1
ATOM 6834 N N . ARG A 1 892 ? -44.572 -37.599 -3.161 1.00 93.81 892 ARG A N 1
ATOM 6835 C CA . ARG A 1 892 ? -44.462 -36.249 -3.738 1.00 93.81 892 ARG A CA 1
ATOM 6836 C C . ARG A 1 892 ? -43.064 -35.947 -4.285 1.00 93.81 892 ARG A C 1
ATOM 6838 O O . ARG A 1 892 ? -42.909 -35.049 -5.109 1.00 93.81 892 ARG A O 1
ATOM 6845 N N . ILE A 1 893 ? -42.044 -36.729 -3.921 1.00 93.19 893 ILE A N 1
ATOM 6846 C CA . ILE A 1 893 ? -40.657 -36.525 -4.380 1.00 93.19 893 ILE A CA 1
ATOM 6847 C C . ILE A 1 893 ? -40.520 -36.518 -5.917 1.00 93.19 893 ILE A C 1
ATOM 6849 O O . ILE A 1 893 ? -39.827 -35.636 -6.432 1.00 93.19 893 ILE A O 1
ATOM 6853 N N . PRO A 1 894 ? -41.153 -37.425 -6.694 1.00 91.94 894 PRO A N 1
ATOM 6854 C CA . PRO A 1 894 ? -41.074 -37.384 -8.156 1.00 91.94 894 PRO A CA 1
ATOM 6855 C C . PRO A 1 894 ? -41.632 -36.087 -8.760 1.00 91.94 894 PRO A C 1
ATOM 6857 O O . PRO A 1 894 ? -41.063 -35.572 -9.723 1.00 91.94 894 PRO A O 1
ATOM 6860 N N . GLN A 1 895 ? -42.694 -35.530 -8.168 1.00 91.19 895 GLN A N 1
ATOM 6861 C CA . GLN A 1 895 ? -43.280 -34.253 -8.590 1.00 91.19 895 GLN A CA 1
ATOM 6862 C C . GLN A 1 895 ? -42.323 -33.095 -8.281 1.00 91.19 895 GLN A C 1
ATOM 6864 O O . GLN A 1 895 ? -42.000 -32.314 -9.176 1.00 91.19 895 GLN A O 1
ATOM 6869 N N . LEU A 1 896 ? -41.756 -33.051 -7.070 1.00 92.44 896 LEU A N 1
ATOM 6870 C CA . LEU A 1 896 ? -40.730 -32.063 -6.704 1.00 92.44 896 LEU A CA 1
ATOM 6871 C C . LEU A 1 896 ? -39.497 -32.149 -7.616 1.00 92.44 896 LEU A C 1
ATOM 6873 O O . LEU A 1 896 ? -38.935 -31.131 -8.009 1.00 92.44 896 LEU A O 1
ATOM 6877 N N . LYS A 1 897 ? -39.096 -33.361 -8.016 1.00 90.94 897 LYS A N 1
ATOM 6878 C CA . LYS A 1 897 ? -38.009 -33.578 -8.980 1.00 90.94 897 LYS A CA 1
ATOM 6879 C C . LYS A 1 897 ? -38.347 -33.040 -10.372 1.00 90.94 897 LYS A C 1
ATOM 6881 O O . LYS A 1 897 ? -37.438 -32.582 -11.058 1.00 90.94 897 LYS A O 1
ATOM 6886 N N . SER A 1 898 ? -39.611 -33.103 -10.794 1.00 88.75 898 SER A N 1
ATOM 6887 C CA . SER A 1 898 ? -40.053 -32.555 -12.083 1.00 88.75 898 SER A CA 1
ATOM 6888 C C . SER A 1 898 ? -40.056 -31.026 -12.108 1.00 88.75 898 SER A C 1
ATOM 6890 O O . SER A 1 898 ? -39.659 -30.462 -13.113 1.00 88.75 898 SER A O 1
ATOM 6892 N N . LEU A 1 899 ? -40.379 -30.367 -10.988 1.00 88.19 899 LEU A N 1
ATOM 6893 C CA . LEU A 1 899 ? -40.343 -28.901 -10.851 1.00 88.19 899 LEU A CA 1
ATOM 6894 C C . LEU A 1 899 ? -38.926 -28.309 -10.884 1.00 88.19 899 LEU A C 1
ATOM 6896 O O . LEU A 1 899 ? -38.759 -27.100 -11.000 1.00 88.19 899 LEU A O 1
ATOM 6900 N N . LEU A 1 900 ? -37.906 -29.155 -10.723 1.00 82.62 900 LEU A N 1
ATOM 6901 C CA . LEU A 1 900 ? -36.494 -28.773 -10.765 1.00 82.62 900 LEU A CA 1
ATOM 6902 C C . LEU A 1 900 ? -35.845 -28.990 -12.140 1.00 82.62 900 LEU A C 1
ATOM 6904 O O . LEU A 1 900 ? -34.652 -28.714 -12.279 1.00 82.62 900 LEU A O 1
ATOM 6908 N N . ARG A 1 901 ? -36.584 -29.552 -13.102 1.00 73.50 901 ARG A N 1
ATOM 6909 C CA . ARG A 1 901 ? -36.182 -29.696 -14.506 1.00 73.50 901 ARG A CA 1
ATOM 6910 C C . ARG A 1 901 ? -36.824 -28.588 -15.317 1.00 73.50 901 ARG A C 1
ATOM 6912 O O . ARG A 1 901 ? -36.128 -28.104 -16.232 1.00 73.50 901 ARG A O 1
#

Mean predicted aligned error: 19.09 Å

Sequence (901 aa):
MTETHGGSDVGHTETVARQDADGQWRLHGRKWFSSAVVGEAALALARPEGAGSGSGALALFYVETMDGAARKPGLVIDRLKDKLGTHELPTAEIHLDGLPAWPLGELANGVRQVAPMLNVTRTWNAVGAVAHMARAVALARDYAERRQAFGRPLIEQPLHAQTLADMQAEFEGAFALAFEVAQLLGRVEHGAAAPHDAQLLRLLTPLAKLWTGKLAVRICSEALECFGGAGYIEDTGLPQLLRDAQVYAIWEGTTNVLSLDALRALASDGLGALRNAVAAWQQGGDPHAAFAIDAALDAAAGHLDAPSADRAALEAGARGLALTLARSAAAALLARQAAWAQARGDARPAAGLRRFLGHGLLRLADAGTDDTALLLATMQHLTIVTTGGTIDKIYFDDKSDYKIGAPQIGEILGQLGVAFQFDVIPILRKDSLHVTDEDRALIRSTIEAQPHRHVLVTHGTDTMVETAKVLAAVPGKVIVLTGALNPARFQGSDAVFNIGCAVAAVQTLPDGVYIAMNGRVWDPAKGAYMFLVNPQSNRITKVGKVSFAELGYGERTHLQEWIANQPDALGEDLLIIQKEFDGFDDTRERLDLLAIDKSGALVVIENKLDDSGRDVAWQAIKYASYCSTLSKTKIADIYQKYLDRCGHTEGNARDKIAEFLDGEDFENIVLNTGTTQRIILVAAHFRKEVTSTVLWLLKHQIDVACFKATPYRVDGKVFLTLDQIIPLRDAQELMIGISEKEQEEQVAERGMLTRHQLRLDFWRQALDALENAGMTLYANVSPGKDNWLASGSGLSGVIYSMVFNADEVRAEFALNRARDQSKTLFDHLLAQREQIESEFGEPLEWRRLDDKKASIVTISHACAGHDRAQWPEAITWLVDHMRKIQQVFSPRIPQLKSLLR

Secondary structure (DSSP, 8-state):
--BTTBSS--TT---EEEE-TTS-EEEEEEEEEEETTTSSEEEEEEEETT--SSGGG-EEEEEE-EETTEEPTTEEEEEEPP-SS-TTS-EEEEEEEEEEEEE-S-SS-HHHHTHHHHHHHHHHHHHHHHHHHHHHHHHHHHHHHH-EETTEEGGGSHHHHHHHHHHHHHHHHHHHHHHHHHHHHHHHHTT---TTHHHHHHHHHHHHHHHHHHHHHHHHHHHHHHTGGGGG-GGGSHHHHHHHHGGGGTTTS-HHHHHHHHHHHHTTTTTHHHHHHHHHHTTT--HHHHHHHHHHHHHHHHHHH-TT--HHHHHHHHHHHHHHHHHHHHHHHHHHHHHHHHTTT--HHHHHHHHHHHT-S-------HHHHHHHH----EEEEEE--SGGGEEE-STT--EEE-S-SHHHHHHHHT-SSEEEEEE-----GGG--HHHHHHHHHHHHT---SEEEEE--GGGHHHHHHHHTT-TT-EEEEE--SS-TTSTT-THHHHHHHHHHHHHHSPSEEEEEETTEEE-TT-----EEEETTTTEEEEPEE--HHHHT--IIIIIHHHHHH-GGGGSS-EEEEEEEE--STT----EEEEEEETTS-EEEEEE-SS---SSHHHHHHHHHHHHTT--HHHHHHHHHHHHHHHT--SS-HHHHHHHHTTT--TTT---S-TT--EEEEEESS--HHHHHHHHHHHHTT--EEEEEEEEEEETTEEEEEEEEEES-HHHHHHHHHHHHHHHHHHHHHHHHHHHHHHHHHHHHHHHHHHHHTT-GGGTT----SSSEEEEE-SSTTEEEEEEE-SSEEEEEEEE-S-HHHHHHHHHHHHTTHHHHHHHHSS--EEE--TTSS-EEEEEEEE--TT-GGGHHHHHHHHHHHHHHHHHHHGGGHHHHHHTT-

Foldseek 3Di:
DADPVDDLFCQPDPWEWEADPVRFTFIFDKHAKDKQLQDQKDKDWHAYPPFDGTQFRIFIKIFGQDDVNHGDPQKDFPDFDDALAPPVIGITIIGGHGGTIDTDPDSTNRVVVCVVVLLVVLLVLLVVLLVLLVVLLVLLVVQQCPDDDPHHRNCPVVVSVLLSLLSVLLSQLLVLLSVVLVVLNVCVVVVNHDPLSVLVNQQSSLLSQQQSLVSSLVSLVSSLVSVPPLSVDVVNVSSNSNSVSNVSCPPSAHLLSSLVSNVVSC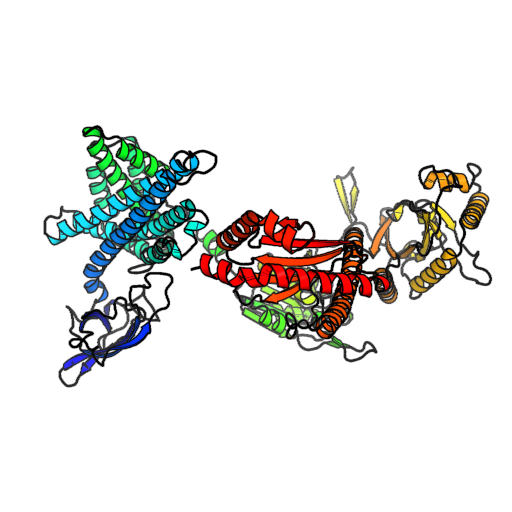PPPNCNSVVVVLVVLLVQFDPVLVVQLVVLSVVLSCLNVPPPPPVVQCSVQSSQSSQLSSLSSSLSSLRSVCSVVVVVVDNSSVSSSVSSCVVGSGRGDNDDPVVVCVVPDFQQEEEEEEAFAQQQWDADDPVRDIFRHPHCLVVLCVVVVDPHHYDYHYDHRDYLVPCDVVNLVSSQVVVLPDPGQFYEYEHHDPCQLVSLVSNQPRPRHQYEYEYWPHHNPDVPTQSSVQSVQRVVRRGPDDRGYWYTGPNDIDHSVDDDWDWDQDPVVRDTDTFDWDFCVVVVHDFQVPVLVVCQVPVCLLVFDKAWQDAQDPPQPPDPDTQGTWIAGLLQAIEGEHEDTAEQDQCNLVSQVVVLVSCLPQDLVNSQVSSQVRCVVVVPPDDGSLQVVCVNNPNDRSVPHDHNPDSRYAYEYEYQDYDPNNVVSQVVCVVVVHHYWYWHWIWTDDPNDIDIHTATVVPHPVVVVVVVVVVVVVVVVVVVVVVLVVLLVLQQVLVVVLVVVLVVVVNCQCVPWHGGSDQKTWGDLPDPQWIWMWGFDQWKIKTKTKRQAALVLQLVLLVVVVVCQVVLCVQLVHHWDWASPNVDSMTMTMDMDTDRSSDPVCSVVRSVVNSVSNVSVCVSCSVCVVVSVVVVD